Protein AF-A0A0V1AAC1-F1 (afdb_monomer_lite)

Sequence (1242 aa):
MSVSLSDFEAKVKNLFKEHAKSGNAHFFFRPYLITSSEECEKEIVISTANELMEIFTSLPQNLQESAFSIVISHRVLSNSANRIVDFFVRNVTQRQMLSIKCICEKLLTCAELNINSCGWNDTFAFFVENISLLDYKDLLNPQMRLLTHVFMHYTYRDAIAVLLGTAKPEKSRIPYFEEVITEIILELMFTAECDHSQLNPQAWRIISTQIIYLTLQQSICFTRLVKILHTKLTHYPYRYARNQLMWCLFNFLSGGMQKYSGKSAWPSPALVETYCRMLTYPDLEILGLKQFTSHIVLTAARHQCCEMMYICCEILNYRLFNIPSTYRVHAIVTLQQTLAFAKFQTNASLYWMYRYYYYYYYFAPFARLLNSFVAVAADGTKQSIAENEELMRIIILTLARSTVISSKVLGPRKVLVHLKSLADFLVYETNSADVNRCVDVLNRLIFKYAVVPLERFMLTMLLRDYEGNDAFYALLIVMLLVQRSEELRSAVADCVAMLPSDYWHCQDWNDKYQAYQIKHAERTWSQVYVELSRASLTPNDCPLPVYFGTRCLQMLPVVDLLLQKLVESPAACLKFLDSTLSILGPLYRFHPYPVSFLYSTFRFYEKRLVESPAIKQKLALAVHGACVPSRDDHWLLSAEFVGWVGQATDRGPWVPDLNYYGALVRRLIDTFSEPRQQWSRKTDLRFVEFNNFQTHALYSICIELMSLPVGVVDVGNALVTLVTHWHSLVDKNTVMYWVNAIGLIFSALPISYMEPFYQTILTTLCSDHMNSINTDVSNKLDFEKRSKLMEDCYPARILALCHAVWLHSASGYLQLLPQALRSTWIPHVRSEGQFLYVCHLVAPFLQRFYQERTKFTMDITTDLYQMLYNVDCEVGNWKYEDLICDFFYHVKYMYVGDSVRQDTDRIIPMLRPSLQQKLRYISFAQGEQSAGTPFSEMINPIKLLGIQMVVWLQRLPIFGETAQHFWLAVTKLGDPLCFHFLAPLRWIWILLDDRPYWWVHTAGVSGQLSHPLKQFQWTCETGPGSPSGHAMVSASVWFNLLYNLQSDLVLGDLCGICWLLYVVFLIAVSISRTYISAHFPDQVILGIVVGICMALVTRSLVGHRRRRWSNLIAFMIALLLIALSVHEAHRFFGVDTHRSIELAAKYCHRAEWIHQSTTPLASFFRDVGVLISVAILLANKSMFTNNNKIASKFFSTKFAQALLGVGLNQLVALIPIGRLPTALFYAVLLPVLFTNNSNKLQ

Structure (mmCIF, N/CA/C/O backbone):
data_AF-A0A0V1AAC1-F1
#
_entry.id   AF-A0A0V1AAC1-F1
#
loop_
_atom_site.group_PDB
_atom_site.id
_atom_site.type_symbol
_atom_site.label_atom_id
_atom_site.label_alt_id
_atom_site.label_comp_id
_atom_site.label_asym_id
_atom_site.label_entity_id
_atom_site.label_seq_id
_atom_site.pdbx_PDB_ins_code
_atom_site.Cartn_x
_atom_site.Cartn_y
_atom_site.Cartn_z
_atom_site.occupancy
_atom_site.B_iso_or_equiv
_atom_site.auth_seq_id
_atom_site.auth_comp_id
_atom_site.auth_asym_id
_atom_site.auth_atom_id
_atom_site.pdbx_PDB_model_num
ATOM 1 N N . MET A 1 1 ? -29.882 7.938 58.922 1.00 38.88 1 MET A N 1
ATOM 2 C CA . MET A 1 1 ? -28.525 8.256 59.414 1.00 38.88 1 MET A CA 1
ATOM 3 C C . MET A 1 1 ? -27.542 7.571 58.484 1.00 38.88 1 MET A C 1
ATOM 5 O O . MET A 1 1 ? -27.504 6.351 58.472 1.00 38.88 1 MET A O 1
ATOM 9 N N . SER A 1 2 ? -26.849 8.319 57.627 1.00 46.34 2 SER A N 1
ATOM 10 C CA . SER A 1 2 ? -25.803 7.768 56.761 1.00 46.34 2 SER A CA 1
ATOM 11 C C . SER A 1 2 ? -24.629 7.321 57.633 1.00 46.34 2 SER A C 1
ATOM 13 O O . SER A 1 2 ? -24.009 8.164 58.278 1.00 46.34 2 SER A O 1
ATOM 15 N N . VAL A 1 3 ? -24.365 6.015 57.692 1.00 58.16 3 VAL A N 1
ATOM 16 C CA . VAL A 1 3 ? -23.212 5.455 58.413 1.00 58.16 3 VAL A CA 1
ATOM 17 C C . VAL A 1 3 ? -21.942 6.014 57.770 1.00 58.16 3 VAL A C 1
ATOM 19 O O . VAL A 1 3 ? -21.734 5.845 56.569 1.00 58.16 3 VAL A O 1
ATOM 22 N N . SER A 1 4 ? -21.123 6.728 58.543 1.00 69.38 4 SER A N 1
ATOM 23 C CA . SER A 1 4 ? -19.845 7.246 58.054 1.00 69.38 4 SER A CA 1
ATOM 24 C C . SER A 1 4 ? -18.794 6.129 58.009 1.00 69.38 4 SER A C 1
ATOM 26 O O . SER A 1 4 ? -18.880 5.150 58.753 1.00 69.38 4 SER A O 1
ATOM 28 N N . LEU A 1 5 ? -17.774 6.264 57.153 1.00 75.31 5 LEU A N 1
ATOM 29 C CA . LEU A 1 5 ? -16.679 5.286 57.061 1.00 75.31 5 LEU A CA 1
ATOM 30 C C . LEU A 1 5 ? -15.946 5.115 58.410 1.00 75.31 5 LEU A C 1
ATOM 32 O O . LEU A 1 5 ? -15.531 4.011 58.749 1.00 75.31 5 LEU A O 1
ATOM 36 N N . SER A 1 6 ? -15.860 6.182 59.212 1.00 73.88 6 SER A N 1
ATOM 37 C CA . SER A 1 6 ? -15.310 6.149 60.573 1.00 73.88 6 SER A CA 1
ATOM 38 C C . SER A 1 6 ? -16.174 5.353 61.554 1.00 73.88 6 SER A C 1
ATOM 40 O O . SER A 1 6 ? -15.635 4.618 62.381 1.00 73.88 6 SER A O 1
ATOM 42 N N . ASP A 1 7 ? -17.505 5.441 61.446 1.00 77.06 7 ASP A N 1
ATOM 43 C CA . ASP A 1 7 ? -18.416 4.644 62.281 1.00 77.06 7 ASP A CA 1
ATOM 44 C C . ASP A 1 7 ? -18.334 3.159 61.919 1.00 77.06 7 ASP A C 1
ATOM 46 O O . ASP A 1 7 ? -18.399 2.292 62.793 1.00 77.06 7 ASP A O 1
ATOM 50 N N . PHE A 1 8 ? -18.164 2.862 60.628 1.00 82.56 8 PHE A N 1
ATOM 51 C CA . PHE A 1 8 ? -17.939 1.506 60.142 1.00 82.56 8 PHE A CA 1
ATOM 52 C C . PHE A 1 8 ? -16.629 0.925 60.686 1.00 82.56 8 PHE A C 1
ATOM 54 O O . PHE A 1 8 ? -16.633 -0.165 61.252 1.00 82.56 8 PHE A O 1
ATOM 61 N N . GLU A 1 9 ? -15.523 1.667 60.596 1.00 80.62 9 GLU A N 1
ATOM 62 C CA . GLU A 1 9 ? -14.223 1.230 61.114 1.00 80.62 9 GLU A CA 1
ATOM 63 C C . GLU A 1 9 ? -14.266 0.955 62.628 1.00 80.62 9 GLU A C 1
ATOM 65 O O . GLU A 1 9 ? -13.745 -0.061 63.094 1.00 80.62 9 GLU A O 1
ATOM 70 N N . ALA A 1 10 ? -14.933 1.819 63.401 1.00 79.88 10 ALA A N 1
ATOM 71 C CA . ALA A 1 10 ? -15.107 1.631 64.839 1.00 79.88 10 ALA A CA 1
ATOM 72 C C . ALA A 1 10 ? -15.934 0.374 65.168 1.00 79.88 10 ALA A C 1
ATOM 74 O O . ALA A 1 10 ? -15.577 -0.379 66.080 1.00 79.88 10 ALA A O 1
ATOM 75 N N . LYS A 1 11 ? -17.007 0.110 64.409 1.00 79.19 11 LYS A N 1
ATOM 76 C CA . LYS A 1 11 ? -17.832 -1.100 64.559 1.00 79.19 11 LYS A CA 1
ATOM 77 C C . LYS A 1 11 ? -17.060 -2.370 64.213 1.00 79.19 11 LYS A C 1
ATOM 79 O O . LYS A 1 11 ? -17.097 -3.314 64.995 1.00 79.19 11 LYS A O 1
ATOM 84 N N . VAL A 1 12 ? -16.311 -2.374 63.110 1.00 80.25 12 VAL A N 1
ATOM 85 C CA . VAL A 1 12 ? -15.473 -3.516 62.706 1.00 80.25 12 VAL A CA 1
ATOM 86 C C . VAL A 1 12 ? -14.409 -3.807 63.769 1.00 80.25 12 VAL A C 1
ATOM 88 O O . VAL A 1 12 ? -14.283 -4.948 64.213 1.00 80.25 12 VAL A O 1
ATOM 91 N N . LYS A 1 13 ? -13.705 -2.783 64.271 1.00 78.81 13 LYS A N 1
ATOM 92 C CA . LYS A 1 13 ? -12.718 -2.947 65.354 1.00 78.81 13 LYS A CA 1
ATOM 93 C C . LYS A 1 13 ? -13.332 -3.525 66.630 1.00 78.81 13 LYS A C 1
ATOM 95 O O . LYS A 1 13 ? -12.708 -4.368 67.273 1.00 78.81 13 LYS A O 1
ATOM 100 N N . ASN A 1 14 ? -14.539 -3.098 67.002 1.00 78.38 14 ASN A N 1
ATOM 101 C CA . ASN A 1 14 ? -15.241 -3.644 68.164 1.00 78.38 14 ASN A CA 1
ATOM 102 C C . ASN A 1 14 ? -15.665 -5.102 67.948 1.00 78.38 14 ASN A C 1
ATOM 104 O O . ASN A 1 14 ? -15.423 -5.916 68.834 1.00 78.38 14 ASN A O 1
ATOM 108 N N . LEU A 1 15 ? -16.185 -5.447 66.768 1.00 77.06 15 LEU A N 1
ATOM 109 C CA . LEU A 1 15 ? -16.611 -6.804 66.414 1.00 77.06 15 LEU A CA 1
ATOM 110 C C . LEU A 1 15 ? -15.449 -7.812 66.520 1.00 77.06 15 LEU A C 1
ATOM 112 O O . LEU A 1 15 ? -15.550 -8.836 67.197 1.00 77.06 15 LEU A O 1
ATOM 116 N N . PHE A 1 16 ? -14.287 -7.477 65.947 1.00 72.50 16 PHE A N 1
ATOM 117 C CA . PHE A 1 16 ? -13.085 -8.313 66.061 1.00 72.50 16 PHE A CA 1
ATOM 118 C C . PHE A 1 16 ? -12.518 -8.350 67.496 1.00 72.50 16 PHE A C 1
ATOM 120 O O . PHE A 1 16 ? -11.969 -9.371 67.919 1.00 72.50 16 PHE A O 1
ATOM 127 N N . LYS A 1 17 ? -12.677 -7.278 68.287 1.00 70.38 17 LYS A N 1
ATOM 128 C CA . LYS A 1 17 ? -12.241 -7.215 69.696 1.00 70.38 17 LYS A CA 1
ATOM 129 C C . LYS A 1 17 ? -13.138 -8.028 70.634 1.00 70.38 17 LYS A C 1
ATOM 131 O O . LYS A 1 17 ? -12.630 -8.633 71.579 1.00 70.38 17 LYS A O 1
ATOM 136 N N . GLU A 1 18 ? -14.445 -8.056 70.396 1.00 64.88 18 GLU A N 1
ATOM 137 C CA . GLU A 1 18 ? -15.391 -8.914 71.118 1.00 64.88 18 GLU A CA 1
ATOM 138 C C . GLU A 1 18 ? -15.144 -10.388 70.805 1.00 64.88 18 GLU A C 1
ATOM 140 O O . GLU A 1 18 ? -15.044 -11.201 71.728 1.00 64.88 18 GLU A O 1
ATOM 145 N N . HIS A 1 19 ? -14.886 -10.714 69.536 1.00 63.50 19 HIS A N 1
ATOM 146 C CA . HIS A 1 19 ? -14.485 -12.059 69.140 1.00 63.50 19 HIS A CA 1
ATOM 147 C C . HIS A 1 19 ? -13.171 -12.490 69.825 1.00 63.50 19 HIS A C 1
ATOM 149 O O . HIS A 1 19 ? -13.107 -13.571 70.410 1.00 63.50 19 HIS A O 1
ATOM 155 N N . ALA A 1 20 ? -12.152 -11.622 69.883 1.00 58.16 20 ALA A N 1
ATOM 156 C CA . ALA A 1 20 ? -10.896 -11.906 70.588 1.00 58.16 20 ALA A CA 1
ATOM 157 C C . ALA A 1 20 ? -11.074 -12.126 72.108 1.00 58.16 20 ALA A C 1
ATOM 159 O O . ALA A 1 20 ? -10.411 -12.981 72.700 1.00 58.16 20 ALA A O 1
ATOM 160 N N . LYS A 1 21 ? -11.994 -11.395 72.757 1.00 56.50 21 LYS A N 1
ATOM 161 C CA . LYS A 1 21 ? -12.342 -11.614 74.175 1.00 56.50 21 LYS A CA 1
ATOM 162 C C . LYS A 1 21 ? -13.062 -12.945 74.393 1.00 56.50 21 LYS A C 1
ATOM 164 O O . LYS A 1 21 ? -12.748 -13.640 75.359 1.00 56.50 21 LYS A O 1
ATOM 169 N N . SER A 1 22 ? -13.981 -13.306 73.495 1.00 54.22 22 SER A N 1
ATOM 170 C CA . SER A 1 22 ? -14.683 -14.594 73.540 1.00 54.22 22 SER A CA 1
ATOM 171 C C . SER A 1 22 ? -13.717 -15.773 73.354 1.00 54.22 22 SER A C 1
ATOM 173 O O . SER A 1 22 ? -13.782 -16.734 74.118 1.00 54.22 22 SER A O 1
ATOM 175 N N . GLY A 1 23 ? -12.736 -15.649 72.449 1.00 51.62 23 GLY A N 1
ATOM 176 C CA . GLY A 1 23 ? -11.699 -16.657 72.208 1.00 51.62 23 GLY A CA 1
ATOM 177 C C . GLY A 1 23 ? -10.748 -16.859 73.393 1.00 51.62 23 GLY A C 1
ATOM 178 O O . GLY A 1 23 ? -10.438 -17.997 73.739 1.00 51.62 23 GLY A O 1
ATOM 179 N N . ASN A 1 24 ? -10.346 -15.782 74.080 1.00 48.78 24 ASN A N 1
ATOM 180 C CA . ASN A 1 24 ? -9.531 -15.887 75.296 1.00 48.78 24 ASN A CA 1
ATOM 181 C C . ASN A 1 24 ? -10.292 -16.575 76.441 1.00 48.78 24 ASN A C 1
ATOM 183 O O . ASN A 1 24 ? -9.729 -17.439 77.109 1.00 48.78 24 ASN A O 1
ATOM 187 N N . ALA A 1 25 ? -11.573 -16.251 76.647 1.00 51.34 25 ALA A N 1
ATOM 188 C CA . ALA A 1 25 ? -12.404 -16.940 77.636 1.00 51.34 25 ALA A CA 1
ATOM 189 C C . ALA A 1 25 ? -12.547 -18.438 77.299 1.00 51.34 25 ALA A C 1
ATOM 191 O O . ALA A 1 25 ? -12.337 -19.293 78.159 1.00 51.34 25 ALA A O 1
ATOM 192 N N . HIS A 1 26 ? -12.800 -18.770 76.031 1.00 53.19 26 HIS A N 1
ATOM 193 C CA . HIS A 1 26 ? -12.925 -20.155 75.576 1.00 53.19 26 HIS A CA 1
ATOM 194 C C . HIS A 1 26 ? -11.620 -20.959 75.712 1.00 53.19 26 HIS A C 1
ATOM 196 O O . HIS A 1 26 ? -11.662 -22.155 75.999 1.00 53.19 26 HIS A O 1
ATOM 202 N N . PHE A 1 27 ? -10.461 -20.308 75.547 1.00 49.34 27 PHE A N 1
ATOM 203 C CA . PHE A 1 27 ? -9.139 -20.913 75.734 1.00 49.34 27 PHE A CA 1
ATOM 204 C C . PHE A 1 27 ? -8.858 -21.261 77.206 1.00 49.34 27 PHE A C 1
ATOM 206 O O . PHE A 1 27 ? -8.368 -22.354 77.486 1.00 49.34 27 PHE A O 1
ATOM 213 N N . PHE A 1 28 ? -9.221 -20.384 78.153 1.00 49.34 28 PHE A N 1
ATOM 214 C CA . PHE A 1 28 ? -9.048 -20.638 79.593 1.00 49.34 28 PHE A CA 1
ATOM 215 C C . PHE A 1 28 ? -10.020 -21.695 80.148 1.00 49.34 28 PHE A C 1
ATOM 217 O O . PHE A 1 28 ? -9.641 -22.460 81.034 1.00 49.34 28 PHE A O 1
ATOM 224 N N . PHE A 1 29 ? -11.243 -21.787 79.615 1.00 56.53 29 PHE A N 1
ATOM 225 C CA . PHE A 1 29 ? -12.259 -22.759 80.055 1.00 56.53 29 PHE A CA 1
ATOM 226 C C . PHE A 1 29 ? -12.336 -24.030 79.189 1.00 56.53 29 PHE A C 1
ATOM 228 O O . PHE A 1 29 ? -13.198 -24.881 79.412 1.00 56.53 29 PHE A O 1
ATOM 235 N N . ARG A 1 30 ? -11.405 -24.204 78.239 1.00 50.25 30 ARG A N 1
ATOM 236 C CA . ARG A 1 30 ? -11.344 -25.328 77.285 1.00 50.25 30 ARG A CA 1
ATOM 237 C C . ARG A 1 30 ? -11.465 -26.735 77.909 1.00 50.25 30 ARG A C 1
ATOM 239 O O . ARG A 1 30 ? -12.092 -27.574 77.271 1.00 50.25 30 ARG A O 1
ATOM 246 N N . PRO A 1 31 ? -10.942 -27.030 79.119 1.00 53.09 31 PRO A N 1
ATOM 247 C CA . PRO A 1 31 ? -11.103 -28.351 79.740 1.00 53.09 31 PRO A CA 1
ATOM 248 C C . PRO A 1 31 ? -12.523 -28.653 80.253 1.00 53.09 31 PRO A C 1
ATOM 250 O O . PRO A 1 31 ? -12.838 -29.814 80.491 1.00 53.09 31 PRO A O 1
ATOM 253 N N . TYR A 1 32 ? -13.369 -27.631 80.442 1.00 54.62 32 TYR A N 1
ATOM 254 C CA . TYR A 1 32 ? -14.701 -27.757 81.055 1.00 54.62 32 TYR A CA 1
ATOM 255 C C . TYR A 1 32 ? -15.850 -27.812 80.036 1.00 54.62 32 TYR A C 1
ATOM 257 O O . TYR A 1 32 ? -16.980 -28.120 80.403 1.00 54.62 32 TYR A O 1
ATOM 265 N N . LEU A 1 33 ? -15.572 -27.531 78.759 1.00 55.09 33 LEU A N 1
ATOM 266 C CA . LEU A 1 33 ? -16.543 -27.534 77.661 1.00 55.09 33 LEU A CA 1
ATOM 267 C C . LEU A 1 33 ? -16.285 -28.751 76.764 1.00 55.09 33 LEU A C 1
ATOM 269 O O . LEU A 1 33 ? -15.634 -28.654 75.725 1.00 55.09 33 LEU A O 1
ATOM 273 N N . ILE A 1 34 ? -16.751 -29.923 77.194 1.00 48.59 34 ILE A N 1
ATOM 274 C CA . ILE A 1 34 ? -16.679 -31.159 76.406 1.00 48.59 34 ILE A CA 1
ATOM 275 C C . ILE A 1 34 ? -18.001 -31.305 75.636 1.00 48.59 34 ILE A C 1
ATOM 277 O O . ILE A 1 34 ? -19.059 -31.206 76.242 1.00 48.59 34 ILE A O 1
ATOM 281 N N . THR A 1 35 ? -17.881 -31.557 74.322 1.00 46.38 35 THR A N 1
ATOM 282 C CA . THR A 1 35 ? -18.912 -31.819 73.283 1.00 46.38 35 THR A CA 1
ATOM 283 C C . THR A 1 35 ? -19.519 -30.625 72.520 1.00 46.38 35 THR A C 1
ATOM 285 O O . THR A 1 35 ? -20.723 -30.423 72.593 1.00 46.38 35 THR A O 1
ATOM 288 N N . SER A 1 36 ? -18.713 -29.878 71.744 1.00 47.09 36 SER A N 1
ATOM 289 C CA . SER A 1 36 ? -19.124 -29.198 70.475 1.00 47.09 36 SER A CA 1
ATOM 290 C C . SER A 1 36 ? -18.038 -28.276 69.871 1.00 47.09 36 SER A C 1
ATOM 292 O O . SER A 1 36 ? -18.353 -27.298 69.197 1.00 47.09 36 SER A O 1
ATOM 294 N N . SER A 1 37 ? -16.739 -28.511 70.109 1.00 56.09 37 SER A N 1
ATOM 295 C CA . SER A 1 37 ? -15.747 -27.432 69.933 1.00 56.09 37 SER A CA 1
ATOM 296 C C . SER A 1 37 ? -15.512 -26.960 68.491 1.00 56.09 37 SER A C 1
ATOM 298 O O . SER A 1 37 ? -15.184 -25.796 68.319 1.00 56.09 37 SER A O 1
ATOM 300 N N . GLU A 1 38 ? -15.672 -27.802 67.460 1.00 55.12 38 GLU A N 1
ATOM 301 C CA . GLU A 1 38 ? -15.471 -27.365 66.061 1.00 55.12 38 GLU A CA 1
ATOM 302 C C . GLU A 1 38 ? -16.744 -26.842 65.381 1.00 55.12 38 GLU A C 1
ATOM 304 O O . GLU A 1 38 ? -16.663 -25.923 64.568 1.00 55.12 38 GLU A O 1
ATOM 309 N N . GLU A 1 39 ? -17.917 -27.404 65.687 1.00 57.41 39 GLU A N 1
ATOM 310 C CA . GLU A 1 39 ? -19.193 -26.938 65.119 1.00 57.41 39 GLU A CA 1
ATOM 311 C C . GLU A 1 39 ? -19.614 -25.602 65.730 1.00 57.41 39 GLU A C 1
ATOM 313 O O . GLU A 1 39 ? -19.970 -24.689 64.992 1.00 57.41 39 GLU A O 1
ATOM 318 N N . CYS A 1 40 ? -19.452 -25.440 67.046 1.00 58.19 40 CYS A N 1
ATOM 319 C CA . CYS A 1 40 ? -19.729 -24.180 67.732 1.00 58.19 40 CYS A CA 1
ATOM 320 C C . CYS A 1 40 ? -18.786 -23.059 67.250 1.00 58.19 40 CYS A C 1
ATOM 322 O O . CYS A 1 40 ? -19.223 -21.944 66.981 1.00 58.19 40 CYS A O 1
ATOM 324 N N . GLU A 1 41 ? -17.495 -23.355 67.036 1.00 61.84 41 GLU A N 1
ATOM 325 C CA . GLU A 1 41 ? -16.542 -22.378 66.486 1.00 61.84 41 GLU A CA 1
ATOM 326 C C . GLU A 1 41 ? -16.892 -21.988 65.037 1.00 61.84 41 GLU A C 1
ATOM 328 O O . GLU A 1 41 ? -16.803 -20.814 64.675 1.00 61.84 41 GLU A O 1
ATOM 333 N N . LYS A 1 42 ? -17.357 -22.940 64.212 1.00 64.62 42 LYS A N 1
ATOM 334 C CA . LYS A 1 42 ? -17.852 -22.662 62.853 1.00 64.62 42 LYS A CA 1
ATOM 335 C C . LYS A 1 42 ? -19.127 -21.819 62.859 1.00 64.62 42 LYS A C 1
ATOM 337 O O . LYS A 1 42 ? -19.205 -20.869 62.083 1.00 64.62 42 LYS A O 1
ATOM 342 N N . GLU A 1 43 ? -20.098 -22.125 63.718 1.00 68.75 43 GLU A N 1
ATOM 343 C CA . GLU A 1 43 ? -21.335 -21.343 63.847 1.00 68.75 43 GLU A CA 1
ATOM 344 C C . GLU A 1 43 ? -21.051 -19.905 64.285 1.00 68.75 43 GLU A C 1
ATOM 346 O O . GLU A 1 43 ? -21.597 -18.969 63.699 1.00 68.75 43 GLU A O 1
ATOM 351 N N . ILE A 1 44 ? -20.134 -19.709 65.237 1.00 68.38 44 ILE A N 1
ATOM 352 C CA . ILE A 1 44 ? -19.713 -18.376 65.682 1.00 68.38 44 ILE A CA 1
ATOM 353 C C . ILE A 1 44 ? -19.040 -17.613 64.532 1.00 68.38 44 ILE A C 1
ATOM 355 O O . ILE A 1 44 ? -19.403 -16.470 64.270 1.00 68.38 44 ILE A O 1
ATOM 359 N N . VAL A 1 45 ? -18.111 -18.237 63.796 1.00 70.12 45 VAL A N 1
ATOM 360 C CA . VAL A 1 45 ? -17.440 -17.612 62.638 1.00 70.12 45 VAL A CA 1
ATOM 361 C C . VAL A 1 45 ? -18.443 -17.199 61.555 1.00 70.12 45 VAL A C 1
ATOM 363 O O . VAL A 1 45 ? -18.347 -16.092 61.024 1.00 70.12 45 VAL A O 1
ATOM 366 N N . ILE A 1 46 ? -19.420 -18.056 61.247 1.00 73.56 46 ILE A N 1
ATOM 367 C CA . ILE A 1 46 ? -20.459 -17.779 60.246 1.00 73.56 46 ILE A CA 1
ATOM 368 C C . ILE A 1 46 ? -21.398 -16.667 60.731 1.00 73.56 46 ILE A C 1
ATOM 370 O O . ILE A 1 46 ? -21.700 -15.750 59.969 1.00 73.56 46 ILE A O 1
ATOM 374 N N . SER A 1 47 ? -21.821 -16.705 61.997 1.00 76.19 47 SER A N 1
ATOM 375 C CA . SER A 1 47 ? -22.667 -15.669 62.599 1.00 76.19 47 SER A CA 1
ATOM 376 C C . SER A 1 47 ? -21.987 -14.300 62.557 1.00 76.19 47 SER A C 1
ATOM 378 O O . SER A 1 47 ? -22.588 -13.327 62.107 1.00 76.19 47 SER A O 1
ATOM 380 N N . THR A 1 48 ? -20.712 -14.225 62.950 1.00 74.19 48 THR A N 1
ATOM 381 C CA . THR A 1 48 ? -19.934 -12.978 62.931 1.00 74.19 48 THR A CA 1
ATOM 382 C C . THR A 1 48 ? -19.680 -12.479 61.503 1.00 74.19 48 THR A C 1
ATOM 384 O O . THR A 1 48 ? -19.742 -11.276 61.252 1.00 74.19 48 THR A O 1
ATOM 387 N N . ALA A 1 49 ? -19.443 -13.374 60.536 1.00 76.75 49 ALA A N 1
ATOM 388 C CA . ALA A 1 49 ? -19.301 -12.997 59.127 1.00 76.75 49 ALA A CA 1
ATOM 389 C C . ALA A 1 49 ? -20.616 -12.465 58.522 1.00 76.75 49 ALA A C 1
ATOM 391 O O . ALA A 1 49 ? -20.587 -11.536 57.713 1.00 76.75 49 ALA A O 1
ATOM 392 N N . ASN A 1 50 ? -21.764 -13.019 58.923 1.00 80.88 50 ASN A N 1
ATOM 393 C CA . ASN A 1 50 ? -23.083 -12.547 58.496 1.00 80.88 50 ASN A CA 1
ATOM 394 C C . ASN A 1 50 ? -23.419 -11.174 59.089 1.00 80.88 50 ASN A C 1
ATOM 396 O O . ASN A 1 50 ? -23.861 -10.297 58.353 1.00 80.88 50 ASN A O 1
ATOM 400 N N . GLU A 1 51 ? -23.133 -10.952 60.374 1.00 81.56 51 GLU A N 1
ATOM 401 C CA . GLU A 1 51 ? -23.295 -9.644 61.023 1.00 81.56 51 GLU A CA 1
ATOM 402 C C . GLU A 1 51 ? -22.408 -8.576 60.357 1.00 81.56 51 GLU A C 1
ATOM 404 O O . GLU A 1 51 ? -22.857 -7.472 60.042 1.00 81.56 51 GLU A O 1
ATOM 409 N N . LEU A 1 52 ? -21.160 -8.929 60.032 1.00 82.94 52 LEU A N 1
ATOM 410 C CA . LEU A 1 52 ? -20.255 -8.054 59.289 1.00 82.94 52 LEU A CA 1
ATOM 411 C C . LEU A 1 52 ? -20.777 -7.759 57.870 1.00 82.94 52 LEU A C 1
ATOM 413 O O . LEU A 1 52 ? -20.666 -6.625 57.397 1.00 82.94 52 LEU A O 1
ATOM 417 N N . MET A 1 53 ? -21.392 -8.742 57.207 1.00 82.06 53 MET A N 1
ATOM 418 C CA . MET A 1 53 ? -22.021 -8.563 55.897 1.00 82.06 53 MET A CA 1
ATOM 419 C C . MET A 1 53 ? -23.238 -7.630 55.962 1.00 82.06 53 MET A C 1
ATOM 421 O O . MET A 1 53 ? -23.387 -6.785 55.082 1.00 82.06 53 MET A O 1
ATOM 425 N N . GLU A 1 54 ? -24.084 -7.726 56.990 1.00 82.06 54 GLU A N 1
ATOM 426 C CA . GLU A 1 54 ? -25.224 -6.817 57.174 1.00 82.06 54 GLU A CA 1
ATOM 427 C C . GLU A 1 54 ? -24.759 -5.367 57.340 1.00 82.06 54 GLU A C 1
ATOM 429 O O . GLU A 1 54 ? -25.233 -4.468 56.634 1.00 82.06 54 GLU A O 1
ATOM 434 N N . ILE A 1 55 ? -23.751 -5.144 58.189 1.00 81.88 55 ILE A N 1
ATOM 435 C CA . ILE A 1 55 ? -23.145 -3.821 58.380 1.00 81.88 55 ILE A CA 1
ATOM 436 C C . ILE A 1 55 ? -22.544 -3.317 57.058 1.00 81.88 55 ILE A C 1
ATOM 438 O O . ILE A 1 55 ? -22.727 -2.149 56.709 1.00 81.88 55 ILE A O 1
ATOM 442 N N . PHE A 1 56 ? -21.886 -4.184 56.285 1.00 83.31 56 PHE A N 1
ATOM 443 C CA . PHE A 1 56 ? -21.309 -3.830 54.987 1.00 83.31 56 PHE A CA 1
ATOM 444 C C . PHE A 1 56 ? -22.371 -3.470 53.935 1.00 83.31 56 PHE A C 1
ATOM 446 O O . PHE A 1 56 ? -22.227 -2.468 53.238 1.00 83.31 56 PHE A O 1
ATOM 453 N N . THR A 1 57 ? -23.478 -4.217 53.855 1.00 81.44 57 THR A N 1
ATOM 454 C CA . THR A 1 57 ? -24.587 -3.919 52.926 1.00 81.44 57 THR A CA 1
ATOM 455 C C . THR A 1 57 ? -25.322 -2.618 53.249 1.00 81.44 57 THR A C 1
ATOM 457 O O . THR A 1 57 ? -25.940 -2.030 52.366 1.00 81.44 57 THR A O 1
ATOM 460 N N . SER A 1 58 ? -25.229 -2.136 54.493 1.00 80.19 58 SER A N 1
ATOM 461 C CA . SER A 1 58 ? -25.824 -0.861 54.910 1.00 80.19 58 SER A CA 1
ATOM 462 C C . SER A 1 58 ? -25.051 0.378 54.424 1.00 80.19 58 SER A C 1
ATOM 464 O O . SER A 1 58 ? -25.552 1.500 54.540 1.00 80.19 58 SER A O 1
ATOM 466 N N . LEU A 1 59 ? -23.844 0.198 53.869 1.00 80.94 59 LEU A N 1
ATOM 467 C CA . LEU A 1 59 ? -23.018 1.279 53.333 1.00 80.94 59 LEU A CA 1
ATOM 468 C C . LEU A 1 59 ? -23.374 1.609 51.875 1.00 80.94 59 LEU A C 1
ATOM 470 O O . LEU A 1 59 ? -23.613 0.702 51.074 1.00 80.94 59 LEU A O 1
ATOM 474 N N . PRO A 1 60 ? -23.323 2.895 51.484 1.00 76.69 60 PRO A N 1
ATOM 475 C CA . PRO A 1 60 ? -23.477 3.293 50.091 1.00 76.69 60 PRO A CA 1
ATOM 476 C C . PRO A 1 60 ? -22.303 2.797 49.228 1.00 76.69 60 PRO A C 1
ATOM 478 O O . PRO A 1 60 ? -21.163 2.705 49.686 1.00 76.69 60 PRO A O 1
ATOM 481 N N . GLN A 1 61 ? -22.590 2.490 47.958 1.00 75.06 61 GLN A N 1
ATOM 482 C CA . GLN A 1 61 ? -21.689 1.788 47.028 1.00 75.06 61 GLN A CA 1
ATOM 483 C C . GLN A 1 61 ? -20.325 2.479 46.835 1.00 75.06 61 GLN A C 1
ATOM 485 O O . GLN A 1 61 ? -19.304 1.821 46.675 1.00 75.06 61 GLN A O 1
ATOM 490 N N . ASN A 1 62 ? -20.284 3.809 46.944 1.00 74.88 62 ASN A N 1
ATOM 491 C CA . ASN A 1 62 ? -19.063 4.617 46.869 1.00 74.88 62 ASN A CA 1
ATOM 492 C C . ASN A 1 62 ? -18.093 4.426 48.054 1.00 74.88 62 ASN A C 1
ATOM 494 O O . ASN A 1 62 ? -16.922 4.777 47.939 1.00 74.88 62 ASN A O 1
ATOM 498 N N . LEU A 1 63 ? -18.558 3.898 49.192 1.00 79.12 63 LEU A N 1
ATOM 499 C CA . LEU A 1 63 ? -17.740 3.640 50.385 1.00 79.12 63 LEU A CA 1
ATOM 500 C C . LEU A 1 63 ? -17.397 2.155 50.569 1.00 79.12 63 LEU A C 1
ATOM 502 O O . LEU A 1 63 ? -16.535 1.832 51.387 1.00 79.12 63 LEU A O 1
ATOM 506 N N . GLN A 1 64 ? -18.034 1.260 49.808 1.00 82.31 64 GLN A N 1
ATOM 507 C CA . GLN A 1 64 ? -17.881 -0.191 49.944 1.00 82.31 64 GLN A CA 1
ATOM 508 C C . GLN A 1 64 ? -16.459 -0.673 49.618 1.00 82.31 64 GLN A C 1
ATOM 510 O O . GLN A 1 64 ? -15.954 -1.547 50.312 1.00 82.31 64 GLN A O 1
ATOM 515 N N . GLU A 1 65 ? -15.755 -0.073 48.653 1.00 81.88 65 GLU A N 1
ATOM 516 C CA . GLU A 1 65 ? -14.361 -0.450 48.340 1.00 81.88 65 GLU A CA 1
ATOM 517 C C . GLU A 1 65 ? -13.379 -0.120 49.478 1.00 81.88 65 GLU A C 1
ATOM 519 O O . GLU A 1 65 ? -12.493 -0.912 49.826 1.00 81.88 65 GLU A O 1
ATOM 524 N N . SER A 1 66 ? -13.543 1.057 50.084 1.00 82.00 66 SER A N 1
ATOM 525 C CA . SER A 1 66 ? -12.736 1.499 51.225 1.00 82.00 66 SER A CA 1
ATOM 526 C C . SER A 1 66 ? -13.066 0.679 52.471 1.00 82.00 66 SER A C 1
ATOM 528 O O . SER A 1 66 ? -12.162 0.211 53.159 1.00 82.00 66 SER A O 1
ATOM 530 N N . ALA A 1 67 ? -14.353 0.425 52.719 1.00 82.88 67 ALA A N 1
ATOM 531 C CA . ALA A 1 67 ? -14.822 -0.443 53.794 1.00 82.88 67 ALA A CA 1
ATOM 532 C C . ALA A 1 67 ? -14.310 -1.886 53.646 1.00 82.88 67 ALA A C 1
ATOM 534 O O . ALA A 1 67 ? -13.880 -2.495 54.622 1.00 82.88 67 ALA A O 1
ATOM 535 N N . PHE A 1 68 ? -14.268 -2.413 52.422 1.00 85.75 68 PHE A N 1
ATOM 536 C CA . PHE A 1 68 ? -13.739 -3.744 52.129 1.00 85.75 68 PHE A CA 1
ATOM 537 C C . PHE A 1 68 ? -12.240 -3.842 52.437 1.00 85.75 68 PHE A C 1
ATOM 539 O O . PHE A 1 68 ? -11.789 -4.813 53.041 1.00 85.75 68 PHE A O 1
ATOM 546 N N . SER A 1 69 ? -11.478 -2.789 52.121 1.00 82.88 69 SER A N 1
ATOM 547 C CA . SER A 1 69 ? -10.048 -2.700 52.453 1.00 82.88 69 SER A CA 1
ATOM 548 C C . SER A 1 69 ? -9.805 -2.726 53.973 1.00 82.88 69 SER A C 1
ATOM 550 O O . SER A 1 69 ? -8.873 -3.381 54.436 1.00 82.88 69 SER A O 1
ATOM 552 N N . ILE A 1 70 ? -10.674 -2.068 54.752 1.00 82.75 70 ILE A N 1
ATOM 553 C CA . ILE A 1 70 ? -10.624 -2.063 56.226 1.00 82.75 70 ILE A CA 1
ATOM 554 C C . ILE A 1 70 ? -10.892 -3.463 56.793 1.00 82.75 70 ILE A C 1
ATOM 556 O O . ILE A 1 70 ? -10.234 -3.882 57.739 1.00 82.75 70 ILE A O 1
ATOM 560 N N . VAL A 1 71 ? -11.839 -4.216 56.229 1.00 83.38 71 VAL A N 1
ATOM 561 C CA . VAL A 1 71 ? -12.126 -5.583 56.697 1.00 83.38 71 VAL A CA 1
ATOM 562 C C . VAL A 1 71 ? -10.962 -6.526 56.381 1.00 83.38 71 VAL A C 1
ATOM 564 O O . VAL A 1 71 ? -10.557 -7.306 57.243 1.00 83.38 71 VAL A O 1
ATOM 567 N N . ILE A 1 72 ? -10.370 -6.420 55.185 1.00 83.12 72 ILE A N 1
ATOM 568 C CA . ILE A 1 72 ? -9.221 -7.249 54.790 1.00 83.12 72 ILE A CA 1
ATOM 569 C C . ILE A 1 72 ? -8.007 -7.003 55.692 1.00 83.12 72 ILE A C 1
ATOM 571 O O . ILE A 1 72 ? -7.303 -7.957 56.019 1.00 83.12 72 ILE A O 1
ATOM 575 N N . SER A 1 73 ? -7.769 -5.772 56.156 1.00 78.50 73 SER A N 1
ATOM 576 C CA . SER A 1 73 ? -6.623 -5.493 57.033 1.00 78.50 73 SER A CA 1
ATOM 577 C C . SER A 1 73 ? -6.695 -6.230 58.376 1.00 78.50 73 SER A C 1
ATOM 579 O O . SER A 1 73 ? -5.682 -6.409 59.029 1.00 78.50 73 SER A O 1
ATOM 581 N N . HIS A 1 74 ? -7.870 -6.704 58.802 1.00 77.88 74 HIS A N 1
ATOM 582 C CA . HIS A 1 74 ? -8.028 -7.452 60.055 1.00 77.88 74 HIS A CA 1
ATOM 583 C C . HIS A 1 74 ? -7.756 -8.962 59.892 1.00 77.88 74 HIS A C 1
ATOM 585 O O . HIS A 1 74 ? -7.801 -9.713 60.868 1.00 77.88 74 HIS A O 1
ATOM 591 N N . ARG A 1 75 ? -7.422 -9.416 58.673 1.00 73.62 75 ARG A N 1
ATOM 592 C CA . ARG A 1 75 ? -7.163 -10.826 58.329 1.00 73.62 75 ARG A CA 1
ATOM 593 C C . ARG A 1 75 ? -5.981 -11.435 59.089 1.00 73.62 75 ARG A C 1
ATOM 595 O O . ARG A 1 75 ? -5.958 -12.643 59.296 1.00 73.62 75 ARG A O 1
ATOM 602 N N . VAL A 1 76 ? -5.013 -10.621 59.513 1.00 65.62 76 VAL A N 1
ATOM 603 C CA . VAL A 1 76 ? -3.736 -11.078 60.101 1.00 65.62 76 VAL A CA 1
ATOM 604 C C . VAL A 1 76 ? -3.785 -11.191 61.632 1.00 65.62 76 VAL A C 1
ATOM 606 O O . VAL A 1 76 ? -2.848 -11.688 62.251 1.00 65.62 76 VAL A O 1
ATOM 609 N N . LEU A 1 77 ? -4.904 -10.812 62.261 1.00 68.44 77 LEU A N 1
ATOM 610 C CA . LEU A 1 77 ? -5.053 -10.823 63.721 1.00 68.44 77 LEU A CA 1
ATOM 611 C C . LEU A 1 77 ? -5.067 -12.237 64.334 1.00 68.44 77 LEU A C 1
ATOM 613 O O . LEU A 1 77 ? -4.549 -12.428 65.433 1.00 68.44 77 LEU A O 1
ATOM 617 N N . SER A 1 78 ? -5.660 -13.229 63.657 1.00 70.00 78 SER A N 1
ATOM 618 C CA . SER A 1 78 ? -5.707 -14.634 64.099 1.00 70.00 78 SER A CA 1
ATOM 619 C C . SER A 1 78 ? -6.186 -15.572 62.978 1.00 70.00 78 SER A C 1
ATOM 621 O O . SER A 1 78 ? -6.796 -15.134 62.003 1.00 70.00 78 SER A O 1
ATOM 623 N N . ASN A 1 79 ? -6.000 -16.890 63.140 1.00 68.31 79 ASN A N 1
ATOM 624 C CA . ASN A 1 79 ? -6.567 -17.892 62.219 1.00 68.31 79 ASN A CA 1
ATOM 625 C C . ASN A 1 79 ? -8.107 -17.852 62.166 1.00 68.31 79 ASN A C 1
ATOM 627 O O . ASN A 1 79 ? -8.689 -18.101 61.112 1.00 68.31 79 ASN A O 1
ATOM 631 N N . SER A 1 80 ? -8.772 -17.533 63.281 1.00 69.12 80 SER A N 1
ATOM 632 C CA . SER A 1 80 ? -10.230 -17.378 63.316 1.00 69.12 80 SER A CA 1
ATOM 633 C C . SER A 1 80 ? -10.681 -16.113 62.577 1.00 69.12 80 SER A C 1
ATOM 635 O O . SER A 1 80 ? -11.620 -16.175 61.787 1.00 69.12 80 SER A O 1
ATOM 637 N N . ALA A 1 81 ? -9.958 -14.997 62.728 1.00 71.56 81 ALA A N 1
ATOM 638 C CA . ALA A 1 81 ? -10.205 -13.765 61.982 1.00 71.56 81 ALA A CA 1
ATOM 639 C C . ALA A 1 81 ? -10.020 -13.970 60.472 1.00 71.56 81 ALA A C 1
ATOM 641 O O . ALA A 1 81 ? -10.844 -13.513 59.683 1.00 71.56 81 ALA A O 1
ATOM 642 N N . ASN A 1 82 ? -8.998 -14.730 60.068 1.00 75.50 82 ASN A N 1
ATOM 643 C CA . ASN A 1 82 ? -8.782 -15.096 58.672 1.00 75.50 82 ASN A CA 1
ATOM 644 C C . ASN A 1 82 ? -9.970 -15.882 58.080 1.00 75.50 82 ASN A C 1
ATOM 646 O O . ASN A 1 82 ? -10.412 -15.574 56.975 1.00 75.50 82 ASN A O 1
ATOM 650 N N . ARG A 1 83 ? -10.550 -16.830 58.833 1.00 75.69 83 ARG A N 1
ATOM 651 C CA . ARG A 1 83 ? -11.750 -17.578 58.408 1.00 75.69 83 ARG A CA 1
ATOM 652 C C . ARG A 1 83 ? -12.998 -16.697 58.294 1.00 75.69 83 ARG A C 1
ATOM 654 O O . ARG A 1 83 ? -13.756 -16.869 57.345 1.00 75.69 83 ARG A O 1
ATOM 661 N N . ILE A 1 84 ? -13.196 -15.744 59.212 1.00 79.75 84 ILE A N 1
ATOM 662 C CA . ILE A 1 84 ? -14.300 -14.765 59.148 1.00 79.75 84 ILE A CA 1
ATOM 663 C C . ILE A 1 84 ? -14.172 -13.905 57.885 1.00 79.75 84 ILE A C 1
ATOM 665 O O . ILE A 1 84 ? -15.138 -13.743 57.139 1.00 79.75 84 ILE A O 1
ATOM 669 N N . VAL A 1 85 ? -12.968 -13.386 57.619 1.00 81.75 85 VAL A N 1
ATOM 670 C CA . VAL A 1 85 ? -12.691 -12.569 56.430 1.00 81.75 85 VAL A CA 1
ATOM 671 C C . VAL A 1 85 ? -12.845 -13.391 55.146 1.00 81.75 85 VAL A C 1
ATOM 673 O O . VAL A 1 85 ? -13.410 -12.881 54.186 1.00 81.75 85 VAL A O 1
ATOM 676 N N . ASP A 1 86 ? -12.427 -14.661 55.114 1.00 80.38 86 ASP A N 1
ATOM 677 C CA . ASP A 1 86 ? -12.602 -15.519 53.931 1.00 80.38 86 ASP A CA 1
ATOM 678 C C . ASP A 1 86 ? -14.084 -15.788 53.617 1.00 80.38 86 ASP A C 1
ATOM 680 O O . ASP A 1 86 ? -14.517 -15.652 52.471 1.00 80.38 86 ASP A O 1
ATOM 684 N N . PHE A 1 87 ? -14.896 -16.073 54.643 1.00 81.50 87 PHE A N 1
ATOM 685 C CA . PHE A 1 87 ? -16.347 -16.229 54.490 1.00 81.50 87 PHE A CA 1
ATOM 686 C C . PHE A 1 87 ? -17.012 -14.937 54.000 1.00 81.50 87 PHE A C 1
ATOM 688 O O . PHE A 1 87 ? -17.878 -14.967 53.124 1.00 81.50 87 PHE A O 1
ATOM 695 N N . PHE A 1 88 ? -16.569 -13.790 54.517 1.00 85.06 88 PHE A N 1
ATOM 696 C CA . PHE A 1 88 ? -17.018 -12.481 54.058 1.00 85.06 88 PHE A CA 1
ATOM 697 C C . PHE A 1 88 ? -16.643 -12.217 52.590 1.00 85.06 88 PHE A C 1
ATOM 699 O O . PHE A 1 88 ? -17.510 -11.841 51.805 1.00 85.06 88 PHE A O 1
ATOM 706 N N . VAL A 1 89 ? -15.396 -12.477 52.179 1.00 84.69 89 VAL A N 1
ATOM 707 C CA . VAL A 1 89 ? -14.937 -12.320 50.785 1.00 84.69 89 VAL A CA 1
ATOM 708 C C . VAL A 1 89 ? -15.750 -13.207 49.837 1.00 84.69 89 VAL A C 1
ATOM 710 O O . VAL A 1 89 ? -16.208 -12.732 48.794 1.00 84.69 89 VAL A O 1
ATOM 713 N N . ARG A 1 90 ? -16.007 -14.469 50.208 1.00 83.12 90 ARG A N 1
ATOM 714 C CA . ARG A 1 90 ? -16.864 -15.385 49.434 1.00 83.12 90 ARG A CA 1
ATOM 715 C C . ARG A 1 90 ? -18.295 -14.858 49.311 1.00 83.12 90 ARG A C 1
ATOM 717 O O . ARG A 1 90 ? -18.832 -14.845 48.206 1.00 83.12 90 ARG A O 1
ATOM 724 N N . ASN A 1 91 ? -18.886 -14.351 50.393 1.00 81.19 91 ASN A N 1
ATOM 725 C CA . ASN A 1 91 ? -20.234 -13.769 50.383 1.00 81.19 91 ASN A CA 1
ATOM 726 C C . ASN A 1 91 ? -20.326 -12.493 49.526 1.00 81.19 91 ASN A C 1
ATOM 728 O O . ASN A 1 91 ? -21.285 -12.327 48.771 1.00 81.19 91 ASN A O 1
ATOM 732 N N . VAL A 1 92 ? -19.326 -11.610 49.598 1.00 82.62 92 VAL A N 1
ATOM 733 C CA . VAL A 1 92 ? -19.227 -10.403 48.756 1.00 82.62 92 VAL A CA 1
ATOM 734 C C . VAL A 1 92 ? -19.112 -10.779 47.276 1.00 82.62 92 VAL A C 1
ATOM 736 O O . VAL A 1 92 ? -19.759 -10.152 46.435 1.00 82.62 92 VAL A O 1
ATOM 739 N N . THR A 1 93 ? -18.351 -11.835 46.972 1.00 81.31 93 THR A N 1
ATOM 740 C CA . THR A 1 93 ? -18.175 -12.367 45.611 1.00 81.31 93 THR A CA 1
ATOM 741 C C . THR A 1 93 ? -19.469 -12.998 45.083 1.00 81.31 93 THR A C 1
ATOM 743 O O . THR A 1 93 ? -19.913 -12.657 43.990 1.00 81.31 93 THR A O 1
ATOM 746 N N . GLN A 1 94 ? -20.129 -13.861 45.867 1.00 80.88 94 GLN A N 1
ATOM 747 C CA . GLN A 1 94 ? -21.389 -14.519 45.487 1.00 80.88 94 GLN A CA 1
ATOM 748 C C . GLN A 1 94 ? -22.534 -13.527 45.263 1.00 80.88 94 GLN A C 1
ATOM 750 O O . GLN A 1 94 ? -23.351 -13.717 44.367 1.00 80.88 94 GLN A O 1
ATOM 755 N N . ARG A 1 95 ? -22.590 -12.453 46.059 1.00 79.31 95 ARG A N 1
ATOM 756 C CA . ARG A 1 95 ? -23.604 -11.397 45.923 1.00 79.31 95 ARG A CA 1
ATOM 757 C C . ARG A 1 95 ? -23.237 -10.324 44.889 1.00 79.31 95 ARG A C 1
ATOM 759 O O . ARG A 1 95 ? -23.992 -9.367 44.753 1.00 79.31 95 ARG A O 1
ATOM 766 N N . GLN A 1 96 ? -22.098 -10.463 44.197 1.00 74.75 96 GLN A N 1
ATOM 767 C CA . GLN A 1 96 ? -21.575 -9.520 43.195 1.00 74.75 96 GLN A CA 1
ATOM 768 C C . GLN A 1 96 ? -21.538 -8.054 43.666 1.00 74.75 96 GLN A C 1
ATOM 770 O O . GLN A 1 96 ? -21.748 -7.127 42.888 1.00 74.75 96 GLN A O 1
ATOM 775 N N . MET A 1 97 ? -21.261 -7.832 44.953 1.00 75.31 97 MET A N 1
ATOM 776 C CA . MET A 1 97 ? -21.253 -6.484 45.544 1.00 75.31 97 MET A CA 1
ATOM 777 C C . MET A 1 97 ? -20.022 -5.676 45.105 1.00 75.31 97 MET A C 1
ATOM 779 O O . MET A 1 97 ? -20.088 -4.458 44.970 1.00 75.31 97 MET A O 1
ATOM 783 N N . LEU A 1 98 ? -18.905 -6.362 44.850 1.00 77.94 98 LEU A N 1
ATOM 784 C CA . LEU A 1 98 ? -17.681 -5.809 44.275 1.00 77.94 98 LEU A CA 1
ATOM 785 C C . LEU A 1 98 ? -17.258 -6.661 43.077 1.00 77.94 98 LEU A C 1
ATOM 787 O O . LEU A 1 98 ? -17.496 -7.869 43.048 1.00 77.94 98 LEU A O 1
ATOM 791 N N . SER A 1 99 ? -16.603 -6.043 42.091 1.00 77.12 99 SER A N 1
ATOM 792 C CA . SER A 1 99 ? -16.048 -6.795 40.962 1.00 77.12 99 SER A CA 1
ATOM 793 C C . SER A 1 99 ? -14.927 -7.727 41.433 1.00 77.12 99 SER A C 1
ATOM 795 O O . SER A 1 99 ? -14.138 -7.367 42.309 1.00 77.12 99 SER A O 1
ATOM 797 N N . ILE A 1 100 ? -14.807 -8.906 40.812 1.00 74.88 100 ILE A N 1
ATOM 798 C CA . ILE A 1 100 ? -13.735 -9.875 41.116 1.00 74.88 100 ILE A CA 1
ATOM 799 C C . ILE A 1 100 ? -12.362 -9.210 40.972 1.00 74.88 100 ILE A C 1
ATOM 801 O O . ILE A 1 100 ? -11.497 -9.396 41.820 1.00 74.88 100 ILE A O 1
ATOM 805 N N . LYS A 1 101 ? -12.190 -8.345 39.964 1.00 73.50 101 LYS A N 1
ATOM 806 C CA . LYS A 1 101 ? -10.982 -7.530 39.783 1.00 73.50 101 LYS A CA 1
ATOM 807 C C . LYS A 1 101 ? -10.687 -6.639 40.996 1.00 73.50 101 LYS A C 1
ATOM 809 O O . LYS A 1 101 ? -9.564 -6.670 41.487 1.00 73.50 101 LYS A O 1
ATOM 814 N N . CYS A 1 102 ? -11.673 -5.895 41.500 1.00 77.62 102 CYS A N 1
ATOM 815 C CA . CYS A 1 102 ? -11.504 -5.034 42.675 1.00 77.62 102 CYS A CA 1
ATOM 816 C C . CYS A 1 102 ? -11.160 -5.856 43.930 1.00 77.62 102 CYS A C 1
ATOM 818 O O . CYS A 1 102 ? -10.224 -5.519 44.652 1.00 77.62 102 CYS A O 1
ATOM 820 N N . ILE A 1 103 ? -11.836 -6.990 44.143 1.00 81.12 103 ILE A N 1
ATOM 821 C CA . ILE A 1 103 ? -11.550 -7.913 45.254 1.00 81.12 103 ILE A CA 1
ATOM 822 C C . ILE A 1 103 ? -10.104 -8.425 45.175 1.00 81.12 103 ILE A C 1
ATOM 824 O O . ILE A 1 103 ? -9.353 -8.335 46.146 1.00 81.12 103 ILE A O 1
ATOM 828 N N . CYS A 1 104 ? -9.695 -8.904 44.001 1.00 76.75 104 CYS A N 1
ATOM 829 C CA . CYS A 1 104 ? -8.347 -9.371 43.705 1.00 76.75 104 CYS A CA 1
ATOM 830 C C . CYS A 1 104 ? -7.279 -8.288 43.943 1.00 76.75 104 CYS A C 1
ATOM 832 O O . CYS A 1 104 ? -6.268 -8.539 44.598 1.00 76.75 104 CYS A O 1
ATOM 834 N N . GLU A 1 105 ? -7.502 -7.069 43.455 1.00 80.31 105 GLU A N 1
ATOM 835 C CA . GLU A 1 105 ? -6.584 -5.945 43.653 1.00 80.31 105 GLU A CA 1
ATOM 836 C C . GLU A 1 105 ? -6.453 -5.573 45.135 1.00 80.31 105 GLU A C 1
ATOM 838 O O . GLU A 1 105 ? -5.334 -5.409 45.622 1.00 80.31 105 GLU A O 1
ATOM 843 N N . LYS A 1 106 ? -7.560 -5.492 45.886 1.00 81.88 106 LYS A N 1
ATOM 844 C CA . LYS A 1 106 ? -7.537 -5.171 47.326 1.00 81.88 106 LYS A CA 1
ATOM 845 C C . LYS A 1 106 ? -6.898 -6.264 48.177 1.00 81.88 106 LYS A C 1
ATOM 847 O O . LYS A 1 106 ? -6.186 -5.946 49.125 1.00 81.88 106 LYS A O 1
ATOM 852 N N . LEU A 1 107 ? -7.090 -7.532 47.822 1.00 79.81 107 LEU A N 1
ATOM 853 C CA . LEU A 1 107 ? -6.422 -8.647 48.491 1.00 79.81 107 LEU A CA 1
ATOM 854 C C . LEU A 1 107 ? -4.901 -8.627 48.259 1.00 79.81 107 LEU A C 1
ATOM 856 O O . LEU A 1 107 ? -4.155 -8.815 49.215 1.00 79.81 107 LEU A O 1
ATOM 860 N N . LEU A 1 108 ? -4.432 -8.341 47.035 1.00 76.00 108 LEU A N 1
ATOM 861 C CA . LEU A 1 108 ? -2.992 -8.246 46.723 1.00 76.00 108 LEU A CA 1
ATOM 862 C C . LEU A 1 108 ? -2.324 -6.993 47.295 1.00 76.00 108 LEU A C 1
ATOM 864 O O . LEU A 1 108 ? -1.150 -7.033 47.651 1.00 76.00 108 LEU A O 1
ATOM 868 N N . THR A 1 109 ? -3.049 -5.875 47.353 1.00 79.06 109 THR A N 1
ATOM 869 C CA . THR A 1 109 ? -2.533 -4.588 47.854 1.00 79.06 109 THR A CA 1
ATOM 870 C C . THR A 1 109 ? -2.641 -4.440 49.371 1.00 79.06 109 THR A C 1
ATOM 872 O O . THR A 1 109 ? -2.215 -3.422 49.919 1.00 79.06 109 THR A O 1
ATOM 875 N N . CYS A 1 110 ? -3.168 -5.449 50.070 1.00 76.06 110 CYS A N 1
ATOM 876 C CA . CYS A 1 110 ? -3.190 -5.476 51.524 1.00 76.06 110 CYS A CA 1
ATOM 877 C C . CYS A 1 110 ? -1.757 -5.515 52.074 1.00 76.06 110 CYS A C 1
ATOM 879 O O . CYS A 1 110 ? -1.051 -6.512 51.931 1.00 76.06 110 CYS A O 1
ATOM 881 N N . ALA A 1 111 ? -1.348 -4.440 52.753 1.00 70.31 111 ALA A N 1
ATOM 882 C CA . ALA A 1 111 ? 0.003 -4.281 53.297 1.00 70.31 111 ALA A CA 1
ATOM 883 C C . ALA A 1 111 ? 0.409 -5.386 54.292 1.00 70.31 111 ALA A C 1
ATOM 885 O O . ALA A 1 111 ? 1.596 -5.624 54.495 1.00 70.31 111 ALA A O 1
ATOM 886 N N . GLU A 1 112 ? -0.564 -6.069 54.903 1.00 69.06 112 GLU A N 1
ATOM 887 C CA . GLU A 1 112 ? -0.320 -7.123 55.894 1.00 69.06 112 GLU A CA 1
ATOM 888 C C . GLU A 1 112 ? -0.212 -8.542 55.285 1.00 69.06 112 GLU A C 1
ATOM 890 O O . GLU A 1 112 ? 0.030 -9.517 56.000 1.00 69.06 112 GLU A O 1
ATOM 895 N N . LEU A 1 113 ? -0.356 -8.697 53.961 1.00 73.94 113 LEU A N 1
ATOM 896 C CA . LEU A 1 113 ? -0.212 -9.989 53.282 1.00 73.94 113 LEU A CA 1
ATOM 897 C C . LEU A 1 113 ? 1.279 -10.360 53.131 1.00 73.94 113 LEU A C 1
ATOM 899 O O . LEU A 1 113 ? 1.984 -9.825 52.280 1.00 73.94 113 LEU A O 1
ATOM 903 N N . ASN A 1 114 ? 1.765 -11.304 53.943 1.00 71.12 114 ASN A N 1
ATOM 904 C CA . ASN A 1 114 ? 3.142 -11.815 53.914 1.00 71.12 114 ASN A CA 1
ATOM 905 C C . ASN A 1 114 ? 3.128 -13.348 53.776 1.00 71.12 114 ASN A C 1
ATOM 907 O O . ASN A 1 114 ? 2.178 -13.989 54.203 1.00 71.12 114 ASN A O 1
ATOM 911 N N . ILE A 1 115 ? 4.194 -13.947 53.243 1.00 69.88 115 ILE A N 1
ATOM 912 C CA . ILE A 1 115 ? 4.355 -15.400 53.034 1.00 69.88 115 ILE A CA 1
ATOM 913 C C . ILE A 1 115 ? 4.140 -16.198 54.335 1.00 69.88 115 ILE A C 1
ATOM 915 O O . ILE A 1 115 ? 3.657 -17.326 54.302 1.00 69.88 115 ILE A O 1
ATOM 919 N N . ASN A 1 116 ? 4.454 -15.594 55.485 1.00 62.22 116 ASN A N 1
ATOM 920 C CA . ASN A 1 116 ? 4.289 -16.206 56.806 1.00 62.22 116 ASN A CA 1
ATOM 921 C C . ASN A 1 116 ? 2.926 -15.914 57.466 1.00 62.22 116 ASN A C 1
ATOM 923 O O . ASN A 1 116 ? 2.700 -16.356 58.593 1.00 62.22 116 ASN A O 1
ATOM 927 N N . SER A 1 117 ? 2.036 -15.138 56.834 1.00 66.56 117 SER A N 1
ATOM 928 C CA . SER A 1 117 ? 0.723 -14.830 57.404 1.00 66.56 117 SER A CA 1
ATOM 929 C C . SER A 1 117 ? -0.267 -15.964 57.138 1.00 66.56 117 SER A C 1
ATOM 931 O O . SER A 1 117 ? -0.254 -16.603 56.086 1.00 66.56 117 SER A O 1
ATOM 933 N N . CYS A 1 118 ? -1.163 -16.209 58.096 1.00 65.25 118 CYS A N 1
ATOM 934 C CA . CYS A 1 118 ? -2.205 -17.232 57.981 1.00 65.25 118 CYS A CA 1
ATOM 935 C C . CYS A 1 118 ? -3.104 -17.045 56.747 1.00 65.25 118 CYS A C 1
ATOM 937 O O . CYS A 1 118 ? -3.588 -18.025 56.193 1.00 65.25 118 CYS A O 1
ATOM 939 N N . GLY A 1 119 ? -3.267 -15.803 56.281 1.00 66.31 119 GLY A N 1
ATOM 940 C CA . GLY A 1 119 ? -4.060 -15.469 55.103 1.00 66.31 119 GLY A CA 1
ATOM 941 C C . GLY A 1 119 ? -3.385 -15.751 53.759 1.00 66.31 119 GLY A C 1
ATOM 942 O O . GLY A 1 119 ? -4.084 -15.700 52.753 1.00 66.31 119 GLY A O 1
ATOM 943 N N . TRP A 1 120 ? -2.078 -16.045 53.683 1.00 77.44 120 TRP A N 1
ATOM 944 C CA . TRP A 1 120 ? -1.381 -16.224 52.396 1.00 77.44 120 TRP A CA 1
ATOM 945 C C . TRP A 1 120 ? -1.986 -17.359 51.561 1.00 77.44 120 TRP A C 1
ATOM 947 O O . TRP A 1 120 ? -2.449 -17.128 50.444 1.00 77.44 120 TRP A O 1
ATOM 957 N N . ASN A 1 121 ? -2.059 -18.568 52.123 1.00 76.75 121 ASN A N 1
ATOM 958 C CA . ASN A 1 121 ? -2.553 -19.745 51.403 1.00 76.75 121 ASN A CA 1
ATOM 959 C C . ASN A 1 121 ? -4.024 -19.602 50.987 1.00 76.75 121 ASN A C 1
ATOM 961 O O . ASN A 1 121 ? -4.354 -19.911 49.846 1.00 76.75 121 ASN A O 1
ATOM 965 N N . ASP A 1 122 ? -4.883 -19.071 51.860 1.00 73.75 122 ASP A N 1
ATOM 966 C CA . ASP A 1 122 ? -6.312 -18.899 51.566 1.00 73.75 122 ASP A CA 1
ATOM 967 C C . ASP A 1 122 ? -6.555 -17.794 50.525 1.00 73.75 122 ASP A C 1
ATOM 969 O O . ASP A 1 122 ? -7.402 -17.935 49.643 1.00 73.75 122 ASP A O 1
ATOM 973 N N . THR A 1 123 ? -5.760 -16.715 50.555 1.00 77.12 123 THR A N 1
ATOM 974 C CA . THR A 1 123 ? -5.820 -15.662 49.528 1.00 77.12 123 THR A CA 1
ATOM 975 C C . THR A 1 123 ? -5.433 -16.221 48.156 1.00 77.12 123 THR A C 1
ATOM 977 O O . THR A 1 123 ? -6.126 -15.971 47.171 1.00 77.12 123 THR A O 1
ATOM 980 N N . PHE A 1 124 ? -4.350 -17.001 48.072 1.00 79.19 124 PHE A N 1
ATOM 981 C CA . PHE A 1 124 ? -3.919 -17.614 46.812 1.00 79.19 124 PHE A CA 1
ATOM 982 C C . PHE A 1 124 ? -4.836 -18.753 46.348 1.00 79.19 124 PHE A C 1
ATOM 984 O O . PHE A 1 124 ? -5.024 -18.900 45.142 1.00 79.19 124 PHE A O 1
ATOM 991 N N . ALA A 1 125 ? -5.473 -19.494 47.258 1.00 79.06 125 ALA A N 1
ATOM 992 C CA . ALA A 1 125 ? -6.523 -20.452 46.911 1.00 79.06 125 ALA A CA 1
ATOM 993 C C . ALA A 1 125 ? -7.726 -19.748 46.259 1.00 79.06 125 ALA A C 1
ATOM 995 O O . ALA A 1 125 ? -8.143 -20.137 45.169 1.00 79.06 125 ALA A O 1
ATOM 996 N N . PHE A 1 126 ? -8.196 -18.640 46.846 1.00 79.75 126 PHE A N 1
ATOM 997 C CA . PHE A 1 126 ? -9.244 -17.805 46.250 1.00 79.75 126 PHE A CA 1
ATOM 998 C C . PHE A 1 126 ? -8.841 -17.265 44.866 1.00 79.75 126 PHE A C 1
ATOM 1000 O O . PHE A 1 126 ? -9.662 -17.250 43.947 1.00 79.75 126 PHE A O 1
ATOM 1007 N N . PHE A 1 127 ? -7.575 -16.864 44.677 1.00 75.81 127 PHE A N 1
ATOM 1008 C CA . PHE A 1 127 ? -7.068 -16.472 43.358 1.00 75.81 127 PHE A CA 1
ATOM 1009 C C . PHE A 1 127 ? -7.142 -17.612 42.354 1.00 75.81 127 PHE A C 1
ATOM 1011 O O . PHE A 1 127 ? -7.674 -17.409 41.271 1.00 75.81 127 PHE A O 1
ATOM 1018 N N . VAL A 1 128 ? -6.632 -18.797 42.688 1.00 76.19 128 VAL A N 1
ATOM 1019 C CA . VAL A 1 128 ? -6.632 -19.951 41.775 1.00 76.19 128 VAL A CA 1
ATOM 1020 C C . VAL A 1 128 ? -8.057 -20.341 41.368 1.00 76.19 128 VAL A C 1
ATOM 1022 O O . VAL A 1 128 ? -8.282 -20.653 40.201 1.00 76.19 128 VAL A O 1
ATOM 1025 N N . GLU A 1 129 ? -9.022 -20.246 42.284 1.00 75.88 129 GLU A N 1
ATOM 1026 C CA . GLU A 1 129 ? -10.439 -20.519 42.009 1.00 75.88 129 GLU A CA 1
ATOM 1027 C C . GLU A 1 129 ? -11.093 -19.483 41.074 1.00 75.88 129 GLU A C 1
ATOM 1029 O O . GLU A 1 129 ? -11.969 -19.839 40.289 1.00 75.88 129 GLU A O 1
ATOM 1034 N N . ASN A 1 130 ? -10.662 -18.215 41.116 1.00 68.44 130 ASN A N 1
ATOM 1035 C CA . ASN A 1 130 ? -11.333 -17.104 40.425 1.00 68.44 130 ASN A CA 1
ATOM 1036 C C . ASN A 1 130 ? -10.499 -16.456 39.299 1.00 68.44 130 ASN A C 1
ATOM 1038 O O . ASN A 1 130 ? -10.967 -15.532 38.634 1.00 68.44 130 ASN A O 1
ATOM 1042 N N . ILE A 1 131 ? -9.272 -16.927 39.039 1.00 62.94 131 ILE A N 1
ATOM 1043 C CA . ILE A 1 131 ? -8.361 -16.334 38.041 1.00 62.94 131 ILE A CA 1
ATOM 1044 C C . ILE A 1 131 ? -8.864 -16.484 36.603 1.00 62.94 131 ILE A C 1
ATOM 1046 O O . ILE A 1 131 ? -8.529 -15.665 35.751 1.00 62.94 131 ILE A O 1
ATOM 1050 N N . SER A 1 132 ? -9.683 -17.503 36.336 1.00 56.44 132 SER A N 1
ATOM 1051 C CA . SER A 1 132 ? -10.339 -17.727 35.043 1.00 56.44 132 SER A CA 1
ATOM 1052 C C . SER A 1 132 ? -11.410 -16.678 34.722 1.00 56.44 132 SER A C 1
ATOM 1054 O O . SER A 1 132 ? -11.801 -16.558 33.567 1.00 56.44 132 SER A O 1
ATOM 1056 N N . LEU A 1 133 ? -11.856 -15.908 35.722 1.00 58.91 133 LEU A N 1
ATOM 1057 C CA . LEU A 1 133 ? -12.845 -14.833 35.596 1.00 58.91 133 LEU A CA 1
ATOM 1058 C C . LEU A 1 133 ? -12.189 -13.446 35.397 1.00 58.91 133 LEU A C 1
ATOM 1060 O O . LEU A 1 133 ? -12.888 -12.439 35.291 1.00 58.91 133 LEU A O 1
ATOM 1064 N N . LEU A 1 134 ? -10.850 -13.368 35.350 1.00 57.25 134 LEU A N 1
ATOM 1065 C CA . LEU A 1 134 ? -10.090 -12.143 35.067 1.00 57.25 134 LEU A CA 1
ATOM 1066 C C . LEU A 1 134 ? -9.792 -12.035 33.561 1.00 57.25 134 LEU A C 1
ATOM 1068 O O . LEU A 1 134 ? -8.785 -12.531 33.060 1.00 57.25 134 LEU A O 1
ATOM 1072 N N . ASP A 1 135 ? -10.673 -11.335 32.856 1.00 48.66 135 ASP A N 1
ATOM 1073 C CA . ASP A 1 135 ? -10.876 -11.401 31.400 1.00 48.66 135 ASP A CA 1
ATOM 1074 C C . ASP A 1 135 ? -9.846 -10.671 30.496 1.00 48.66 135 ASP A C 1
ATOM 1076 O O . ASP A 1 135 ? -10.180 -10.227 29.403 1.00 48.66 135 ASP A O 1
ATOM 1080 N N . TYR A 1 136 ? -8.586 -10.475 30.911 1.00 47.94 136 TYR A N 1
ATOM 1081 C CA . TYR A 1 136 ? -7.739 -9.438 30.271 1.00 47.94 136 TYR A CA 1
ATOM 1082 C C . TYR A 1 136 ? -6.344 -9.848 29.788 1.00 47.94 136 TYR A C 1
ATOM 1084 O O . TYR A 1 136 ? -5.544 -8.975 29.449 1.00 47.94 136 TYR A O 1
ATOM 1092 N N . LYS A 1 137 ? -5.997 -11.138 29.736 1.00 43.25 137 LYS A N 1
ATOM 1093 C CA . LYS A 1 137 ? -4.591 -11.511 29.491 1.00 43.25 137 LYS A CA 1
ATOM 1094 C C . LYS A 1 137 ? -4.164 -11.573 28.024 1.00 43.25 137 LYS A C 1
ATOM 1096 O O . LYS A 1 137 ? -3.024 -11.224 27.750 1.00 43.25 137 LYS A O 1
ATOM 1101 N N . ASP A 1 138 ? -5.023 -11.925 27.073 1.00 47.28 138 ASP A N 1
ATOM 1102 C CA . ASP A 1 138 ? -4.497 -12.328 25.757 1.00 47.28 138 ASP A CA 1
ATOM 1103 C C . ASP A 1 138 ? -4.231 -11.168 24.777 1.00 47.28 138 ASP A C 1
ATOM 1105 O O . ASP A 1 138 ? -3.244 -11.208 24.042 1.00 47.28 138 ASP A O 1
ATOM 1109 N N . LEU A 1 139 ? -5.026 -10.089 24.808 1.00 50.22 139 LEU A N 1
ATOM 1110 C CA . LEU A 1 139 ? -4.868 -8.932 23.902 1.00 50.22 139 LEU A CA 1
ATOM 1111 C C . LEU A 1 139 ? -3.809 -7.915 24.360 1.00 50.22 139 LEU A C 1
ATOM 1113 O O . LEU A 1 139 ? -3.222 -7.226 23.528 1.00 50.22 139 LEU A O 1
ATOM 1117 N N . LEU A 1 140 ? -3.554 -7.819 25.669 1.00 53.19 140 LEU A N 1
ATOM 1118 C CA . LEU A 1 140 ? -2.545 -6.916 26.244 1.00 53.19 140 LEU A CA 1
ATOM 1119 C C . LEU A 1 140 ? -1.133 -7.522 26.242 1.00 53.19 140 LEU A C 1
ATOM 1121 O O . LEU A 1 140 ? -0.163 -6.821 26.538 1.00 53.19 140 LEU A O 1
ATOM 1125 N N . ASN A 1 141 ? -1.002 -8.809 25.902 1.00 60.34 141 ASN A N 1
ATOM 1126 C CA . ASN A 1 141 ? 0.296 -9.455 25.775 1.00 60.34 141 ASN A CA 1
ATOM 1127 C C . ASN A 1 141 ? 1.086 -8.872 24.590 1.00 60.34 141 ASN A C 1
ATOM 1129 O O . ASN A 1 141 ? 0.525 -8.643 23.510 1.00 60.34 141 ASN A O 1
ATOM 1133 N N . PRO A 1 142 ? 2.408 -8.669 24.746 1.00 61.66 142 PRO A N 1
ATOM 1134 C CA . PRO A 1 142 ? 3.246 -8.204 23.653 1.00 61.66 142 PRO A CA 1
ATOM 1135 C C . PRO A 1 142 ? 3.224 -9.228 22.513 1.00 61.66 142 PRO A C 1
ATOM 1137 O O . PRO A 1 142 ? 3.457 -10.421 22.717 1.00 61.66 142 PRO A O 1
ATOM 1140 N N . GLN A 1 143 ? 2.975 -8.755 21.291 1.00 69.62 143 GLN A N 1
ATOM 1141 C CA . GLN A 1 143 ? 2.844 -9.587 20.088 1.00 69.62 143 GLN A CA 1
ATOM 1142 C C . GLN A 1 143 ? 4.217 -10.039 19.552 1.00 69.62 143 GLN A C 1
ATOM 1144 O O . GLN A 1 143 ? 4.613 -9.745 18.422 1.00 69.62 143 GLN A O 1
ATOM 1149 N N . MET A 1 144 ? 4.963 -10.772 20.381 1.00 68.88 144 MET A N 1
ATOM 1150 C CA . MET A 1 144 ? 6.347 -11.189 20.118 1.00 68.88 144 MET A CA 1
ATOM 1151 C C . MET A 1 144 ? 6.455 -12.133 18.919 1.00 68.88 144 MET A C 1
ATOM 1153 O O . MET A 1 144 ? 7.413 -12.043 18.152 1.00 68.88 144 MET A O 1
ATOM 1157 N N . ARG A 1 145 ? 5.456 -13.002 18.709 1.00 70.44 145 ARG A N 1
ATOM 1158 C CA . ARG A 1 145 ? 5.405 -13.915 17.553 1.00 70.44 145 ARG A CA 1
ATOM 1159 C C . ARG A 1 145 ? 5.253 -13.161 16.234 1.00 70.44 145 ARG A C 1
ATOM 1161 O O . ARG A 1 145 ? 5.944 -13.485 15.273 1.00 70.44 145 ARG A O 1
ATOM 1168 N N . LEU A 1 146 ? 4.404 -12.132 16.202 1.00 74.62 146 LEU A N 1
ATOM 1169 C CA . LEU A 1 146 ? 4.235 -11.278 15.026 1.00 74.62 146 LEU A CA 1
ATOM 1170 C C . LEU A 1 146 ? 5.534 -10.528 14.713 1.00 74.62 146 LEU A C 1
ATOM 1172 O O . LEU A 1 146 ? 5.999 -10.554 13.577 1.00 74.62 146 LEU A O 1
ATOM 1176 N N . LEU A 1 147 ? 6.147 -9.911 15.727 1.00 73.25 147 LEU A N 1
ATOM 1177 C CA . LEU A 1 147 ? 7.394 -9.167 15.553 1.00 73.25 147 LEU A CA 1
ATOM 1178 C C . LEU A 1 147 ? 8.544 -10.074 15.098 1.00 73.25 147 LEU A C 1
ATOM 1180 O O . LEU A 1 147 ? 9.285 -9.704 14.193 1.00 73.25 147 LEU A O 1
ATOM 1184 N N . THR A 1 148 ? 8.648 -11.272 15.675 1.00 71.81 148 THR A N 1
ATOM 1185 C CA . THR A 1 148 ? 9.624 -12.297 15.275 1.00 71.81 148 THR A CA 1
ATOM 1186 C C . THR A 1 148 ? 9.420 -12.711 13.826 1.00 71.81 148 THR A C 1
ATOM 1188 O O . THR A 1 148 ? 10.369 -12.704 13.043 1.00 71.81 148 THR A O 1
ATOM 1191 N N . HIS A 1 149 ? 8.174 -13.002 13.442 1.00 72.19 149 HIS A N 1
ATOM 1192 C CA . HIS A 1 149 ? 7.856 -13.366 12.071 1.00 72.19 149 HIS A CA 1
ATOM 1193 C C . HIS A 1 149 ? 8.257 -12.251 11.102 1.00 72.19 149 HIS A C 1
ATOM 1195 O O . HIS A 1 149 ? 8.949 -12.538 10.135 1.00 72.19 149 HIS A O 1
ATOM 1201 N N . VAL A 1 150 ? 7.903 -10.990 11.390 1.00 74.00 150 VAL A N 1
ATOM 1202 C CA . VAL A 1 150 ? 8.241 -9.820 10.556 1.00 74.00 150 VAL A CA 1
ATOM 1203 C C . VAL A 1 150 ? 9.753 -9.585 10.483 1.00 74.00 150 VAL A C 1
ATOM 1205 O O . VAL A 1 150 ? 10.264 -9.317 9.398 1.00 74.00 150 VAL A O 1
ATOM 1208 N N . PHE A 1 151 ? 10.476 -9.711 11.600 1.00 73.56 151 PHE A N 1
ATOM 1209 C CA . PHE A 1 151 ? 11.923 -9.476 11.674 1.00 73.56 151 PHE A CA 1
ATOM 1210 C C . PHE A 1 151 ? 12.732 -10.422 10.782 1.00 73.56 151 PHE A C 1
ATOM 1212 O O . PHE A 1 151 ? 13.754 -10.030 10.222 1.00 73.56 151 PHE A O 1
ATOM 1219 N N . MET A 1 152 ? 12.252 -11.652 10.613 1.00 69.81 152 MET A N 1
ATOM 1220 C CA . MET A 1 152 ? 12.906 -12.661 9.782 1.00 69.81 152 MET A CA 1
ATOM 1221 C C . MET A 1 152 ? 12.717 -12.440 8.270 1.00 69.81 152 MET A C 1
ATOM 1223 O O . MET A 1 152 ? 13.294 -13.181 7.475 1.00 69.81 152 MET A O 1
ATOM 1227 N N . HIS A 1 153 ? 11.958 -11.421 7.841 1.00 68.56 153 HIS A N 1
ATOM 1228 C CA . HIS A 1 153 ? 11.837 -11.056 6.422 1.00 68.56 153 HIS A CA 1
ATOM 1229 C C . HIS A 1 153 ? 12.987 -10.157 5.952 1.00 68.56 153 HIS A C 1
ATOM 1231 O O . HIS A 1 153 ? 13.432 -9.251 6.654 1.00 68.56 153 HIS A O 1
ATOM 1237 N N . TYR A 1 154 ? 13.396 -10.306 4.688 1.00 60.34 154 TYR A N 1
ATOM 1238 C CA . TYR A 1 154 ? 14.412 -9.443 4.066 1.00 60.34 154 TYR A CA 1
ATOM 1239 C C . TYR A 1 154 ? 14.004 -7.956 4.007 1.00 60.34 154 TYR A C 1
ATOM 1241 O O . TYR A 1 154 ? 14.865 -7.082 4.044 1.00 60.34 154 TYR A O 1
ATOM 1249 N N . THR A 1 155 ? 12.701 -7.648 3.959 1.00 60.59 155 THR A N 1
ATOM 1250 C CA . THR A 1 155 ? 12.148 -6.275 3.926 1.00 60.59 155 THR A CA 1
ATOM 1251 C C . THR A 1 155 ? 11.525 -5.832 5.250 1.00 60.59 155 THR A C 1
ATOM 1253 O O . THR A 1 155 ? 10.661 -4.955 5.261 1.00 60.59 155 THR A O 1
ATOM 1256 N N . TYR A 1 156 ? 11.933 -6.430 6.373 1.00 68.06 156 TYR A N 1
ATOM 1257 C CA . TYR A 1 156 ? 11.388 -6.130 7.701 1.00 68.06 156 TYR A CA 1
ATOM 1258 C C . TYR A 1 156 ? 11.408 -4.633 8.064 1.00 68.06 156 TYR A C 1
ATOM 1260 O O . TYR A 1 156 ? 10.537 -4.183 8.797 1.00 68.06 156 TYR A O 1
ATOM 1268 N N . ARG A 1 157 ? 12.355 -3.844 7.536 1.00 63.75 157 ARG A N 1
ATOM 1269 C CA . ARG A 1 157 ? 12.577 -2.440 7.913 1.00 63.75 157 ARG A CA 1
ATOM 1270 C C . ARG A 1 157 ? 11.330 -1.574 7.784 1.00 63.75 157 ARG A C 1
ATOM 1272 O O . ARG A 1 157 ? 10.936 -0.935 8.754 1.00 63.75 157 ARG A O 1
ATOM 1279 N N . ASP A 1 158 ? 10.737 -1.534 6.595 1.00 64.50 158 ASP A N 1
ATOM 1280 C CA . ASP A 1 158 ? 9.611 -0.637 6.322 1.00 64.50 158 ASP A CA 1
ATOM 1281 C C . ASP A 1 158 ? 8.377 -1.094 7.118 1.00 64.50 158 ASP A C 1
ATOM 1283 O O . ASP A 1 158 ? 7.646 -0.273 7.666 1.00 64.50 158 ASP A O 1
ATOM 1287 N N . ALA A 1 159 ? 8.200 -2.412 7.271 1.00 67.38 159 ALA A N 1
ATOM 1288 C CA . ALA A 1 159 ? 7.131 -2.994 8.075 1.00 67.38 159 ALA A CA 1
ATOM 1289 C C . ALA A 1 159 ? 7.300 -2.703 9.576 1.00 67.38 159 ALA A C 1
ATOM 1291 O O . ALA A 1 159 ? 6.346 -2.288 10.223 1.00 67.38 159 ALA A O 1
ATOM 1292 N N . ILE A 1 160 ? 8.503 -2.859 10.137 1.00 70.12 160 ILE A N 1
ATOM 1293 C CA . ILE A 1 160 ? 8.790 -2.573 11.550 1.00 70.12 160 ILE A CA 1
ATOM 1294 C C . ILE A 1 160 ? 8.699 -1.076 11.843 1.00 70.12 160 ILE A C 1
ATOM 1296 O O . ILE A 1 160 ? 8.160 -0.703 12.882 1.00 70.12 160 ILE A O 1
ATOM 1300 N N . ALA A 1 161 ? 9.169 -0.215 10.937 1.00 64.44 161 ALA A N 1
ATOM 1301 C CA . ALA A 1 161 ? 9.028 1.231 11.086 1.00 64.44 161 ALA A CA 1
ATOM 1302 C C . ALA A 1 161 ? 7.550 1.648 11.169 1.00 64.44 161 ALA A C 1
ATOM 1304 O O . ALA A 1 161 ? 7.190 2.486 11.994 1.00 64.44 161 ALA A O 1
ATOM 1305 N N . VAL A 1 162 ? 6.683 1.020 10.365 1.00 65.94 162 VAL A N 1
ATOM 1306 C CA . VAL A 1 162 ? 5.228 1.222 10.428 1.00 65.94 162 VAL A CA 1
ATOM 1307 C C . VAL A 1 162 ? 4.637 0.638 11.714 1.00 65.94 162 VAL A C 1
ATOM 1309 O O . VAL A 1 162 ? 3.911 1.342 12.409 1.00 65.94 162 VAL A O 1
ATOM 1312 N N . LEU A 1 163 ? 4.974 -0.608 12.069 1.00 70.38 163 LEU A N 1
ATOM 1313 C CA . LEU A 1 163 ? 4.450 -1.287 13.264 1.00 70.38 163 LEU A CA 1
ATOM 1314 C C . LEU A 1 163 ? 4.810 -0.562 14.567 1.00 70.38 163 LEU A C 1
ATOM 1316 O O . LEU A 1 163 ? 4.011 -0.538 15.496 1.00 70.38 163 LEU A O 1
ATOM 1320 N N . LEU A 1 164 ? 6.001 0.033 14.635 1.00 69.44 164 LEU A N 1
ATOM 1321 C CA . LEU A 1 164 ? 6.481 0.769 15.806 1.00 69.44 164 LEU A CA 1
ATOM 1322 C C . LEU A 1 164 ? 6.205 2.280 15.726 1.00 69.44 164 LEU A C 1
ATOM 1324 O O . LEU A 1 164 ? 6.570 3.009 16.646 1.00 69.44 164 LEU A O 1
ATOM 1328 N N . GLY A 1 165 ? 5.606 2.769 14.634 1.00 60.38 165 GLY A N 1
ATOM 1329 C CA . GLY A 1 165 ? 5.328 4.195 14.421 1.00 60.38 165 GLY A CA 1
ATOM 1330 C C . GLY A 1 165 ? 6.579 5.079 14.304 1.00 60.38 165 GLY A C 1
ATOM 1331 O O . GLY A 1 165 ? 6.500 6.298 14.464 1.00 60.38 165 GLY A O 1
ATOM 1332 N N . THR A 1 166 ? 7.752 4.501 14.034 1.00 56.78 166 THR A N 1
ATOM 1333 C CA . THR A 1 166 ? 9.033 5.215 13.963 1.00 56.78 166 THR A CA 1
ATOM 1334 C C . THR A 1 166 ? 9.295 5.706 12.539 1.00 56.78 166 THR A C 1
ATOM 1336 O O . THR A 1 166 ? 10.107 5.164 11.796 1.00 56.78 166 THR A O 1
ATOM 1339 N N . ALA A 1 167 ? 8.633 6.798 12.145 1.00 45.69 167 ALA A N 1
ATOM 1340 C CA . ALA A 1 167 ? 8.796 7.389 10.809 1.00 45.69 167 ALA A CA 1
ATOM 1341 C C . ALA A 1 167 ? 10.246 7.836 10.481 1.00 45.69 167 ALA A C 1
ATOM 1343 O O . ALA A 1 167 ? 10.565 8.066 9.315 1.00 45.69 167 ALA A O 1
ATOM 1344 N N . LYS A 1 168 ? 11.138 7.946 11.482 1.00 49.03 168 LYS A N 1
ATOM 1345 C CA . LYS A 1 168 ? 12.595 8.119 11.319 1.00 49.03 168 LYS A CA 1
ATOM 1346 C C . LYS A 1 168 ? 13.348 7.363 12.430 1.00 49.03 168 LYS A C 1
ATOM 1348 O O . LYS A 1 168 ? 13.371 7.852 13.558 1.00 49.03 168 LYS A O 1
ATOM 1353 N N . PRO A 1 169 ? 14.011 6.224 12.154 1.00 47.44 169 PRO A N 1
ATOM 1354 C CA . PRO A 1 169 ? 14.742 5.451 13.165 1.00 47.44 169 PRO A CA 1
ATOM 1355 C C . PRO A 1 169 ? 16.107 6.060 13.528 1.00 47.44 169 PRO A C 1
ATOM 1357 O O . PRO A 1 169 ? 16.949 5.385 14.107 1.00 47.44 169 PRO A O 1
ATOM 1360 N N . GLU A 1 170 ? 16.379 7.320 13.178 1.00 45.47 170 GLU A N 1
ATOM 1361 C CA . GLU A 1 170 ? 17.752 7.830 13.213 1.00 45.47 170 GLU A CA 1
ATOM 1362 C C . GLU A 1 170 ? 18.289 8.115 14.626 1.00 45.47 170 GLU A C 1
ATOM 1364 O O . GLU A 1 170 ? 19.495 8.316 14.740 1.00 45.47 170 GLU A O 1
ATOM 1369 N N . LYS A 1 171 ? 17.470 8.139 15.700 1.00 44.00 171 LYS A N 1
ATOM 1370 C CA . LYS A 1 171 ? 17.973 8.464 17.063 1.00 44.00 171 LYS A CA 1
ATOM 1371 C C . LYS A 1 171 ? 17.280 7.822 18.279 1.00 44.00 171 LYS A C 1
ATOM 1373 O O . LYS A 1 171 ? 17.737 8.056 19.396 1.00 44.00 171 LYS A O 1
ATOM 1378 N N . SER A 1 172 ? 16.209 7.040 18.136 1.00 51.09 172 SER A N 1
ATOM 1379 C CA . SER A 1 172 ? 15.506 6.452 19.293 1.00 51.09 172 SER A CA 1
ATOM 1380 C C . SER A 1 172 ? 15.856 4.974 19.477 1.00 51.09 172 SER A C 1
ATOM 1382 O O . SER A 1 172 ? 15.547 4.159 18.608 1.00 51.09 172 SER A O 1
ATOM 1384 N N . ARG A 1 173 ? 16.448 4.607 20.622 1.00 59.09 173 ARG A N 1
ATOM 1385 C CA . ARG A 1 173 ? 16.563 3.196 21.029 1.00 59.09 173 ARG A CA 1
ATOM 1386 C C . ARG A 1 173 ? 15.161 2.628 21.220 1.00 59.09 173 ARG A C 1
ATOM 1388 O O . ARG A 1 173 ? 14.375 3.209 21.964 1.00 59.09 173 ARG A O 1
ATOM 1395 N N . ILE A 1 174 ? 14.865 1.500 20.584 1.00 61.09 174 ILE A N 1
ATOM 1396 C CA . ILE A 1 174 ? 13.596 0.797 20.785 1.00 61.09 174 ILE A CA 1
ATOM 1397 C C . ILE A 1 174 ? 13.779 -0.119 22.006 1.00 61.09 174 ILE A C 1
ATOM 1399 O O . ILE A 1 174 ? 14.588 -1.050 21.939 1.00 61.09 174 ILE A O 1
ATOM 1403 N N . PRO A 1 175 ? 13.100 0.132 23.142 1.00 57.84 175 PRO A N 1
ATOM 1404 C CA . PRO A 1 175 ? 13.172 -0.769 24.289 1.00 57.84 175 PRO A CA 1
ATOM 1405 C C . PRO A 1 175 ? 12.653 -2.167 23.893 1.00 57.84 175 PRO A C 1
ATOM 1407 O O . PRO A 1 175 ? 11.767 -2.279 23.053 1.00 57.84 175 PRO A O 1
ATOM 1410 N N . TYR A 1 176 ? 13.227 -3.228 24.473 1.00 67.19 176 TYR A N 1
ATOM 1411 C CA . TYR A 1 176 ? 12.899 -4.653 24.240 1.00 67.19 176 TYR A CA 1
ATOM 1412 C C . TYR A 1 176 ? 13.341 -5.280 22.908 1.00 67.19 176 TYR A C 1
ATOM 1414 O O . TYR A 1 176 ? 13.335 -6.503 22.782 1.00 67.19 176 TYR A O 1
ATOM 1422 N N . PHE A 1 177 ? 13.818 -4.507 21.931 1.00 73.31 177 PHE A N 1
ATOM 1423 C CA . PHE A 1 177 ? 14.221 -5.075 20.637 1.00 73.31 177 PHE A CA 1
ATOM 1424 C C . PHE A 1 177 ? 15.461 -5.992 20.732 1.00 73.31 177 PHE A C 1
ATOM 1426 O O . PHE A 1 177 ? 15.556 -6.999 20.037 1.00 73.31 177 PHE A O 1
ATOM 1433 N N . GLU A 1 178 ? 16.372 -5.704 21.668 1.00 76.94 178 GLU A N 1
ATOM 1434 C CA . GLU A 1 178 ? 17.514 -6.565 22.027 1.00 76.94 178 GLU A CA 1
ATOM 1435 C C . GLU A 1 178 ? 17.078 -7.928 22.591 1.00 76.94 178 GLU A C 1
ATOM 1437 O O . GLU A 1 178 ? 17.717 -8.946 22.327 1.00 76.94 178 GLU A O 1
ATOM 1442 N N . GLU A 1 179 ? 15.978 -7.963 23.346 1.00 77.81 179 GLU A N 1
ATOM 1443 C CA . GLU A 1 179 ? 15.415 -9.195 23.906 1.00 77.81 179 GLU A CA 1
ATOM 1444 C C . GLU A 1 179 ? 14.735 -10.035 22.826 1.00 77.81 179 GLU A C 1
ATOM 1446 O O . GLU A 1 179 ? 14.941 -11.244 22.798 1.00 77.81 179 GLU A O 1
ATOM 1451 N N . VAL A 1 180 ? 14.021 -9.401 21.888 1.00 75.12 180 VAL A N 1
ATOM 1452 C CA . VAL A 1 180 ? 13.426 -10.074 20.719 1.00 75.12 180 VAL A CA 1
ATOM 1453 C C . VAL A 1 180 ? 14.510 -10.761 19.888 1.00 75.12 180 VAL A C 1
ATOM 1455 O O . VAL A 1 180 ? 14.399 -11.946 19.601 1.00 75.12 180 VAL A O 1
ATOM 1458 N N . ILE A 1 181 ? 15.597 -10.057 19.550 1.00 80.81 181 ILE A N 1
ATOM 1459 C CA . ILE A 1 181 ? 16.704 -10.650 18.777 1.00 80.81 181 ILE A CA 1
ATOM 1460 C C . ILE A 1 181 ? 17.348 -11.809 19.540 1.00 80.81 181 ILE A C 1
ATOM 1462 O O . ILE A 1 181 ? 17.701 -12.824 18.941 1.00 80.81 181 ILE A O 1
ATOM 1466 N N . THR A 1 182 ? 17.479 -11.676 20.861 1.00 82.94 182 THR A N 1
ATOM 1467 C CA . THR A 1 182 ? 18.014 -12.742 21.712 1.00 82.94 182 THR A CA 1
ATOM 1468 C C . THR A 1 182 ? 17.122 -13.984 21.656 1.00 82.94 182 THR A C 1
ATOM 1470 O O . THR A 1 182 ? 17.643 -15.077 21.462 1.00 82.94 182 THR A O 1
ATOM 1473 N N . GLU A 1 183 ? 15.800 -13.833 21.778 1.00 80.44 183 GLU A N 1
ATOM 1474 C CA . GLU A 1 183 ? 14.842 -14.947 21.668 1.00 80.44 183 GLU A CA 1
ATOM 1475 C C . GLU A 1 183 ? 14.919 -15.639 20.305 1.00 80.44 183 GLU A C 1
ATOM 1477 O O . GLU A 1 183 ? 14.981 -16.862 20.245 1.00 80.44 183 GLU A O 1
ATOM 1482 N N . ILE A 1 184 ? 15.025 -14.872 19.215 1.00 79.25 184 ILE A N 1
ATOM 1483 C CA . ILE A 1 184 ? 15.170 -15.426 17.860 1.00 79.25 184 ILE A CA 1
ATOM 1484 C C . ILE A 1 184 ? 16.457 -16.252 17.736 1.00 79.25 184 ILE A C 1
ATOM 1486 O O . ILE A 1 184 ? 16.440 -17.363 17.204 1.00 79.25 184 ILE A O 1
ATOM 1490 N N . ILE A 1 185 ? 17.585 -15.729 18.230 1.00 84.00 185 ILE A N 1
ATOM 1491 C CA . ILE A 1 185 ? 18.863 -16.452 18.217 1.00 84.00 185 ILE A CA 1
ATOM 1492 C C . ILE A 1 185 ? 18.751 -17.736 19.044 1.00 84.00 185 ILE A C 1
ATOM 1494 O O . ILE A 1 185 ? 19.215 -18.783 18.599 1.00 84.00 185 ILE A O 1
ATOM 1498 N N . LEU A 1 186 ? 18.120 -17.681 20.219 1.00 82.81 186 LEU A N 1
ATOM 1499 C CA . LEU A 1 186 ? 17.920 -18.853 21.070 1.00 82.81 186 LEU A CA 1
ATOM 1500 C C . LEU A 1 186 ? 17.014 -19.896 20.413 1.00 82.81 186 LEU A C 1
ATOM 1502 O O . LEU A 1 186 ? 17.328 -21.078 20.498 1.00 82.81 186 LEU A O 1
ATOM 1506 N N . GLU A 1 187 ? 15.951 -19.489 19.719 1.00 79.44 187 GLU A N 1
ATOM 1507 C CA . GLU A 1 187 ? 15.077 -20.399 18.971 1.00 79.44 187 GLU A CA 1
ATOM 1508 C C . GLU A 1 187 ? 15.834 -21.087 17.821 1.00 79.44 187 GLU A C 1
ATOM 1510 O O . GLU A 1 187 ? 15.719 -22.300 17.631 1.00 79.44 187 GLU A O 1
ATOM 1515 N N . LEU A 1 188 ? 16.679 -20.354 17.088 1.00 77.25 188 LEU A N 1
ATOM 1516 C CA . LEU A 1 188 ? 17.532 -20.937 16.044 1.00 77.25 188 LEU A CA 1
ATOM 1517 C C . LEU A 1 188 ? 18.604 -21.878 16.600 1.00 77.25 188 LEU A C 1
ATOM 1519 O O . LEU A 1 188 ? 18.933 -22.886 15.976 1.00 77.25 188 LEU A O 1
ATOM 1523 N N . MET A 1 189 ? 19.163 -21.562 17.767 1.00 80.75 189 MET A N 1
ATOM 1524 C CA . MET A 1 189 ? 20.112 -22.448 18.437 1.00 80.75 189 MET A CA 1
ATOM 1525 C C . MET A 1 189 ? 19.421 -23.704 18.968 1.00 80.75 189 MET A C 1
ATOM 1527 O O . MET A 1 189 ? 19.942 -24.794 18.768 1.00 80.75 189 MET A O 1
ATOM 1531 N N . PHE A 1 190 ? 18.241 -23.563 19.575 1.00 82.12 190 PHE A N 1
ATOM 1532 C CA . PHE A 1 190 ? 17.423 -24.674 20.057 1.00 82.12 190 PHE A CA 1
ATOM 1533 C C . PHE A 1 190 ? 17.023 -25.615 18.918 1.00 82.12 190 PHE A C 1
ATOM 1535 O O . PHE A 1 190 ? 17.226 -26.819 19.016 1.00 82.12 190 PHE A O 1
ATOM 1542 N N . THR A 1 191 ? 16.515 -25.075 17.807 1.00 73.38 191 THR A N 1
ATOM 1543 C CA . THR A 1 191 ? 16.119 -25.879 16.637 1.00 73.38 191 THR A CA 1
ATOM 1544 C C . THR A 1 191 ? 17.290 -26.658 16.044 1.00 73.38 191 THR A C 1
ATOM 1546 O O . THR A 1 191 ? 17.146 -27.847 15.772 1.00 73.38 191 THR A O 1
ATOM 1549 N N . ALA A 1 192 ? 18.463 -26.033 15.918 1.00 75.94 192 ALA A N 1
ATOM 1550 C CA . ALA A 1 192 ? 19.674 -26.709 15.453 1.00 75.94 192 ALA A CA 1
ATOM 1551 C C . ALA A 1 192 ? 20.191 -27.783 16.434 1.00 75.94 192 ALA A C 1
ATOM 1553 O O . ALA A 1 192 ? 20.869 -28.726 16.019 1.00 75.94 192 ALA A O 1
ATOM 1554 N N . GLU A 1 193 ? 19.895 -27.636 17.727 1.00 80.69 193 GLU A N 1
ATOM 1555 C CA . GLU A 1 193 ? 20.214 -28.625 18.760 1.00 80.69 193 GLU A CA 1
ATOM 1556 C C . GLU A 1 193 ? 19.230 -29.810 18.729 1.00 80.69 193 GLU A C 1
ATOM 1558 O O . GLU A 1 193 ? 19.646 -30.948 18.925 1.00 80.69 193 GLU A O 1
ATOM 1563 N N . CYS A 1 194 ? 17.943 -29.564 18.445 1.00 77.38 194 CYS A N 1
ATOM 1564 C CA . CYS A 1 194 ? 16.918 -30.606 18.319 1.00 77.38 194 CYS A CA 1
ATOM 1565 C C . CYS A 1 194 ? 17.061 -31.449 17.045 1.00 77.38 194 CYS A C 1
ATOM 1567 O O . CYS A 1 194 ? 16.843 -32.657 17.094 1.00 77.38 194 CYS A O 1
ATOM 1569 N N . ASP A 1 195 ? 17.401 -30.827 15.913 1.00 71.44 195 ASP A N 1
ATOM 1570 C CA . ASP A 1 195 ? 17.625 -31.510 14.638 1.00 71.44 195 ASP A CA 1
ATOM 1571 C C . ASP A 1 195 ? 18.789 -30.860 13.878 1.00 71.44 195 ASP A C 1
ATOM 1573 O O . ASP A 1 195 ? 18.679 -29.781 13.290 1.00 71.44 195 ASP A O 1
ATOM 1577 N N . HIS A 1 196 ? 19.926 -31.553 13.861 1.00 72.12 196 HIS A N 1
ATOM 1578 C CA . HIS A 1 196 ? 21.151 -31.090 13.212 1.00 72.12 196 HIS A CA 1
ATOM 1579 C C . HIS A 1 196 ? 21.004 -30.883 11.696 1.00 72.12 196 HIS A C 1
ATOM 1581 O O . HIS A 1 196 ? 21.734 -30.076 11.116 1.00 72.12 196 HIS A O 1
ATOM 1587 N N . SER A 1 197 ? 20.056 -31.570 11.048 1.00 60.03 197 SER A N 1
ATOM 1588 C CA . SER A 1 197 ? 19.782 -31.406 9.615 1.00 60.03 197 SER A CA 1
ATOM 1589 C C . SER A 1 197 ? 19.055 -30.092 9.288 1.00 60.03 197 SER A C 1
ATOM 1591 O O . SER A 1 197 ? 19.103 -29.629 8.149 1.00 60.03 197 SER A O 1
ATOM 1593 N N . GLN A 1 198 ? 18.456 -29.444 10.295 1.00 60.88 198 GLN A N 1
ATOM 1594 C CA . GLN A 1 198 ? 17.714 -28.183 10.175 1.00 60.88 198 GLN A CA 1
ATOM 1595 C C . GLN A 1 198 ? 18.582 -26.937 10.399 1.00 60.88 198 GLN A C 1
ATOM 1597 O O . GLN A 1 198 ? 18.061 -25.825 10.527 1.00 60.88 198 GLN A O 1
ATOM 1602 N N . LEU A 1 199 ? 19.914 -27.077 10.427 1.00 62.69 199 LEU A N 1
ATOM 1603 C CA . LEU A 1 199 ? 20.808 -25.928 10.495 1.00 62.69 199 LEU A CA 1
ATOM 1604 C C . LEU A 1 199 ? 20.647 -25.062 9.238 1.00 62.69 199 LEU A C 1
ATOM 1606 O O . LEU A 1 199 ? 21.168 -25.385 8.176 1.00 62.69 199 LEU A O 1
ATOM 1610 N N . ASN A 1 200 ? 19.951 -23.934 9.380 1.00 65.31 200 ASN A N 1
ATOM 1611 C CA . ASN A 1 200 ? 19.599 -23.055 8.272 1.00 65.31 200 ASN A CA 1
ATOM 1612 C C . ASN A 1 200 ? 20.595 -21.888 8.104 1.00 65.31 200 ASN A C 1
ATOM 1614 O O . ASN A 1 200 ? 20.501 -20.891 8.828 1.00 65.31 200 ASN A O 1
ATOM 1618 N N . PRO A 1 201 ? 21.502 -21.916 7.109 1.00 68.19 201 PRO A N 1
ATOM 1619 C CA . PRO A 1 201 ? 22.495 -20.861 6.928 1.00 68.19 201 PRO A CA 1
ATOM 1620 C C . PRO A 1 201 ? 21.882 -19.523 6.490 1.00 68.19 201 PRO A C 1
ATOM 1622 O O . PRO A 1 201 ? 22.487 -18.476 6.714 1.00 68.19 201 PRO A O 1
ATOM 1625 N N . GLN A 1 202 ? 20.701 -19.529 5.859 1.00 66.19 202 GLN A N 1
ATOM 1626 C CA . GLN A 1 202 ? 20.041 -18.311 5.382 1.00 66.19 202 GLN A CA 1
ATOM 1627 C C . GLN A 1 202 ? 19.477 -17.485 6.542 1.00 66.19 202 GLN A C 1
ATOM 1629 O O . GLN A 1 202 ? 19.695 -16.276 6.573 1.00 66.19 202 GLN A O 1
ATOM 1634 N N . ALA A 1 203 ? 18.837 -18.120 7.531 1.00 70.00 203 ALA A N 1
ATOM 1635 C CA . ALA A 1 203 ? 18.339 -17.431 8.727 1.00 70.00 203 ALA A CA 1
ATOM 1636 C C . ALA A 1 203 ? 19.473 -16.736 9.502 1.00 70.00 203 ALA A C 1
ATOM 1638 O O . ALA A 1 203 ? 19.352 -15.565 9.862 1.00 70.00 203 ALA A O 1
ATOM 1639 N N . TRP A 1 204 ? 20.613 -17.416 9.674 1.00 74.38 204 TRP A N 1
ATOM 1640 C CA . TRP A 1 204 ? 21.804 -16.834 10.305 1.00 74.38 204 TRP A CA 1
ATOM 1641 C C . TRP A 1 204 ? 22.393 -15.667 9.500 1.00 74.38 204 TRP A C 1
ATOM 1643 O O . TRP A 1 204 ? 22.818 -14.671 10.084 1.00 74.38 204 TRP A O 1
ATOM 1653 N N . ARG A 1 205 ? 22.367 -15.736 8.160 1.00 71.62 205 ARG A N 1
ATOM 1654 C CA . ARG A 1 205 ? 22.752 -14.606 7.295 1.00 71.62 205 ARG A CA 1
ATOM 1655 C C . ARG A 1 205 ? 21.822 -13.409 7.479 1.00 71.62 205 ARG A C 1
ATOM 1657 O O . ARG A 1 205 ? 22.326 -12.320 7.715 1.00 71.62 205 ARG A O 1
ATOM 1664 N N . ILE A 1 206 ? 20.501 -13.614 7.433 1.00 71.44 206 ILE A N 1
ATOM 1665 C CA . ILE A 1 206 ? 19.502 -12.547 7.622 1.00 71.44 206 ILE A CA 1
ATOM 1666 C C . ILE A 1 206 ? 19.715 -11.857 8.971 1.00 71.44 206 ILE A C 1
ATOM 1668 O O . ILE A 1 206 ? 19.808 -10.637 9.025 1.00 71.44 206 ILE A O 1
ATOM 1672 N N . ILE A 1 207 ? 19.860 -12.621 10.055 1.00 75.81 207 ILE A N 1
ATOM 1673 C CA . ILE A 1 207 ? 20.053 -12.053 11.395 1.00 75.81 207 ILE A CA 1
ATOM 1674 C C . ILE A 1 207 ? 21.377 -11.296 11.501 1.00 75.81 207 ILE A C 1
ATOM 1676 O O . ILE A 1 207 ? 21.392 -10.193 12.045 1.00 75.81 207 ILE A O 1
ATOM 1680 N N . SER A 1 208 ? 22.474 -11.839 10.960 1.00 74.81 208 SER A N 1
ATOM 1681 C CA . SER A 1 208 ? 23.765 -11.139 10.928 1.00 74.81 208 SER A CA 1
ATOM 1682 C C . SER A 1 208 ? 23.643 -9.783 10.234 1.00 74.81 208 SER A C 1
ATOM 1684 O O . SER A 1 208 ? 24.104 -8.779 10.772 1.00 74.81 208 SER A O 1
ATOM 1686 N N . THR A 1 209 ? 23.002 -9.764 9.066 1.00 69.81 209 THR A N 1
ATOM 1687 C CA . THR A 1 209 ? 22.695 -8.573 8.268 1.00 69.81 209 THR A CA 1
ATOM 1688 C C . THR A 1 209 ? 21.899 -7.549 9.094 1.00 69.81 209 THR A C 1
ATOM 1690 O O . THR A 1 209 ? 22.355 -6.427 9.340 1.00 69.81 209 THR A O 1
ATOM 1693 N N . GLN A 1 210 ? 20.762 -7.966 9.667 1.00 73.62 210 GLN A N 1
ATOM 1694 C CA . GLN A 1 210 ? 19.909 -7.057 10.441 1.00 73.62 210 GLN A CA 1
ATOM 1695 C C . GLN A 1 210 ? 20.604 -6.493 11.688 1.00 73.62 210 GLN A C 1
ATOM 1697 O O . GLN A 1 210 ? 20.446 -5.309 11.990 1.00 73.62 210 GLN A O 1
ATOM 1702 N N . ILE A 1 211 ? 21.395 -7.295 12.412 1.00 73.25 211 ILE A N 1
ATOM 1703 C CA . ILE A 1 211 ? 22.123 -6.837 13.609 1.00 73.25 211 ILE A CA 1
ATOM 1704 C C . ILE A 1 211 ? 23.160 -5.768 13.250 1.00 73.25 211 ILE A C 1
ATOM 1706 O O . ILE A 1 211 ? 23.254 -4.754 13.951 1.00 73.25 211 ILE A O 1
ATOM 1710 N N . ILE A 1 212 ? 23.922 -5.970 12.168 1.00 69.75 212 ILE A N 1
ATOM 1711 C CA . ILE A 1 212 ? 24.931 -5.007 11.703 1.00 69.75 212 ILE A CA 1
ATOM 1712 C C . ILE A 1 212 ? 24.255 -3.673 11.402 1.00 69.75 212 ILE A C 1
ATOM 1714 O O . ILE A 1 212 ? 24.659 -2.637 11.933 1.00 69.75 212 ILE A O 1
ATOM 1718 N N . TYR A 1 213 ? 23.182 -3.705 10.616 1.00 65.50 213 TYR A N 1
ATOM 1719 C CA . TYR A 1 213 ? 22.436 -2.513 10.245 1.00 65.50 213 TYR A CA 1
ATOM 1720 C C . TYR A 1 213 ? 21.850 -1.776 11.461 1.00 65.50 213 TYR A C 1
ATOM 1722 O O . TYR A 1 213 ? 22.088 -0.580 11.634 1.00 65.50 213 TYR A O 1
ATOM 1730 N N . LEU A 1 214 ? 21.139 -2.474 12.351 1.00 70.19 214 LEU A N 1
ATOM 1731 C CA . LEU A 1 214 ? 20.497 -1.869 13.529 1.00 70.19 214 LEU A CA 1
ATOM 1732 C C . LEU A 1 214 ? 21.501 -1.267 14.514 1.00 70.19 214 LEU A C 1
ATOM 1734 O O . LEU A 1 214 ? 21.203 -0.280 15.192 1.00 70.19 214 LEU A O 1
ATOM 1738 N N . THR A 1 215 ? 22.704 -1.836 14.573 1.00 66.88 215 THR A N 1
ATOM 1739 C CA . THR A 1 215 ? 23.795 -1.285 15.375 1.00 66.88 215 THR A CA 1
ATOM 1740 C C . THR A 1 215 ? 24.412 -0.055 14.703 1.00 66.88 215 THR A C 1
ATOM 1742 O O . THR A 1 215 ? 24.644 0.946 15.380 1.00 66.88 215 THR A O 1
ATOM 1745 N N . LEU A 1 216 ? 24.610 -0.069 13.375 1.00 64.25 216 LEU A N 1
ATOM 1746 C CA . LEU A 1 216 ? 25.059 1.106 12.608 1.00 64.25 216 LEU A CA 1
ATOM 1747 C C . LEU A 1 216 ? 24.084 2.289 12.736 1.00 64.25 216 LEU A C 1
ATOM 1749 O O . LEU A 1 216 ? 24.517 3.438 12.789 1.00 64.25 216 LEU A O 1
ATOM 1753 N N . GLN A 1 217 ? 22.780 2.015 12.836 1.00 64.50 217 GLN A N 1
ATOM 1754 C CA . GLN A 1 217 ? 21.740 3.024 13.068 1.00 64.50 217 GLN A CA 1
ATOM 1755 C C . GLN A 1 217 ? 21.603 3.475 14.530 1.00 64.50 217 GLN A C 1
ATOM 1757 O O . GLN A 1 217 ? 20.772 4.328 14.825 1.00 64.50 217 GLN A O 1
ATOM 1762 N N . GLN A 1 218 ? 22.399 2.923 15.453 1.00 64.81 218 GLN A N 1
ATOM 1763 C CA . GLN A 1 218 ? 22.301 3.167 16.900 1.00 64.81 218 GLN A CA 1
ATOM 1764 C C . GLN A 1 218 ? 20.937 2.795 17.520 1.00 64.81 218 GLN A C 1
ATOM 1766 O O . GLN A 1 218 ? 20.619 3.227 18.631 1.00 64.81 218 GLN A O 1
ATOM 1771 N N . SER A 1 219 ? 20.135 1.969 16.840 1.00 64.56 219 SER A N 1
ATOM 1772 C CA . SER A 1 219 ? 18.840 1.490 17.339 1.00 64.56 219 SER A CA 1
ATOM 1773 C C . SER A 1 219 ? 19.001 0.416 18.422 1.00 64.56 219 SER A C 1
ATOM 1775 O O . SER A 1 219 ? 18.129 0.277 19.280 1.00 64.56 219 SER A O 1
ATOM 1777 N N . ILE A 1 220 ? 20.125 -0.313 18.395 1.00 70.19 220 ILE A N 1
ATOM 1778 C CA . ILE A 1 220 ? 20.496 -1.392 19.323 1.00 70.19 220 ILE A CA 1
ATOM 1779 C C . ILE A 1 220 ? 21.914 -1.176 19.857 1.00 70.19 220 ILE A C 1
ATOM 1781 O O . ILE A 1 220 ? 22.792 -0.692 19.1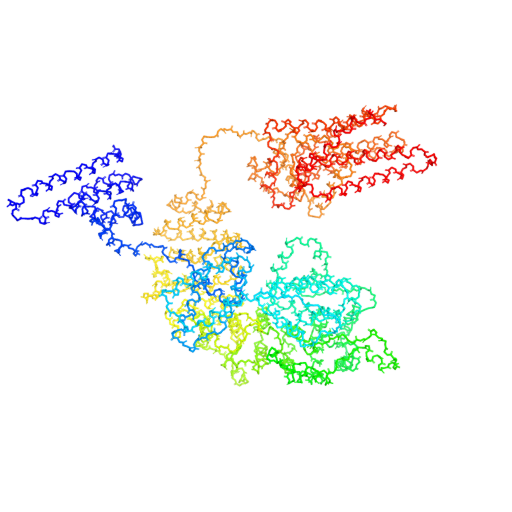43 1.00 70.19 220 ILE A O 1
ATOM 1785 N N . CYS A 1 221 ? 22.163 -1.582 21.105 1.00 74.12 221 CYS A N 1
ATOM 1786 C CA . CYS A 1 221 ? 23.499 -1.630 21.681 1.00 74.12 221 CYS A CA 1
ATOM 1787 C C . CYS A 1 221 ? 24.079 -3.053 21.625 1.00 74.12 221 CYS A C 1
ATOM 1789 O O . CYS A 1 221 ? 23.681 -3.934 22.390 1.00 74.12 221 CYS A O 1
ATOM 1791 N N . PHE A 1 222 ? 25.086 -3.267 20.772 1.00 73.69 222 PHE A N 1
ATOM 1792 C CA . PHE A 1 222 ? 25.741 -4.572 20.617 1.00 73.69 222 PHE A CA 1
ATOM 1793 C C . PHE A 1 222 ? 26.283 -5.139 21.939 1.00 73.69 222 PHE A C 1
ATOM 1795 O O . PHE A 1 222 ? 26.116 -6.320 22.232 1.00 73.69 222 PHE A O 1
ATOM 1802 N N . THR A 1 223 ? 26.866 -4.298 22.801 1.00 75.56 223 THR A N 1
ATOM 1803 C CA . THR A 1 223 ? 27.401 -4.756 24.096 1.00 75.56 223 THR A CA 1
ATOM 1804 C C . THR A 1 223 ? 26.306 -5.213 25.058 1.00 75.56 223 THR A C 1
ATOM 1806 O O . THR A 1 223 ? 26.539 -6.114 25.862 1.00 75.56 223 THR A O 1
ATOM 1809 N N . ARG A 1 224 ? 25.102 -4.631 24.980 1.00 78.19 224 ARG A N 1
ATOM 1810 C CA . ARG A 1 224 ? 23.945 -5.062 25.774 1.00 78.19 224 ARG A CA 1
ATOM 1811 C C . ARG A 1 224 ? 23.348 -6.352 25.221 1.00 78.19 224 ARG A C 1
ATOM 1813 O O . ARG A 1 224 ? 23.092 -7.257 26.007 1.00 78.19 224 ARG A O 1
ATOM 1820 N N . LEU A 1 225 ? 23.217 -6.462 23.898 1.00 81.56 225 LEU A N 1
ATOM 1821 C CA . LEU A 1 225 ? 22.771 -7.683 23.221 1.00 81.56 225 LEU A CA 1
ATOM 1822 C C . LEU A 1 225 ? 23.634 -8.892 23.618 1.00 81.56 225 LEU A C 1
ATOM 1824 O O . LEU A 1 225 ? 23.107 -9.913 24.050 1.00 81.56 225 LEU A O 1
ATOM 1828 N N . VAL A 1 226 ? 24.964 -8.751 23.563 1.00 82.25 226 VAL A N 1
ATOM 1829 C CA . VAL A 1 226 ? 25.902 -9.822 23.948 1.00 82.25 226 VAL A CA 1
ATOM 1830 C C . VAL A 1 226 ? 25.778 -10.185 25.431 1.00 82.25 226 VAL A C 1
ATOM 1832 O O . VAL A 1 226 ? 25.824 -11.365 25.771 1.00 82.25 226 VAL A O 1
ATOM 1835 N N . LYS A 1 227 ? 25.572 -9.205 26.323 1.00 82.62 227 LYS A N 1
ATOM 1836 C CA . LYS A 1 227 ? 25.345 -9.472 27.755 1.00 82.62 227 LYS A CA 1
ATOM 1837 C C . LYS A 1 227 ? 24.062 -10.271 27.995 1.00 82.62 227 LYS A C 1
ATOM 1839 O O . LYS A 1 227 ? 24.101 -11.237 28.748 1.00 82.62 227 LYS A O 1
ATOM 1844 N N . ILE A 1 228 ? 22.957 -9.904 27.341 1.00 82.81 228 ILE A N 1
ATOM 1845 C CA . ILE A 1 228 ? 21.670 -10.609 27.467 1.00 82.81 228 ILE A CA 1
ATOM 1846 C C . ILE A 1 228 ? 21.790 -12.041 26.921 1.00 82.81 228 ILE A C 1
ATOM 1848 O O . ILE A 1 228 ? 21.373 -12.988 27.590 1.00 82.81 228 ILE A O 1
ATOM 1852 N N . LEU A 1 229 ? 22.419 -12.211 25.752 1.00 84.00 229 LEU A N 1
ATOM 1853 C CA . LEU A 1 229 ? 22.709 -13.524 25.168 1.00 84.00 229 LEU A CA 1
ATOM 1854 C C . LEU A 1 229 ? 23.552 -14.389 26.104 1.00 84.00 229 LEU A C 1
ATOM 1856 O O . LEU A 1 229 ? 23.213 -15.547 26.321 1.00 84.00 229 LEU A O 1
ATOM 1860 N N . HIS A 1 230 ? 24.613 -13.829 26.691 1.00 84.69 230 HIS A N 1
ATOM 1861 C CA . HIS A 1 230 ? 25.454 -14.544 27.646 1.00 84.69 230 HIS A CA 1
ATOM 1862 C C . HIS A 1 230 ? 24.637 -15.030 28.848 1.00 84.69 230 HIS A C 1
ATOM 1864 O O . HIS A 1 230 ? 24.675 -16.214 29.161 1.00 84.69 230 HIS A O 1
ATOM 1870 N N . THR A 1 231 ? 23.844 -14.156 29.480 1.00 85.69 231 THR A N 1
ATOM 1871 C CA . THR A 1 231 ? 22.994 -14.534 30.621 1.00 85.69 231 THR A CA 1
ATOM 1872 C C . THR A 1 231 ? 21.984 -15.628 30.262 1.00 85.69 231 THR A C 1
ATOM 1874 O O . THR A 1 231 ? 21.780 -16.554 31.045 1.00 85.69 231 THR A O 1
ATOM 1877 N N . LYS A 1 232 ? 21.360 -15.587 29.077 1.00 84.56 232 LYS A N 1
ATOM 1878 C CA . LYS A 1 232 ? 20.414 -16.644 28.678 1.00 84.56 232 LYS A CA 1
ATOM 1879 C C . LYS A 1 232 ? 21.109 -17.952 28.298 1.00 84.56 232 LYS A C 1
ATOM 1881 O O . LYS A 1 232 ? 20.644 -19.009 28.711 1.00 84.56 232 LYS A O 1
ATOM 1886 N N . LEU A 1 233 ? 22.242 -17.907 27.599 1.00 83.94 233 LEU A N 1
ATOM 1887 C CA . LEU A 1 233 ? 23.014 -19.103 27.235 1.00 83.94 233 LEU A CA 1
ATOM 1888 C C . LEU A 1 233 ? 23.709 -19.762 28.435 1.00 83.94 233 LEU A C 1
ATOM 1890 O O . LEU A 1 233 ? 23.994 -20.956 28.392 1.00 83.94 233 LEU A O 1
ATOM 1894 N N . THR A 1 234 ? 23.944 -19.033 29.532 1.00 83.19 234 THR A N 1
ATOM 1895 C CA . THR A 1 234 ? 24.360 -19.669 30.792 1.00 83.19 234 THR A CA 1
ATOM 1896 C C . THR A 1 234 ? 23.258 -20.531 31.410 1.00 83.19 234 THR A C 1
ATOM 1898 O O . THR A 1 234 ? 23.576 -21.502 32.089 1.00 83.19 234 THR A O 1
ATOM 1901 N N . HIS A 1 235 ? 21.981 -20.217 31.156 1.00 81.06 235 HIS A N 1
ATOM 1902 C CA . HIS A 1 235 ? 20.839 -21.018 31.610 1.00 81.06 235 HIS A CA 1
ATOM 1903 C C . HIS A 1 235 ? 20.423 -22.102 30.598 1.00 81.06 235 HIS A C 1
ATOM 1905 O O . HIS A 1 235 ? 20.007 -23.180 31.014 1.00 81.06 235 HIS A O 1
ATOM 1911 N N . TYR A 1 236 ? 20.573 -21.849 29.291 1.00 78.69 236 TYR A N 1
ATOM 1912 C CA . TYR A 1 236 ? 20.244 -22.783 28.206 1.00 78.69 236 TYR A CA 1
ATOM 1913 C C . TYR A 1 236 ? 21.508 -23.187 27.419 1.00 78.69 236 TYR A C 1
ATOM 1915 O O . TYR A 1 236 ? 21.993 -22.398 26.604 1.00 78.69 236 TYR A O 1
ATOM 1923 N N . PRO A 1 237 ? 22.066 -24.398 27.619 1.00 74.62 237 PRO A N 1
ATOM 1924 C CA . PRO A 1 237 ? 23.394 -24.766 27.123 1.00 74.62 237 PRO A CA 1
ATOM 1925 C C . PRO A 1 237 ? 23.403 -25.229 25.651 1.00 74.62 237 PRO A C 1
ATOM 1927 O O . PRO A 1 237 ? 23.979 -26.269 25.338 1.00 74.62 237 PRO A O 1
ATOM 1930 N N . TYR A 1 238 ? 22.805 -24.468 24.730 1.00 82.00 238 TYR A N 1
ATOM 1931 C CA . TYR A 1 238 ? 22.852 -24.767 23.290 1.00 82.00 238 TYR A CA 1
ATOM 1932 C C . TYR A 1 238 ? 24.267 -24.535 22.735 1.00 82.00 238 TYR A C 1
ATOM 1934 O O . TYR A 1 238 ? 24.842 -23.458 22.922 1.00 82.00 238 TYR A O 1
ATOM 1942 N N . ARG A 1 239 ? 24.862 -25.528 22.062 1.00 77.69 239 ARG A N 1
ATOM 1943 C CA . ARG A 1 239 ? 26.279 -25.483 21.636 1.00 77.69 239 ARG A CA 1
ATOM 1944 C C . ARG A 1 239 ? 26.499 -25.802 20.164 1.00 77.69 239 ARG A C 1
ATOM 1946 O O . ARG A 1 239 ? 27.550 -25.426 19.638 1.00 77.69 239 ARG A O 1
ATOM 1953 N N . TYR A 1 240 ? 25.544 -26.438 19.492 1.00 79.62 240 TYR A N 1
ATOM 1954 C CA . TYR A 1 240 ? 25.714 -26.908 18.120 1.00 79.62 240 TYR A CA 1
ATOM 1955 C C . TYR A 1 240 ? 25.920 -25.753 17.122 1.00 79.62 240 TYR A C 1
ATOM 1957 O O . TYR A 1 240 ? 26.899 -25.733 16.377 1.00 79.62 240 TYR A O 1
ATOM 1965 N N . ALA A 1 241 ? 25.081 -24.713 17.180 1.00 80.88 241 ALA A N 1
ATOM 1966 C CA . ALA A 1 241 ? 25.147 -23.556 16.275 1.00 80.88 241 ALA A CA 1
ATOM 1967 C C . ALA A 1 241 ? 26.138 -22.443 16.710 1.00 80.88 241 ALA A C 1
ATOM 1969 O O . ALA A 1 241 ? 26.026 -21.286 16.291 1.00 80.88 241 ALA A O 1
ATOM 1970 N N . ARG A 1 242 ? 27.130 -22.757 17.562 1.00 84.12 242 ARG A N 1
ATOM 1971 C CA . ARG A 1 242 ? 28.075 -21.761 18.113 1.00 84.12 242 ARG A CA 1
ATOM 1972 C C . ARG A 1 242 ? 28.914 -21.054 17.044 1.00 84.12 242 ARG A C 1
ATOM 1974 O O . ARG A 1 242 ? 29.244 -19.882 17.197 1.00 84.12 242 ARG A O 1
ATOM 1981 N N . ASN A 1 243 ? 29.272 -21.762 15.971 1.00 83.38 243 ASN A N 1
ATOM 1982 C CA . ASN A 1 243 ? 30.127 -21.225 14.911 1.00 83.38 243 ASN A CA 1
ATOM 1983 C C . ASN A 1 243 ? 29.367 -20.167 14.097 1.00 83.38 243 ASN A C 1
ATOM 1985 O O . ASN A 1 243 ? 29.931 -19.141 13.734 1.00 83.38 243 ASN A O 1
ATOM 1989 N N . GLN A 1 244 ? 28.076 -20.400 13.859 1.00 82.56 244 GLN A N 1
ATOM 1990 C CA . GLN A 1 244 ? 27.162 -19.506 13.156 1.00 82.56 244 GLN A CA 1
ATOM 1991 C C . GLN A 1 244 ? 26.872 -18.260 13.998 1.00 82.56 244 GLN A C 1
ATOM 1993 O O . GLN A 1 244 ? 26.934 -17.147 13.476 1.00 82.56 244 GLN A O 1
ATOM 1998 N N . LEU A 1 245 ? 26.661 -18.429 15.309 1.00 83.75 245 LEU A N 1
ATOM 1999 C CA . LEU A 1 245 ? 26.562 -17.311 16.248 1.00 83.75 245 LEU A CA 1
ATOM 2000 C C . LEU A 1 245 ? 27.844 -16.466 16.244 1.00 83.75 245 LEU A C 1
ATOM 2002 O O . LEU A 1 245 ? 27.779 -15.247 16.104 1.00 83.75 245 LEU A O 1
ATOM 2006 N N . MET A 1 246 ? 29.016 -17.103 16.339 1.00 83.00 246 MET A N 1
ATOM 2007 C CA . MET A 1 246 ? 30.297 -16.393 16.333 1.00 83.00 246 MET A CA 1
ATOM 2008 C C . MET A 1 246 ? 30.561 -15.685 15.000 1.00 83.00 246 MET A C 1
ATOM 2010 O O . MET A 1 246 ? 31.066 -14.568 14.996 1.00 83.00 246 MET A O 1
ATOM 2014 N N . TRP A 1 247 ? 30.164 -16.281 13.873 1.00 82.19 247 TRP A N 1
ATOM 2015 C CA . TRP A 1 247 ? 30.226 -15.648 12.554 1.00 82.19 247 TRP A CA 1
ATOM 2016 C C . TRP A 1 247 ? 29.366 -14.375 12.484 1.00 82.19 247 TRP A C 1
ATOM 2018 O O . TRP A 1 247 ? 29.846 -13.344 12.010 1.00 82.19 247 TRP A O 1
ATOM 2028 N N . CYS A 1 248 ? 28.146 -14.400 13.037 1.00 77.75 248 CYS A N 1
ATOM 2029 C CA . CYS A 1 248 ? 27.289 -13.210 13.126 1.00 77.75 248 CYS A CA 1
ATOM 2030 C C . CYS A 1 248 ? 27.947 -12.090 13.948 1.00 77.75 248 CYS A C 1
ATOM 2032 O O . CYS A 1 248 ? 27.935 -10.928 13.543 1.00 77.75 248 CYS A O 1
ATOM 2034 N N . LEU A 1 249 ? 28.557 -12.439 15.087 1.00 77.00 249 LEU A N 1
ATOM 2035 C CA . LEU A 1 249 ? 29.269 -11.484 15.943 1.00 77.00 249 LEU A CA 1
ATOM 2036 C C . LEU A 1 249 ? 30.558 -10.958 15.280 1.00 77.00 249 LEU A C 1
ATOM 2038 O O . LEU A 1 249 ? 30.898 -9.787 15.440 1.00 77.00 249 LEU A O 1
ATOM 2042 N N . PHE A 1 250 ? 31.262 -11.794 14.510 1.00 75.56 250 PHE A N 1
ATOM 2043 C CA . PHE A 1 250 ? 32.508 -11.442 13.824 1.00 75.56 250 PHE A CA 1
ATOM 2044 C C . PHE A 1 250 ? 32.296 -10.459 12.666 1.00 75.56 250 PHE A C 1
ATOM 2046 O O . PHE A 1 250 ? 33.067 -9.508 12.527 1.00 75.56 250 PHE A O 1
ATOM 2053 N N . ASN A 1 251 ? 31.233 -10.626 11.871 1.00 65.25 251 ASN A N 1
ATOM 2054 C CA . ASN A 1 251 ? 30.920 -9.709 10.767 1.00 65.25 251 ASN A CA 1
ATOM 2055 C C . ASN A 1 251 ? 30.735 -8.255 11.241 1.00 65.25 251 ASN A C 1
ATOM 2057 O O . ASN A 1 251 ? 31.085 -7.325 10.519 1.00 65.25 251 ASN A O 1
ATOM 2061 N N . PHE A 1 252 ? 30.244 -8.051 12.469 1.00 62.62 252 PHE A N 1
ATOM 2062 C CA . PHE A 1 252 ? 30.152 -6.725 13.084 1.00 62.62 252 PHE A CA 1
ATOM 2063 C C . PHE A 1 252 ? 31.532 -6.126 13.413 1.00 62.62 252 PHE A C 1
ATOM 2065 O O . PHE A 1 252 ? 31.768 -4.943 13.177 1.00 62.62 252 PHE A O 1
ATOM 2072 N N . LEU A 1 253 ? 32.467 -6.939 13.915 1.00 57.94 253 LEU A N 1
ATOM 2073 C CA . LEU A 1 253 ? 33.820 -6.503 14.289 1.00 57.94 253 LEU A CA 1
ATOM 2074 C C . LEU A 1 253 ? 34.715 -6.203 13.071 1.00 57.94 253 LEU A C 1
ATOM 2076 O O . LEU A 1 253 ? 35.628 -5.388 13.163 1.00 57.94 253 LEU A O 1
ATOM 2080 N N . SER A 1 254 ? 34.441 -6.838 11.929 1.00 58.94 254 SER A N 1
ATOM 2081 C CA . SER A 1 254 ? 35.217 -6.734 10.682 1.00 58.94 254 SER A CA 1
ATOM 2082 C C . SER A 1 254 ? 34.912 -5.480 9.834 1.00 58.94 254 SER A C 1
ATOM 2084 O O . SER A 1 254 ? 35.543 -5.274 8.793 1.00 58.94 254 SER A O 1
ATOM 2086 N N . GLY A 1 255 ? 33.933 -4.655 10.218 1.00 50.59 255 GLY A N 1
ATOM 2087 C CA . GLY A 1 255 ? 33.408 -3.550 9.409 1.00 50.59 255 GLY A CA 1
ATOM 2088 C C . GLY A 1 255 ? 34.294 -2.299 9.352 1.00 50.59 255 GLY A C 1
ATOM 2089 O O . GLY A 1 255 ? 33.925 -1.260 9.892 1.00 50.59 255 GLY A O 1
ATOM 2090 N N . GLY A 1 256 ? 35.430 -2.361 8.653 1.00 41.91 256 GLY A N 1
ATOM 2091 C CA . GLY A 1 256 ? 36.237 -1.186 8.312 1.00 41.91 256 GLY A CA 1
ATOM 2092 C C . GLY A 1 256 ? 37.158 -1.445 7.122 1.00 41.91 256 GLY A C 1
ATOM 2093 O O . GLY A 1 256 ? 38.192 -2.082 7.282 1.00 41.91 256 GLY A O 1
ATOM 2094 N N . MET A 1 257 ? 36.819 -0.937 5.930 1.00 32.31 257 MET A N 1
ATOM 2095 C CA . MET A 1 257 ? 37.716 -0.996 4.766 1.00 32.31 257 MET A CA 1
ATOM 2096 C C . MET A 1 257 ? 37.904 0.363 4.082 1.00 32.31 257 MET A C 1
ATOM 2098 O O . MET A 1 257 ? 36.968 1.145 3.909 1.00 32.31 257 MET A O 1
ATOM 2102 N N . GLN A 1 258 ? 39.165 0.618 3.725 1.00 36.16 258 GLN A N 1
ATOM 2103 C CA . GLN A 1 258 ? 39.729 1.847 3.165 1.00 36.16 258 GLN A CA 1
ATOM 2104 C C . GLN A 1 258 ? 39.418 2.041 1.671 1.00 36.16 258 GLN A C 1
ATOM 2106 O O . GLN A 1 258 ? 39.184 1.093 0.925 1.00 36.16 258 GLN A O 1
ATOM 2111 N N . LYS A 1 259 ? 39.465 3.306 1.230 1.00 31.73 259 LYS A N 1
ATOM 2112 C CA . LYS A 1 259 ? 39.287 3.728 -0.167 1.00 31.73 259 LYS A CA 1
ATOM 2113 C C . LYS A 1 259 ? 40.511 3.380 -1.016 1.00 31.73 259 LYS A C 1
ATOM 2115 O O . LYS A 1 259 ? 41.626 3.748 -0.659 1.00 31.73 259 LYS A O 1
ATOM 2120 N N . TYR A 1 260 ? 40.277 2.794 -2.187 1.00 31.38 260 TYR A N 1
ATOM 2121 C CA . TYR A 1 260 ? 41.273 2.643 -3.248 1.00 31.38 260 TYR A CA 1
ATOM 2122 C C . TYR A 1 260 ? 41.011 3.667 -4.359 1.00 31.38 260 TYR A C 1
ATOM 2124 O O . TYR A 1 260 ? 39.859 3.893 -4.733 1.00 31.38 260 TYR A O 1
ATOM 2132 N N . SER A 1 261 ? 42.066 4.280 -4.900 1.00 29.83 261 SER A N 1
ATOM 2133 C CA . SER A 1 261 ? 41.986 5.154 -6.077 1.00 29.83 261 SER A CA 1
ATOM 2134 C C . SER A 1 261 ? 42.908 4.618 -7.170 1.00 29.83 261 SER A C 1
ATOM 2136 O O . SER A 1 261 ? 44.123 4.587 -6.985 1.00 29.83 261 SER A O 1
ATOM 2138 N N . GLY A 1 262 ? 42.341 4.211 -8.303 1.00 30.58 262 GLY A N 1
ATOM 2139 C CA . GLY A 1 262 ? 43.080 3.837 -9.510 1.00 30.58 262 GLY A CA 1
ATOM 2140 C C . GLY A 1 262 ? 42.570 4.640 -10.705 1.00 30.58 262 GLY A C 1
ATOM 2141 O O . GLY A 1 262 ? 41.376 4.925 -10.792 1.00 30.58 262 GLY A O 1
ATOM 2142 N N . LYS A 1 263 ? 43.474 5.046 -11.602 1.00 35.28 263 LYS A N 1
ATOM 2143 C CA . LYS A 1 263 ? 43.164 5.826 -12.809 1.00 35.28 263 LYS A CA 1
ATOM 2144 C C . LYS A 1 263 ? 42.931 4.928 -14.031 1.00 35.28 263 LYS A C 1
ATOM 2146 O O . LYS A 1 263 ? 43.716 4.026 -14.292 1.00 35.28 263 LYS A O 1
ATOM 2151 N N . SER A 1 264 ? 41.884 5.289 -14.778 1.00 42.44 264 SER A N 1
ATOM 2152 C CA . SER A 1 264 ? 41.696 5.181 -16.237 1.00 42.44 264 SER A CA 1
ATOM 2153 C C . SER A 1 264 ? 42.036 3.855 -16.937 1.00 42.44 264 SER A C 1
ATOM 2155 O O . SER A 1 264 ? 43.059 3.736 -17.604 1.00 42.44 264 SER A O 1
ATOM 2157 N N . ALA A 1 265 ? 41.073 2.937 -16.898 1.00 54.03 265 ALA A N 1
ATOM 2158 C CA . ALA A 1 265 ? 40.636 2.091 -18.013 1.00 54.03 265 ALA A CA 1
ATOM 2159 C C . ALA A 1 265 ? 39.125 1.846 -17.822 1.00 54.03 265 ALA A C 1
ATOM 2161 O O . ALA A 1 265 ? 38.617 2.077 -16.718 1.00 54.03 265 ALA A O 1
ATOM 2162 N N . TRP A 1 266 ? 38.384 1.438 -18.860 1.00 59.28 266 TRP A N 1
ATOM 2163 C CA . TRP A 1 266 ? 36.986 1.028 -18.671 1.00 59.28 266 TRP A CA 1
ATOM 2164 C C . TRP A 1 266 ? 36.914 -0.035 -17.562 1.00 59.28 266 TRP A C 1
ATOM 2166 O O . TRP A 1 266 ? 37.815 -0.876 -17.482 1.00 59.28 266 TRP A O 1
ATOM 2176 N N . PRO A 1 267 ? 35.901 0.006 -16.680 1.00 65.12 267 PRO A N 1
ATOM 2177 C CA . PRO A 1 267 ? 35.787 -1.002 -15.638 1.00 65.12 267 PRO A CA 1
ATOM 2178 C C . PRO A 1 267 ? 35.654 -2.375 -16.302 1.00 65.12 267 PRO A C 1
ATOM 2180 O O . PRO A 1 267 ? 34.848 -2.545 -17.211 1.00 65.12 267 PRO A O 1
ATOM 2183 N N . SER A 1 268 ? 36.461 -3.352 -15.884 1.00 69.69 268 SER A N 1
ATOM 2184 C CA . SER A 1 268 ? 36.366 -4.692 -16.469 1.00 69.69 268 SER A CA 1
ATOM 2185 C C . SER A 1 268 ? 34.950 -5.258 -16.264 1.00 69.69 268 SER A C 1
ATOM 2187 O O . SER A 1 268 ? 34.329 -4.965 -15.235 1.00 69.69 268 SER A O 1
ATOM 2189 N N . PRO A 1 269 ? 34.425 -6.094 -17.182 1.00 71.38 269 PRO A N 1
ATOM 2190 C CA . PRO A 1 269 ? 33.108 -6.715 -17.012 1.00 71.38 269 PRO A CA 1
ATOM 2191 C C . PRO A 1 269 ? 32.954 -7.414 -15.653 1.00 71.38 269 PRO A C 1
ATOM 2193 O O . PRO A 1 269 ? 31.921 -7.296 -14.997 1.00 71.38 269 PRO A O 1
ATOM 2196 N N . ALA A 1 270 ? 34.026 -8.058 -15.177 1.00 68.38 270 ALA A N 1
ATOM 2197 C CA . ALA A 1 270 ? 34.077 -8.691 -13.863 1.00 68.38 270 ALA A CA 1
ATOM 2198 C C . ALA A 1 270 ? 33.935 -7.689 -12.702 1.00 68.38 270 ALA A C 1
ATOM 2200 O O . ALA A 1 270 ? 33.257 -7.991 -11.721 1.00 68.38 270 ALA A O 1
ATOM 2201 N N . LEU A 1 271 ? 34.529 -6.491 -12.802 1.00 74.88 271 LEU A N 1
ATOM 2202 C CA . LEU A 1 271 ? 34.378 -5.434 -11.797 1.00 74.88 271 LEU A CA 1
ATOM 2203 C C . LEU A 1 271 ? 32.924 -4.948 -11.730 1.00 74.88 271 LEU A C 1
ATOM 2205 O O . LEU A 1 271 ? 32.368 -4.836 -10.639 1.00 74.88 271 LEU A O 1
ATOM 2209 N N . VAL A 1 272 ? 32.308 -4.685 -12.889 1.00 74.62 272 VAL A N 1
ATOM 2210 C CA . VAL A 1 272 ? 30.917 -4.210 -12.979 1.00 74.62 272 VAL A CA 1
ATOM 2211 C C . VAL A 1 272 ? 29.955 -5.259 -12.419 1.00 74.62 272 VAL A C 1
ATOM 2213 O O . VAL A 1 272 ? 29.120 -4.936 -11.578 1.00 74.62 272 VAL A O 1
ATOM 2216 N N . GLU A 1 273 ? 30.108 -6.522 -12.816 1.00 76.31 273 GLU A N 1
ATOM 2217 C CA . GLU A 1 273 ? 29.290 -7.642 -12.340 1.00 76.31 273 GLU A CA 1
ATOM 2218 C C . GLU A 1 273 ? 29.459 -7.872 -10.826 1.00 76.31 273 GLU A C 1
ATOM 2220 O O . GLU A 1 273 ? 28.474 -8.018 -10.099 1.00 76.31 273 GLU A O 1
ATOM 2225 N N . THR A 1 274 ? 30.694 -7.815 -10.314 1.00 77.56 274 THR A N 1
ATOM 2226 C CA . THR A 1 274 ? 30.969 -7.928 -8.870 1.00 77.56 274 THR A CA 1
ATOM 2227 C C . THR A 1 274 ? 30.318 -6.786 -8.095 1.00 77.56 274 THR A C 1
ATOM 2229 O O . THR A 1 274 ? 29.670 -7.019 -7.074 1.00 77.56 274 THR A O 1
ATOM 2232 N N . TYR A 1 275 ? 30.421 -5.555 -8.602 1.00 78.75 275 TYR A N 1
ATOM 2233 C CA . TYR A 1 275 ? 29.792 -4.389 -7.990 1.00 78.75 275 TYR A CA 1
ATOM 2234 C C . TYR A 1 275 ? 28.260 -4.502 -7.979 1.00 78.75 275 TYR A C 1
ATOM 2236 O O . TYR A 1 275 ? 27.638 -4.236 -6.952 1.00 78.75 275 TYR A O 1
ATOM 2244 N N . CYS A 1 276 ? 27.647 -4.986 -9.065 1.00 77.56 276 CYS A N 1
ATOM 2245 C CA . CYS A 1 276 ? 26.208 -5.257 -9.119 1.00 77.56 276 CYS A CA 1
ATOM 2246 C C . CYS A 1 276 ? 25.775 -6.248 -8.038 1.00 77.56 276 CYS A C 1
ATOM 2248 O O . CYS A 1 276 ? 24.821 -5.987 -7.309 1.00 77.56 276 CYS A O 1
ATOM 2250 N N . ARG A 1 277 ? 26.506 -7.359 -7.886 1.00 78.06 277 ARG A N 1
ATOM 2251 C CA . ARG A 1 277 ? 26.231 -8.352 -6.839 1.00 78.06 277 ARG A CA 1
ATOM 2252 C C . ARG A 1 277 ? 26.362 -7.736 -5.448 1.00 78.06 277 ARG A C 1
ATOM 2254 O O . ARG A 1 277 ? 25.509 -7.992 -4.608 1.00 78.06 277 ARG A O 1
ATOM 2261 N N . MET A 1 278 ? 27.354 -6.876 -5.208 1.00 75.75 278 MET A N 1
ATOM 2262 C CA . MET A 1 278 ? 27.494 -6.156 -3.934 1.00 75.75 278 MET A CA 1
ATOM 2263 C C . MET A 1 278 ? 26.321 -5.206 -3.650 1.00 75.75 278 MET A C 1
ATOM 2265 O O . MET A 1 278 ? 25.872 -5.123 -2.510 1.00 75.75 278 MET A O 1
ATOM 2269 N N . LEU A 1 279 ? 25.787 -4.530 -4.671 1.00 74.38 279 LEU A N 1
ATOM 2270 C CA . LEU A 1 279 ? 24.636 -3.632 -4.527 1.00 74.38 279 LEU A CA 1
ATOM 2271 C C . LEU A 1 279 ? 23.329 -4.354 -4.154 1.00 74.38 279 LEU A C 1
ATOM 2273 O O . LEU A 1 279 ? 22.421 -3.708 -3.637 1.00 74.38 279 LEU A O 1
ATOM 2277 N N . THR A 1 280 ? 23.230 -5.669 -4.383 1.00 72.06 280 THR A N 1
ATOM 2278 C CA . THR A 1 280 ? 22.055 -6.468 -3.980 1.00 72.06 280 THR A CA 1
ATOM 2279 C C . THR A 1 280 ? 22.009 -6.796 -2.487 1.00 72.06 280 THR A C 1
ATOM 2281 O O . THR A 1 280 ? 20.978 -7.253 -1.995 1.00 72.06 280 THR A O 1
ATOM 2284 N N . TYR A 1 281 ? 23.097 -6.567 -1.742 1.00 71.25 281 TYR A N 1
ATOM 2285 C CA . TYR A 1 281 ? 23.117 -6.822 -0.304 1.00 71.25 281 TYR A CA 1
ATOM 2286 C C . TYR A 1 281 ? 22.419 -5.681 0.452 1.00 71.25 281 TYR A C 1
ATOM 2288 O O . TYR A 1 281 ? 22.902 -4.546 0.397 1.00 71.25 281 TYR A O 1
ATOM 2296 N N . PRO A 1 282 ? 21.342 -5.960 1.211 1.00 63.31 282 PRO A N 1
ATOM 2297 C CA . PRO A 1 282 ? 20.634 -4.929 1.972 1.00 63.31 282 PRO A CA 1
ATOM 2298 C C . PRO A 1 282 ? 21.519 -4.265 3.044 1.00 63.31 282 PRO A C 1
ATOM 2300 O O . PRO A 1 282 ? 21.365 -3.078 3.314 1.00 63.31 282 PRO A O 1
ATOM 2303 N N . ASP A 1 283 ? 22.529 -4.966 3.572 1.00 59.47 283 ASP A N 1
ATOM 2304 C CA . ASP A 1 283 ? 23.533 -4.402 4.498 1.00 59.47 283 ASP A CA 1
ATOM 2305 C C . ASP A 1 283 ? 24.304 -3.217 3.926 1.00 59.47 283 ASP A C 1
ATOM 2307 O O . ASP A 1 283 ? 24.687 -2.280 4.629 1.00 59.47 283 ASP A O 1
ATOM 2311 N N . LEU A 1 284 ? 24.540 -3.269 2.619 1.00 62.56 284 LEU A N 1
ATOM 2312 C CA . LEU A 1 284 ? 25.249 -2.248 1.876 1.00 62.56 284 LEU A CA 1
ATOM 2313 C C . LEU A 1 284 ? 24.265 -1.263 1.245 1.00 62.56 284 LEU A C 1
ATOM 2315 O O . LEU A 1 284 ? 24.644 -0.533 0.342 1.00 62.56 284 LEU A O 1
ATOM 2319 N N . GLU A 1 285 ? 23.012 -1.166 1.692 1.00 66.44 285 GLU A N 1
ATOM 2320 C CA . GLU A 1 285 ? 22.066 -0.208 1.111 1.00 66.44 285 GLU A CA 1
ATOM 2321 C C . GLU A 1 285 ? 22.549 1.243 1.299 1.00 66.44 285 GLU A C 1
ATOM 2323 O O . GLU A 1 285 ? 22.516 2.038 0.359 1.00 66.44 285 GLU A O 1
ATOM 2328 N N . ILE A 1 286 ? 23.080 1.587 2.480 1.00 62.91 286 ILE A N 1
ATOM 2329 C CA . ILE A 1 286 ? 23.581 2.942 2.777 1.00 62.91 286 ILE A CA 1
ATOM 2330 C C . ILE A 1 286 ? 24.920 3.218 2.076 1.00 62.91 286 ILE A C 1
ATOM 2332 O O . ILE A 1 286 ? 25.126 4.312 1.550 1.00 62.91 286 ILE A O 1
ATOM 2336 N N . LEU A 1 287 ? 25.841 2.249 2.076 1.00 63.75 287 LEU A N 1
ATOM 2337 C CA . LEU A 1 287 ? 27.189 2.403 1.506 1.00 63.75 287 LEU A CA 1
ATOM 2338 C C . LEU A 1 287 ? 27.249 2.102 -0.000 1.00 63.75 287 LEU A C 1
ATOM 2340 O O . LEU A 1 287 ? 28.142 2.577 -0.687 1.00 63.75 287 LEU A O 1
ATOM 2344 N N . GLY A 1 288 ? 26.298 1.334 -0.511 1.00 72.38 288 GLY A N 1
ATOM 2345 C CA . GLY A 1 288 ? 26.192 0.862 -1.885 1.00 72.38 288 GLY A CA 1
ATOM 2346 C C . GLY A 1 288 ? 25.090 1.598 -2.632 1.00 72.38 288 GLY A C 1
ATOM 2347 O O . GLY A 1 288 ? 25.386 2.528 -3.371 1.00 72.38 288 GLY A O 1
ATOM 2348 N N . LEU A 1 289 ? 23.822 1.221 -2.444 1.00 72.38 289 LEU A N 1
ATOM 2349 C CA . LEU A 1 289 ? 22.702 1.703 -3.271 1.00 72.38 289 LEU A CA 1
ATOM 2350 C C . LEU A 1 289 ? 22.444 3.215 -3.139 1.00 72.38 289 LEU A C 1
ATOM 2352 O O . LEU A 1 289 ? 22.254 3.915 -4.141 1.00 72.38 289 LEU A O 1
ATOM 2356 N N . LYS A 1 290 ? 22.488 3.745 -1.911 1.00 73.25 290 LYS A N 1
ATOM 2357 C CA . LYS A 1 290 ? 22.369 5.185 -1.651 1.00 73.25 290 LYS A CA 1
ATOM 2358 C C . LYS A 1 290 ? 23.540 5.943 -2.267 1.00 73.25 290 LYS A C 1
ATOM 2360 O O . LYS A 1 290 ? 23.306 6.888 -3.005 1.00 73.25 290 LYS A O 1
ATOM 2365 N N . GLN A 1 291 ? 24.785 5.508 -2.049 1.00 74.00 291 GLN A N 1
ATOM 2366 C CA . GLN A 1 291 ? 25.953 6.154 -2.668 1.00 74.00 291 GLN A CA 1
ATOM 2367 C C . GLN A 1 291 ? 25.955 6.033 -4.197 1.00 74.00 291 GLN A C 1
ATOM 2369 O O . GLN A 1 291 ? 26.334 6.975 -4.890 1.00 74.00 291 GLN A O 1
ATOM 2374 N N . PHE A 1 292 ? 25.498 4.910 -4.744 1.00 78.81 292 PHE A N 1
ATOM 2375 C CA . PHE A 1 292 ? 25.377 4.707 -6.181 1.00 78.81 292 PHE A CA 1
ATOM 2376 C C . PHE A 1 292 ? 24.420 5.735 -6.795 1.00 78.81 292 PHE A C 1
ATOM 2378 O O . PHE A 1 292 ? 24.818 6.502 -7.674 1.00 78.81 292 PHE A O 1
ATOM 2385 N N . THR A 1 293 ? 23.197 5.820 -6.265 1.00 72.12 293 THR A N 1
ATOM 2386 C CA . THR A 1 293 ? 22.162 6.736 -6.768 1.00 72.12 293 THR A CA 1
ATOM 2387 C C . THR A 1 293 ? 22.473 8.207 -6.478 1.00 72.12 293 THR A C 1
ATOM 2389 O O . THR A 1 293 ? 22.352 9.038 -7.375 1.00 72.12 293 THR A O 1
ATOM 2392 N N . SER A 1 294 ? 22.930 8.548 -5.268 1.00 69.38 294 SER A N 1
ATOM 2393 C CA . SER A 1 294 ? 23.114 9.944 -4.850 1.00 69.38 294 SER A CA 1
ATOM 2394 C C . SER A 1 294 ? 24.485 10.532 -5.196 1.00 69.38 294 SER A C 1
ATOM 2396 O O . SER A 1 294 ? 24.619 11.751 -5.297 1.00 69.38 294 SER A O 1
ATOM 2398 N N . HIS A 1 295 ? 25.525 9.701 -5.330 1.00 72.44 295 HIS A N 1
ATOM 2399 C CA . HIS A 1 295 ? 26.906 10.156 -5.507 1.00 72.44 295 HIS A CA 1
ATOM 2400 C C . HIS A 1 295 ? 27.504 9.711 -6.843 1.00 72.44 295 HIS A C 1
ATOM 2402 O O . HIS A 1 295 ? 27.993 10.566 -7.575 1.00 72.44 295 HIS A O 1
ATOM 2408 N N . ILE A 1 296 ? 27.466 8.425 -7.205 1.00 76.94 296 ILE A N 1
ATOM 2409 C CA . ILE A 1 296 ? 28.119 7.931 -8.436 1.00 76.94 296 ILE A CA 1
ATOM 2410 C C . ILE A 1 296 ? 27.404 8.448 -9.687 1.00 76.94 296 ILE A C 1
ATOM 2412 O O . ILE A 1 296 ? 28.051 9.070 -10.532 1.00 76.94 296 ILE A O 1
ATOM 2416 N N . VAL A 1 297 ? 26.079 8.280 -9.772 1.00 76.12 297 VAL A N 1
ATOM 2417 C CA . VAL A 1 297 ? 25.272 8.779 -10.904 1.00 76.12 297 VAL A CA 1
ATOM 2418 C C . VAL A 1 297 ? 25.410 10.299 -11.038 1.00 76.12 297 VAL A C 1
ATOM 2420 O O . VAL A 1 297 ? 25.669 10.819 -12.124 1.00 76.12 297 VAL A O 1
ATOM 2423 N N . LEU A 1 298 ? 25.323 11.025 -9.919 1.00 74.12 298 LEU A N 1
ATOM 2424 C CA . LEU A 1 298 ? 25.432 12.483 -9.911 1.00 74.12 298 LEU A CA 1
ATOM 2425 C C . LEU A 1 298 ? 26.839 12.967 -10.305 1.00 74.12 298 LEU A C 1
ATOM 2427 O O . LEU A 1 298 ? 26.982 13.961 -11.014 1.00 74.12 298 LEU A O 1
ATOM 2431 N N . THR A 1 299 ? 27.886 12.265 -9.870 1.00 74.25 299 THR A N 1
ATOM 2432 C CA . THR A 1 299 ? 29.281 12.586 -10.208 1.00 74.25 299 THR A CA 1
ATOM 2433 C C . THR A 1 299 ? 29.551 12.330 -11.688 1.00 74.25 299 THR A C 1
ATOM 2435 O O . THR A 1 299 ? 30.093 13.203 -12.366 1.00 74.25 299 THR A O 1
ATOM 2438 N N . ALA A 1 300 ? 29.093 11.196 -12.229 1.00 73.94 300 ALA A N 1
ATOM 2439 C CA . ALA A 1 300 ? 29.176 10.900 -13.660 1.00 73.94 300 ALA A CA 1
ATOM 2440 C C . ALA A 1 300 ? 28.465 11.970 -14.509 1.00 73.94 300 ALA A C 1
ATOM 2442 O O . ALA A 1 300 ? 28.995 12.404 -15.535 1.00 73.94 300 ALA A O 1
ATOM 2443 N N . ALA A 1 301 ? 27.312 12.457 -14.039 1.00 72.06 301 ALA A N 1
ATOM 2444 C CA . ALA A 1 301 ? 26.585 13.546 -14.681 1.00 72.06 301 ALA A CA 1
ATOM 2445 C C . ALA A 1 301 ? 27.329 14.885 -14.627 1.00 72.06 301 ALA A C 1
ATOM 2447 O O . ALA A 1 301 ? 27.454 15.554 -15.652 1.00 72.06 301 ALA A O 1
ATOM 2448 N N . ARG A 1 302 ? 27.860 15.265 -13.455 1.00 72.88 302 ARG A N 1
ATOM 2449 C CA . ARG A 1 302 ? 28.641 16.502 -13.273 1.00 72.88 302 ARG A CA 1
ATOM 2450 C C . ARG A 1 302 ? 29.875 16.535 -14.170 1.00 72.88 302 ARG A C 1
ATOM 2452 O O . ARG A 1 302 ? 30.182 17.577 -14.736 1.00 72.88 302 ARG A O 1
ATOM 2459 N N . HIS A 1 303 ? 30.548 15.397 -14.332 1.00 74.19 303 HIS A N 1
ATOM 2460 C CA . HIS A 1 303 ? 31.700 15.261 -15.226 1.00 74.19 303 HIS A CA 1
ATOM 2461 C C . HIS A 1 303 ? 31.320 15.009 -16.696 1.00 74.19 303 HIS A C 1
ATOM 2463 O O . HIS A 1 303 ? 32.208 14.901 -17.538 1.00 74.19 303 HIS A O 1
ATOM 2469 N N . GLN A 1 304 ? 30.024 14.928 -17.025 1.00 70.94 304 GLN A N 1
ATOM 2470 C CA . GLN A 1 304 ? 29.502 14.697 -18.377 1.00 70.94 304 GLN A CA 1
ATOM 2471 C C . GLN A 1 304 ? 30.119 13.475 -19.094 1.00 70.94 304 GLN A C 1
ATOM 2473 O O . GLN A 1 304 ? 30.350 13.499 -20.311 1.00 70.94 304 GLN A O 1
ATOM 2478 N N . CYS A 1 305 ? 30.407 12.411 -18.336 1.00 74.19 305 CYS A N 1
ATOM 2479 C CA . CYS A 1 305 ? 30.973 11.165 -18.855 1.00 74.19 305 CYS A CA 1
ATOM 2480 C C . CYS A 1 305 ? 29.845 10.268 -19.378 1.00 74.19 305 CYS A C 1
ATOM 2482 O O . CYS A 1 305 ? 29.053 9.729 -18.604 1.00 74.19 305 CYS A O 1
ATOM 2484 N N . CYS A 1 306 ? 29.751 10.142 -20.705 1.00 71.31 306 CYS A N 1
ATOM 2485 C CA . CYS A 1 306 ? 28.687 9.378 -21.358 1.00 71.31 306 CYS A CA 1
ATOM 2486 C C . CYS A 1 306 ? 28.857 7.872 -21.134 1.00 71.31 306 CYS A C 1
ATOM 2488 O O . CYS A 1 306 ? 27.858 7.180 -20.957 1.00 71.31 306 CYS A O 1
ATOM 2490 N N . GLU A 1 307 ? 30.099 7.374 -21.090 1.00 72.94 307 GLU A N 1
ATOM 2491 C CA . GLU A 1 307 ? 30.380 5.949 -20.902 1.00 72.94 307 GLU A CA 1
ATOM 2492 C C . GLU A 1 307 ? 29.958 5.481 -19.508 1.00 72.94 307 GLU A C 1
ATOM 2494 O O . GLU A 1 307 ? 29.184 4.538 -19.379 1.00 72.94 307 GLU A O 1
ATOM 2499 N N . MET A 1 308 ? 30.390 6.183 -18.453 1.00 74.69 308 MET A N 1
ATOM 2500 C CA . MET A 1 308 ? 30.028 5.828 -17.076 1.00 74.69 308 MET A CA 1
ATOM 2501 C C . MET A 1 308 ? 28.519 5.930 -16.840 1.00 74.69 308 MET A C 1
ATOM 2503 O O . MET A 1 308 ? 27.940 5.112 -16.127 1.00 74.69 308 MET A O 1
ATOM 2507 N N . MET A 1 309 ? 27.865 6.915 -17.458 1.00 76.00 309 MET A N 1
ATOM 2508 C CA . MET A 1 309 ? 26.417 7.063 -17.366 1.00 76.00 309 MET A CA 1
ATOM 2509 C C . MET A 1 309 ? 25.672 5.906 -18.044 1.00 76.00 309 MET A C 1
ATOM 2511 O O . MET A 1 309 ? 24.695 5.401 -17.492 1.00 76.00 309 MET A O 1
ATOM 2515 N N . TYR A 1 310 ? 26.156 5.448 -19.202 1.00 76.81 310 TYR A N 1
ATOM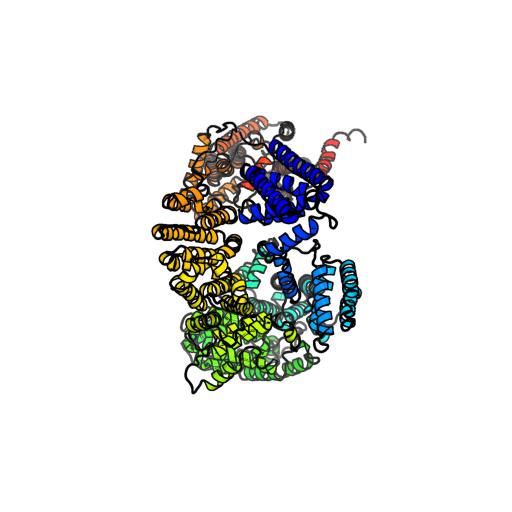 2516 C CA . TYR A 1 310 ? 25.599 4.287 -19.896 1.00 76.81 310 TYR A CA 1
ATOM 2517 C C . TYR A 1 310 ? 25.715 3.016 -19.044 1.00 76.81 310 TYR A C 1
ATOM 2519 O O . TYR A 1 310 ? 24.723 2.314 -18.857 1.00 76.81 310 TYR A O 1
ATOM 2527 N N . ILE A 1 311 ? 26.879 2.795 -18.422 1.00 78.62 311 ILE A N 1
ATOM 2528 C CA . ILE A 1 311 ? 27.114 1.679 -17.491 1.00 78.62 311 ILE A CA 1
ATOM 2529 C C . ILE A 1 311 ? 26.156 1.749 -16.301 1.00 78.62 311 ILE A C 1
ATOM 2531 O O . ILE A 1 311 ? 25.527 0.753 -15.954 1.00 78.62 311 ILE A O 1
ATOM 2535 N N . CYS A 1 312 ? 25.986 2.926 -15.691 1.00 79.81 312 CYS A N 1
ATOM 2536 C CA . CYS A 1 312 ? 25.041 3.095 -14.584 1.00 79.81 312 CYS A CA 1
ATOM 2537 C C . CYS A 1 312 ? 23.606 2.729 -14.996 1.00 79.81 312 CYS A C 1
ATOM 2539 O O . CYS A 1 312 ? 22.890 2.095 -14.222 1.00 79.81 312 CYS A O 1
ATOM 2541 N N . CYS A 1 313 ? 23.194 3.087 -16.217 1.00 77.06 313 CYS A N 1
ATOM 2542 C CA . CYS A 1 313 ? 21.880 2.732 -16.748 1.00 77.06 313 CYS A CA 1
ATOM 2543 C C . CYS A 1 313 ? 21.754 1.229 -17.049 1.00 77.06 313 CYS A C 1
ATOM 2545 O O . CYS A 1 313 ? 20.689 0.658 -16.829 1.00 77.06 313 CYS A O 1
ATOM 2547 N N . GLU A 1 314 ? 22.806 0.563 -17.531 1.00 80.06 314 GLU A N 1
ATOM 2548 C CA . GLU A 1 314 ? 22.811 -0.896 -17.717 1.00 80.06 314 GLU A CA 1
ATOM 2549 C C . GLU A 1 314 ? 22.684 -1.651 -16.390 1.00 80.06 314 GLU A C 1
ATOM 2551 O O . GLU A 1 314 ? 21.872 -2.573 -16.288 1.00 80.06 314 GLU A O 1
ATOM 2556 N N . ILE A 1 315 ? 23.427 -1.227 -15.362 1.00 81.56 315 ILE A N 1
ATOM 2557 C CA . ILE A 1 315 ? 23.358 -1.798 -14.008 1.00 81.56 315 ILE A CA 1
ATOM 2558 C C . ILE A 1 315 ? 21.927 -1.701 -13.462 1.00 81.56 315 ILE A C 1
ATOM 2560 O O . ILE A 1 315 ? 21.363 -2.689 -12.987 1.00 81.56 315 ILE A O 1
ATOM 2564 N N . LEU A 1 316 ? 21.329 -0.511 -13.566 1.00 76.69 316 LEU A N 1
ATOM 2565 C CA . LEU A 1 316 ? 19.965 -0.237 -13.120 1.00 76.69 316 LEU A CA 1
ATOM 2566 C C . LEU A 1 316 ? 18.906 -1.076 -13.851 1.00 76.69 316 LEU A C 1
ATOM 2568 O O . LEU A 1 316 ? 17.940 -1.486 -13.222 1.00 76.69 316 LEU A O 1
ATOM 2572 N N . ASN A 1 317 ? 19.074 -1.338 -15.150 1.00 75.44 317 ASN A N 1
ATOM 2573 C CA . ASN A 1 317 ? 18.074 -2.050 -15.951 1.00 75.44 317 ASN A CA 1
ATOM 2574 C C . ASN A 1 317 ? 18.167 -3.580 -15.851 1.00 75.44 317 ASN A C 1
ATOM 2576 O O . ASN A 1 317 ? 17.139 -4.247 -15.776 1.00 75.44 317 ASN A O 1
ATOM 2580 N N . TYR A 1 318 ? 19.379 -4.145 -15.871 1.00 77.69 318 TYR A N 1
ATOM 2581 C CA . TYR A 1 318 ? 19.569 -5.588 -16.084 1.00 77.69 318 TYR A CA 1
ATOM 2582 C C . TYR A 1 318 ? 20.109 -6.358 -14.874 1.00 77.69 318 TYR A C 1
ATOM 2584 O O . TYR A 1 318 ? 20.182 -7.588 -14.927 1.00 77.69 318 TYR A O 1
ATOM 2592 N N . ARG A 1 319 ? 20.567 -5.673 -13.817 1.00 78.69 319 ARG A N 1
ATOM 2593 C CA . ARG A 1 319 ? 21.285 -6.321 -12.702 1.00 78.69 319 ARG A CA 1
ATOM 2594 C C . ARG A 1 319 ? 20.781 -5.972 -11.311 1.00 78.69 319 ARG A C 1
ATOM 2596 O O . ARG A 1 319 ? 21.029 -6.738 -10.383 1.00 78.69 319 ARG A O 1
ATOM 2603 N N . LEU A 1 320 ? 20.095 -4.845 -11.143 1.00 73.44 320 LEU A N 1
ATOM 2604 C CA . LEU A 1 320 ? 19.549 -4.459 -9.847 1.00 73.44 320 LEU A CA 1
ATOM 2605 C C . LEU A 1 320 ? 18.100 -4.924 -9.686 1.00 73.44 320 LEU A C 1
ATOM 2607 O O . LEU A 1 320 ? 17.166 -4.348 -10.241 1.00 73.44 320 LEU A O 1
ATOM 2611 N N . PHE A 1 321 ? 17.925 -5.939 -8.843 1.00 65.12 321 PHE A N 1
ATOM 2612 C CA . PHE A 1 321 ? 16.630 -6.461 -8.417 1.00 65.12 321 PHE A CA 1
ATOM 2613 C C . PHE A 1 321 ? 16.266 -5.884 -7.039 1.00 65.12 321 PHE A C 1
ATOM 2615 O O . PHE A 1 321 ? 17.133 -5.521 -6.250 1.00 65.12 321 PHE A O 1
ATOM 2622 N N . ASN A 1 322 ? 14.970 -5.733 -6.759 1.00 65.62 322 ASN A N 1
ATOM 2623 C CA . ASN A 1 322 ? 14.440 -5.355 -5.438 1.00 65.62 322 ASN A CA 1
ATOM 2624 C C . ASN A 1 322 ? 14.961 -4.047 -4.805 1.00 65.62 322 ASN A C 1
ATOM 2626 O O . ASN A 1 322 ? 14.928 -3.888 -3.589 1.00 65.62 322 ASN A O 1
ATOM 2630 N N . ILE A 1 323 ? 15.316 -3.049 -5.624 1.00 70.69 323 ILE A N 1
ATOM 2631 C CA . ILE A 1 323 ? 15.568 -1.668 -5.165 1.00 70.69 323 ILE A CA 1
ATOM 2632 C C . ILE A 1 323 ? 14.320 -1.149 -4.408 1.00 70.69 323 ILE A C 1
ATOM 2634 O O . ILE A 1 323 ? 13.217 -1.289 -4.948 1.00 70.69 323 ILE A O 1
ATOM 2638 N N . PRO A 1 324 ? 14.428 -0.524 -3.221 1.00 70.31 324 PRO A N 1
ATOM 2639 C CA . PRO A 1 324 ? 13.283 0.109 -2.562 1.00 70.31 324 PRO A CA 1
ATOM 2640 C C . PRO A 1 324 ? 12.671 1.224 -3.425 1.00 70.31 324 PRO A C 1
ATOM 2642 O O . PRO A 1 324 ? 13.380 1.915 -4.163 1.00 70.31 324 PRO A O 1
ATOM 2645 N N . SER A 1 325 ? 11.352 1.425 -3.345 1.00 65.81 325 SER A N 1
ATOM 2646 C CA . SER A 1 325 ? 10.630 2.368 -4.220 1.00 65.81 325 SER A CA 1
ATOM 2647 C C . SER A 1 325 ? 11.144 3.806 -4.109 1.00 65.81 325 SER A C 1
ATOM 2649 O O . SER A 1 325 ? 11.205 4.511 -5.112 1.00 65.81 325 SER A O 1
ATOM 2651 N N . THR A 1 326 ? 11.597 4.222 -2.927 1.00 68.19 326 THR A N 1
ATOM 2652 C CA . THR A 1 326 ? 12.194 5.542 -2.676 1.00 68.19 326 THR A CA 1
ATOM 2653 C C . THR A 1 326 ? 13.465 5.775 -3.496 1.00 68.19 326 THR A C 1
ATOM 2655 O O . THR A 1 326 ? 13.576 6.795 -4.175 1.00 68.19 326 THR A O 1
ATOM 2658 N N . TYR A 1 327 ? 14.395 4.816 -3.510 1.00 72.19 327 TYR A N 1
ATOM 2659 C CA . TYR A 1 327 ? 15.623 4.906 -4.307 1.00 72.19 327 TYR A CA 1
ATOM 2660 C C . TYR A 1 327 ? 15.354 4.773 -5.804 1.00 72.19 327 TYR A C 1
ATOM 2662 O O . TYR A 1 327 ? 16.032 5.432 -6.590 1.00 72.19 327 TYR A O 1
ATOM 2670 N N . ARG A 1 328 ? 14.339 3.996 -6.212 1.00 71.25 328 ARG A N 1
ATOM 2671 C CA . ARG A 1 328 ? 13.896 3.955 -7.619 1.00 71.25 328 ARG A CA 1
ATOM 2672 C C . ARG A 1 328 ? 13.424 5.328 -8.081 1.00 71.25 328 ARG A C 1
ATOM 2674 O O . ARG A 1 328 ? 13.909 5.822 -9.095 1.00 71.25 328 ARG A O 1
ATOM 2681 N N . VAL A 1 329 ? 12.526 5.964 -7.321 1.00 68.69 329 VAL A N 1
ATOM 2682 C CA . VAL A 1 329 ? 12.035 7.318 -7.627 1.00 68.69 329 VAL A CA 1
ATOM 2683 C C . VAL A 1 329 ? 13.187 8.318 -7.611 1.00 68.69 329 VAL A C 1
ATOM 2685 O O . VAL A 1 329 ? 13.306 9.124 -8.530 1.00 68.69 329 VAL A O 1
ATOM 2688 N N . HIS A 1 330 ? 14.090 8.231 -6.633 1.00 71.44 330 HIS A N 1
ATOM 2689 C CA . HIS A 1 330 ? 15.263 9.099 -6.579 1.00 71.44 330 HIS A CA 1
ATOM 2690 C C . HIS A 1 330 ? 16.167 8.934 -7.812 1.00 71.44 330 HIS A C 1
ATOM 2692 O O . HIS A 1 330 ? 16.575 9.934 -8.405 1.00 71.44 330 HIS A O 1
ATOM 2698 N N . ALA A 1 331 ? 16.430 7.699 -8.251 1.00 70.31 331 ALA A N 1
ATOM 2699 C CA . ALA A 1 331 ? 17.198 7.417 -9.460 1.00 70.31 331 ALA A CA 1
ATOM 2700 C C . ALA A 1 331 ? 16.494 7.956 -10.717 1.00 70.31 331 ALA A C 1
ATOM 2702 O O . ALA A 1 331 ? 17.133 8.628 -11.517 1.00 70.31 331 ALA A O 1
ATOM 2703 N N . ILE A 1 332 ? 15.179 7.748 -10.860 1.00 69.88 332 ILE A N 1
ATOM 2704 C CA . ILE A 1 332 ? 14.351 8.282 -11.961 1.00 69.88 332 ILE A CA 1
ATOM 2705 C C . ILE A 1 332 ? 14.457 9.811 -12.038 1.00 69.88 332 ILE A C 1
ATOM 2707 O O . ILE A 1 332 ? 14.730 10.361 -13.108 1.00 69.88 332 ILE A O 1
ATOM 2711 N N . VAL A 1 333 ? 14.273 10.497 -10.905 1.00 68.12 333 VAL A N 1
ATOM 2712 C CA . VAL A 1 333 ? 14.344 11.964 -10.818 1.00 68.12 333 VAL A CA 1
ATOM 2713 C C . VAL A 1 333 ? 15.755 12.457 -11.127 1.00 68.12 333 VAL A C 1
ATOM 2715 O O . VAL A 1 333 ? 15.921 13.397 -11.902 1.00 68.12 333 VAL A O 1
ATOM 2718 N N . THR A 1 334 ? 16.776 11.798 -10.579 1.00 70.62 334 THR A N 1
ATOM 2719 C CA . THR A 1 334 ? 18.179 12.155 -10.821 1.00 70.62 334 THR A CA 1
ATOM 2720 C C . THR A 1 334 ? 18.522 11.995 -12.298 1.00 70.62 334 THR A C 1
ATOM 2722 O O . THR A 1 334 ? 18.993 12.941 -12.918 1.00 70.62 334 THR A O 1
ATOM 2725 N N . LEU A 1 335 ? 18.203 10.849 -12.905 1.00 69.56 335 LEU A N 1
ATOM 2726 C CA . LEU A 1 335 ? 18.421 10.602 -14.331 1.00 69.56 335 LEU A CA 1
ATOM 2727 C C . LEU A 1 335 ? 17.682 11.637 -15.203 1.00 69.56 335 LEU A C 1
ATOM 2729 O O . LEU A 1 335 ? 18.268 12.148 -16.159 1.00 69.56 335 LEU A O 1
ATOM 2733 N N . GLN A 1 336 ? 16.465 12.051 -14.826 1.00 67.94 336 GLN A N 1
ATOM 2734 C CA . GLN A 1 336 ? 15.717 13.088 -15.552 1.00 67.94 336 GLN A CA 1
ATOM 2735 C C . GLN A 1 336 ? 16.412 14.449 -15.486 1.00 67.94 336 GLN A C 1
ATOM 2737 O O . GLN A 1 336 ? 16.531 15.138 -16.498 1.00 67.94 336 GLN A O 1
ATOM 2742 N N . GLN A 1 337 ? 16.923 14.834 -14.316 1.00 66.94 337 GLN A N 1
ATOM 2743 C CA . GLN A 1 337 ? 17.694 16.070 -14.170 1.00 66.94 337 GLN A CA 1
ATOM 2744 C C . GLN A 1 337 ? 18.966 16.037 -15.030 1.00 66.94 337 GLN A C 1
ATOM 2746 O O . GLN A 1 337 ? 19.340 17.048 -15.622 1.00 66.94 337 GLN A O 1
ATOM 2751 N N . THR A 1 338 ? 19.605 14.870 -15.172 1.00 67.12 338 THR A N 1
ATOM 2752 C CA . THR A 1 338 ? 20.793 14.727 -16.031 1.00 67.12 338 THR A CA 1
ATOM 2753 C C . THR A 1 338 ? 20.476 14.831 -17.523 1.00 67.12 338 THR A C 1
ATOM 2755 O O . THR A 1 338 ? 21.295 15.338 -18.285 1.00 67.12 338 THR A O 1
ATOM 2758 N N . LEU A 1 339 ? 19.266 14.470 -17.959 1.00 63.25 339 LEU A N 1
ATOM 2759 C CA . LEU A 1 339 ? 18.843 14.633 -19.354 1.00 63.25 339 LEU A CA 1
ATOM 2760 C C . LEU A 1 339 ? 18.764 16.099 -19.806 1.00 63.25 339 LEU A C 1
ATOM 2762 O O . LEU A 1 339 ? 18.666 16.338 -21.009 1.00 63.25 339 LEU A O 1
ATOM 2766 N N . ALA A 1 340 ? 18.840 17.080 -18.900 1.00 63.03 340 ALA A N 1
ATOM 2767 C CA . ALA A 1 340 ? 18.946 18.497 -19.253 1.00 63.03 340 ALA A CA 1
ATOM 2768 C C . ALA A 1 340 ? 20.279 18.848 -19.950 1.00 63.03 340 ALA A C 1
ATOM 2770 O O . ALA A 1 340 ? 20.339 19.818 -20.705 1.00 63.03 340 ALA A O 1
ATOM 2771 N N . PHE A 1 341 ? 21.343 18.058 -19.756 1.00 67.31 341 PHE A N 1
ATOM 2772 C CA . PHE A 1 341 ? 22.639 18.321 -20.385 1.00 67.31 341 PHE A CA 1
ATOM 2773 C C . PHE A 1 341 ? 22.623 17.973 -21.882 1.00 67.31 341 PHE A C 1
ATOM 2775 O O . PHE A 1 341 ? 22.405 16.825 -22.272 1.00 67.31 341 PHE A O 1
ATOM 2782 N N . ALA A 1 342 ? 22.941 18.953 -22.735 1.00 59.69 342 ALA A N 1
ATOM 2783 C CA . ALA A 1 342 ? 22.921 18.809 -24.196 1.00 59.69 342 ALA A CA 1
ATOM 2784 C C . ALA A 1 342 ? 23.778 17.634 -24.715 1.00 59.69 342 ALA A C 1
ATOM 2786 O O . ALA A 1 342 ? 23.363 16.935 -25.636 1.00 59.69 342 ALA A O 1
ATOM 2787 N N . LYS A 1 343 ? 24.929 17.358 -24.080 1.00 66.88 343 LYS A N 1
ATOM 2788 C CA . LYS A 1 343 ? 25.855 16.272 -24.459 1.00 66.88 343 LYS A CA 1
ATOM 2789 C C . LYS A 1 343 ? 25.246 14.868 -24.321 1.00 66.88 343 LYS A C 1
ATOM 2791 O O . LYS A 1 343 ? 25.591 13.972 -25.083 1.00 66.88 343 LYS A O 1
ATOM 2796 N N . PHE A 1 344 ? 24.315 14.676 -23.386 1.00 66.69 344 PHE A N 1
ATOM 2797 C CA . PHE A 1 344 ? 23.599 13.406 -23.228 1.00 66.69 344 PHE A CA 1
ATOM 2798 C C . PHE A 1 344 ? 22.399 13.284 -24.174 1.00 66.69 344 PHE A C 1
ATOM 2800 O O . PHE A 1 344 ? 21.991 12.176 -24.508 1.00 66.69 344 PHE A O 1
ATOM 2807 N N . GLN A 1 345 ? 21.850 14.407 -24.647 1.00 60.12 345 GLN A N 1
ATOM 2808 C CA . GLN A 1 345 ? 20.748 14.418 -25.613 1.00 60.12 345 GLN A CA 1
ATOM 2809 C C . GLN A 1 345 ? 21.209 14.148 -27.050 1.00 60.12 345 GLN A C 1
ATOM 2811 O O . GLN A 1 345 ? 20.419 13.668 -27.863 1.00 60.12 345 GLN A O 1
ATOM 2816 N N . THR A 1 346 ? 22.457 14.481 -27.383 1.00 60.56 346 THR A N 1
ATOM 2817 C CA . THR A 1 346 ? 23.028 14.253 -28.716 1.00 60.56 346 THR A CA 1
ATOM 2818 C C . THR A 1 346 ? 23.476 12.808 -28.917 1.00 60.56 346 THR A C 1
ATOM 2820 O O . THR A 1 346 ? 23.388 12.302 -30.034 1.00 60.56 346 THR A O 1
ATOM 2823 N N . ASN A 1 347 ? 23.894 12.117 -27.851 1.00 65.19 347 ASN A N 1
ATOM 2824 C CA . ASN A 1 347 ? 24.281 10.713 -27.920 1.00 65.19 347 ASN A CA 1
ATOM 2825 C C . ASN A 1 347 ? 23.039 9.803 -27.980 1.00 65.19 347 ASN A C 1
ATOM 2827 O O . ASN A 1 347 ? 22.302 9.660 -27.002 1.00 65.19 347 ASN A O 1
ATOM 2831 N N . ALA A 1 348 ? 22.803 9.189 -29.143 1.00 61.12 348 ALA A N 1
ATOM 2832 C CA . ALA A 1 348 ? 21.618 8.378 -29.393 1.00 61.12 348 ALA A CA 1
ATOM 2833 C C . ALA A 1 348 ? 21.506 7.186 -28.432 1.00 61.12 348 ALA A C 1
ATOM 2835 O O . ALA A 1 348 ? 20.469 7.032 -27.793 1.00 61.12 348 ALA A O 1
ATOM 2836 N N . SER A 1 349 ? 22.544 6.360 -28.292 1.00 64.31 349 SER A N 1
ATOM 2837 C CA . SER A 1 349 ? 22.497 5.139 -27.469 1.00 64.31 349 SER A CA 1
ATOM 2838 C C . SER A 1 349 ? 22.188 5.441 -26.003 1.00 64.31 349 SER A C 1
ATOM 2840 O O . SER A 1 349 ? 21.348 4.772 -25.405 1.00 64.31 349 SER A O 1
ATOM 2842 N N . LEU A 1 350 ? 22.779 6.502 -25.453 1.00 64.69 350 LEU A N 1
ATOM 2843 C CA . LEU A 1 350 ? 22.503 6.941 -24.090 1.00 64.69 350 LEU A CA 1
ATOM 2844 C C . LEU A 1 350 ? 21.068 7.476 -23.940 1.00 64.69 350 LEU A C 1
ATOM 2846 O O . LEU A 1 350 ? 20.346 7.050 -23.041 1.00 64.69 350 LEU A O 1
ATOM 2850 N N . TYR A 1 351 ? 20.622 8.355 -24.844 1.00 64.50 351 TYR A N 1
ATOM 2851 C CA . TYR A 1 351 ? 19.262 8.905 -24.828 1.00 64.50 351 TYR A CA 1
ATOM 2852 C C . TYR A 1 351 ? 18.179 7.813 -24.859 1.00 64.50 351 TYR A C 1
ATOM 2854 O O . TYR A 1 351 ? 17.180 7.891 -24.140 1.00 64.50 351 TYR A O 1
ATOM 2862 N N . TRP A 1 352 ? 18.380 6.781 -25.680 1.00 62.91 352 TRP A N 1
ATOM 2863 C CA . TRP A 1 352 ? 17.450 5.659 -25.780 1.00 62.91 352 TRP A CA 1
ATOM 2864 C C . TRP A 1 352 ? 17.472 4.768 -24.538 1.00 62.91 352 TRP A C 1
ATOM 2866 O O . TRP A 1 352 ? 16.408 4.347 -24.091 1.00 62.91 352 TRP A O 1
ATOM 2876 N N . MET A 1 353 ? 18.640 4.558 -23.930 1.00 63.66 353 MET A N 1
ATOM 2877 C CA . MET A 1 353 ? 18.777 3.796 -22.687 1.00 63.66 353 MET A CA 1
ATOM 2878 C C . MET A 1 353 ? 18.061 4.465 -21.504 1.00 63.66 353 MET A C 1
ATOM 2880 O O . MET A 1 353 ? 17.386 3.795 -20.722 1.00 63.66 353 MET A O 1
ATOM 2884 N N . TYR A 1 354 ? 18.132 5.797 -21.409 1.00 64.88 354 TYR A N 1
ATOM 2885 C CA . TYR A 1 354 ? 17.346 6.562 -20.438 1.00 64.88 354 TYR A CA 1
ATOM 2886 C C . TYR A 1 354 ? 15.841 6.344 -20.624 1.00 64.88 354 TYR A C 1
ATOM 2888 O O . TYR A 1 354 ? 15.126 6.093 -19.657 1.00 64.88 354 TYR A O 1
ATOM 2896 N N . ARG A 1 355 ? 15.348 6.413 -21.870 1.00 60.84 355 ARG A N 1
ATOM 2897 C CA . ARG A 1 355 ? 13.932 6.152 -22.169 1.00 60.84 355 ARG A CA 1
ATOM 2898 C C . ARG A 1 355 ? 13.523 4.724 -21.827 1.00 60.84 355 ARG A C 1
ATOM 2900 O O . ARG A 1 355 ? 12.468 4.544 -21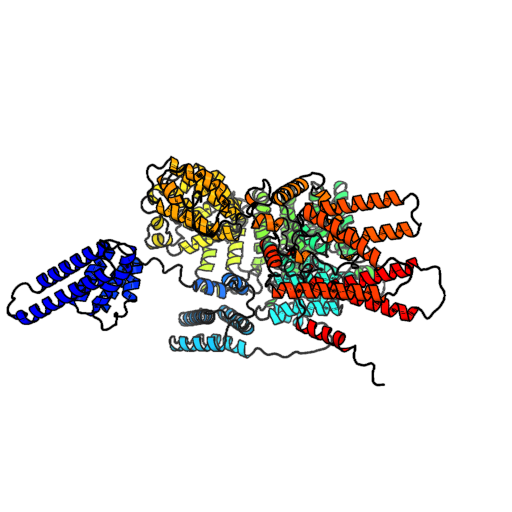.231 1.00 60.84 355 ARG A O 1
ATOM 2907 N N . TYR A 1 356 ? 14.360 3.743 -22.152 1.00 59.25 356 TYR A N 1
ATOM 2908 C CA . TYR A 1 356 ? 14.140 2.342 -21.804 1.00 59.25 356 TYR A CA 1
ATOM 2909 C C . TYR A 1 356 ? 13.983 2.137 -20.288 1.00 59.25 356 TYR A C 1
ATOM 2911 O O . TYR A 1 356 ? 13.017 1.508 -19.860 1.00 59.25 356 TYR A O 1
ATOM 2919 N N . TYR A 1 357 ? 14.853 2.764 -19.485 1.00 60.00 357 TYR A N 1
ATOM 2920 C CA . TYR A 1 357 ? 14.770 2.731 -18.019 1.00 60.00 357 TYR A CA 1
ATOM 2921 C C . TYR A 1 357 ? 13.438 3.268 -17.484 1.00 60.00 357 TYR A C 1
ATOM 2923 O O . TYR A 1 357 ? 12.852 2.669 -16.582 1.00 60.00 357 TYR A O 1
ATOM 2931 N N . TYR A 1 358 ? 12.917 4.359 -18.059 1.00 59.53 358 TYR A N 1
ATOM 2932 C CA . TYR A 1 358 ? 11.588 4.846 -17.692 1.00 59.53 358 TYR A CA 1
ATOM 2933 C C . TYR A 1 358 ? 10.525 3.780 -17.973 1.00 59.53 358 TYR A C 1
ATOM 2935 O O . TYR A 1 358 ? 9.800 3.400 -17.058 1.00 59.53 358 TYR A O 1
ATOM 2943 N N . TYR A 1 359 ? 10.453 3.247 -19.195 1.00 56.25 359 TYR A N 1
ATOM 2944 C CA . TYR A 1 359 ? 9.423 2.265 -19.549 1.00 56.25 359 TYR A CA 1
ATOM 2945 C C . TYR A 1 359 ? 9.475 1.019 -18.651 1.00 56.25 359 TYR A C 1
ATOM 2947 O O . TYR A 1 359 ? 8.463 0.670 -18.053 1.00 56.25 359 TYR A O 1
ATOM 2955 N N . TYR A 1 360 ? 10.648 0.418 -18.458 1.00 53.66 360 TYR A N 1
ATOM 2956 C CA . TYR A 1 360 ? 10.828 -0.784 -17.633 1.00 53.66 360 TYR A CA 1
ATOM 2957 C C . TYR A 1 360 ? 10.310 -0.626 -16.188 1.00 53.66 360 TYR A C 1
ATOM 2959 O O . TYR A 1 360 ? 9.698 -1.538 -15.636 1.00 53.66 360 TYR A O 1
ATOM 2967 N N . TYR A 1 361 ? 10.502 0.548 -15.574 1.00 53.44 361 TYR A N 1
ATOM 2968 C CA . TYR A 1 361 ? 10.088 0.802 -14.189 1.00 53.44 361 TYR A CA 1
ATOM 2969 C C . TYR A 1 361 ? 8.671 1.368 -14.037 1.00 53.44 361 TYR A C 1
ATOM 2971 O O . TYR A 1 361 ? 8.063 1.157 -12.986 1.00 53.44 361 TYR A O 1
ATOM 2979 N N . TYR A 1 362 ? 8.123 2.047 -15.050 1.00 50.78 362 TYR A N 1
ATOM 2980 C CA . TYR A 1 362 ? 6.733 2.525 -15.027 1.00 50.78 362 TYR A CA 1
ATOM 2981 C C . TYR A 1 362 ? 5.708 1.380 -15.142 1.00 50.78 362 TYR A C 1
ATOM 2983 O O . TYR A 1 362 ? 4.595 1.533 -14.644 1.00 50.78 362 TYR A O 1
ATOM 2991 N N . PHE A 1 363 ? 6.080 0.230 -15.727 1.00 48.91 363 PHE A N 1
ATOM 2992 C CA . PHE A 1 363 ? 5.230 -0.972 -15.811 1.00 48.91 363 PHE A CA 1
ATOM 2993 C C . PHE A 1 363 ? 5.285 -1.885 -14.564 1.00 48.91 363 PHE A C 1
ATOM 2995 O O . PHE A 1 363 ? 4.470 -2.799 -14.438 1.00 48.91 363 PHE A O 1
ATOM 3002 N N . ALA A 1 364 ? 6.188 -1.632 -13.607 1.00 43.91 364 ALA A N 1
ATOM 3003 C CA . ALA A 1 364 ? 6.219 -2.324 -12.311 1.00 43.91 364 ALA A CA 1
ATOM 3004 C C . ALA A 1 364 ? 5.030 -1.893 -11.410 1.00 43.91 364 ALA A C 1
ATOM 3006 O O . ALA A 1 364 ? 4.410 -0.869 -11.695 1.00 43.91 364 ALA A O 1
ATOM 3007 N N . PRO A 1 365 ? 4.691 -2.605 -10.306 1.00 49.28 365 PRO A N 1
ATOM 3008 C CA . PRO A 1 365 ? 3.459 -2.372 -9.537 1.00 49.28 365 PRO A CA 1
ATOM 3009 C C . PRO A 1 365 ? 3.286 -0.912 -9.068 1.00 49.28 365 PRO A C 1
ATOM 3011 O O . PRO A 1 365 ? 3.803 -0.491 -8.027 1.00 49.28 365 PRO A O 1
ATOM 3014 N N . PHE A 1 366 ? 2.517 -0.144 -9.845 1.00 43.84 366 PHE A N 1
ATOM 3015 C CA . PHE A 1 366 ? 2.361 1.313 -9.761 1.00 43.84 366 PHE A CA 1
ATOM 3016 C C . PHE A 1 366 ? 1.884 1.803 -8.382 1.00 43.84 366 PHE A C 1
ATOM 3018 O O . PHE A 1 366 ? 2.271 2.880 -7.926 1.00 43.84 366 PHE A O 1
ATOM 3025 N N . ALA A 1 367 ? 1.124 0.975 -7.657 1.00 42.56 367 ALA A N 1
ATOM 3026 C CA . ALA A 1 367 ? 0.595 1.298 -6.331 1.00 42.56 367 ALA A CA 1
ATOM 3027 C C . ALA A 1 367 ? 1.686 1.629 -5.289 1.00 42.56 367 ALA A C 1
ATOM 3029 O O . ALA A 1 367 ? 1.476 2.497 -4.444 1.00 42.56 367 ALA A O 1
ATOM 3030 N N . ARG A 1 368 ? 2.868 0.991 -5.351 1.00 49.66 368 ARG A N 1
ATOM 3031 C CA . ARG A 1 368 ? 3.977 1.283 -4.415 1.00 49.66 368 ARG A CA 1
ATOM 3032 C C . ARG A 1 368 ? 4.753 2.543 -4.801 1.00 49.66 368 ARG A C 1
ATOM 3034 O O . ARG A 1 368 ? 5.264 3.247 -3.934 1.00 49.66 368 ARG A O 1
ATOM 3041 N N . LEU A 1 369 ? 4.831 2.828 -6.100 1.00 53.38 369 LEU A N 1
ATOM 3042 C CA . LEU A 1 369 ? 5.521 3.999 -6.636 1.00 53.38 369 LEU A CA 1
ATOM 3043 C C . LEU A 1 369 ? 4.752 5.285 -6.319 1.00 53.38 369 LEU A C 1
ATOM 3045 O O . LEU A 1 369 ? 5.380 6.262 -5.922 1.00 53.38 369 LEU A O 1
ATOM 3049 N N . LEU A 1 370 ? 3.416 5.273 -6.408 1.00 53.62 370 LEU A N 1
ATOM 3050 C CA . LEU A 1 370 ? 2.573 6.451 -6.164 1.00 53.62 370 LEU A CA 1
ATOM 3051 C C . LEU A 1 370 ? 2.802 7.063 -4.774 1.00 53.62 370 LEU A C 1
ATOM 3053 O O . LEU A 1 370 ? 3.051 8.260 -4.669 1.00 53.62 370 LEU A O 1
ATOM 3057 N N . ASN A 1 371 ? 2.810 6.244 -3.718 1.00 53.34 371 ASN A N 1
ATOM 3058 C CA . ASN A 1 371 ? 3.054 6.723 -2.352 1.00 53.34 371 ASN A CA 1
ATOM 3059 C C . ASN A 1 371 ? 4.455 7.336 -2.195 1.00 53.34 371 ASN A C 1
ATOM 3061 O O . ASN A 1 371 ? 4.616 8.348 -1.519 1.00 53.34 371 ASN A O 1
ATOM 3065 N N . SER A 1 372 ? 5.470 6.761 -2.849 1.00 55.03 372 SER A N 1
ATOM 3066 C CA . SER A 1 372 ? 6.830 7.315 -2.846 1.00 55.03 372 SER A CA 1
ATOM 3067 C C . SER A 1 372 ? 6.941 8.600 -3.674 1.00 55.03 372 SER A C 1
ATOM 3069 O O . SER A 1 372 ? 7.635 9.519 -3.255 1.00 55.03 372 SER A O 1
ATOM 3071 N N . PHE A 1 373 ? 6.234 8.714 -4.802 1.00 57.81 373 PHE A N 1
ATOM 3072 C CA . PHE A 1 373 ? 6.148 9.957 -5.575 1.00 57.81 373 PHE A CA 1
ATOM 3073 C C . PHE A 1 373 ? 5.469 11.074 -4.774 1.00 57.81 373 PHE A C 1
ATOM 3075 O O . PHE A 1 373 ? 5.971 12.194 -4.760 1.00 57.81 373 PHE A O 1
ATOM 3082 N N . VAL A 1 374 ? 4.379 10.765 -4.063 1.00 54.53 374 VAL A N 1
ATOM 3083 C CA . VAL A 1 374 ? 3.682 11.714 -3.179 1.00 54.53 374 VAL A CA 1
ATOM 3084 C C . VAL A 1 374 ? 4.574 12.135 -2.010 1.00 54.53 374 VAL A C 1
ATOM 3086 O O . VAL A 1 374 ? 4.655 13.322 -1.711 1.00 54.53 374 VAL A O 1
ATOM 3089 N N . ALA A 1 375 ? 5.300 11.199 -1.390 1.00 54.03 375 ALA A N 1
ATOM 3090 C CA . ALA A 1 375 ? 6.244 11.511 -0.316 1.00 54.03 375 ALA A CA 1
ATOM 3091 C C . ALA A 1 375 ? 7.398 12.408 -0.800 1.00 54.03 375 ALA A C 1
ATOM 3093 O O . ALA A 1 375 ? 7.704 13.412 -0.163 1.00 54.03 375 ALA A O 1
ATOM 3094 N N . VAL A 1 376 ? 7.988 12.108 -1.963 1.00 52.94 376 VAL A N 1
ATOM 3095 C CA . VAL A 1 376 ? 9.037 12.939 -2.582 1.00 52.94 376 VAL A CA 1
ATOM 3096 C C . VAL A 1 376 ? 8.498 14.320 -2.985 1.00 52.94 376 VAL A C 1
ATOM 3098 O O . VAL A 1 376 ? 9.219 15.312 -2.874 1.00 52.94 376 VAL A O 1
ATOM 3101 N N . ALA A 1 377 ? 7.231 14.409 -3.404 1.00 48.81 377 ALA A N 1
ATOM 3102 C CA . ALA A 1 377 ? 6.560 15.679 -3.680 1.00 48.81 377 ALA A CA 1
ATOM 3103 C C . ALA A 1 377 ? 6.289 16.497 -2.401 1.00 48.81 377 ALA A C 1
ATOM 3105 O O . ALA A 1 377 ? 6.395 17.724 -2.429 1.00 48.81 377 ALA A O 1
ATOM 3106 N N . ALA A 1 378 ? 5.983 15.835 -1.280 1.00 46.56 378 ALA A N 1
ATOM 3107 C CA . ALA A 1 378 ? 5.730 16.464 0.017 1.00 46.56 378 ALA A CA 1
ATOM 3108 C C . ALA A 1 378 ? 7.013 16.959 0.718 1.00 46.56 378 ALA A C 1
ATOM 3110 O O . ALA A 1 378 ? 6.978 17.989 1.389 1.00 46.56 378 ALA A O 1
ATOM 3111 N N . ASP A 1 379 ? 8.157 16.290 0.517 1.00 42.56 379 ASP A N 1
ATOM 3112 C CA . ASP A 1 379 ? 9.437 16.581 1.197 1.00 42.56 379 ASP A CA 1
ATOM 3113 C C . ASP A 1 379 ? 10.143 17.876 0.738 1.00 42.56 379 ASP A C 1
ATOM 3115 O O . ASP A 1 379 ? 11.259 18.190 1.154 1.00 42.56 379 ASP A O 1
ATOM 3119 N N . GLY A 1 380 ? 9.502 18.694 -0.100 1.00 41.50 380 GLY A N 1
ATOM 3120 C CA . GLY A 1 380 ? 9.945 20.069 -0.304 1.00 41.50 380 GLY A CA 1
ATOM 3121 C C . GLY A 1 380 ? 11.281 20.221 -1.040 1.00 41.50 380 GLY A C 1
ATOM 3122 O O . GLY A 1 380 ? 11.923 21.265 -0.897 1.00 41.50 380 GLY A O 1
ATOM 3123 N N . THR A 1 381 ? 11.659 19.274 -1.913 1.00 43.53 381 THR A N 1
ATOM 3124 C CA . THR A 1 381 ? 12.575 19.560 -3.041 1.00 43.53 381 THR A CA 1
ATOM 3125 C C . THR A 1 381 ? 11.847 20.440 -4.072 1.00 43.53 381 THR A C 1
ATOM 3127 O O . THR A 1 381 ? 11.555 20.075 -5.210 1.00 43.53 381 THR A O 1
ATOM 3130 N N . LYS A 1 382 ? 11.481 21.631 -3.593 1.00 42.19 382 LYS A N 1
ATOM 3131 C CA . LYS A 1 382 ? 10.735 22.699 -4.246 1.00 42.19 382 LYS A CA 1
ATOM 3132 C C . LYS A 1 382 ? 11.516 23.164 -5.470 1.00 42.19 382 LYS A C 1
ATOM 3134 O O . LYS A 1 382 ? 12.526 23.830 -5.303 1.00 42.19 382 LYS A O 1
ATOM 3139 N N . GLN A 1 383 ? 11.053 22.759 -6.655 1.00 39.38 383 GLN A N 1
ATOM 3140 C CA . GLN A 1 383 ? 11.128 23.429 -7.972 1.00 39.38 383 GLN A CA 1
ATOM 3141 C C . GLN A 1 383 ? 11.253 22.412 -9.118 1.00 39.38 383 GLN A C 1
ATOM 3143 O O . GLN A 1 383 ? 10.532 22.525 -10.096 1.00 39.38 383 GLN A O 1
ATOM 3148 N N . SER A 1 384 ? 12.031 21.330 -8.989 1.00 44.41 384 SER A N 1
ATOM 3149 C CA . SER A 1 384 ? 12.356 20.504 -10.175 1.00 44.41 384 SER A CA 1
ATOM 3150 C C . SER A 1 384 ? 11.278 19.514 -10.659 1.00 44.41 384 SER A C 1
ATOM 3152 O O . SER A 1 384 ? 11.299 19.139 -11.831 1.00 44.41 384 SER A O 1
ATOM 3154 N N . ILE A 1 385 ? 10.353 19.071 -9.793 1.00 41.06 385 ILE A N 1
ATOM 3155 C CA . ILE A 1 385 ? 9.308 18.082 -10.150 1.00 41.06 385 ILE A CA 1
ATOM 3156 C C . ILE A 1 385 ? 8.058 18.773 -10.710 1.00 41.06 385 ILE A C 1
ATOM 3158 O O . ILE A 1 385 ? 7.498 18.307 -11.697 1.00 41.06 385 ILE A O 1
ATOM 3162 N N . ALA A 1 386 ? 7.651 19.901 -10.118 1.00 37.09 386 ALA A N 1
ATOM 3163 C CA . ALA A 1 386 ? 6.491 20.677 -10.563 1.00 37.09 386 ALA A CA 1
ATOM 3164 C C . ALA A 1 386 ? 6.773 21.515 -11.827 1.00 37.09 386 ALA A C 1
ATOM 3166 O O . ALA A 1 386 ? 5.851 21.770 -12.593 1.00 37.09 386 ALA A O 1
ATOM 3167 N N . GLU A 1 387 ? 8.030 21.910 -12.072 1.00 36.34 387 GLU A N 1
ATOM 3168 C CA . GLU A 1 387 ? 8.434 22.616 -13.302 1.00 36.34 387 GLU A CA 1
ATOM 3169 C C . GLU A 1 387 ? 8.735 21.660 -14.472 1.00 36.34 387 GLU A C 1
ATOM 3171 O O . GLU A 1 387 ? 8.710 22.075 -15.629 1.00 36.34 387 GLU A O 1
ATOM 3176 N N . ASN A 1 388 ? 8.976 20.366 -14.209 1.00 42.66 388 ASN A N 1
ATOM 3177 C CA . ASN A 1 388 ? 9.110 19.356 -15.262 1.00 42.66 388 ASN A CA 1
ATOM 3178 C C . ASN A 1 388 ? 7.728 18.900 -15.737 1.00 42.66 388 ASN A C 1
ATOM 3180 O O . ASN A 1 388 ? 7.242 17.820 -15.391 1.00 42.66 388 ASN A O 1
ATOM 3184 N N . GLU A 1 389 ? 7.122 19.720 -16.591 1.00 38.50 389 GLU A N 1
ATOM 3185 C CA . GLU A 1 389 ? 5.875 19.409 -17.289 1.00 38.50 389 GLU A CA 1
ATOM 3186 C C . GLU A 1 389 ? 5.942 18.039 -17.997 1.00 38.50 389 GLU A C 1
ATOM 3188 O O . GLU A 1 389 ? 4.942 17.335 -18.056 1.00 38.50 389 GLU A O 1
ATOM 3193 N N . GLU A 1 390 ? 7.125 17.595 -18.450 1.00 39.62 390 GLU A N 1
ATOM 3194 C CA . GLU A 1 390 ? 7.320 16.259 -19.034 1.00 39.62 390 GLU A CA 1
ATOM 3195 C C . GLU A 1 390 ? 7.182 15.112 -18.021 1.00 39.62 390 GLU A C 1
ATOM 3197 O O . GLU A 1 390 ? 6.623 14.078 -18.367 1.00 39.62 390 GLU A O 1
ATOM 3202 N N . LEU A 1 391 ? 7.655 15.267 -16.778 1.00 45.25 391 LEU A N 1
ATOM 3203 C CA . LEU A 1 391 ? 7.548 14.227 -15.747 1.00 45.25 391 LEU A CA 1
ATOM 3204 C C . LEU A 1 391 ? 6.107 14.133 -15.235 1.00 45.25 391 LEU A C 1
ATOM 3206 O O . LEU A 1 391 ? 5.583 13.031 -15.096 1.00 45.25 391 LEU A O 1
ATOM 3210 N N . MET A 1 392 ? 5.445 15.278 -15.027 1.00 45.09 392 MET A N 1
ATOM 3211 C CA . MET A 1 392 ? 4.016 15.322 -14.705 1.00 45.09 392 MET A CA 1
ATOM 3212 C C . MET A 1 392 ? 3.171 14.794 -15.857 1.00 45.09 392 MET A C 1
ATOM 3214 O O . MET A 1 392 ? 2.273 14.004 -15.602 1.00 45.09 392 MET A O 1
ATOM 3218 N N . ARG A 1 393 ? 3.488 15.125 -17.117 1.00 43.91 393 ARG A N 1
ATOM 3219 C CA . ARG A 1 393 ? 2.845 14.499 -18.277 1.00 43.91 393 ARG A CA 1
ATOM 3220 C C . ARG A 1 393 ? 3.109 13.006 -18.292 1.00 43.91 393 ARG A C 1
ATOM 3222 O O . ARG A 1 393 ? 2.147 12.292 -18.394 1.00 43.91 393 ARG A O 1
ATOM 3229 N N . ILE A 1 394 ? 4.320 12.486 -18.097 1.00 44.50 394 ILE A N 1
ATOM 3230 C CA . ILE A 1 394 ? 4.563 11.028 -18.069 1.00 44.50 394 ILE A CA 1
ATOM 3231 C C . ILE A 1 394 ? 3.800 10.341 -16.921 1.00 44.50 394 ILE A C 1
ATOM 3233 O O . ILE A 1 394 ? 3.215 9.285 -17.137 1.00 44.50 394 ILE A O 1
ATOM 3237 N N . ILE A 1 395 ? 3.730 10.945 -15.730 1.00 49.75 395 ILE A N 1
ATOM 3238 C CA . ILE A 1 395 ? 2.938 10.440 -14.593 1.00 49.75 395 ILE A CA 1
ATOM 3239 C C . ILE A 1 395 ? 1.433 10.482 -14.913 1.00 49.75 395 ILE A C 1
ATOM 3241 O O . ILE A 1 395 ? 0.742 9.489 -14.700 1.00 49.75 395 ILE A O 1
ATOM 3245 N N . ILE A 1 396 ? 0.933 11.581 -15.487 1.00 48.84 396 ILE A N 1
ATOM 3246 C CA . ILE A 1 396 ? -0.456 11.749 -15.948 1.00 48.84 396 ILE A CA 1
ATOM 3247 C C . ILE A 1 396 ? -0.765 10.804 -17.113 1.00 48.84 396 ILE A C 1
ATOM 3249 O O . ILE A 1 396 ? -1.839 10.237 -17.139 1.00 48.84 396 ILE A O 1
ATOM 3253 N N . LEU A 1 397 ? 0.180 10.563 -18.017 1.00 42.31 397 LEU A N 1
ATOM 3254 C CA . LEU A 1 397 ? 0.107 9.663 -19.170 1.00 42.31 397 LEU A CA 1
ATOM 3255 C C . LEU A 1 397 ? 0.225 8.189 -18.765 1.00 42.31 397 LEU A C 1
ATOM 3257 O O . LEU A 1 397 ? -0.048 7.300 -19.562 1.00 42.31 397 LEU A O 1
ATOM 3261 N N . THR A 1 398 ? 0.671 7.923 -17.537 1.00 40.75 398 THR A N 1
ATOM 3262 C CA . THR A 1 398 ? 0.640 6.596 -16.908 1.00 40.75 398 THR A CA 1
ATOM 3263 C C . THR A 1 398 ? -0.665 6.417 -16.123 1.00 40.75 398 THR A C 1
ATOM 3265 O O . THR A 1 398 ? -1.226 5.325 -16.117 1.00 40.75 398 THR A O 1
ATOM 3268 N N . LEU A 1 399 ? -1.192 7.495 -15.521 1.00 40.16 399 LEU A N 1
ATOM 3269 C CA . LEU A 1 399 ? -2.535 7.556 -14.919 1.00 40.16 399 LEU A CA 1
ATOM 3270 C C . LEU A 1 399 ? -3.660 7.540 -15.974 1.00 40.16 399 LEU A C 1
ATOM 3272 O O . LEU A 1 399 ? -4.746 7.036 -15.711 1.00 40.16 399 LEU A O 1
ATOM 3276 N N . ALA A 1 400 ? -3.381 8.052 -17.168 1.00 34.78 400 ALA A N 1
ATOM 3277 C CA . ALA A 1 400 ? -4.226 8.109 -18.349 1.00 34.78 400 ALA A CA 1
ATOM 3278 C C . ALA A 1 400 ? -3.348 7.702 -19.538 1.00 34.78 400 ALA A C 1
ATOM 3280 O O . ALA A 1 400 ? -2.693 8.539 -20.148 1.00 34.78 400 ALA A O 1
ATOM 3281 N N . ARG A 1 401 ? -3.239 6.394 -19.794 1.00 41.56 401 ARG A N 1
ATOM 3282 C CA . ARG A 1 401 ? -2.446 5.826 -20.898 1.00 41.56 401 ARG A CA 1
ATOM 3283 C C . ARG A 1 401 ? -2.647 6.623 -22.197 1.00 41.56 401 ARG A C 1
ATOM 3285 O O . ARG A 1 401 ? -3.743 6.513 -22.723 1.00 41.56 401 ARG A O 1
ATOM 3292 N N . SER A 1 402 ? -1.559 7.268 -22.672 1.00 38.31 402 SER A N 1
ATOM 3293 C CA . SER A 1 402 ? -1.250 7.794 -24.034 1.00 38.31 402 SER A CA 1
ATOM 3294 C C . SER A 1 402 ? -1.164 9.327 -24.249 1.00 38.31 402 SER A C 1
ATOM 3296 O O . SER A 1 402 ? -1.983 10.096 -23.761 1.00 38.31 402 SER A O 1
ATOM 3298 N N . THR A 1 403 ? -0.131 9.744 -25.023 1.00 28.94 403 THR A N 1
ATOM 3299 C CA . THR A 1 403 ? 0.099 11.026 -25.768 1.00 28.94 403 THR A CA 1
ATOM 3300 C C . THR A 1 403 ? 1.327 11.947 -25.501 1.00 28.94 403 THR A C 1
ATOM 3302 O O . THR A 1 403 ? 1.487 12.619 -24.495 1.00 28.94 403 THR A O 1
ATOM 3305 N N . VAL A 1 404 ? 2.158 12.035 -26.562 1.00 32.91 404 VAL A N 1
ATOM 3306 C CA . VAL A 1 404 ? 2.805 13.217 -27.206 1.00 32.91 404 VAL A CA 1
ATOM 3307 C C . VAL A 1 404 ? 3.707 14.190 -26.421 1.00 32.91 404 VAL A C 1
ATOM 3309 O O . VAL A 1 404 ? 3.210 14.997 -25.653 1.00 32.91 404 VAL A O 1
ATOM 3312 N N . ILE A 1 405 ? 4.990 14.303 -26.845 1.00 30.61 405 ILE A N 1
ATOM 3313 C CA . ILE A 1 405 ? 5.766 15.575 -26.921 1.00 30.61 405 ILE A CA 1
ATOM 3314 C C . ILE A 1 405 ? 6.729 15.552 -28.144 1.00 30.61 405 ILE A C 1
ATOM 3316 O O . ILE A 1 405 ? 7.264 14.491 -28.485 1.00 30.61 405 ILE A O 1
ATOM 3320 N N . SER A 1 406 ? 6.903 16.693 -28.840 1.00 26.80 406 SER A N 1
ATOM 3321 C CA . SER A 1 406 ? 7.717 16.901 -30.064 1.00 26.80 406 SER A CA 1
ATOM 3322 C C . SER A 1 406 ? 8.315 18.329 -30.173 1.00 26.80 406 SER A C 1
ATOM 3324 O O . SER A 1 406 ? 7.705 19.290 -29.714 1.00 26.80 406 SER A O 1
ATOM 3326 N N . SER A 1 407 ? 9.440 18.431 -30.916 1.00 24.16 407 SER A N 1
ATOM 3327 C CA . SER A 1 407 ? 10.171 19.605 -31.481 1.00 24.16 407 SER A CA 1
ATOM 3328 C C . SER A 1 407 ? 11.376 20.144 -30.668 1.00 24.16 407 SER A C 1
ATOM 3330 O O . SER A 1 407 ? 11.354 20.082 -29.449 1.00 24.16 407 SER A O 1
ATOM 3332 N N . LYS A 1 408 ? 12.498 20.667 -31.217 1.00 24.14 408 LYS A N 1
ATOM 3333 C CA . LYS A 1 408 ? 13.080 20.828 -32.579 1.00 24.14 408 LYS A CA 1
ATOM 3334 C C . LYS A 1 408 ? 14.612 21.101 -32.419 1.00 24.14 408 LYS A C 1
ATOM 3336 O O . LYS A 1 408 ? 14.964 22.007 -31.689 1.00 24.14 408 LYS A O 1
ATOM 3341 N N . VAL A 1 409 ? 15.506 20.316 -33.041 1.00 29.94 409 VAL A N 1
ATOM 3342 C CA . VAL A 1 409 ? 16.711 20.559 -33.918 1.00 29.94 409 VAL A CA 1
ATOM 3343 C C . VAL A 1 409 ? 17.399 19.166 -34.074 1.00 29.94 409 VAL A C 1
ATOM 3345 O O . VAL A 1 409 ? 17.193 18.327 -33.205 1.00 29.94 409 VAL A O 1
ATOM 3348 N N . LEU A 1 410 ? 17.954 18.785 -35.243 1.00 44.62 410 LEU A N 1
ATOM 3349 C CA . LEU A 1 410 ? 18.149 17.359 -35.621 1.00 44.62 410 LEU A CA 1
ATOM 3350 C C . LEU A 1 410 ? 19.086 16.598 -34.656 1.00 44.62 410 LEU A C 1
ATOM 3352 O O . LEU A 1 410 ? 20.279 16.857 -34.597 1.00 44.62 410 LEU A O 1
ATOM 3356 N N . GLY A 1 411 ? 18.499 15.651 -33.925 1.00 42.31 411 GLY A N 1
ATOM 3357 C CA . GLY A 1 411 ? 19.113 14.739 -32.959 1.00 42.31 411 GLY A CA 1
ATOM 3358 C C . GLY A 1 411 ? 18.152 13.563 -32.704 1.00 42.31 411 GLY A C 1
ATOM 3359 O O . GLY A 1 411 ? 17.037 13.583 -33.241 1.00 42.31 411 GLY A O 1
ATOM 3360 N N . PRO A 1 412 ? 18.510 12.550 -31.890 1.00 48.75 412 PRO A N 1
ATOM 3361 C CA . PRO A 1 412 ? 17.709 11.330 -31.671 1.00 48.75 412 PRO A CA 1
ATOM 3362 C C . PRO A 1 412 ? 16.246 11.601 -31.259 1.00 48.75 412 PRO A C 1
ATOM 3364 O O . PRO A 1 412 ? 15.349 10.830 -31.593 1.00 48.75 412 PRO A O 1
ATOM 3367 N N . ARG A 1 413 ? 15.965 12.762 -30.649 1.00 54.06 413 ARG A N 1
ATOM 3368 C CA . ARG A 1 413 ? 14.609 13.263 -30.352 1.00 54.06 413 ARG A CA 1
ATOM 3369 C C . ARG A 1 413 ? 13.718 13.478 -31.584 1.00 54.06 413 ARG A C 1
ATOM 3371 O O . ARG A 1 413 ? 12.516 13.245 -31.506 1.00 54.06 413 ARG A O 1
ATOM 3378 N N . LYS A 1 414 ? 14.269 13.916 -32.722 1.00 57.34 414 LYS A N 1
ATOM 3379 C CA . LYS A 1 414 ? 13.495 14.121 -33.962 1.00 57.34 414 LYS A CA 1
ATOM 3380 C C . LYS A 1 414 ? 13.166 12.821 -34.679 1.00 57.34 414 LYS A C 1
ATOM 3382 O O . LYS A 1 414 ? 12.112 12.744 -35.302 1.00 57.34 414 LYS A O 1
ATOM 3387 N N . VAL A 1 415 ? 14.027 11.808 -34.563 1.00 61.25 415 VAL A N 1
ATOM 3388 C CA . VAL A 1 415 ? 13.779 10.481 -35.148 1.00 61.25 415 VAL A CA 1
ATOM 3389 C C . VAL A 1 415 ? 12.441 9.937 -34.651 1.00 61.25 415 VAL A C 1
ATOM 3391 O O . VAL A 1 415 ? 11.653 9.457 -35.452 1.00 61.25 415 VAL A O 1
ATOM 3394 N N . LEU A 1 416 ? 12.103 10.142 -33.374 1.00 63.16 416 LEU A N 1
ATOM 3395 C CA . LEU A 1 416 ? 10.811 9.735 -32.815 1.00 63.16 416 LEU A CA 1
ATOM 3396 C C . LEU A 1 416 ? 9.598 10.388 -33.507 1.00 63.16 416 LEU A C 1
ATOM 3398 O O . LEU A 1 416 ? 8.558 9.757 -33.644 1.00 63.16 416 LEU A O 1
ATOM 3402 N N . VAL A 1 417 ? 9.708 11.643 -33.951 1.00 66.50 417 VAL A N 1
ATOM 3403 C CA . VAL A 1 417 ? 8.626 12.344 -34.670 1.00 66.50 417 VAL A CA 1
ATOM 3404 C C . VAL A 1 417 ? 8.425 11.740 -36.059 1.00 66.50 417 VAL A C 1
ATOM 3406 O O . VAL A 1 417 ? 7.291 11.537 -36.494 1.00 66.50 417 VAL A O 1
ATOM 3409 N N . HIS A 1 418 ? 9.525 11.396 -36.728 1.00 71.44 418 HIS A N 1
ATOM 3410 C CA . HIS A 1 418 ? 9.479 10.692 -38.004 1.00 71.44 418 HIS A CA 1
ATOM 3411 C C . HIS A 1 418 ? 8.943 9.266 -37.844 1.00 71.44 418 HIS A C 1
ATOM 3413 O O . HIS A 1 418 ? 8.124 8.856 -38.653 1.00 71.44 418 HIS A O 1
ATOM 3419 N N . LEU A 1 419 ? 9.305 8.554 -36.771 1.00 71.62 419 LEU A N 1
ATOM 3420 C CA . LEU A 1 419 ? 8.738 7.239 -36.447 1.00 71.62 419 LEU A CA 1
ATOM 3421 C C . LEU A 1 419 ? 7.233 7.296 -36.216 1.00 71.62 419 LEU A C 1
ATOM 3423 O O . LEU A 1 419 ? 6.508 6.440 -36.702 1.00 71.62 419 LEU A O 1
ATOM 3427 N N . LYS A 1 420 ? 6.758 8.323 -35.510 1.00 75.50 420 LYS A N 1
ATOM 3428 C CA . LYS A 1 420 ? 5.326 8.558 -35.303 1.00 75.50 420 LYS A CA 1
ATOM 3429 C C . LYS A 1 420 ? 4.592 8.807 -36.617 1.00 75.50 420 LYS A C 1
ATOM 3431 O O . LYS A 1 420 ? 3.546 8.216 -36.841 1.00 75.50 420 LYS A O 1
ATOM 3436 N N . SER A 1 421 ? 5.159 9.647 -37.479 1.00 81.06 421 SER A N 1
ATOM 3437 C CA . SER A 1 421 ? 4.567 9.950 -38.789 1.00 81.06 421 SER A CA 1
ATOM 3438 C C . SER A 1 421 ? 4.580 8.720 -39.705 1.00 81.06 421 SER A C 1
ATOM 3440 O O . SER A 1 421 ? 3.618 8.476 -40.421 1.00 81.06 421 SER A O 1
ATOM 3442 N N . LEU A 1 422 ? 5.649 7.918 -39.645 1.00 82.19 422 LEU A N 1
ATOM 3443 C CA . LEU A 1 422 ? 5.757 6.643 -40.353 1.00 82.19 422 LEU A CA 1
ATOM 3444 C C . LEU A 1 422 ? 4.722 5.630 -39.851 1.00 82.19 422 LEU A C 1
ATOM 3446 O O . LEU A 1 422 ? 4.125 4.934 -40.660 1.00 82.19 422 LEU A O 1
ATOM 3450 N N . ALA A 1 423 ? 4.503 5.554 -38.537 1.00 83.00 423 ALA A N 1
ATOM 3451 C CA . ALA A 1 423 ? 3.482 4.704 -37.935 1.00 83.00 423 ALA A CA 1
ATOM 3452 C C . ALA A 1 423 ? 2.075 5.065 -38.443 1.00 83.00 423 ALA A C 1
ATOM 3454 O O . ALA A 1 423 ? 1.374 4.181 -38.926 1.00 83.00 423 ALA A O 1
ATOM 3455 N N . ASP A 1 424 ? 1.710 6.354 -38.424 1.00 84.88 424 ASP A N 1
ATOM 3456 C CA . ASP A 1 424 ? 0.411 6.823 -38.940 1.00 84.88 424 ASP A CA 1
ATOM 3457 C C . ASP A 1 424 ? 0.255 6.516 -40.432 1.00 84.88 424 ASP A C 1
ATOM 3459 O O . ASP A 1 424 ? -0.783 6.029 -40.871 1.00 84.88 424 ASP A O 1
ATOM 3463 N N . PHE A 1 425 ? 1.310 6.768 -41.210 1.00 85.38 425 PHE A N 1
ATOM 3464 C CA . PHE A 1 425 ? 1.326 6.484 -42.640 1.00 85.38 425 PHE A CA 1
ATOM 3465 C C . PHE A 1 425 ? 1.126 4.994 -42.929 1.00 85.38 425 PHE A C 1
ATOM 3467 O O . PHE A 1 425 ? 0.348 4.641 -43.806 1.00 85.38 425 PHE A O 1
ATOM 3474 N N . LEU A 1 426 ? 1.787 4.109 -42.177 1.00 84.31 426 LEU A N 1
ATOM 3475 C CA . LEU A 1 426 ? 1.651 2.667 -42.368 1.00 84.31 426 LEU A CA 1
ATOM 3476 C C . LEU A 1 426 ? 0.240 2.171 -42.054 1.00 84.31 426 LEU A C 1
ATOM 3478 O O . LEU A 1 426 ? -0.260 1.341 -42.801 1.00 84.31 426 LEU A O 1
ATOM 3482 N N . VAL A 1 427 ? -0.401 2.678 -40.996 1.00 85.88 427 VAL A N 1
ATOM 3483 C CA . VAL A 1 427 ? -1.793 2.321 -40.662 1.00 85.88 427 VAL A CA 1
ATOM 3484 C C . VAL A 1 427 ? -2.769 2.835 -41.725 1.00 85.88 427 VAL A C 1
ATOM 3486 O O . VAL A 1 427 ? -3.706 2.133 -42.093 1.00 85.88 427 VAL A O 1
ATOM 3489 N N . TYR A 1 428 ? -2.525 4.029 -42.267 1.00 85.06 428 TYR A N 1
ATOM 3490 C CA . TYR A 1 428 ? -3.322 4.577 -43.362 1.00 85.06 428 TYR A CA 1
ATOM 3491 C C . TYR A 1 428 ? -3.172 3.762 -44.661 1.00 85.06 428 TYR A C 1
ATOM 3493 O O . TYR A 1 428 ? -4.163 3.398 -45.292 1.00 85.06 428 TYR A O 1
ATOM 3501 N N . GLU A 1 429 ? -1.940 3.420 -45.049 1.00 83.00 429 GLU A N 1
ATOM 3502 C CA . GLU A 1 429 ? -1.658 2.647 -46.265 1.00 83.00 429 GLU A CA 1
ATOM 3503 C C . GLU A 1 429 ? -2.214 1.223 -46.193 1.00 83.00 429 GLU A C 1
ATOM 3505 O O . GLU A 1 429 ? -2.763 0.736 -47.178 1.00 83.00 429 GLU A O 1
ATOM 3510 N N . THR A 1 430 ? -2.149 0.548 -45.040 1.00 76.56 430 THR A N 1
ATOM 3511 C CA . THR A 1 430 ? -2.694 -0.815 -44.894 1.00 76.56 430 THR A CA 1
ATOM 3512 C C . THR A 1 430 ? -4.213 -0.888 -44.993 1.00 76.56 430 THR A C 1
ATOM 3514 O O . THR A 1 430 ? -4.743 -1.964 -45.255 1.00 76.56 430 THR A O 1
ATOM 3517 N N . ASN A 1 431 ? -4.912 0.239 -44.852 1.00 70.19 431 ASN A N 1
ATOM 3518 C CA . ASN A 1 431 ? -6.341 0.325 -45.138 1.00 70.19 431 ASN A CA 1
ATOM 3519 C C . ASN A 1 431 ? -6.638 0.306 -46.657 1.00 70.19 431 ASN A C 1
ATOM 3521 O O . ASN A 1 431 ? -7.759 0.024 -47.068 1.00 70.19 431 ASN A O 1
ATOM 3525 N N . SER A 1 432 ? -5.639 0.589 -47.506 1.00 62.72 432 SER A N 1
ATOM 3526 C CA . SER A 1 432 ? -5.791 0.721 -48.967 1.00 62.72 432 SER A CA 1
ATOM 3527 C C . SER A 1 432 ? -4.926 -0.234 -49.809 1.00 62.72 432 SER A C 1
ATOM 3529 O O . SER A 1 432 ? -5.234 -0.455 -50.980 1.00 62.72 432 SER A O 1
ATOM 3531 N N . ALA A 1 433 ? -3.878 -0.836 -49.235 1.00 65.75 433 ALA A N 1
ATOM 3532 C CA . ALA A 1 433 ? -2.883 -1.665 -49.921 1.00 65.75 433 ALA A CA 1
ATOM 3533 C C . ALA A 1 433 ? -2.612 -3.012 -49.211 1.00 65.75 433 ALA A C 1
ATOM 3535 O O . ALA A 1 433 ? -3.036 -3.246 -48.081 1.00 65.75 433 ALA A O 1
ATOM 3536 N N . ASP A 1 434 ? -1.872 -3.917 -49.872 1.00 76.25 434 ASP A N 1
ATOM 3537 C CA . ASP A 1 434 ? -1.513 -5.235 -49.320 1.00 76.25 434 ASP A CA 1
ATOM 3538 C C . ASP A 1 434 ? -0.545 -5.118 -48.126 1.00 76.25 434 ASP A C 1
ATOM 3540 O O . ASP A 1 434 ? 0.642 -4.797 -48.274 1.00 76.25 434 ASP A O 1
ATOM 3544 N N . VAL A 1 435 ? -1.058 -5.446 -46.935 1.00 77.81 435 VAL A N 1
ATOM 3545 C CA . VAL A 1 435 ? -0.345 -5.445 -45.647 1.00 77.81 435 VAL A CA 1
ATOM 3546 C C . VAL A 1 435 ? 0.966 -6.231 -45.714 1.00 77.81 435 VAL A C 1
ATOM 3548 O O . VAL A 1 435 ? 1.965 -5.833 -45.109 1.00 77.81 435 VAL A O 1
ATOM 3551 N N . ASN A 1 436 ? 1.008 -7.321 -46.485 1.00 79.75 436 ASN A N 1
ATOM 3552 C CA . ASN A 1 436 ? 2.183 -8.185 -46.565 1.00 79.75 436 ASN A CA 1
ATOM 3553 C C . ASN A 1 436 ? 3.389 -7.480 -47.181 1.00 79.75 436 ASN A C 1
ATOM 3555 O O . ASN A 1 436 ? 4.509 -7.642 -46.692 1.00 79.75 436 ASN A O 1
ATOM 3559 N N . ARG A 1 437 ? 3.163 -6.665 -48.215 1.00 81.75 437 ARG A N 1
ATOM 3560 C CA . ARG A 1 437 ? 4.221 -5.907 -48.886 1.00 81.75 437 ARG A CA 1
ATOM 3561 C C . ARG A 1 437 ? 4.780 -4.811 -47.981 1.00 81.75 437 ARG A C 1
ATOM 3563 O O . ARG A 1 437 ? 5.993 -4.598 -47.961 1.00 81.75 437 ARG A O 1
ATOM 3570 N N . CYS A 1 438 ? 3.918 -4.154 -47.204 1.00 81.12 438 CYS A N 1
ATOM 3571 C CA . CYS A 1 438 ? 4.325 -3.146 -46.223 1.00 81.12 438 CYS A CA 1
ATOM 3572 C C . CYS A 1 438 ? 5.226 -3.751 -45.136 1.00 81.12 438 CYS A C 1
ATOM 3574 O O . CYS A 1 438 ? 6.282 -3.192 -44.830 1.00 81.12 438 CYS A O 1
ATOM 3576 N N . VAL A 1 439 ? 4.865 -4.928 -44.611 1.00 83.69 439 VAL A N 1
ATOM 3577 C CA . VAL A 1 439 ? 5.664 -5.645 -43.602 1.00 83.69 439 VAL A CA 1
ATOM 3578 C C . VAL A 1 439 ? 7.024 -6.082 -44.162 1.00 83.69 439 VAL A C 1
ATOM 3580 O O . VAL A 1 439 ? 8.032 -5.968 -43.467 1.00 83.69 439 VAL A O 1
ATOM 3583 N N . ASP A 1 440 ? 7.101 -6.507 -45.426 1.00 83.62 440 ASP A N 1
ATOM 3584 C CA . ASP A 1 440 ? 8.371 -6.907 -46.052 1.00 83.62 440 ASP A CA 1
ATOM 3585 C C . ASP A 1 440 ? 9.345 -5.737 -46.242 1.00 83.62 440 ASP A C 1
ATOM 3587 O O . ASP A 1 440 ? 10.552 -5.870 -46.012 1.00 83.62 440 ASP A O 1
ATOM 3591 N N . VAL A 1 441 ? 8.834 -4.565 -46.628 1.00 83.19 441 VAL A N 1
ATOM 3592 C CA . VAL A 1 441 ? 9.640 -3.338 -46.710 1.00 83.19 441 VAL A CA 1
ATOM 3593 C C . VAL A 1 441 ? 10.099 -2.907 -45.317 1.00 83.19 441 VAL A C 1
ATOM 3595 O O . VAL A 1 441 ? 11.271 -2.570 -45.134 1.00 83.19 441 VAL A O 1
ATOM 3598 N N . LEU A 1 442 ? 9.211 -2.975 -44.324 1.00 84.56 442 LEU A N 1
ATOM 3599 C CA . LEU A 1 442 ? 9.519 -2.632 -42.939 1.00 84.56 442 LEU A CA 1
ATOM 3600 C C . LEU A 1 442 ? 10.591 -3.556 -42.338 1.00 84.56 442 LEU A C 1
ATOM 3602 O O . LEU A 1 442 ? 11.540 -3.066 -41.726 1.00 84.56 442 LEU A O 1
ATOM 3606 N N . ASN A 1 443 ? 10.513 -4.867 -42.589 1.00 85.88 443 ASN A N 1
ATOM 3607 C CA . ASN A 1 443 ? 11.544 -5.828 -42.192 1.00 85.88 443 ASN A CA 1
ATOM 3608 C C . ASN A 1 443 ? 12.920 -5.440 -42.751 1.00 85.88 443 ASN A C 1
ATOM 3610 O O . ASN A 1 443 ? 13.906 -5.419 -42.017 1.00 85.88 443 ASN A O 1
ATOM 3614 N N . ARG A 1 444 ? 13.005 -5.037 -44.027 1.00 83.94 444 ARG A N 1
ATOM 3615 C CA . ARG A 1 444 ? 14.274 -4.570 -44.615 1.00 83.94 444 ARG A CA 1
ATOM 3616 C C . ARG A 1 444 ? 14.770 -3.275 -43.966 1.00 83.94 444 ARG A C 1
ATOM 3618 O O . ARG A 1 444 ? 15.965 -3.145 -43.724 1.00 83.94 444 ARG A O 1
ATOM 3625 N N . LEU A 1 445 ? 13.888 -2.321 -43.668 1.00 81.56 445 LEU A N 1
ATOM 3626 C CA . LEU A 1 445 ? 14.272 -1.064 -43.008 1.00 81.56 445 LEU A CA 1
ATOM 3627 C C . LEU A 1 445 ? 14.860 -1.282 -41.607 1.00 81.56 445 LEU A C 1
ATOM 3629 O O . LEU A 1 445 ? 15.812 -0.594 -41.233 1.00 81.56 445 LEU A O 1
ATOM 3633 N N . ILE A 1 446 ? 14.308 -2.240 -40.861 1.00 80.56 446 ILE A N 1
ATOM 3634 C CA . ILE A 1 446 ? 14.716 -2.552 -39.487 1.00 80.56 446 ILE A CA 1
ATOM 3635 C C . ILE A 1 446 ? 16.003 -3.375 -39.468 1.00 80.56 446 ILE A C 1
ATOM 3637 O O . ILE A 1 446 ? 16.968 -3.003 -38.805 1.00 80.56 446 ILE A O 1
ATOM 3641 N N . PHE A 1 447 ? 16.031 -4.478 -40.210 1.00 82.25 447 PHE A N 1
ATOM 3642 C CA . PHE A 1 447 ? 17.083 -5.484 -40.091 1.00 82.25 447 PHE A CA 1
ATOM 3643 C C . PHE A 1 447 ? 18.236 -5.275 -41.079 1.00 82.25 447 PHE A C 1
ATOM 3645 O O . PHE A 1 447 ? 19.401 -5.291 -40.689 1.00 82.25 447 PHE A O 1
ATOM 3652 N N . LYS A 1 448 ? 17.923 -4.985 -42.349 1.00 80.62 448 LYS A N 1
ATOM 3653 C CA . LYS A 1 448 ? 18.938 -4.804 -43.401 1.00 80.62 448 LYS A CA 1
ATOM 3654 C C . LYS A 1 448 ? 19.583 -3.421 -43.362 1.00 80.62 448 LYS A C 1
ATOM 3656 O O . LYS A 1 448 ? 20.791 -3.305 -43.540 1.00 80.62 448 LYS A O 1
ATOM 3661 N N . TYR A 1 449 ? 18.780 -2.374 -43.180 1.00 74.81 449 TYR A N 1
ATOM 3662 C CA . TYR A 1 449 ? 19.260 -0.990 -43.229 1.00 74.81 449 TYR A CA 1
ATOM 3663 C C . TYR A 1 449 ? 19.480 -0.362 -41.847 1.00 74.81 449 TYR A C 1
ATOM 3665 O O . TYR A 1 449 ? 20.063 0.714 -41.784 1.00 74.81 449 TYR A O 1
ATOM 3673 N N . ALA A 1 450 ? 19.034 -1.000 -40.755 1.00 70.44 450 ALA A N 1
ATOM 3674 C CA . ALA A 1 450 ? 19.167 -0.506 -39.377 1.00 70.44 450 ALA A CA 1
ATOM 3675 C C . ALA A 1 450 ? 18.730 0.964 -39.182 1.00 70.44 450 ALA A C 1
ATOM 3677 O O . ALA A 1 450 ? 19.265 1.681 -38.334 1.00 70.44 450 ALA A O 1
ATOM 3678 N N . VAL A 1 451 ? 17.749 1.425 -39.972 1.00 71.31 451 VAL A N 1
ATOM 3679 C CA . VAL A 1 451 ? 17.233 2.807 -39.914 1.00 71.31 451 VAL A CA 1
ATOM 3680 C C . VAL A 1 451 ? 16.462 3.018 -38.614 1.00 71.31 451 VAL A C 1
ATOM 3682 O O . VAL A 1 451 ? 16.529 4.082 -37.995 1.00 71.31 451 VAL A O 1
ATOM 3685 N N . VAL A 1 452 ? 15.724 1.986 -38.198 1.00 70.38 452 VAL A N 1
ATOM 3686 C CA . VAL A 1 452 ? 14.852 1.998 -37.027 1.00 70.38 452 VAL A CA 1
ATOM 3687 C C . VAL A 1 452 ? 15.009 0.689 -36.257 1.00 70.38 452 VAL A C 1
ATOM 3689 O O . VAL A 1 452 ? 14.785 -0.371 -36.831 1.00 70.38 452 VAL A O 1
ATOM 3692 N N . PRO A 1 453 ? 15.328 0.737 -34.957 1.00 73.50 453 PRO A N 1
ATOM 3693 C CA . PRO A 1 453 ? 15.305 -0.452 -34.109 1.00 73.50 453 PRO A CA 1
ATOM 3694 C C . PRO A 1 453 ? 13.886 -0.992 -33.897 1.00 73.50 453 PRO A C 1
ATOM 3696 O O . PRO A 1 453 ? 12.940 -0.219 -33.700 1.00 73.50 453 PRO A O 1
ATOM 3699 N N . LEU A 1 454 ? 13.751 -2.319 -33.927 1.00 81.50 454 LEU A N 1
ATOM 3700 C CA . LEU A 1 454 ? 12.475 -3.035 -33.873 1.00 81.50 454 LEU A CA 1
ATOM 3701 C C . LEU A 1 454 ? 11.638 -2.643 -32.651 1.00 81.50 454 LEU A C 1
ATOM 3703 O O . LEU A 1 454 ? 10.469 -2.278 -32.782 1.00 81.50 454 LEU A O 1
ATOM 3707 N N . GLU A 1 455 ? 12.251 -2.683 -31.470 1.00 76.38 455 GLU A N 1
ATOM 3708 C CA . GLU A 1 455 ? 11.599 -2.435 -30.188 1.00 76.38 455 GLU A CA 1
ATOM 3709 C C . GLU A 1 455 ? 10.995 -1.026 -30.132 1.00 76.38 455 GLU A C 1
ATOM 3711 O O . GLU A 1 455 ? 9.904 -0.820 -29.602 1.00 76.38 455 GLU A O 1
ATOM 3716 N N . ARG A 1 456 ? 11.652 -0.052 -30.772 1.00 74.00 456 ARG A N 1
ATOM 3717 C CA . ARG A 1 456 ? 11.206 1.349 -30.814 1.00 74.00 456 ARG A CA 1
ATOM 3718 C C . ARG A 1 456 ? 10.051 1.549 -31.773 1.00 74.00 456 ARG A C 1
ATOM 3720 O O . ARG A 1 456 ? 9.147 2.329 -31.473 1.00 74.00 456 ARG A O 1
ATOM 3727 N N . PHE A 1 457 ? 10.083 0.875 -32.920 1.00 79.31 457 PHE A N 1
ATOM 3728 C CA . PHE A 1 457 ? 8.976 0.915 -33.867 1.00 79.31 457 PHE A CA 1
ATOM 3729 C C . PHE A 1 457 ? 7.720 0.290 -33.253 1.00 79.31 457 PHE A C 1
ATOM 3731 O O . PHE A 1 457 ? 6.673 0.934 -33.221 1.00 79.31 457 PHE A O 1
ATOM 3738 N N . MET A 1 458 ? 7.850 -0.909 -32.675 1.00 79.31 458 MET A N 1
ATOM 3739 C CA . MET A 1 458 ? 6.756 -1.599 -31.986 1.00 79.31 458 MET A CA 1
ATOM 3740 C C . MET A 1 458 ? 6.183 -0.752 -30.848 1.00 79.31 458 MET A C 1
ATOM 3742 O O . MET A 1 458 ? 4.976 -0.531 -30.793 1.00 79.31 458 MET A O 1
ATOM 3746 N N . LEU A 1 459 ? 7.041 -0.202 -29.985 1.00 72.69 459 LEU A N 1
ATOM 3747 C CA . LEU A 1 459 ? 6.610 0.675 -28.897 1.00 72.69 459 LEU A CA 1
ATOM 3748 C C . LEU A 1 459 ? 5.873 1.916 -29.416 1.00 72.69 459 LEU A C 1
ATOM 3750 O O . LEU A 1 459 ? 4.868 2.324 -28.839 1.00 72.69 459 LEU A O 1
ATOM 3754 N N . THR A 1 460 ? 6.355 2.510 -30.511 1.00 74.50 460 THR A N 1
ATOM 3755 C CA . THR A 1 460 ? 5.703 3.675 -31.121 1.00 74.50 460 THR A CA 1
ATOM 3756 C C . THR A 1 460 ? 4.311 3.313 -31.620 1.00 74.50 460 THR A C 1
ATOM 3758 O O . THR A 1 460 ? 3.381 4.048 -31.317 1.00 74.50 460 THR A O 1
ATOM 3761 N N . MET A 1 461 ? 4.156 2.182 -32.314 1.00 78.06 461 MET A N 1
ATOM 3762 C CA . MET A 1 461 ? 2.864 1.692 -32.809 1.00 78.06 461 MET A CA 1
ATOM 3763 C C . MET A 1 461 ? 1.872 1.401 -31.674 1.00 78.06 461 MET A C 1
ATOM 3765 O O . MET A 1 461 ? 0.710 1.778 -31.774 1.00 78.06 461 MET A O 1
ATOM 3769 N N . LEU A 1 462 ? 2.326 0.775 -30.584 1.00 74.44 462 LEU A N 1
ATOM 3770 C CA . LEU A 1 462 ? 1.468 0.349 -29.468 1.00 74.44 462 LEU A CA 1
ATOM 3771 C C . LEU A 1 462 ? 1.016 1.493 -28.548 1.00 74.44 462 LEU A C 1
ATOM 3773 O O . LEU A 1 462 ? -0.004 1.368 -27.872 1.00 74.44 462 LEU A O 1
ATOM 3777 N N . LEU A 1 463 ? 1.783 2.585 -28.487 1.00 71.00 463 LEU A N 1
ATOM 3778 C CA . LEU A 1 463 ? 1.485 3.749 -27.643 1.00 71.00 463 LEU A CA 1
ATOM 3779 C C . LEU A 1 463 ? 0.654 4.833 -28.345 1.00 71.00 463 LEU A C 1
ATOM 3781 O O . LEU A 1 463 ? 0.362 5.854 -27.719 1.00 71.00 463 LEU A O 1
ATOM 3785 N N . ARG A 1 464 ? 0.327 4.669 -29.631 1.00 71.31 464 ARG A N 1
ATOM 3786 C CA . ARG A 1 464 ? -0.535 5.612 -30.353 1.00 71.31 464 ARG A CA 1
ATOM 3787 C C . ARG A 1 464 ? -2.008 5.317 -30.089 1.00 71.31 464 ARG A C 1
ATOM 3789 O O . ARG A 1 464 ? -2.402 4.161 -29.956 1.00 71.31 464 ARG A O 1
ATOM 3796 N N . ASP A 1 465 ? -2.804 6.377 -30.085 1.00 72.00 465 ASP A N 1
ATOM 3797 C CA . ASP A 1 465 ? -4.260 6.305 -29.968 1.00 72.00 465 ASP A CA 1
ATOM 3798 C C . ASP A 1 465 ? -4.875 6.060 -31.329 1.00 72.00 465 ASP A C 1
ATOM 3800 O O . ASP A 1 465 ? -5.180 6.988 -32.075 1.00 72.00 465 ASP A O 1
ATOM 3804 N N . TYR A 1 466 ? -4.999 4.786 -31.663 1.00 79.56 466 TYR A N 1
ATOM 3805 C CA . TYR A 1 466 ? -5.802 4.361 -32.792 1.00 79.56 466 TYR A CA 1
ATOM 3806 C C . TYR A 1 466 ? -7.167 3.901 -32.280 1.00 79.56 466 TYR A C 1
ATOM 3808 O O . TYR A 1 466 ? -7.257 3.269 -31.224 1.00 79.56 466 TYR A O 1
ATOM 3816 N N . GLU A 1 467 ? -8.223 4.184 -33.037 1.00 79.19 467 GLU A N 1
ATOM 3817 C CA . GLU A 1 467 ? -9.593 3.789 -32.705 1.00 79.19 467 GLU A CA 1
ATOM 3818 C C . GLU A 1 467 ? -10.152 2.827 -33.764 1.00 79.19 467 GLU A C 1
ATOM 3820 O O . GLU A 1 467 ? -9.821 2.909 -34.947 1.00 79.19 467 GLU A O 1
ATOM 3825 N N . GLY A 1 468 ? -10.997 1.881 -33.343 1.00 80.44 468 GLY A N 1
ATOM 3826 C CA . GLY A 1 468 ? -11.678 0.953 -34.253 1.00 80.44 468 GLY A CA 1
ATOM 3827 C C . GLY A 1 468 ? -10.727 0.108 -35.115 1.00 80.44 468 GLY A C 1
ATOM 3828 O O . GLY A 1 468 ? -9.846 -0.583 -34.599 1.00 80.44 468 GLY A O 1
ATOM 3829 N N . ASN A 1 469 ? -10.928 0.142 -36.436 1.00 80.38 469 ASN A N 1
ATOM 3830 C CA . ASN A 1 469 ? -10.166 -0.662 -37.400 1.00 80.38 469 ASN A CA 1
ATOM 3831 C C . ASN A 1 469 ? -8.684 -0.268 -37.467 1.00 80.38 469 ASN A C 1
ATOM 3833 O O . ASN A 1 469 ? -7.834 -1.135 -37.659 1.00 80.38 469 ASN A O 1
ATOM 3837 N N . ASP A 1 470 ? -8.353 1.003 -37.243 1.00 83.25 470 ASP A N 1
ATOM 3838 C CA . ASP A 1 470 ? -6.968 1.485 -37.278 1.00 83.25 470 ASP A CA 1
ATOM 3839 C C . ASP A 1 470 ? -6.137 0.846 -36.156 1.00 83.25 470 ASP A C 1
ATOM 3841 O O . ASP A 1 470 ? -4.984 0.462 -36.358 1.00 83.25 470 ASP A O 1
ATOM 3845 N N . ALA A 1 471 ? -6.751 0.632 -34.985 1.00 81.12 471 ALA A N 1
ATOM 3846 C CA . ALA A 1 471 ? -6.123 -0.073 -33.869 1.00 81.12 471 ALA A CA 1
ATOM 3847 C C . ALA A 1 471 ? -5.884 -1.551 -34.193 1.00 81.12 471 ALA A C 1
ATOM 3849 O O . ALA A 1 471 ? -4.838 -2.107 -33.845 1.00 81.12 471 ALA A O 1
ATOM 3850 N N . PHE A 1 472 ? -6.832 -2.179 -34.892 1.00 83.19 472 PHE A N 1
ATOM 3851 C CA . PHE A 1 472 ? -6.673 -3.545 -35.374 1.00 83.19 472 PHE A CA 1
ATOM 3852 C C . PHE A 1 472 ? -5.518 -3.654 -36.375 1.00 83.19 472 PHE A C 1
ATOM 3854 O O . PHE A 1 472 ? -4.646 -4.504 -36.196 1.00 83.19 472 PHE A O 1
ATOM 3861 N N . TYR A 1 473 ? -5.452 -2.775 -37.379 1.00 84.44 473 TYR A N 1
ATOM 3862 C CA . TYR A 1 473 ? -4.366 -2.786 -38.360 1.00 84.44 473 TYR A CA 1
ATOM 3863 C C . TYR A 1 473 ? -3.007 -2.481 -37.728 1.00 84.44 473 TYR A C 1
ATOM 3865 O O . TYR A 1 473 ? -2.021 -3.136 -38.068 1.00 84.44 473 TYR A O 1
ATOM 3873 N N . ALA A 1 474 ? -2.939 -1.559 -36.765 1.00 85.38 474 ALA A N 1
ATOM 3874 C CA . ALA A 1 474 ? -1.713 -1.286 -36.024 1.00 85.38 474 ALA A CA 1
ATOM 3875 C C . ALA A 1 474 ? -1.194 -2.532 -35.283 1.00 85.38 474 ALA A C 1
ATOM 3877 O O . ALA A 1 474 ? -0.007 -2.857 -35.376 1.00 85.38 474 ALA A O 1
ATOM 3878 N N . LEU A 1 475 ? -2.082 -3.262 -34.596 1.00 84.62 475 LEU A N 1
ATOM 3879 C CA . LEU A 1 475 ? -1.741 -4.518 -33.924 1.00 84.62 475 LEU A CA 1
ATOM 3880 C C . LEU A 1 475 ? -1.361 -5.614 -34.922 1.00 84.62 475 LEU A C 1
ATOM 3882 O O . LEU A 1 475 ? -0.363 -6.302 -34.715 1.00 84.62 475 LEU A O 1
ATOM 3886 N N . LEU A 1 476 ? -2.094 -5.738 -36.029 1.00 85.50 476 LEU A N 1
ATOM 3887 C CA . LEU A 1 476 ? -1.819 -6.714 -37.079 1.00 85.50 476 LEU A CA 1
ATOM 3888 C C . LEU A 1 476 ? -0.433 -6.503 -37.703 1.00 85.50 476 LEU A C 1
ATOM 3890 O O . LEU A 1 476 ? 0.316 -7.467 -37.845 1.00 85.50 476 LEU A O 1
ATOM 3894 N N . ILE A 1 477 ? -0.056 -5.258 -38.018 1.00 86.94 477 ILE A N 1
ATOM 3895 C CA . ILE A 1 477 ? 1.281 -4.919 -38.536 1.00 86.94 477 ILE A CA 1
ATOM 3896 C C . ILE A 1 477 ? 2.361 -5.373 -37.551 1.00 86.94 477 ILE A C 1
ATOM 3898 O O . ILE A 1 477 ? 3.336 -6.002 -37.959 1.00 86.94 477 ILE A O 1
ATOM 3902 N N . VAL A 1 478 ? 2.190 -5.087 -36.255 1.00 87.75 478 VAL A N 1
ATOM 3903 C CA . VAL A 1 478 ? 3.155 -5.479 -35.217 1.00 87.75 478 VAL A CA 1
ATOM 3904 C C . VAL A 1 478 ? 3.251 -7.003 -35.093 1.00 87.75 478 VAL A C 1
ATOM 3906 O O . VAL A 1 478 ? 4.356 -7.542 -35.044 1.00 87.75 478 VAL A O 1
ATOM 3909 N N . MET A 1 479 ? 2.122 -7.715 -35.091 1.00 86.19 479 MET A N 1
ATOM 3910 C CA . MET A 1 479 ? 2.106 -9.178 -35.009 1.00 86.19 479 MET A CA 1
ATOM 3911 C C . MET A 1 479 ? 2.756 -9.827 -36.235 1.00 86.19 479 MET A C 1
ATOM 3913 O O . MET A 1 479 ? 3.595 -10.713 -36.081 1.00 86.19 479 MET A O 1
ATOM 3917 N N . LEU A 1 480 ? 2.432 -9.363 -37.444 1.00 86.19 480 LEU A N 1
ATOM 3918 C CA . LEU A 1 480 ? 3.033 -9.869 -38.680 1.00 86.19 480 LEU A CA 1
ATOM 3919 C C . LEU A 1 480 ? 4.530 -9.562 -38.755 1.00 86.19 480 LEU A C 1
ATOM 3921 O O . LEU A 1 480 ? 5.296 -10.398 -39.228 1.00 86.19 480 LEU A O 1
ATOM 3925 N N . LEU A 1 481 ? 4.967 -8.404 -38.256 1.00 87.62 481 LEU A N 1
ATOM 3926 C CA . LEU A 1 481 ? 6.384 -8.051 -38.183 1.00 87.62 481 LEU A CA 1
ATOM 3927 C C . LEU A 1 481 ? 7.165 -9.033 -37.297 1.00 87.62 481 LEU A C 1
ATOM 3929 O O . LEU A 1 481 ? 8.218 -9.523 -37.701 1.00 87.62 481 LEU A O 1
ATOM 3933 N N . VAL A 1 482 ? 6.620 -9.370 -36.124 1.00 87.19 482 VAL A N 1
ATOM 3934 C CA . VAL A 1 482 ? 7.207 -10.369 -35.216 1.00 87.19 482 VAL A CA 1
ATOM 3935 C C . VAL A 1 482 ? 7.205 -11.758 -35.856 1.00 87.19 482 VAL A C 1
ATOM 3937 O O . VAL A 1 482 ? 8.215 -12.456 -35.830 1.00 87.19 482 VAL A O 1
ATOM 3940 N N . GLN A 1 483 ? 6.082 -12.164 -36.449 1.00 86.00 483 GLN A N 1
ATOM 3941 C CA . GLN A 1 483 ? 5.912 -13.512 -36.988 1.00 86.00 483 GLN A CA 1
ATOM 3942 C C . GLN A 1 483 ? 6.719 -13.768 -38.258 1.00 86.00 483 GLN A C 1
ATOM 3944 O O . GLN A 1 483 ? 7.140 -14.901 -38.472 1.00 86.00 483 GLN A O 1
ATOM 3949 N N . ARG A 1 484 ? 6.941 -12.754 -39.101 1.00 84.06 484 ARG A N 1
ATOM 3950 C CA . ARG A 1 484 ? 7.649 -12.902 -40.384 1.00 84.06 484 ARG A CA 1
ATOM 3951 C C . ARG A 1 484 ? 9.155 -12.655 -40.290 1.00 84.06 484 ARG A C 1
ATOM 3953 O O . ARG A 1 484 ? 9.865 -12.978 -41.237 1.00 84.06 484 ARG A O 1
ATOM 3960 N N . SER A 1 485 ? 9.661 -12.119 -39.180 1.00 84.62 485 SER A N 1
ATOM 3961 C CA . SER A 1 485 ? 11.099 -11.888 -39.006 1.00 84.62 485 SER A CA 1
ATOM 3962 C C . SER A 1 485 ? 11.840 -13.173 -38.609 1.00 84.62 485 SER A C 1
ATOM 3964 O O . SER A 1 485 ? 11.799 -13.615 -37.459 1.00 84.62 485 SER A O 1
ATOM 3966 N N . GLU A 1 486 ? 12.550 -13.777 -39.566 1.00 84.31 486 GLU A N 1
ATOM 3967 C CA . GLU A 1 486 ? 13.429 -14.929 -39.308 1.00 84.31 486 GLU A CA 1
ATOM 3968 C C . GLU A 1 486 ? 14.628 -14.556 -38.433 1.00 84.31 486 GLU A C 1
ATOM 3970 O O . GLU A 1 486 ? 15.004 -15.319 -37.543 1.00 84.31 486 GLU A O 1
ATOM 3975 N N . GLU A 1 487 ? 15.176 -13.356 -38.632 1.00 83.88 487 GLU A N 1
ATOM 3976 C CA . GLU A 1 487 ? 16.286 -12.830 -37.835 1.00 83.88 487 GLU A CA 1
ATOM 3977 C C . GLU A 1 487 ? 15.901 -12.695 -36.361 1.00 83.88 487 GLU A C 1
ATOM 3979 O O . GLU A 1 487 ? 16.658 -13.109 -35.484 1.00 83.88 487 GLU A O 1
ATOM 3984 N N . LEU A 1 488 ? 14.696 -12.185 -36.074 1.00 85.62 488 LEU A N 1
ATOM 3985 C CA . LEU A 1 488 ? 14.188 -12.106 -34.708 1.00 85.62 488 LEU A CA 1
ATOM 3986 C C . LEU A 1 488 ? 13.997 -13.495 -34.102 1.00 85.62 488 LEU A C 1
ATOM 3988 O O . LEU A 1 488 ? 14.414 -13.732 -32.972 1.00 85.62 488 LEU A O 1
ATOM 3992 N N . ARG A 1 489 ? 13.392 -14.424 -34.851 1.00 87.88 489 ARG A N 1
ATOM 3993 C CA . ARG A 1 489 ? 13.153 -15.791 -34.374 1.00 87.88 489 ARG A CA 1
ATOM 3994 C C . ARG A 1 489 ? 14.462 -16.505 -34.032 1.00 87.88 489 ARG A C 1
ATOM 3996 O O . ARG A 1 489 ? 14.552 -17.119 -32.971 1.00 87.88 489 ARG A O 1
ATOM 4003 N N . SER A 1 490 ? 15.478 -16.387 -34.889 1.00 89.00 490 SER A N 1
ATOM 4004 C CA . SER A 1 490 ? 16.811 -16.945 -34.631 1.00 89.00 490 SER A CA 1
ATOM 4005 C C . SER A 1 490 ? 17.480 -16.275 -33.432 1.00 89.00 490 SER A C 1
ATOM 4007 O O . SER A 1 490 ? 18.047 -16.976 -32.598 1.00 89.00 490 SER A O 1
ATOM 4009 N N . ALA A 1 491 ? 17.390 -14.946 -33.311 1.00 86.75 491 ALA A N 1
ATOM 4010 C CA . ALA A 1 491 ? 17.968 -14.209 -32.190 1.00 86.75 491 ALA A CA 1
ATOM 4011 C C . ALA A 1 491 ? 17.343 -14.619 -30.850 1.00 86.75 491 ALA A C 1
ATOM 4013 O O . ALA A 1 491 ? 18.063 -14.828 -29.879 1.00 86.75 491 ALA A O 1
ATOM 4014 N N . VAL A 1 492 ? 16.019 -14.800 -30.789 1.00 87.88 492 VAL A N 1
ATOM 4015 C CA . VAL A 1 492 ? 15.336 -15.260 -29.570 1.00 87.88 492 VAL A CA 1
ATOM 4016 C C . VAL A 1 492 ? 15.722 -16.699 -29.222 1.00 87.88 492 VAL A C 1
ATOM 4018 O O . VAL A 1 492 ? 16.067 -16.968 -28.071 1.00 87.88 492 VAL A O 1
ATOM 4021 N N . ALA A 1 493 ? 15.715 -17.611 -30.200 1.00 87.62 493 ALA A N 1
ATOM 4022 C CA . ALA A 1 493 ? 16.081 -19.010 -29.978 1.00 87.62 493 ALA A CA 1
ATOM 4023 C C . ALA A 1 493 ? 17.527 -19.150 -29.467 1.00 87.62 493 ALA A C 1
ATOM 4025 O O . ALA A 1 493 ? 17.775 -19.832 -28.472 1.00 87.62 493 ALA A O 1
ATOM 4026 N N . ASP A 1 494 ? 18.469 -18.439 -30.092 1.00 88.12 494 ASP A N 1
ATOM 4027 C CA . ASP A 1 494 ? 19.870 -18.421 -29.671 1.00 88.12 494 ASP A CA 1
ATOM 4028 C C . ASP A 1 494 ? 20.067 -17.708 -28.329 1.00 88.12 494 ASP A C 1
ATOM 4030 O O . ASP A 1 494 ? 20.892 -18.136 -27.528 1.00 88.12 494 ASP A O 1
ATOM 4034 N N . CYS A 1 495 ? 19.300 -16.652 -28.041 1.00 86.44 495 CYS A N 1
ATOM 4035 C CA . CYS A 1 495 ? 19.354 -15.944 -26.762 1.00 86.44 495 CYS A CA 1
ATOM 4036 C C . CYS A 1 495 ? 18.995 -16.884 -25.604 1.00 86.44 495 CYS A C 1
ATOM 4038 O O . CYS A 1 495 ? 19.746 -16.981 -24.637 1.00 86.44 495 CYS A O 1
ATOM 4040 N N . VAL A 1 496 ? 17.899 -17.638 -25.733 1.00 85.50 496 VAL A N 1
ATOM 4041 C CA . VAL A 1 496 ? 17.448 -18.603 -24.715 1.00 85.50 496 VAL A CA 1
ATOM 4042 C C . VAL A 1 496 ? 18.403 -19.796 -24.585 1.00 85.50 496 VAL A C 1
ATOM 4044 O O . VAL A 1 496 ? 18.555 -20.332 -23.485 1.00 85.50 496 VAL A O 1
ATOM 4047 N N . ALA A 1 497 ? 19.049 -20.210 -25.680 1.00 85.44 497 ALA A N 1
ATOM 4048 C CA . ALA A 1 497 ? 19.988 -21.330 -25.686 1.00 85.44 497 ALA A CA 1
ATOM 4049 C C . ALA A 1 497 ? 21.382 -20.964 -25.141 1.00 85.44 497 ALA A C 1
ATOM 4051 O O . ALA A 1 497 ? 21.998 -21.771 -24.448 1.00 85.44 497 ALA A O 1
ATOM 4052 N N . MET A 1 498 ? 21.890 -19.766 -25.451 1.00 84.00 498 MET A N 1
ATOM 4053 C CA . MET A 1 498 ? 23.268 -19.357 -25.145 1.00 84.00 498 MET A CA 1
ATOM 4054 C C . MET A 1 498 ? 23.401 -18.587 -23.826 1.00 84.00 498 MET A C 1
ATOM 4056 O O . MET A 1 498 ? 24.428 -18.711 -23.156 1.00 84.00 498 MET A O 1
ATOM 4060 N N . LEU A 1 499 ? 22.398 -17.786 -23.442 1.00 83.69 499 LEU A N 1
ATOM 4061 C CA . LEU A 1 499 ? 22.464 -16.936 -22.251 1.00 83.69 499 LEU A CA 1
ATOM 4062 C C . LEU A 1 499 ? 21.748 -17.585 -21.051 1.00 83.69 499 LEU A C 1
ATOM 4064 O O . LEU A 1 499 ? 20.559 -17.895 -21.139 1.00 83.69 499 LEU A O 1
ATOM 4068 N N . PRO A 1 500 ? 22.420 -17.771 -19.898 1.00 79.62 500 PRO A N 1
ATOM 4069 C CA . PRO A 1 500 ? 21.767 -18.277 -18.691 1.00 79.62 500 PRO A CA 1
ATOM 4070 C C . PRO A 1 500 ? 20.892 -17.215 -18.002 1.00 79.62 500 PRO A C 1
ATOM 4072 O O . PRO A 1 500 ? 21.281 -16.058 -17.877 1.00 79.62 500 PRO A O 1
ATOM 4075 N N . SER A 1 501 ? 19.726 -17.608 -17.484 1.00 74.62 501 SER A N 1
ATOM 4076 C CA . SER A 1 501 ? 18.873 -16.715 -16.679 1.00 74.62 501 SER A CA 1
ATOM 4077 C C . SER A 1 501 ? 19.495 -16.364 -15.323 1.00 74.62 501 SER A C 1
ATOM 4079 O O . SER A 1 501 ? 19.386 -15.229 -14.862 1.00 74.62 501 SER A O 1
ATOM 4081 N N . ASP A 1 502 ? 20.197 -17.319 -14.709 1.00 74.25 502 ASP A N 1
ATOM 4082 C CA . ASP A 1 502 ? 20.695 -17.219 -13.332 1.00 74.25 502 ASP A CA 1
ATOM 4083 C C . ASP A 1 502 ? 22.132 -16.695 -13.321 1.00 74.25 502 ASP A C 1
ATOM 4085 O O . ASP A 1 502 ? 23.095 -17.373 -12.946 1.00 74.25 502 ASP A O 1
ATOM 4089 N N . TYR A 1 503 ? 22.293 -15.462 -13.793 1.00 74.06 503 TYR A N 1
ATOM 4090 C CA . TYR A 1 503 ? 23.604 -14.861 -14.036 1.00 74.06 503 TYR A CA 1
ATOM 4091 C C . TYR A 1 503 ? 24.503 -14.817 -12.783 1.00 74.06 503 TYR A C 1
ATOM 4093 O O . TYR A 1 503 ? 25.727 -14.831 -12.910 1.00 74.06 503 TYR A O 1
ATOM 4101 N N . TRP A 1 504 ? 23.936 -14.813 -11.570 1.00 75.06 504 TRP A N 1
ATOM 4102 C CA . TRP A 1 504 ? 24.691 -14.798 -10.308 1.00 75.06 504 TRP A CA 1
ATOM 4103 C C . TRP A 1 504 ? 25.428 -16.115 -10.011 1.00 75.06 504 TRP A C 1
ATOM 4105 O O . TRP A 1 504 ? 26.405 -16.100 -9.260 1.00 75.06 504 TRP A O 1
ATOM 4115 N N . HIS A 1 505 ? 25.022 -17.230 -10.628 1.00 76.44 505 HIS A N 1
ATOM 4116 C CA . HIS A 1 505 ? 25.747 -18.507 -10.581 1.00 76.44 505 HIS A CA 1
ATOM 4117 C C . HIS A 1 505 ? 26.751 -18.671 -11.733 1.00 76.44 505 HIS A C 1
ATOM 4119 O O . HIS A 1 505 ? 27.608 -19.552 -11.689 1.00 76.44 505 HIS A O 1
ATOM 4125 N N . CYS A 1 506 ? 26.682 -17.807 -12.748 1.00 74.62 506 CYS A N 1
ATOM 4126 C CA . CYS A 1 506 ? 27.531 -17.859 -13.931 1.00 74.62 506 CYS A CA 1
ATOM 4127 C C . CYS A 1 506 ? 28.865 -17.134 -13.678 1.00 74.62 506 CYS A C 1
ATOM 4129 O O . CYS A 1 506 ? 28.887 -15.992 -13.204 1.00 74.62 506 CYS A O 1
ATOM 4131 N N . GLN A 1 507 ? 29.980 -17.795 -14.006 1.00 73.62 507 GLN A N 1
ATOM 4132 C CA . GLN A 1 507 ? 31.326 -17.198 -13.981 1.00 73.62 507 GLN A CA 1
ATOM 4133 C C . GLN A 1 507 ? 31.761 -16.695 -15.370 1.00 73.62 507 GLN A C 1
ATOM 4135 O O . GLN A 1 507 ? 32.515 -15.734 -15.465 1.00 73.62 507 GLN A O 1
ATOM 4140 N N . ASP A 1 508 ? 31.222 -17.292 -16.434 1.00 78.31 508 ASP A N 1
ATOM 4141 C CA . ASP A 1 508 ? 31.573 -17.104 -17.849 1.00 78.31 508 ASP A CA 1
ATOM 4142 C C . ASP A 1 508 ? 30.517 -16.303 -18.646 1.00 78.31 508 ASP A C 1
ATOM 4144 O O . ASP A 1 508 ? 30.385 -16.444 -19.862 1.00 78.31 508 ASP A O 1
ATOM 4148 N N . TRP A 1 509 ? 29.730 -15.453 -17.971 1.00 81.31 509 TRP A N 1
ATOM 4149 C CA . TRP A 1 509 ? 28.639 -14.693 -18.606 1.00 81.31 509 TRP A CA 1
ATOM 4150 C C . TRP A 1 509 ? 29.120 -13.838 -19.784 1.00 81.31 509 TRP A C 1
ATOM 4152 O O . TRP A 1 509 ? 28.490 -13.823 -20.839 1.00 81.31 509 TRP A O 1
ATOM 4162 N N . ASN A 1 510 ? 30.236 -13.126 -19.605 1.00 79.94 510 ASN A N 1
ATOM 4163 C CA . ASN A 1 510 ? 30.769 -12.220 -20.618 1.00 79.94 510 ASN A CA 1
ATOM 4164 C C . ASN A 1 510 ? 31.175 -12.965 -21.900 1.00 79.94 510 ASN A C 1
ATOM 4166 O O . ASN A 1 510 ? 30.931 -12.459 -22.990 1.00 79.94 510 ASN A O 1
ATOM 4170 N N . ASP A 1 511 ? 31.721 -14.175 -21.784 1.00 81.50 511 ASP A N 1
ATOM 4171 C CA . ASP A 1 511 ? 32.168 -14.962 -22.938 1.00 81.50 511 ASP A CA 1
ATOM 4172 C C . ASP A 1 511 ? 30.966 -15.467 -23.749 1.00 81.50 511 ASP A C 1
ATOM 4174 O O . ASP A 1 511 ? 30.933 -15.344 -24.975 1.00 81.50 511 ASP A O 1
ATOM 4178 N N . LYS A 1 512 ? 29.915 -15.937 -23.061 1.00 83.19 512 LYS A N 1
ATOM 4179 C CA . LYS A 1 512 ? 28.629 -16.312 -23.680 1.00 83.19 512 LYS A CA 1
ATOM 4180 C C . LYS A 1 512 ? 27.937 -15.118 -24.335 1.00 83.19 512 LYS A C 1
ATOM 4182 O O . LYS A 1 512 ? 27.415 -15.232 -25.443 1.00 83.19 512 LYS A O 1
ATOM 4187 N N . TYR A 1 513 ? 27.960 -13.964 -23.674 1.00 83.81 513 TYR A N 1
ATOM 4188 C CA . TYR A 1 513 ? 27.420 -12.719 -24.210 1.00 83.81 513 TYR A CA 1
ATOM 4189 C C . TYR A 1 513 ? 28.170 -12.258 -25.465 1.00 83.81 513 TYR A C 1
ATOM 4191 O O . TYR A 1 513 ? 27.539 -11.917 -26.463 1.00 83.81 513 TYR A O 1
ATOM 4199 N N . GLN A 1 514 ? 29.503 -12.308 -25.462 1.00 81.62 514 GLN A N 1
ATOM 4200 C CA . GLN A 1 514 ? 30.310 -11.972 -26.635 1.00 81.62 514 GLN A CA 1
ATOM 4201 C C . GLN A 1 514 ? 30.055 -12.940 -27.795 1.00 81.62 514 GLN A C 1
ATOM 4203 O O . GLN A 1 514 ? 29.876 -12.491 -28.924 1.00 81.62 514 GLN A O 1
ATOM 4208 N N . ALA A 1 515 ? 29.951 -14.245 -27.529 1.00 83.81 515 ALA A N 1
ATOM 4209 C CA . ALA A 1 515 ? 29.591 -15.234 -28.545 1.00 83.81 515 ALA A CA 1
ATOM 4210 C C . ALA A 1 515 ? 28.212 -14.949 -29.173 1.00 83.81 515 ALA A C 1
ATOM 4212 O O . ALA A 1 515 ? 28.064 -15.009 -30.396 1.00 83.81 515 ALA A O 1
ATOM 4213 N N . TYR A 1 516 ? 27.224 -14.568 -28.356 1.00 85.88 516 TYR A N 1
ATOM 4214 C CA . TYR A 1 516 ? 25.907 -14.151 -28.838 1.00 85.88 516 TYR A CA 1
ATOM 4215 C C . TYR A 1 516 ? 25.984 -12.878 -29.697 1.00 85.88 516 TYR A C 1
ATOM 4217 O O . TYR A 1 516 ? 25.429 -12.848 -30.794 1.00 85.88 516 TYR A O 1
ATOM 4225 N N . GLN A 1 517 ? 26.709 -11.849 -29.246 1.00 80.75 517 GLN A N 1
ATOM 4226 C CA . GLN A 1 517 ? 26.868 -10.585 -29.978 1.00 80.75 517 GLN A CA 1
ATOM 4227 C C . GLN A 1 517 ? 27.604 -10.758 -31.313 1.00 80.75 517 GLN A C 1
ATOM 4229 O O . GLN A 1 517 ? 27.283 -10.076 -32.282 1.00 80.75 517 GLN A O 1
ATOM 4234 N N . ILE A 1 518 ? 28.556 -11.690 -31.406 1.00 83.25 518 ILE A N 1
ATOM 4235 C CA . ILE A 1 518 ? 29.228 -12.017 -32.673 1.00 83.25 518 ILE A CA 1
ATOM 4236 C C . ILE A 1 518 ? 28.236 -12.640 -33.666 1.00 83.25 518 ILE A C 1
ATOM 4238 O O . ILE A 1 518 ? 28.274 -12.321 -34.854 1.00 83.25 518 ILE A O 1
ATOM 4242 N N . LYS A 1 519 ? 27.331 -13.505 -33.187 1.00 84.50 519 LYS A N 1
ATOM 4243 C CA . LYS A 1 519 ? 26.313 -14.160 -34.022 1.00 84.50 519 LYS A CA 1
ATOM 4244 C C . LYS A 1 519 ? 25.192 -13.200 -34.442 1.00 84.50 519 LYS A C 1
ATOM 4246 O O . LYS A 1 519 ? 24.745 -13.255 -35.583 1.00 84.50 519 LYS A O 1
ATOM 4251 N N . HIS A 1 520 ? 24.770 -12.314 -33.539 1.00 82.00 520 HIS A N 1
ATOM 4252 C CA . HIS A 1 520 ? 23.638 -11.394 -33.707 1.00 82.00 520 HIS A CA 1
ATOM 4253 C C . HIS A 1 520 ? 24.053 -9.933 -33.488 1.00 82.00 520 HIS A C 1
ATOM 4255 O O . HIS A 1 520 ? 23.514 -9.245 -32.623 1.00 82.00 520 HIS A O 1
ATOM 4261 N N . ALA A 1 521 ? 25.022 -9.455 -34.272 1.00 73.56 521 ALA A N 1
ATOM 4262 C CA . ALA A 1 521 ? 25.603 -8.126 -34.090 1.00 73.56 521 ALA A CA 1
ATOM 4263 C C . ALA A 1 521 ? 24.590 -6.988 -34.315 1.00 73.56 521 ALA A C 1
ATOM 4265 O O . ALA A 1 521 ? 23.984 -6.851 -35.385 1.00 73.56 521 ALA A O 1
ATOM 4266 N N . GLU A 1 522 ? 24.452 -6.113 -33.319 1.00 71.19 522 GLU A N 1
ATOM 4267 C CA . GLU A 1 522 ? 23.612 -4.920 -33.404 1.00 71.19 522 GLU A CA 1
ATOM 4268 C C . GLU A 1 522 ? 24.327 -3.791 -34.151 1.00 71.19 522 GLU A C 1
ATOM 4270 O O . GLU A 1 522 ? 25.189 -3.100 -33.609 1.00 71.19 522 GLU A O 1
ATOM 4275 N N . ARG A 1 523 ? 23.945 -3.584 -35.415 1.00 69.06 523 ARG A N 1
ATOM 4276 C CA . ARG A 1 523 ? 24.490 -2.499 -36.236 1.00 69.06 523 ARG A CA 1
ATOM 4277 C C . ARG A 1 523 ? 23.787 -1.182 -35.941 1.00 69.06 523 ARG A C 1
ATOM 4279 O O . ARG A 1 523 ? 22.557 -1.116 -35.920 1.00 69.06 523 ARG A O 1
ATOM 4286 N N . THR A 1 524 ? 24.553 -0.111 -35.775 1.00 64.25 524 THR A N 1
ATOM 4287 C CA . THR A 1 524 ? 23.998 1.246 -35.754 1.00 64.25 524 THR A CA 1
ATOM 4288 C C . THR A 1 524 ? 23.854 1.787 -37.176 1.00 64.25 524 THR A C 1
ATOM 4290 O O . THR A 1 524 ? 24.625 1.442 -38.071 1.00 64.25 524 THR A O 1
ATOM 4293 N N . TRP A 1 525 ? 22.903 2.704 -37.392 1.00 60.34 525 TRP A N 1
ATOM 4294 C CA . TRP A 1 525 ? 22.765 3.398 -38.680 1.00 60.34 525 TRP A CA 1
ATOM 4295 C C . TRP A 1 525 ? 24.078 4.043 -39.144 1.00 60.34 525 TRP A C 1
ATOM 4297 O O . TRP A 1 525 ? 24.367 4.021 -40.330 1.00 60.34 525 TRP A O 1
ATOM 4307 N N . SER A 1 526 ? 24.899 4.583 -38.234 1.00 60.62 526 SER A N 1
ATOM 4308 C CA . SER A 1 526 ? 26.195 5.171 -38.593 1.00 60.62 526 SER A CA 1
ATOM 4309 C C . SER A 1 526 ? 27.154 4.146 -39.199 1.00 60.62 526 SER A C 1
ATOM 4311 O O . SER A 1 526 ? 27.802 4.450 -40.193 1.00 60.62 526 SER A O 1
ATOM 4313 N N . GLN A 1 527 ? 27.193 2.920 -38.671 1.00 64.75 527 GLN A N 1
ATOM 4314 C CA . GLN A 1 527 ? 28.010 1.834 -39.220 1.00 64.75 527 GLN A CA 1
ATOM 4315 C C . GLN A 1 527 ? 27.516 1.414 -40.610 1.00 64.75 527 GLN A C 1
ATOM 4317 O O . GLN A 1 527 ? 28.305 1.341 -41.547 1.00 64.75 527 GLN A O 1
ATOM 4322 N N . VAL A 1 528 ? 26.201 1.232 -40.772 1.00 63.22 528 VAL A N 1
ATOM 4323 C CA . VAL A 1 528 ? 25.592 0.856 -42.062 1.00 63.22 528 VAL A CA 1
ATOM 4324 C C . VAL A 1 528 ? 25.740 1.975 -43.097 1.00 63.22 528 VAL A C 1
ATOM 4326 O O . VAL A 1 528 ? 26.051 1.721 -44.257 1.00 63.22 528 VAL A O 1
ATOM 4329 N N . TYR A 1 529 ? 25.566 3.230 -42.688 1.00 63.28 529 TYR A N 1
ATOM 4330 C CA . TYR A 1 529 ? 25.764 4.393 -43.544 1.00 63.28 529 TYR A CA 1
ATOM 4331 C C . TYR A 1 529 ? 27.216 4.494 -44.004 1.00 63.28 529 TYR A C 1
ATOM 4333 O O . TYR A 1 529 ? 27.452 4.731 -45.181 1.00 63.28 529 TYR A O 1
ATOM 4341 N N . VAL A 1 530 ? 28.190 4.277 -43.119 1.00 64.69 530 VAL A N 1
ATOM 4342 C CA . VAL A 1 530 ? 29.618 4.279 -43.465 1.00 64.69 530 VAL A CA 1
ATOM 4343 C C . VAL A 1 530 ? 29.955 3.161 -44.461 1.00 64.69 530 VAL A C 1
ATOM 4345 O O . VAL A 1 530 ? 30.626 3.433 -45.458 1.00 64.69 530 VAL A O 1
ATOM 4348 N N . GLU A 1 531 ? 29.421 1.950 -44.265 1.00 63.97 531 GLU A N 1
ATOM 4349 C CA . GLU A 1 531 ? 29.546 0.831 -45.216 1.00 63.97 531 GLU A CA 1
ATOM 4350 C C . GLU A 1 531 ? 28.943 1.166 -46.592 1.00 63.97 531 GLU A C 1
ATOM 4352 O O . GLU A 1 531 ? 29.554 0.897 -47.628 1.00 63.97 531 GLU A O 1
ATOM 4357 N N . LEU A 1 532 ? 27.768 1.803 -46.616 1.00 62.69 532 LEU A N 1
ATOM 4358 C CA . LEU A 1 532 ? 27.088 2.223 -47.846 1.00 62.69 532 LEU A CA 1
ATOM 4359 C C . LEU A 1 532 ? 27.772 3.422 -48.529 1.00 62.69 532 LEU A C 1
ATOM 4361 O O . LEU A 1 532 ? 27.739 3.526 -49.755 1.00 62.69 532 LEU A O 1
ATOM 4365 N N . SER A 1 533 ? 28.400 4.312 -47.754 1.00 59.53 533 SER A N 1
ATOM 4366 C CA . SER A 1 533 ? 29.001 5.574 -48.220 1.00 59.53 533 SER A CA 1
ATOM 4367 C C . SER A 1 533 ? 30.492 5.468 -48.558 1.00 59.53 533 SER A C 1
ATOM 4369 O O . SER A 1 533 ? 31.048 6.418 -49.103 1.00 59.53 533 SER A O 1
ATOM 4371 N N . ARG A 1 534 ? 31.155 4.346 -48.227 1.00 57.72 534 ARG A N 1
ATOM 4372 C CA . ARG A 1 534 ? 32.610 4.121 -48.395 1.00 57.72 534 ARG A CA 1
ATOM 4373 C C . ARG A 1 534 ? 33.501 5.214 -47.764 1.00 57.72 534 ARG A C 1
ATOM 4375 O O . ARG A 1 534 ? 34.577 5.504 -48.283 1.00 57.72 534 ARG A O 1
ATOM 4382 N N . ALA A 1 535 ? 33.066 5.833 -46.665 1.00 55.78 535 ALA A N 1
ATOM 4383 C CA . ALA A 1 535 ? 33.811 6.885 -45.958 1.00 55.78 535 ALA A CA 1
ATOM 4384 C C . ALA A 1 535 ? 34.643 6.316 -44.785 1.00 55.78 535 ALA A C 1
ATOM 4386 O O . ALA A 1 535 ? 34.327 5.249 -44.268 1.00 55.78 535 ALA A O 1
ATOM 4387 N N . SER A 1 536 ? 35.704 7.003 -44.344 1.00 49.56 536 SER A N 1
ATOM 4388 C CA . SER A 1 536 ? 36.504 6.602 -43.172 1.00 49.56 536 SER A CA 1
ATOM 4389 C C . SER A 1 536 ? 35.876 7.070 -41.848 1.00 49.56 536 SER A C 1
ATOM 4391 O O . SER A 1 536 ? 35.319 8.164 -41.763 1.00 49.56 536 SER A O 1
ATOM 4393 N N . LEU A 1 537 ? 35.968 6.233 -40.805 1.00 46.69 537 LEU A N 1
ATOM 4394 C CA . LEU A 1 537 ? 35.433 6.497 -39.459 1.00 46.69 537 LEU A CA 1
ATOM 4395 C C . LEU A 1 537 ? 36.127 7.693 -38.786 1.00 46.69 537 LEU A C 1
ATOM 4397 O O . LEU A 1 537 ? 37.355 7.793 -38.807 1.00 46.69 537 LEU A O 1
ATOM 4401 N N . THR A 1 538 ? 35.354 8.559 -38.120 1.00 45.56 538 THR A N 1
ATOM 4402 C CA . THR A 1 538 ? 35.903 9.576 -37.208 1.00 45.56 538 THR A CA 1
ATOM 4403 C C . THR A 1 538 ? 36.001 9.025 -35.772 1.00 45.56 538 THR A C 1
ATOM 4405 O O . THR A 1 538 ? 35.170 8.207 -35.382 1.00 45.56 538 THR A O 1
ATOM 4408 N N . PRO A 1 539 ? 36.963 9.466 -34.931 1.00 40.53 539 PRO A N 1
ATOM 4409 C CA . PRO A 1 539 ? 37.153 8.935 -33.569 1.00 40.53 539 PRO A CA 1
ATOM 4410 C C . PRO A 1 539 ? 35.976 9.158 -32.595 1.00 40.53 539 PRO A C 1
ATOM 4412 O O . PRO A 1 539 ? 35.962 8.580 -31.513 1.00 40.53 539 PRO A O 1
ATOM 4415 N N . ASN A 1 540 ? 34.995 9.996 -32.953 1.00 43.00 540 ASN A N 1
ATOM 4416 C CA . ASN A 1 540 ? 33.802 10.268 -32.140 1.00 43.00 540 ASN A CA 1
ATOM 4417 C C . ASN A 1 540 ? 32.706 9.190 -32.267 1.00 43.00 540 ASN A C 1
ATOM 4419 O O . ASN A 1 540 ? 31.709 9.270 -31.552 1.00 43.00 540 ASN A O 1
ATOM 4423 N N . ASP A 1 541 ? 32.889 8.190 -33.136 1.00 46.75 541 ASP A N 1
ATOM 4424 C CA . ASP A 1 541 ? 31.925 7.109 -33.390 1.00 46.75 541 ASP A CA 1
ATOM 4425 C C . ASP A 1 541 ? 32.233 5.809 -32.616 1.00 46.75 541 ASP A C 1
ATOM 4427 O O . ASP A 1 541 ? 31.637 4.765 -32.896 1.00 46.75 541 ASP A O 1
ATOM 4431 N N . CYS A 1 542 ? 33.156 5.837 -31.643 1.00 48.31 542 CYS A N 1
ATOM 4432 C CA . CYS A 1 542 ? 33.459 4.662 -30.821 1.00 48.31 542 CYS A CA 1
ATOM 4433 C C . CYS A 1 542 ? 32.198 4.170 -30.076 1.00 48.31 542 CYS A C 1
ATOM 4435 O O . CYS A 1 542 ? 31.573 4.954 -29.352 1.00 48.31 542 CYS A O 1
ATOM 4437 N N . PRO A 1 543 ? 31.810 2.887 -30.226 1.00 58.34 543 PRO A N 1
ATOM 4438 C CA . PRO A 1 543 ? 30.630 2.344 -29.569 1.00 58.34 543 PRO A CA 1
ATOM 4439 C C . PRO A 1 543 ? 30.794 2.399 -28.047 1.00 58.34 543 PRO A C 1
ATOM 4441 O O . PRO A 1 543 ? 31.861 2.099 -27.508 1.00 58.34 543 PRO A O 1
ATOM 4444 N N . LEU A 1 544 ? 29.725 2.802 -27.353 1.00 65.75 544 LEU A N 1
ATOM 4445 C CA . LEU A 1 544 ? 29.679 2.757 -25.891 1.00 65.75 544 LEU A CA 1
ATOM 4446 C C . LEU A 1 544 ? 29.854 1.305 -25.414 1.00 65.75 544 LEU A C 1
ATOM 4448 O O . LEU A 1 544 ? 29.394 0.388 -26.097 1.00 65.75 544 LEU A O 1
ATOM 4452 N N . PRO A 1 545 ? 30.479 1.080 -24.247 1.00 65.56 545 PRO A N 1
ATOM 4453 C CA . PRO A 1 545 ? 30.634 -0.265 -23.714 1.00 65.56 545 PRO A CA 1
ATOM 4454 C C . PRO A 1 545 ? 29.271 -0.832 -23.299 1.00 65.56 545 PRO A C 1
ATOM 4456 O O . PRO A 1 545 ? 28.631 -0.296 -22.396 1.00 65.56 545 PRO A O 1
ATOM 4459 N N . VAL A 1 546 ? 28.843 -1.909 -23.963 1.00 73.25 546 VAL A N 1
ATOM 4460 C CA . VAL A 1 546 ? 27.616 -2.660 -23.652 1.00 73.25 546 VAL A CA 1
ATOM 4461 C C . VAL A 1 546 ? 28.009 -3.967 -22.969 1.00 73.25 546 VAL A C 1
ATOM 4463 O O . VAL A 1 546 ? 28.635 -4.822 -23.598 1.00 73.25 546 VAL A O 1
ATOM 4466 N N . TYR A 1 547 ? 27.662 -4.118 -21.692 1.00 73.88 547 TYR A N 1
ATOM 4467 C CA . TYR A 1 547 ? 28.010 -5.288 -20.878 1.00 73.88 547 TYR A CA 1
ATOM 4468 C C . TYR A 1 547 ? 26.884 -6.322 -20.814 1.00 73.88 547 TYR A C 1
ATOM 4470 O O . TYR A 1 547 ? 27.158 -7.515 -20.664 1.00 73.88 547 TYR A O 1
ATOM 4478 N N . PHE A 1 548 ? 25.622 -5.883 -20.882 1.00 80.81 548 PHE A N 1
ATOM 4479 C CA . PHE A 1 548 ? 24.473 -6.756 -20.611 1.00 80.81 548 PHE A CA 1
ATOM 4480 C C . PHE A 1 548 ? 23.361 -6.654 -21.655 1.00 80.81 548 PHE A C 1
ATOM 4482 O O . PHE A 1 548 ? 22.674 -7.645 -21.901 1.00 80.81 548 PHE A O 1
ATOM 4489 N N . GLY A 1 549 ? 23.144 -5.472 -22.238 1.00 75.44 549 GLY A N 1
ATOM 4490 C CA . GLY A 1 549 ? 22.008 -5.225 -23.119 1.00 75.44 549 GLY A CA 1
ATOM 4491 C C . GLY A 1 549 ? 22.035 -6.061 -24.399 1.00 75.44 549 GLY A C 1
ATOM 4492 O O . GLY A 1 549 ? 23.022 -6.076 -25.125 1.00 75.44 549 GLY A O 1
ATOM 4493 N N . THR A 1 550 ? 20.912 -6.706 -24.709 1.00 80.94 550 THR A N 1
ATOM 4494 C CA . THR A 1 550 ? 20.651 -7.319 -26.020 1.00 80.94 550 THR A CA 1
ATOM 4495 C C . THR A 1 550 ? 19.299 -6.849 -26.543 1.00 80.94 550 THR A C 1
ATOM 4497 O O . THR A 1 550 ? 18.406 -6.526 -25.755 1.00 80.94 550 THR A O 1
ATOM 4500 N N . ARG A 1 551 ? 19.104 -6.873 -27.862 1.00 77.25 551 ARG A N 1
ATOM 4501 C CA . ARG A 1 551 ? 17.824 -6.583 -28.526 1.00 77.25 551 ARG A CA 1
ATOM 4502 C C . ARG A 1 551 ? 16.665 -7.382 -27.929 1.00 77.25 551 ARG A C 1
ATOM 4504 O O . ARG A 1 551 ? 15.583 -6.841 -27.735 1.00 77.25 551 ARG A O 1
ATOM 4511 N N . CYS A 1 552 ? 16.902 -8.651 -27.597 1.00 83.00 552 CYS A N 1
ATOM 4512 C CA . CYS A 1 552 ? 15.916 -9.535 -26.977 1.00 83.00 552 CYS A CA 1
ATOM 4513 C C . CYS A 1 552 ? 15.487 -9.033 -25.590 1.00 83.00 552 CYS A C 1
ATOM 4515 O O . CYS A 1 552 ? 14.291 -8.937 -25.318 1.00 83.00 552 CYS A O 1
ATOM 4517 N N . LEU A 1 553 ? 16.445 -8.643 -24.742 1.00 81.19 553 LEU A N 1
ATOM 4518 C CA . LEU A 1 553 ? 16.154 -8.101 -23.412 1.00 81.19 553 LEU A CA 1
ATOM 4519 C C . LEU A 1 553 ? 15.491 -6.720 -23.490 1.00 81.19 553 LEU A C 1
ATOM 4521 O O . LEU A 1 553 ? 14.560 -6.456 -22.738 1.00 81.19 553 LEU A O 1
ATOM 4525 N N . GLN A 1 554 ? 15.912 -5.871 -24.434 1.00 79.00 554 GLN A N 1
ATOM 4526 C CA . GLN A 1 554 ? 15.307 -4.555 -24.679 1.00 79.00 554 GLN A CA 1
ATOM 4527 C C . GLN A 1 554 ? 13.857 -4.643 -25.180 1.00 79.00 554 GLN A C 1
ATOM 4529 O O . GLN A 1 554 ? 13.094 -3.686 -25.060 1.00 79.00 554 GLN A O 1
ATOM 4534 N N . MET A 1 555 ? 13.454 -5.778 -25.750 1.00 80.25 555 MET A N 1
ATOM 4535 C CA . MET A 1 555 ? 12.100 -5.958 -26.262 1.00 80.25 555 MET A CA 1
ATOM 4536 C C . MET A 1 555 ? 11.103 -6.364 -25.169 1.00 80.25 555 MET A C 1
ATOM 4538 O O . MET A 1 555 ? 9.914 -6.122 -25.344 1.00 80.25 555 MET A O 1
ATOM 4542 N N . LEU A 1 556 ? 11.553 -6.907 -24.029 1.00 81.69 556 LEU A N 1
ATOM 4543 C CA . LEU A 1 556 ? 10.688 -7.438 -22.962 1.00 81.69 556 LEU A CA 1
ATOM 4544 C C . LEU A 1 556 ? 9.565 -6.479 -22.510 1.00 81.69 556 LEU A C 1
ATOM 4546 O O . LEU A 1 556 ? 8.407 -6.887 -22.552 1.00 81.69 556 LEU A O 1
ATOM 4550 N N . PRO A 1 557 ? 9.824 -5.194 -22.188 1.00 74.88 557 PRO A N 1
ATOM 4551 C CA . PRO A 1 557 ? 8.751 -4.269 -21.793 1.00 74.88 557 PRO A CA 1
ATOM 4552 C C . PRO A 1 557 ? 7.772 -3.958 -22.927 1.00 74.88 557 PRO A C 1
ATOM 4554 O O . PRO A 1 557 ? 6.612 -3.621 -22.700 1.00 74.88 557 PRO A O 1
ATOM 4557 N N . VAL A 1 558 ? 8.247 -4.037 -24.172 1.00 78.31 558 VAL A N 1
ATOM 4558 C CA . VAL A 1 558 ? 7.416 -3.837 -25.361 1.00 78.31 558 VAL A CA 1
ATOM 4559 C C . VAL A 1 558 ? 6.527 -5.059 -25.588 1.00 78.31 558 VAL A C 1
ATOM 4561 O O . VAL A 1 558 ? 5.383 -4.899 -26.006 1.00 78.31 558 VAL A O 1
ATOM 4564 N N . VAL A 1 559 ? 7.019 -6.262 -25.269 1.00 83.81 559 VAL A N 1
ATOM 4565 C CA . VAL A 1 559 ? 6.225 -7.497 -25.273 1.00 83.81 559 VAL A CA 1
ATOM 4566 C C . VAL A 1 559 ? 5.124 -7.434 -24.213 1.00 83.81 559 VAL A C 1
ATOM 4568 O O . VAL A 1 559 ? 3.978 -7.718 -24.545 1.00 83.81 559 VAL A O 1
ATOM 4571 N N . ASP A 1 560 ? 5.416 -6.975 -22.994 1.00 81.50 560 ASP A N 1
ATOM 4572 C CA . ASP A 1 560 ? 4.398 -6.772 -21.951 1.00 81.50 560 ASP A CA 1
ATOM 4573 C C . ASP A 1 560 ? 3.261 -5.858 -22.430 1.00 81.50 560 ASP A C 1
ATOM 4575 O O . ASP A 1 560 ? 2.079 -6.196 -22.314 1.00 81.50 560 ASP A O 1
ATOM 4579 N N . LEU A 1 561 ? 3.615 -4.715 -23.027 1.00 77.19 561 LEU A N 1
ATOM 4580 C CA . LEU A 1 561 ? 2.643 -3.779 -23.590 1.00 77.19 561 LEU A CA 1
ATOM 4581 C C . LEU A 1 561 ? 1.867 -4.394 -24.763 1.00 77.19 561 LEU A C 1
ATOM 4583 O O . LEU A 1 561 ? 0.657 -4.191 -24.862 1.00 77.19 561 LEU A O 1
ATOM 4587 N N . LEU A 1 562 ? 2.539 -5.145 -25.640 1.00 82.56 562 LEU A N 1
ATOM 4588 C CA . LEU A 1 562 ? 1.897 -5.855 -26.744 1.00 82.56 562 LEU A CA 1
ATOM 4589 C C . LEU A 1 562 ? 0.847 -6.831 -26.206 1.00 82.56 562 LEU A C 1
ATOM 4591 O O . LEU A 1 562 ? -0.293 -6.792 -26.655 1.00 82.56 562 LEU A O 1
ATOM 4595 N N . LEU A 1 563 ? 1.192 -7.660 -25.219 1.00 81.81 563 LEU A N 1
ATOM 4596 C CA . LEU A 1 563 ? 0.265 -8.625 -24.625 1.00 81.81 563 LEU A CA 1
ATOM 4597 C C . LEU A 1 563 ? -0.918 -7.929 -23.939 1.00 81.81 563 LEU A C 1
ATOM 4599 O O . LEU A 1 563 ? -2.055 -8.353 -24.128 1.00 81.81 563 LEU A O 1
ATOM 4603 N N . GLN A 1 564 ? -0.694 -6.818 -23.232 1.00 79.19 564 GLN A N 1
ATOM 4604 C CA . GLN A 1 564 ? -1.784 -6.012 -22.664 1.00 79.19 564 GLN A CA 1
ATOM 4605 C C . GLN A 1 564 ? -2.707 -5.435 -23.747 1.00 79.19 564 GLN A C 1
ATOM 4607 O O . GLN A 1 564 ? -3.929 -5.500 -23.618 1.00 79.19 564 GLN A O 1
ATOM 4612 N N . LYS A 1 565 ? -2.147 -4.920 -24.848 1.00 78.12 565 LYS A N 1
ATOM 4613 C CA . LYS A 1 565 ? -2.928 -4.408 -25.984 1.00 78.12 565 LYS A CA 1
ATOM 4614 C C . LYS A 1 565 ? -3.694 -5.507 -26.725 1.00 78.12 565 LYS A C 1
ATOM 4616 O O . LYS A 1 565 ? -4.799 -5.263 -27.201 1.00 78.12 565 LYS A O 1
ATOM 4621 N N . LEU A 1 566 ? -3.159 -6.726 -26.773 1.00 78.12 566 LEU A N 1
ATOM 4622 C CA . LEU A 1 566 ? -3.869 -7.889 -27.310 1.00 78.12 566 LEU A CA 1
ATOM 4623 C C . LEU A 1 566 ? -5.057 -8.289 -26.425 1.00 78.12 566 LEU A C 1
ATOM 4625 O O . LEU A 1 566 ? -6.110 -8.640 -26.950 1.00 78.12 566 LEU A O 1
ATOM 4629 N N . VAL A 1 567 ? -4.925 -8.172 -25.099 1.00 77.44 567 VAL A N 1
ATOM 4630 C CA . VAL A 1 567 ? -6.040 -8.368 -24.155 1.00 77.44 567 VAL A CA 1
ATOM 4631 C C . VAL A 1 567 ? -7.108 -7.274 -24.299 1.00 77.44 567 VAL A C 1
ATOM 4633 O O . VAL A 1 567 ? -8.291 -7.540 -24.098 1.00 77.44 567 VAL A O 1
ATOM 4636 N N . GLU A 1 568 ? -6.731 -6.052 -24.688 1.00 78.94 568 GLU A N 1
ATOM 4637 C CA . GLU A 1 568 ? -7.698 -4.981 -24.965 1.00 78.94 568 GLU A CA 1
ATOM 4638 C C . GLU A 1 568 ? -8.575 -5.271 -26.198 1.00 78.94 568 GLU A C 1
ATOM 4640 O O . GLU A 1 568 ? -9.726 -4.832 -26.207 1.00 78.94 568 GLU A O 1
ATOM 4645 N N . SER A 1 569 ? -8.084 -6.022 -27.192 1.00 75.62 569 SER A N 1
ATOM 4646 C CA . SER A 1 569 ? -8.807 -6.341 -28.438 1.00 75.62 569 SER A CA 1
ATOM 4647 C C . SER A 1 569 ? -8.820 -7.856 -28.748 1.00 75.62 569 SER A C 1
ATOM 4649 O O . SER A 1 569 ? -8.140 -8.323 -29.669 1.00 75.62 569 SER A O 1
ATOM 4651 N N . PRO A 1 570 ? -9.589 -8.665 -27.990 1.00 63.75 570 PRO A N 1
ATOM 4652 C CA . PRO A 1 570 ? -9.507 -10.129 -28.041 1.00 63.75 570 PRO A CA 1
ATOM 4653 C C . PRO A 1 570 ? -10.119 -10.755 -29.307 1.00 63.75 570 PRO A C 1
ATOM 4655 O O . PRO A 1 570 ? -9.607 -11.762 -29.803 1.00 63.75 570 PRO A O 1
ATOM 4658 N N . ALA A 1 571 ? -11.175 -10.155 -29.872 1.00 62.84 571 ALA A N 1
ATOM 4659 C CA . ALA A 1 571 ? -11.942 -10.720 -30.991 1.00 62.84 571 ALA A CA 1
ATOM 4660 C C . ALA A 1 571 ? -11.131 -10.889 -32.291 1.00 62.84 571 ALA A C 1
ATOM 4662 O O . ALA A 1 571 ? -11.458 -11.732 -33.124 1.00 62.84 571 ALA A O 1
ATOM 4663 N N . ALA A 1 572 ? -10.062 -10.110 -32.465 1.00 58.28 572 ALA A N 1
ATOM 4664 C CA . ALA A 1 572 ? -9.344 -10.020 -33.731 1.00 58.28 572 ALA A CA 1
ATOM 4665 C C . ALA A 1 572 ? -7.987 -10.759 -33.736 1.00 58.28 572 ALA A C 1
ATOM 4667 O O . ALA A 1 572 ? -7.461 -11.092 -34.799 1.00 58.28 572 ALA A O 1
ATOM 4668 N N . CYS A 1 573 ? -7.435 -11.074 -32.557 1.00 61.22 573 CYS A N 1
ATOM 4669 C CA . CYS A 1 573 ? -6.031 -11.481 -32.410 1.00 61.22 573 CYS A CA 1
ATOM 4670 C C . CYS A 1 573 ? -5.807 -12.920 -31.913 1.00 61.22 573 CYS A C 1
ATOM 4672 O O . CYS A 1 573 ? -4.670 -13.394 -31.930 1.00 61.22 573 CYS A O 1
ATOM 4674 N N . LEU A 1 574 ? -6.861 -13.652 -31.527 1.00 67.75 574 LEU A N 1
ATOM 4675 C CA . LEU A 1 574 ? -6.763 -15.048 -31.063 1.00 67.75 574 LEU A CA 1
ATOM 4676 C C . LEU A 1 574 ? -6.061 -15.977 -32.070 1.00 67.75 574 LEU A C 1
ATOM 4678 O O . LEU A 1 574 ? -5.297 -16.846 -31.660 1.00 67.75 574 LEU A O 1
ATOM 4682 N N . LYS A 1 575 ? -6.266 -15.759 -33.378 1.00 70.00 575 LYS A N 1
ATOM 4683 C CA . LYS A 1 575 ? -5.652 -16.562 -34.454 1.00 70.00 575 LYS A CA 1
ATOM 4684 C C . LYS A 1 575 ? -4.129 -16.431 -34.522 1.00 70.00 575 LYS A C 1
ATOM 4686 O O . LYS A 1 575 ? -3.454 -17.367 -34.926 1.00 70.00 575 LYS A O 1
ATOM 4691 N N . PHE A 1 576 ? -3.599 -15.271 -34.148 1.00 72.06 576 PHE A N 1
ATOM 4692 C CA . PHE A 1 576 ? -2.178 -14.949 -34.271 1.00 72.06 576 PHE A CA 1
ATOM 4693 C C . PHE A 1 576 ? -1.447 -15.017 -32.923 1.00 72.06 576 PHE A C 1
ATOM 4695 O O . PHE A 1 576 ? -0.218 -15.012 -32.889 1.00 72.06 576 PHE A O 1
ATOM 4702 N N . LEU A 1 577 ? -2.185 -15.089 -31.811 1.00 79.62 577 LEU A N 1
ATOM 4703 C CA . LEU A 1 577 ? -1.626 -15.119 -30.463 1.00 79.62 577 LEU A CA 1
ATOM 4704 C C . LEU A 1 577 ? -0.698 -16.323 -30.253 1.00 79.62 577 LEU A C 1
ATOM 4706 O O . LEU A 1 577 ? 0.391 -16.138 -29.721 1.00 79.62 577 LEU A O 1
ATOM 4710 N N . ASP A 1 578 ? -1.078 -17.515 -30.720 1.00 80.88 578 ASP A N 1
ATOM 4711 C CA . ASP A 1 578 ? -0.275 -18.737 -30.548 1.00 80.88 578 ASP A CA 1
ATOM 4712 C C . ASP A 1 578 ? 1.084 -18.625 -31.243 1.00 80.88 578 ASP A C 1
ATOM 4714 O O . ASP A 1 578 ? 2.127 -18.878 -30.640 1.00 80.88 578 ASP A O 1
ATOM 4718 N N . SER A 1 579 ? 1.092 -18.160 -32.494 1.00 83.56 579 SER A N 1
ATOM 4719 C CA . SER A 1 579 ? 2.327 -17.942 -33.247 1.00 83.56 579 SER A CA 1
ATOM 4720 C C . SER A 1 579 ? 3.200 -16.868 -32.593 1.00 83.56 579 SER A C 1
ATOM 4722 O O . SER A 1 579 ? 4.409 -17.052 -32.471 1.00 83.56 579 SER A O 1
ATOM 4724 N N . THR A 1 580 ? 2.610 -15.776 -32.101 1.00 84.75 580 THR A N 1
ATOM 4725 C CA . THR A 1 580 ? 3.357 -14.715 -31.407 1.00 84.75 580 THR A CA 1
ATOM 4726 C C . THR A 1 580 ? 3.931 -15.193 -30.069 1.00 84.75 580 THR A C 1
ATOM 4728 O O . THR A 1 580 ? 5.099 -14.930 -29.787 1.00 84.75 580 THR A O 1
ATOM 4731 N N . LEU A 1 581 ? 3.160 -15.935 -29.264 1.00 85.44 581 LEU A N 1
ATOM 4732 C CA . LEU A 1 581 ? 3.615 -16.509 -27.992 1.00 85.44 581 LEU A CA 1
ATOM 4733 C C . LEU A 1 581 ? 4.672 -17.599 -28.197 1.00 85.44 581 LEU A C 1
ATOM 4735 O O . LEU A 1 581 ? 5.591 -17.691 -27.393 1.00 85.44 581 LEU A O 1
ATOM 4739 N N . SER A 1 582 ? 4.610 -18.374 -29.282 1.00 85.88 582 SER A N 1
ATOM 4740 C CA . SER A 1 582 ? 5.653 -19.364 -29.590 1.00 85.88 582 SER A CA 1
ATOM 4741 C C . SER A 1 582 ? 7.023 -18.723 -29.852 1.00 85.88 582 SER A C 1
ATOM 4743 O O . SER A 1 582 ? 8.051 -19.310 -29.524 1.00 85.88 582 SER A O 1
ATOM 4745 N N . ILE A 1 583 ? 7.041 -17.501 -30.400 1.00 86.50 583 ILE A N 1
ATOM 4746 C CA . ILE A 1 583 ? 8.271 -16.761 -30.712 1.00 86.50 583 ILE A CA 1
ATOM 4747 C C . ILE A 1 583 ? 8.729 -15.936 -29.507 1.00 86.50 583 ILE A C 1
ATOM 4749 O O . ILE A 1 583 ? 9.893 -16.000 -29.135 1.00 86.50 583 ILE A O 1
ATOM 4753 N N . LEU A 1 584 ? 7.836 -15.145 -28.901 1.00 87.06 584 LEU A N 1
ATOM 4754 C CA . LEU A 1 584 ? 8.190 -14.187 -27.846 1.00 87.06 584 LEU A CA 1
ATOM 4755 C C . LEU A 1 584 ? 8.065 -14.755 -26.428 1.00 87.06 584 LEU A C 1
ATOM 4757 O O . LEU A 1 584 ? 8.731 -14.265 -25.522 1.00 87.06 584 LEU A O 1
ATOM 4761 N N . GLY A 1 585 ? 7.243 -15.784 -26.219 1.00 85.81 585 GLY A N 1
ATOM 4762 C CA . GLY A 1 585 ? 7.025 -16.421 -24.917 1.00 85.81 585 GLY A CA 1
ATOM 4763 C C . GLY A 1 585 ? 8.316 -16.877 -24.227 1.00 85.81 585 GLY A C 1
ATOM 4764 O O . GLY A 1 585 ? 8.499 -16.536 -23.060 1.00 85.81 585 GLY A O 1
ATOM 4765 N N . PRO A 1 586 ? 9.265 -17.538 -24.924 1.00 89.38 586 PRO A N 1
ATOM 4766 C CA . PRO A 1 586 ? 10.541 -17.943 -24.330 1.00 89.38 586 PRO A CA 1
ATOM 4767 C C . PRO A 1 586 ? 11.375 -16.792 -23.740 1.00 89.38 586 PRO A C 1
ATOM 4769 O O . PRO A 1 586 ? 12.175 -17.026 -22.836 1.00 89.38 586 PRO A O 1
ATOM 4772 N N . LEU A 1 587 ? 11.177 -15.542 -24.190 1.00 87.88 587 LEU A N 1
ATOM 4773 C CA . LEU A 1 587 ? 11.879 -14.380 -23.629 1.00 87.88 587 LEU A CA 1
ATOM 4774 C C . LEU A 1 587 ? 11.509 -14.120 -22.166 1.00 87.88 587 LEU A C 1
ATOM 4776 O O . LEU A 1 587 ? 12.347 -13.606 -21.424 1.00 87.88 587 LEU A O 1
ATOM 4780 N N . TYR A 1 588 ? 10.311 -14.523 -21.721 1.00 87.75 588 TYR A N 1
ATOM 4781 C CA . TYR A 1 588 ? 9.877 -14.346 -20.330 1.00 87.75 588 TYR A CA 1
ATOM 4782 C C . TYR A 1 588 ? 10.786 -15.044 -19.313 1.00 87.75 588 TYR A C 1
ATOM 4784 O O . TYR A 1 588 ? 10.789 -14.654 -18.147 1.00 87.75 588 TYR A O 1
ATOM 4792 N N . ARG A 1 589 ? 11.636 -15.980 -19.758 1.00 86.06 589 ARG A N 1
ATOM 4793 C CA . ARG A 1 589 ? 12.720 -16.557 -18.954 1.00 86.06 589 ARG A CA 1
ATOM 4794 C C . ARG A 1 589 ? 13.655 -15.500 -18.349 1.00 86.06 589 ARG A C 1
ATOM 4796 O O . ARG A 1 589 ? 14.176 -15.701 -17.256 1.00 86.06 589 ARG A O 1
ATOM 4803 N N . PHE A 1 590 ? 13.878 -14.392 -19.054 1.00 85.44 590 PHE A N 1
ATOM 4804 C CA . PHE A 1 590 ? 14.750 -13.293 -18.625 1.00 85.44 590 PHE A CA 1
ATOM 4805 C C . PHE A 1 590 ? 13.981 -12.113 -18.018 1.00 85.44 590 PHE A C 1
ATOM 4807 O O . PHE A 1 590 ? 14.583 -11.098 -17.665 1.00 85.44 590 PHE A O 1
ATOM 4814 N N . HIS A 1 591 ? 12.655 -12.216 -17.917 1.00 83.62 591 HIS A N 1
ATOM 4815 C CA . HIS A 1 591 ? 11.830 -11.148 -17.378 1.00 83.62 591 HIS A CA 1
ATOM 4816 C C . HIS A 1 591 ? 12.056 -11.011 -15.858 1.00 83.62 591 HIS A C 1
ATOM 4818 O O . HIS A 1 591 ? 12.033 -12.017 -15.146 1.00 83.62 591 HIS A O 1
ATOM 4824 N N . PRO A 1 592 ? 12.243 -9.791 -15.320 1.00 75.94 592 PRO A N 1
ATOM 4825 C CA . PRO A 1 592 ? 12.515 -9.580 -13.891 1.00 75.94 592 PRO A CA 1
ATOM 4826 C C . PRO A 1 592 ? 11.302 -9.838 -12.986 1.00 75.94 592 PRO A C 1
ATOM 4828 O O . PRO A 1 592 ? 11.469 -10.224 -11.832 1.00 75.94 592 PRO A O 1
ATOM 4831 N N . TYR A 1 593 ? 10.093 -9.573 -13.499 1.00 80.88 593 TYR A N 1
ATOM 4832 C CA . TYR A 1 593 ? 8.840 -9.485 -12.740 1.00 80.88 593 TYR A CA 1
ATOM 4833 C C . TYR A 1 593 ? 7.667 -10.233 -13.412 1.00 80.88 593 TYR A C 1
ATOM 4835 O O . TYR A 1 593 ? 6.607 -9.643 -13.642 1.00 80.88 593 TYR A O 1
ATOM 4843 N N . PRO A 1 594 ? 7.851 -11.494 -13.858 1.00 85.62 594 PRO A N 1
ATOM 4844 C CA . PRO A 1 594 ? 6.851 -12.193 -14.667 1.00 85.62 594 PRO A CA 1
ATOM 4845 C C . PRO A 1 594 ? 5.552 -12.460 -13.892 1.00 85.62 594 PRO A C 1
ATOM 4847 O O . PRO A 1 594 ? 4.472 -12.445 -14.481 1.00 85.62 594 PRO A O 1
ATOM 4850 N N . VAL A 1 595 ? 5.630 -12.661 -12.572 1.00 86.12 595 VAL A N 1
ATOM 4851 C CA . VAL A 1 595 ? 4.458 -12.962 -11.740 1.00 86.12 595 VAL A CA 1
ATOM 4852 C C . VAL A 1 595 ? 3.643 -11.696 -11.500 1.00 86.12 595 VAL A C 1
ATOM 4854 O O . VAL A 1 595 ? 2.429 -11.712 -11.694 1.00 86.12 595 VAL A O 1
ATOM 4857 N N . SER A 1 596 ? 4.274 -10.569 -11.146 1.00 82.94 596 SER A N 1
ATOM 4858 C CA . SER A 1 596 ? 3.547 -9.300 -10.987 1.00 82.94 596 SER A CA 1
ATOM 4859 C C . SER A 1 596 ? 2.950 -8.822 -12.304 1.00 82.94 596 SER A C 1
ATOM 4861 O O . SER A 1 596 ? 1.858 -8.249 -12.288 1.00 82.94 596 SER A O 1
ATOM 4863 N N . PHE A 1 597 ? 3.619 -9.056 -13.438 1.00 83.75 597 PHE A N 1
ATOM 4864 C CA . PHE A 1 597 ? 3.065 -8.737 -14.755 1.00 83.75 597 PHE A CA 1
ATOM 4865 C C . PHE A 1 597 ? 1.756 -9.499 -15.013 1.00 83.75 597 PHE A C 1
ATOM 4867 O O . PHE A 1 597 ? 0.729 -8.874 -15.295 1.00 83.75 597 PHE A O 1
ATOM 4874 N N . LEU A 1 598 ? 1.758 -10.826 -14.847 1.00 86.62 598 LEU A N 1
ATOM 4875 C CA . LEU A 1 598 ? 0.553 -11.645 -15.015 1.00 86.62 598 LEU A CA 1
ATOM 4876 C C . LEU A 1 598 ? -0.550 -11.249 -14.033 1.00 86.62 598 LEU A C 1
ATOM 4878 O O . LEU A 1 598 ? -1.685 -11.010 -14.440 1.00 86.62 598 LEU A O 1
ATOM 4882 N N . TYR A 1 599 ? -0.210 -11.136 -12.748 1.00 86.75 599 TYR A N 1
ATOM 4883 C CA . TYR A 1 599 ? -1.159 -10.787 -11.698 1.00 86.75 599 TYR A CA 1
ATOM 4884 C C . TYR A 1 599 ? -1.822 -9.427 -11.954 1.00 86.75 599 TYR A C 1
ATOM 4886 O O . TYR A 1 599 ? -3.046 -9.313 -11.888 1.00 86.75 599 TYR A O 1
ATOM 4894 N N . SER A 1 600 ? -1.037 -8.397 -12.288 1.00 82.00 600 SER A N 1
ATOM 4895 C CA . SER A 1 600 ? -1.567 -7.059 -12.578 1.00 82.00 600 SER A CA 1
ATOM 4896 C C . SER A 1 600 ? -2.422 -7.033 -13.845 1.00 82.00 600 SER A C 1
ATOM 4898 O O . SER A 1 600 ? -3.492 -6.426 -13.838 1.00 82.00 600 SER A O 1
ATOM 4900 N N . THR A 1 601 ? -2.001 -7.737 -14.898 1.00 82.19 601 THR A N 1
ATOM 4901 C CA . THR A 1 601 ? -2.739 -7.827 -16.163 1.00 82.19 601 THR A CA 1
ATOM 4902 C C . THR A 1 601 ? -4.080 -8.537 -15.967 1.00 82.19 601 THR A C 1
ATOM 4904 O O . THR A 1 601 ? -5.115 -8.002 -16.361 1.00 82.19 601 THR A O 1
ATOM 4907 N N . PHE A 1 602 ? -4.098 -9.692 -15.297 1.00 86.06 602 PHE A N 1
ATOM 4908 C CA . PHE A 1 602 ? -5.334 -10.439 -15.035 1.00 86.06 602 PHE A CA 1
ATOM 4909 C C . PHE A 1 602 ? -6.277 -9.690 -14.100 1.00 86.06 602 PHE A C 1
ATOM 4911 O O . PHE A 1 602 ? -7.475 -9.627 -14.366 1.00 86.06 602 PHE A O 1
ATOM 4918 N N . ARG A 1 603 ? -5.743 -9.060 -13.047 1.00 84.06 603 ARG A N 1
ATOM 4919 C CA . ARG A 1 603 ? -6.556 -8.292 -12.101 1.00 84.06 603 ARG A CA 1
ATOM 4920 C C . ARG A 1 603 ? -7.176 -7.049 -12.740 1.00 84.06 603 ARG A C 1
ATOM 4922 O O . ARG A 1 603 ? -8.313 -6.717 -12.423 1.00 84.06 603 ARG A O 1
ATOM 4929 N N . PHE A 1 604 ? -6.442 -6.353 -13.610 1.00 82.25 604 PHE A N 1
ATOM 4930 C CA . PHE A 1 604 ? -6.907 -5.118 -14.248 1.00 82.25 604 PHE A CA 1
ATOM 4931 C C . PHE A 1 604 ? -7.912 -5.376 -15.379 1.00 82.25 604 PHE A C 1
ATOM 4933 O O . PHE A 1 604 ? -8.927 -4.689 -15.465 1.00 82.25 604 PHE A O 1
ATOM 4940 N N . TYR A 1 605 ? -7.656 -6.374 -16.230 1.00 80.62 605 TYR A N 1
ATOM 4941 C CA . TYR A 1 605 ? -8.506 -6.694 -17.384 1.00 80.62 605 TYR A CA 1
ATOM 4942 C C . TYR A 1 605 ? -9.537 -7.795 -17.109 1.00 80.62 605 TYR A C 1
ATOM 4944 O O . TYR A 1 605 ? -10.072 -8.368 -18.057 1.00 80.62 605 TYR A O 1
ATOM 4952 N N . GLU A 1 606 ? -9.841 -8.083 -15.840 1.00 84.19 606 GLU A N 1
ATOM 4953 C CA . GLU A 1 606 ? -10.729 -9.177 -15.427 1.00 84.19 606 GLU A CA 1
ATOM 4954 C C . GLU A 1 606 ? -12.036 -9.206 -16.235 1.00 84.19 606 GLU A C 1
ATOM 4956 O O . GLU A 1 606 ? -12.295 -10.196 -16.915 1.00 84.19 606 GLU A O 1
ATOM 4961 N N . LYS A 1 607 ? -12.776 -8.091 -16.291 1.00 81.94 607 LYS A N 1
ATOM 4962 C CA . LYS A 1 607 ? -14.039 -7.993 -17.044 1.00 81.94 607 LYS A CA 1
ATOM 4963 C C . LYS A 1 607 ? -13.934 -8.415 -18.514 1.00 81.94 607 LYS A C 1
ATOM 4965 O O . LYS A 1 607 ? -14.860 -9.027 -19.024 1.00 81.94 607 LYS A O 1
ATOM 4970 N N . ARG A 1 608 ? -12.822 -8.102 -19.193 1.00 78.38 608 ARG A N 1
ATOM 4971 C CA . ARG A 1 608 ? -12.604 -8.472 -20.608 1.00 78.38 608 ARG A CA 1
ATOM 4972 C C . ARG A 1 608 ? -12.101 -9.907 -20.760 1.00 78.38 608 ARG A C 1
ATOM 4974 O O . ARG A 1 608 ? -12.449 -10.587 -21.713 1.00 78.38 608 ARG A O 1
ATOM 4981 N N . LEU A 1 609 ? -11.284 -10.380 -19.821 1.00 78.75 609 LEU A N 1
ATOM 4982 C CA . LEU A 1 609 ? -10.713 -11.730 -19.852 1.00 78.75 609 LEU A CA 1
ATOM 4983 C C . LEU A 1 609 ? -11.726 -12.822 -19.489 1.00 78.75 609 LEU A C 1
ATOM 4985 O O . LEU A 1 609 ? -11.540 -13.968 -19.901 1.00 78.75 609 LEU A O 1
ATOM 4989 N N . VAL A 1 610 ? -12.789 -12.482 -18.753 1.00 76.00 610 VAL A N 1
ATOM 4990 C CA . VAL A 1 610 ? -13.921 -13.386 -18.488 1.00 76.00 610 VAL A CA 1
ATOM 4991 C C . VAL A 1 610 ? -14.607 -13.808 -19.794 1.00 76.00 610 VAL A C 1
ATOM 4993 O O . VAL A 1 610 ? -14.967 -14.973 -19.933 1.00 76.00 610 VAL A O 1
ATOM 4996 N N . GLU A 1 611 ? -14.700 -12.915 -20.784 1.00 72.38 611 GLU A N 1
ATOM 4997 C CA . GLU A 1 611 ? -15.304 -13.205 -22.095 1.00 72.38 611 GLU A CA 1
ATOM 4998 C C . GLU A 1 611 ? -14.436 -14.134 -22.968 1.00 72.38 611 GLU A C 1
ATOM 5000 O O . GLU A 1 611 ? -14.940 -14.786 -23.882 1.00 72.38 611 GLU A O 1
ATOM 5005 N N . SER A 1 612 ? -13.129 -14.234 -22.692 1.00 73.88 612 SER A N 1
ATOM 5006 C CA . SER A 1 612 ? -12.173 -15.004 -23.501 1.00 73.88 612 SER A CA 1
ATOM 5007 C C . SER A 1 612 ? -11.212 -15.851 -22.640 1.00 73.88 612 SER A C 1
ATOM 5009 O O . SER A 1 612 ? -10.017 -15.535 -22.544 1.00 73.88 612 SER A O 1
ATOM 5011 N N . PRO A 1 613 ? -11.677 -16.967 -22.039 1.00 77.38 613 PRO A N 1
ATOM 5012 C CA . PRO A 1 613 ? -10.883 -17.769 -21.102 1.00 77.38 613 PRO A CA 1
ATOM 5013 C C . PRO A 1 613 ? -9.654 -18.448 -21.735 1.00 77.38 613 PRO A C 1
ATOM 5015 O O . PRO A 1 613 ? -8.677 -18.733 -21.046 1.00 77.38 613 PRO A O 1
ATOM 5018 N N . ALA A 1 614 ? -9.646 -18.650 -23.054 1.00 79.56 614 ALA A N 1
ATOM 5019 C CA . ALA A 1 614 ? -8.497 -19.223 -23.754 1.00 79.56 614 ALA A CA 1
ATOM 5020 C C . ALA A 1 614 ? -7.249 -18.318 -23.697 1.00 79.56 614 ALA A C 1
ATOM 5022 O O . ALA A 1 614 ? -6.129 -18.817 -23.618 1.00 79.56 614 ALA A O 1
ATOM 5023 N N . ILE A 1 615 ? -7.419 -16.987 -23.705 1.00 81.75 615 ILE A N 1
ATOM 5024 C CA . ILE A 1 615 ? -6.294 -16.035 -23.707 1.00 81.75 615 ILE A CA 1
ATOM 5025 C C . ILE A 1 615 ? -5.546 -16.085 -22.371 1.00 81.75 615 ILE A C 1
ATOM 5027 O O . ILE A 1 615 ? -4.319 -16.169 -22.357 1.00 81.75 615 ILE A O 1
ATOM 5031 N N . LYS A 1 616 ? -6.276 -16.087 -21.247 1.00 84.38 616 LYS A N 1
ATOM 5032 C CA . LYS A 1 616 ? -5.680 -16.146 -19.902 1.00 84.38 616 LYS A CA 1
ATOM 5033 C C . LYS A 1 616 ? -4.917 -17.452 -19.667 1.00 84.38 616 LYS A C 1
ATOM 5035 O O . LYS A 1 616 ? -3.806 -17.415 -19.148 1.00 84.38 616 LYS A O 1
ATOM 5040 N N . GLN A 1 617 ? -5.458 -18.586 -20.113 1.00 86.25 617 GLN A N 1
ATOM 5041 C CA . GLN A 1 617 ? -4.804 -19.891 -19.974 1.00 86.25 617 GLN A CA 1
ATOM 5042 C C . GLN A 1 617 ? -3.522 -19.968 -20.803 1.00 86.25 617 GLN A C 1
ATOM 5044 O O . GLN A 1 617 ? -2.467 -20.317 -20.277 1.00 86.25 617 GLN A O 1
ATOM 5049 N N . LYS A 1 618 ? -3.587 -19.565 -22.078 1.00 85.62 618 LYS A N 1
ATOM 5050 C CA . LYS A 1 618 ? -2.426 -19.552 -22.977 1.00 85.62 618 LYS A CA 1
ATOM 5051 C C . LYS A 1 618 ? -1.318 -18.622 -22.483 1.00 85.62 618 LYS A C 1
ATOM 5053 O O . LYS A 1 618 ? -0.151 -18.999 -22.522 1.00 85.62 618 LYS A O 1
ATOM 5058 N N . LEU A 1 619 ? -1.670 -17.439 -21.975 1.00 86.88 619 LEU A N 1
ATOM 5059 C CA . LEU A 1 619 ? -0.697 -16.497 -21.419 1.00 86.88 619 LEU A CA 1
ATOM 5060 C C . LEU A 1 619 ? -0.032 -17.047 -20.147 1.00 86.88 619 LEU A C 1
ATOM 5062 O O . LEU A 1 619 ? 1.192 -17.000 -20.029 1.00 86.88 619 LEU A O 1
ATOM 5066 N N . ALA A 1 620 ? -0.825 -17.596 -19.218 1.00 88.06 620 ALA A N 1
ATOM 5067 C CA . ALA A 1 620 ? -0.311 -18.183 -17.983 1.00 88.06 620 ALA A CA 1
ATOM 5068 C C . ALA A 1 620 ? 0.636 -19.361 -18.270 1.00 88.06 620 ALA A C 1
ATOM 5070 O O . ALA A 1 620 ? 1.718 -19.432 -17.688 1.00 88.06 620 ALA A O 1
ATOM 5071 N N . LEU A 1 621 ? 0.275 -20.234 -19.218 1.00 87.88 621 LEU A N 1
ATOM 5072 C CA . LEU A 1 621 ? 1.120 -21.349 -19.646 1.00 87.88 621 LEU A CA 1
ATOM 5073 C C . LEU A 1 621 ? 2.403 -20.898 -20.345 1.00 87.88 621 LEU A C 1
ATOM 5075 O O . LEU A 1 621 ? 3.460 -21.455 -20.063 1.00 87.88 621 LEU A O 1
ATOM 5079 N N . ALA A 1 622 ? 2.335 -19.899 -21.229 1.00 87.19 622 ALA A N 1
ATOM 5080 C CA . ALA A 1 622 ? 3.511 -19.405 -21.943 1.00 87.19 622 ALA A CA 1
ATOM 5081 C C . ALA A 1 622 ? 4.576 -18.872 -20.970 1.00 87.19 622 ALA A C 1
ATOM 5083 O O . ALA A 1 622 ? 5.752 -19.212 -21.089 1.00 87.19 622 ALA A O 1
ATOM 5084 N N . VAL A 1 623 ? 4.160 -18.092 -19.968 1.00 87.44 623 VAL A N 1
ATOM 5085 C CA . VAL A 1 623 ? 5.065 -17.563 -18.935 1.00 87.44 623 VAL A CA 1
ATOM 5086 C C . VAL A 1 623 ? 5.530 -18.662 -17.975 1.00 87.44 623 VAL A C 1
ATOM 5088 O O . VAL A 1 623 ? 6.705 -18.686 -17.608 1.00 87.44 623 VAL A O 1
ATOM 5091 N N . HIS A 1 624 ? 4.644 -19.584 -17.577 1.00 87.00 624 HIS A N 1
ATOM 5092 C CA . HIS A 1 624 ? 5.016 -20.723 -16.735 1.00 87.00 624 HIS A CA 1
ATOM 5093 C C . HIS A 1 624 ? 6.101 -21.567 -17.413 1.00 87.00 624 HIS A C 1
ATOM 5095 O O . HIS A 1 624 ? 7.186 -21.719 -16.849 1.00 87.00 624 HIS A O 1
ATOM 5101 N N . GLY A 1 625 ? 5.841 -22.032 -18.639 1.00 84.56 625 GLY A N 1
ATOM 5102 C CA . GLY A 1 625 ? 6.728 -22.908 -19.403 1.00 84.56 625 GLY A CA 1
ATOM 5103 C C . GLY A 1 625 ? 8.065 -22.268 -19.777 1.00 84.56 625 GLY A C 1
ATOM 5104 O O . GLY A 1 625 ? 9.082 -22.954 -19.763 1.00 84.56 625 GLY A O 1
ATOM 5105 N N . ALA A 1 626 ? 8.110 -20.955 -20.029 1.00 83.56 626 ALA A N 1
ATOM 5106 C CA . ALA A 1 626 ? 9.367 -20.253 -20.309 1.00 83.56 626 ALA A CA 1
ATOM 5107 C C . ALA A 1 626 ? 10.360 -20.296 -19.130 1.00 83.56 626 ALA A C 1
ATOM 5109 O O . ALA A 1 626 ? 11.574 -20.292 -19.338 1.00 83.56 626 ALA A O 1
ATOM 5110 N N . CYS A 1 627 ? 9.850 -20.352 -17.897 1.00 81.56 627 CYS A N 1
ATOM 5111 C CA . CYS A 1 627 ? 10.650 -20.313 -16.672 1.00 81.56 627 CYS A CA 1
ATOM 5112 C C . CYS A 1 627 ? 10.875 -21.689 -16.027 1.00 81.56 627 CYS A C 1
ATOM 5114 O O . CYS A 1 627 ? 11.703 -21.780 -15.126 1.00 81.56 627 CYS A O 1
ATOM 5116 N N . VAL A 1 628 ? 10.178 -22.747 -16.461 1.00 80.81 628 VAL A N 1
ATOM 5117 C CA . VAL A 1 628 ? 10.380 -24.119 -15.950 1.00 80.81 628 VAL A CA 1
ATOM 5118 C C . VAL A 1 628 ? 11.840 -24.585 -16.087 1.00 80.81 628 VAL A C 1
ATOM 5120 O O . VAL A 1 628 ? 12.376 -25.077 -15.107 1.00 80.81 628 VAL A O 1
ATOM 5123 N N . PRO A 1 629 ? 12.567 -24.363 -17.203 1.00 72.88 629 PRO A N 1
ATOM 5124 C CA . PRO A 1 629 ? 13.958 -24.821 -17.316 1.00 72.88 629 PRO A CA 1
ATOM 5125 C C . PRO A 1 629 ? 14.939 -24.203 -16.305 1.00 72.88 629 PRO A C 1
ATOM 5127 O O . PRO A 1 629 ? 16.040 -24.719 -16.131 1.00 72.88 629 PRO A O 1
ATOM 5130 N N . SER A 1 630 ? 14.591 -23.066 -15.695 1.00 65.62 630 SER A N 1
ATOM 5131 C CA . SER A 1 630 ? 15.406 -22.374 -14.688 1.00 65.62 630 SER A CA 1
ATOM 5132 C C . SER A 1 630 ? 14.824 -22.439 -13.273 1.00 65.62 630 SER A C 1
ATOM 5134 O O . SER A 1 630 ? 15.452 -21.954 -12.336 1.00 65.62 630 SER A O 1
ATOM 5136 N N . ARG A 1 631 ? 13.625 -23.000 -13.094 1.00 73.38 631 ARG A N 1
ATOM 5137 C CA . ARG A 1 631 ? 12.904 -23.052 -11.813 1.00 73.38 631 ARG A CA 1
ATOM 5138 C C . ARG A 1 631 ? 12.339 -24.454 -11.579 1.00 73.38 631 ARG A C 1
ATOM 5140 O O . ARG A 1 631 ? 12.583 -25.368 -12.350 1.00 73.38 631 ARG A O 1
ATOM 5147 N N . ASP A 1 632 ? 11.593 -24.626 -10.495 1.00 71.38 632 ASP A N 1
ATOM 5148 C CA . ASP A 1 632 ? 10.917 -25.891 -10.201 1.00 71.38 632 ASP A CA 1
ATOM 5149 C C . ASP A 1 632 ? 9.624 -26.041 -11.029 1.00 71.38 632 ASP A C 1
ATOM 5151 O O . ASP A 1 632 ? 8.939 -25.051 -11.297 1.00 71.38 632 ASP A O 1
ATOM 5155 N N . ASP A 1 633 ? 9.214 -27.274 -11.343 1.00 67.50 633 ASP A N 1
ATOM 5156 C CA . ASP A 1 633 ? 7.996 -27.577 -12.125 1.00 67.50 633 ASP A CA 1
ATOM 5157 C C . ASP A 1 633 ? 6.699 -27.017 -11.504 1.00 67.50 633 ASP A C 1
ATOM 5159 O O . ASP A 1 633 ? 5.698 -26.818 -12.188 1.00 67.50 633 ASP A O 1
ATOM 5163 N N . HIS A 1 634 ? 6.700 -26.719 -10.202 1.00 71.69 634 HIS A N 1
ATOM 5164 C CA . HIS A 1 634 ? 5.540 -26.202 -9.460 1.00 71.69 634 HIS A CA 1
ATOM 5165 C C . HIS A 1 634 ? 5.736 -24.763 -8.973 1.00 71.69 634 HIS A C 1
ATOM 5167 O O . HIS A 1 634 ? 5.150 -24.346 -7.972 1.00 71.69 634 HIS A O 1
ATOM 5173 N N . TRP A 1 635 ? 6.587 -23.989 -9.656 1.00 80.19 635 TRP A N 1
ATOM 5174 C CA . TRP A 1 635 ? 6.930 -22.640 -9.212 1.00 80.19 635 TRP A CA 1
ATOM 5175 C C . TRP A 1 635 ? 5.778 -21.628 -9.345 1.00 80.19 635 TRP A C 1
ATOM 5177 O O . TRP A 1 635 ? 5.732 -20.695 -8.548 1.00 80.19 635 TRP A O 1
ATOM 5187 N N . LEU A 1 636 ? 4.875 -21.781 -10.326 1.00 84.38 636 LEU A N 1
ATOM 5188 C CA . LEU A 1 636 ? 3.775 -20.835 -10.604 1.00 84.38 636 LEU A CA 1
ATOM 5189 C C . LEU A 1 636 ? 2.397 -21.512 -10.646 1.00 84.38 636 LEU A C 1
ATOM 5191 O O . LEU A 1 636 ? 1.497 -21.071 -9.942 1.00 84.38 636 LEU A O 1
ATOM 5195 N N . LEU A 1 637 ? 2.236 -22.560 -11.461 1.00 87.88 637 LEU A N 1
ATOM 5196 C CA . LEU A 1 637 ? 0.966 -23.268 -11.670 1.00 87.88 637 LEU A CA 1
ATOM 5197 C C . LEU A 1 637 ? 1.021 -24.676 -11.060 1.00 87.88 637 LEU A C 1
ATOM 5199 O O . LEU A 1 637 ? 2.096 -25.275 -10.974 1.00 87.88 637 LEU A O 1
ATOM 5203 N N . SER A 1 638 ? -0.126 -25.212 -10.639 1.00 87.12 638 SER A N 1
ATOM 5204 C CA . SER A 1 638 ? -0.233 -26.604 -10.188 1.00 87.12 638 SER A CA 1
ATOM 5205 C C . SER A 1 638 ? -0.088 -27.618 -11.331 1.00 87.12 638 SER A C 1
ATOM 5207 O O . SER A 1 638 ? -0.453 -27.353 -12.477 1.00 87.12 638 SER A O 1
ATOM 5209 N N . ALA A 1 639 ? 0.399 -28.818 -10.998 1.00 83.38 639 ALA A N 1
ATOM 5210 C CA . ALA A 1 639 ? 0.513 -29.929 -11.945 1.00 83.38 639 ALA A CA 1
ATOM 5211 C C . ALA A 1 639 ? -0.842 -30.323 -12.558 1.00 83.38 639 ALA A C 1
ATOM 5213 O O . ALA A 1 639 ? -0.916 -30.610 -13.751 1.00 83.38 639 ALA A O 1
ATOM 5214 N N . GLU A 1 640 ? -1.909 -30.299 -11.753 1.00 84.38 640 GLU A N 1
ATOM 5215 C CA . GLU A 1 640 ? -3.271 -30.630 -12.187 1.00 84.38 640 GLU A CA 1
ATOM 5216 C C . GLU A 1 640 ? -3.791 -29.629 -13.226 1.00 84.38 640 GLU A C 1
ATOM 5218 O O . GLU A 1 640 ? -4.307 -30.035 -14.268 1.00 84.38 640 GLU A O 1
ATOM 5223 N N . PHE A 1 641 ? -3.569 -28.327 -13.003 1.00 86.19 641 PHE A N 1
ATOM 5224 C CA . PHE A 1 641 ? -3.943 -27.283 -13.958 1.00 86.19 641 PHE A CA 1
ATOM 5225 C C . PHE A 1 641 ? -3.167 -27.414 -15.277 1.00 86.19 641 PHE A C 1
ATOM 5227 O O . PHE A 1 641 ? -3.763 -27.395 -16.354 1.00 86.19 641 PHE A O 1
ATOM 5234 N N . VAL A 1 642 ? -1.841 -27.585 -15.210 1.00 84.94 642 VAL A N 1
ATOM 5235 C CA . VAL A 1 642 ? -0.988 -27.721 -16.406 1.00 84.94 642 VAL A CA 1
ATOM 5236 C C . VAL A 1 642 ? -1.357 -28.974 -17.207 1.00 84.94 642 VAL A C 1
ATOM 5238 O O . VAL A 1 642 ? -1.486 -28.904 -18.431 1.00 84.94 642 VAL A O 1
ATOM 5241 N N . GLY A 1 643 ? -1.583 -30.099 -16.522 1.00 81.12 643 GLY A N 1
ATOM 5242 C CA . GLY A 1 643 ? -2.001 -31.356 -17.139 1.00 81.12 643 GLY A CA 1
ATOM 5243 C C . GLY A 1 643 ? -3.354 -31.252 -17.842 1.00 81.12 643 GLY A C 1
ATOM 5244 O O . GLY A 1 643 ? -3.505 -31.777 -18.945 1.00 81.12 643 GLY A O 1
ATOM 5245 N N . TRP A 1 644 ? -4.315 -30.528 -17.257 1.00 81.81 644 TRP A N 1
ATOM 5246 C CA . TRP A 1 644 ? -5.622 -30.331 -17.880 1.00 81.81 644 TRP A CA 1
ATOM 5247 C C . TRP A 1 644 ? -5.557 -29.440 -19.124 1.00 81.81 644 TRP A C 1
ATOM 5249 O O . TRP A 1 644 ? -6.058 -29.834 -20.178 1.00 81.81 644 TRP A O 1
ATOM 5259 N N . VAL A 1 645 ? -4.923 -28.262 -19.043 1.00 75.81 645 VAL A N 1
ATOM 5260 C CA . VAL A 1 645 ? -4.876 -27.342 -20.196 1.00 75.81 645 VAL A CA 1
ATOM 5261 C C . VAL A 1 645 ? -4.127 -27.981 -21.375 1.00 75.81 645 VAL A C 1
ATOM 5263 O O . VAL A 1 645 ? -4.502 -27.772 -22.527 1.00 75.81 645 VAL A O 1
ATOM 5266 N N . GLY A 1 646 ? -3.126 -28.827 -21.103 1.00 68.88 646 GLY A N 1
ATOM 5267 C CA . GLY A 1 646 ? -2.433 -29.616 -22.127 1.00 68.88 646 GLY A CA 1
ATOM 5268 C C . GLY A 1 646 ? -3.305 -30.663 -22.842 1.00 68.88 646 GLY A C 1
ATOM 5269 O O . GLY A 1 646 ? -2.958 -31.076 -23.943 1.00 68.88 646 GLY A O 1
ATOM 5270 N N . GLN A 1 647 ? -4.437 -31.069 -22.253 1.00 66.44 647 GLN A N 1
ATOM 5271 C CA . GLN A 1 647 ? -5.392 -32.056 -22.791 1.00 66.44 647 GLN A CA 1
ATOM 5272 C C . GLN A 1 647 ? -6.713 -31.424 -23.282 1.00 66.44 647 GLN A C 1
ATOM 5274 O O . GLN A 1 647 ? -7.621 -32.133 -23.720 1.00 66.44 647 GLN A O 1
ATOM 5279 N N . ALA A 1 648 ? -6.847 -30.096 -23.197 1.00 56.50 648 ALA A N 1
ATOM 5280 C CA . ALA A 1 648 ? -8.116 -29.371 -23.316 1.00 56.50 648 ALA A CA 1
ATOM 5281 C C . ALA A 1 648 ? -8.761 -29.371 -24.719 1.00 56.50 648 ALA A C 1
ATOM 5283 O O . ALA A 1 648 ? -9.843 -28.814 -24.886 1.00 56.50 648 ALA A O 1
ATOM 5284 N N . THR A 1 649 ? -8.142 -29.983 -25.733 1.00 55.50 649 THR A N 1
ATOM 5285 C CA . THR A 1 649 ? -8.732 -30.090 -27.078 1.00 55.50 649 THR A CA 1
ATOM 5286 C C . THR A 1 649 ? -9.893 -31.088 -27.163 1.00 55.50 649 THR A C 1
ATOM 5288 O O . THR A 1 649 ? -10.737 -30.915 -28.037 1.00 55.50 649 THR A O 1
ATOM 5291 N N . ASP A 1 650 ? -9.996 -32.058 -26.240 1.00 52.66 650 ASP A N 1
ATOM 5292 C CA . ASP A 1 650 ? -10.958 -33.176 -26.354 1.00 52.66 650 ASP A CA 1
ATOM 5293 C C . ASP A 1 650 ? -12.011 -33.263 -25.231 1.00 52.66 650 ASP A C 1
ATOM 5295 O O . ASP A 1 650 ? -12.973 -34.026 -25.339 1.00 52.66 650 ASP A O 1
ATOM 5299 N N . ARG A 1 651 ? -11.871 -32.505 -24.135 1.00 54.81 651 ARG A N 1
ATOM 5300 C CA . ARG A 1 651 ? -12.802 -32.531 -22.990 1.00 54.81 651 ARG A CA 1
ATOM 5301 C C . ARG A 1 651 ? -13.299 -31.118 -22.702 1.00 54.81 651 ARG A C 1
ATOM 5303 O O . ARG A 1 651 ? -12.515 -30.180 -22.757 1.00 54.81 651 ARG A O 1
ATOM 5310 N N . GLY A 1 652 ? -14.597 -30.973 -22.422 1.00 64.75 652 GLY A N 1
ATOM 5311 C CA . GLY A 1 652 ? -15.249 -29.690 -22.125 1.00 64.75 652 GLY A CA 1
ATOM 5312 C C . GLY A 1 652 ? -14.617 -28.895 -20.962 1.00 64.75 652 GLY A C 1
ATOM 5313 O O . GLY A 1 652 ? -13.598 -29.303 -20.401 1.00 64.75 652 GLY A O 1
ATOM 5314 N N . PRO A 1 653 ? -15.205 -27.748 -20.573 1.00 70.62 653 PRO A N 1
ATOM 5315 C CA . PRO A 1 653 ? -14.616 -26.863 -19.568 1.00 70.62 653 PRO A CA 1
ATOM 5316 C C . PRO A 1 653 ? -14.425 -27.594 -18.233 1.00 70.62 653 PRO A C 1
ATOM 5318 O O . PRO A 1 653 ? -15.362 -28.192 -17.705 1.00 70.62 653 PRO A O 1
ATOM 5321 N N . TRP A 1 654 ? -13.206 -27.562 -17.691 1.00 81.44 654 TRP A N 1
ATOM 5322 C CA . TRP A 1 654 ? -12.908 -28.200 -16.411 1.00 81.44 654 TRP A CA 1
ATOM 5323 C C . TRP A 1 654 ? -13.486 -27.422 -15.245 1.00 81.44 654 TRP A C 1
ATOM 5325 O O . TRP A 1 654 ? -13.237 -26.229 -15.090 1.00 81.44 654 TRP A O 1
ATOM 5335 N N . VAL A 1 655 ? -14.229 -28.132 -14.406 1.00 82.50 655 VAL A N 1
ATOM 5336 C CA . VAL A 1 655 ? -14.720 -27.630 -13.128 1.00 82.50 655 VAL A CA 1
ATOM 5337 C C . VAL A 1 655 ? -13.885 -28.309 -12.042 1.00 82.50 655 VAL A C 1
ATOM 5339 O O . VAL A 1 655 ? -14.022 -29.523 -11.865 1.00 82.50 655 VAL A O 1
ATOM 5342 N N . PRO A 1 656 ? -12.985 -27.579 -11.361 1.00 85.88 656 PRO A N 1
ATOM 5343 C CA . PRO A 1 656 ? -12.185 -28.140 -10.283 1.00 85.88 656 PRO A CA 1
ATOM 5344 C C . PRO A 1 656 ? -13.055 -28.551 -9.094 1.00 85.88 656 PRO A C 1
ATOM 5346 O O . PRO A 1 656 ? -14.081 -27.927 -8.814 1.00 85.88 656 PRO A O 1
ATOM 5349 N N . ASP A 1 657 ? -12.634 -29.589 -8.376 1.00 87.81 657 ASP A N 1
ATOM 5350 C CA . ASP A 1 657 ? -13.302 -30.041 -7.161 1.00 87.81 657 ASP A CA 1
ATOM 5351 C C . ASP A 1 657 ? -12.854 -29.235 -5.928 1.00 87.81 657 ASP A C 1
ATOM 5353 O O . ASP A 1 657 ? -11.910 -28.442 -5.963 1.00 87.81 657 ASP A O 1
ATOM 5357 N N . LEU A 1 658 ? -13.537 -29.430 -4.796 1.00 86.44 658 LEU A N 1
ATOM 5358 C CA . LEU A 1 658 ? -13.209 -28.715 -3.559 1.00 86.44 658 LEU A CA 1
ATOM 5359 C C . LEU A 1 658 ? -11.814 -29.095 -3.017 1.00 86.44 658 LEU A C 1
ATOM 5361 O O . LEU A 1 658 ? -11.158 -28.258 -2.393 1.00 86.44 658 LEU A O 1
ATOM 5365 N N . ASN A 1 659 ? -11.322 -30.307 -3.316 1.00 88.38 659 ASN A N 1
ATOM 5366 C CA . ASN A 1 659 ? -9.972 -30.738 -2.945 1.00 88.38 659 ASN A CA 1
ATOM 5367 C C . ASN A 1 659 ? -8.898 -29.910 -3.651 1.00 88.38 659 ASN A C 1
ATOM 5369 O O . ASN A 1 659 ? -7.925 -29.526 -3.002 1.00 88.38 659 ASN A O 1
ATOM 5373 N N . TYR A 1 660 ? -9.086 -29.583 -4.933 1.00 90.06 660 TYR A N 1
ATOM 5374 C CA . TYR A 1 660 ? -8.180 -28.714 -5.678 1.00 90.06 660 TYR A CA 1
ATOM 5375 C C . TYR A 1 660 ? -8.049 -27.331 -5.023 1.00 90.06 660 TYR A C 1
ATOM 5377 O O . TYR A 1 660 ? -6.938 -26.878 -4.728 1.00 90.06 660 TYR A O 1
ATOM 5385 N N . TYR A 1 661 ? -9.174 -26.678 -4.700 1.00 89.75 661 TYR A N 1
ATOM 5386 C CA . TYR A 1 661 ? -9.148 -25.392 -3.989 1.00 89.75 661 TYR A CA 1
ATOM 5387 C C . TYR A 1 661 ? -8.506 -25.529 -2.600 1.00 89.75 661 TYR A C 1
ATOM 5389 O O . TYR A 1 661 ? -7.704 -24.682 -2.200 1.00 89.75 661 TYR A O 1
ATOM 5397 N N . GLY A 1 662 ? -8.797 -26.621 -1.885 1.00 87.00 662 GLY A N 1
ATOM 5398 C CA . GLY A 1 662 ? -8.170 -26.946 -0.606 1.00 87.00 662 GLY A CA 1
ATOM 5399 C C . GLY A 1 662 ? -6.648 -27.085 -0.711 1.00 87.00 662 GLY A C 1
ATOM 5400 O O . GLY A 1 662 ? -5.927 -26.513 0.104 1.00 87.00 662 GLY A O 1
ATOM 5401 N N . ALA A 1 663 ? -6.140 -27.772 -1.736 1.00 87.50 663 ALA A N 1
ATOM 5402 C CA . ALA A 1 663 ? -4.709 -27.949 -1.982 1.00 87.50 663 ALA A CA 1
ATOM 5403 C C . ALA A 1 663 ? -4.004 -26.627 -2.335 1.00 87.50 663 ALA A C 1
ATOM 5405 O O . ALA A 1 663 ? -2.880 -26.384 -1.885 1.00 87.50 663 ALA A O 1
ATOM 5406 N N . LEU A 1 664 ? -4.663 -25.738 -3.088 1.00 88.69 664 LEU A N 1
ATOM 5407 C CA . LEU A 1 664 ? -4.143 -24.396 -3.370 1.00 88.69 664 LEU A CA 1
ATOM 5408 C C . LEU A 1 664 ? -4.015 -23.553 -2.098 1.00 88.69 664 LEU A C 1
ATOM 5410 O O . LEU A 1 664 ? -2.971 -22.945 -1.867 1.00 88.69 664 LEU A O 1
ATOM 5414 N N . VAL A 1 665 ? -5.044 -23.537 -1.249 1.00 89.50 665 VAL A N 1
ATOM 5415 C CA . VAL A 1 665 ? -5.005 -22.791 0.018 1.00 89.50 665 VAL A CA 1
ATOM 5416 C C . VAL A 1 665 ? -3.986 -23.412 0.981 1.00 89.50 665 VAL A C 1
ATOM 5418 O O . VAL A 1 665 ? -3.214 -22.679 1.603 1.00 89.50 665 VAL A O 1
ATOM 5421 N N . ARG A 1 666 ? -3.895 -24.749 1.041 1.00 86.88 666 ARG A N 1
ATOM 5422 C CA . ARG A 1 666 ? -2.876 -25.481 1.814 1.00 86.88 666 ARG A CA 1
ATOM 5423 C C . ARG A 1 666 ? -1.462 -25.047 1.427 1.00 86.88 666 ARG A C 1
ATOM 5425 O O . ARG A 1 666 ? -0.670 -24.747 2.311 1.00 86.88 666 ARG A O 1
ATOM 5432 N N . ARG A 1 667 ? -1.182 -24.883 0.126 1.00 85.62 667 ARG A N 1
ATOM 5433 C CA . ARG A 1 667 ? 0.114 -24.391 -0.375 1.00 85.62 667 ARG A CA 1
ATOM 5434 C C . ARG A 1 667 ? 0.503 -23.043 0.235 1.00 85.62 667 ARG A C 1
ATOM 5436 O O . ARG A 1 667 ? 1.685 -22.822 0.475 1.00 85.62 667 ARG A O 1
ATOM 5443 N N . LEU A 1 668 ? -0.461 -22.151 0.484 1.00 86.81 668 LEU A N 1
ATOM 5444 C CA . LEU A 1 668 ? -0.223 -20.880 1.176 1.00 86.81 668 LEU A CA 1
ATOM 5445 C C . LEU A 1 668 ? -0.084 -21.078 2.692 1.00 86.81 668 LEU A C 1
ATOM 5447 O O . LEU A 1 668 ? 0.776 -20.461 3.309 1.00 86.81 668 LEU A O 1
ATOM 5451 N N . ILE A 1 669 ? -0.878 -21.952 3.304 1.00 84.38 669 ILE A N 1
ATOM 5452 C CA . ILE A 1 669 ? -0.811 -22.224 4.749 1.00 84.38 669 ILE A CA 1
ATOM 5453 C C . ILE A 1 669 ? 0.517 -22.845 5.151 1.00 84.38 669 ILE A C 1
ATOM 5455 O O . ILE A 1 669 ? 1.103 -22.398 6.133 1.00 84.38 669 ILE A O 1
ATOM 5459 N N . ASP A 1 670 ? 1.030 -23.786 4.364 1.00 79.94 670 ASP A N 1
ATOM 5460 C CA . ASP A 1 670 ? 2.334 -24.404 4.598 1.00 79.94 670 ASP A CA 1
ATOM 5461 C C . ASP A 1 670 ? 3.450 -23.336 4.589 1.00 79.94 670 ASP A C 1
ATOM 5463 O O . ASP A 1 670 ? 4.466 -23.477 5.269 1.00 79.94 670 ASP A O 1
ATOM 5467 N N . THR A 1 671 ? 3.234 -22.198 3.902 1.00 75.00 671 THR A N 1
ATOM 5468 C CA . THR A 1 671 ? 4.147 -21.043 3.966 1.00 75.00 671 THR A CA 1
ATOM 5469 C C . THR A 1 671 ? 4.077 -20.229 5.265 1.00 75.00 671 THR A C 1
ATOM 5471 O O . THR A 1 671 ? 4.990 -19.443 5.539 1.00 75.00 671 THR A O 1
ATOM 5474 N N . PHE A 1 672 ? 3.013 -20.386 6.053 1.00 72.94 672 PHE A N 1
ATOM 5475 C CA . PHE A 1 672 ? 2.817 -19.742 7.354 1.00 72.94 672 PHE A CA 1
ATOM 5476 C C . PHE A 1 672 ? 3.153 -20.673 8.527 1.00 72.94 672 PHE A C 1
ATOM 5478 O O . PHE A 1 672 ? 3.731 -20.209 9.510 1.00 72.94 672 PHE A O 1
ATOM 5485 N N . SER A 1 673 ? 2.783 -21.956 8.444 1.00 61.84 673 SER A N 1
ATOM 5486 C CA . SER A 1 673 ? 2.870 -22.925 9.546 1.00 61.84 673 SER A CA 1
ATOM 5487 C C . SER A 1 673 ? 4.261 -23.527 9.728 1.00 61.84 673 SER A C 1
ATOM 5489 O O . SER A 1 673 ? 4.679 -23.760 10.861 1.00 61.84 673 SER A O 1
ATOM 5491 N N . GLU A 1 674 ? 5.011 -23.730 8.642 1.00 56.22 674 GLU A N 1
ATOM 5492 C CA . GLU A 1 674 ? 6.358 -24.304 8.684 1.00 56.22 674 GLU A CA 1
ATOM 5493 C C . GLU A 1 674 ? 7.404 -23.370 8.051 1.00 56.22 674 GLU A C 1
ATOM 5495 O O . GLU A 1 674 ? 7.970 -23.686 7.000 1.00 56.22 674 GLU A O 1
ATOM 5500 N N . PRO A 1 675 ? 7.771 -22.249 8.712 1.00 50.94 675 PRO A N 1
ATOM 5501 C CA . PRO A 1 675 ? 8.900 -21.419 8.272 1.00 50.94 675 PRO A CA 1
ATOM 5502 C C . PRO A 1 675 ? 10.178 -22.251 8.066 1.00 50.94 675 PRO A C 1
ATOM 5504 O O . PRO A 1 675 ? 10.997 -21.966 7.198 1.00 50.94 675 PRO A O 1
ATOM 5507 N N . ARG A 1 676 ? 10.304 -23.334 8.848 1.00 43.03 676 ARG A N 1
ATOM 5508 C CA . ARG A 1 676 ? 11.463 -24.226 8.959 1.00 43.03 676 ARG A CA 1
ATOM 5509 C C . ARG A 1 676 ? 11.783 -24.997 7.670 1.00 43.03 676 ARG A C 1
ATOM 5511 O O . ARG A 1 676 ? 12.962 -25.174 7.381 1.00 43.03 676 ARG A O 1
ATOM 5518 N N . GLN A 1 677 ? 10.785 -25.395 6.871 1.00 43.78 677 GLN A N 1
ATOM 5519 C CA . GLN A 1 677 ? 11.012 -26.087 5.588 1.00 43.78 677 GLN A CA 1
ATOM 5520 C C . GLN A 1 677 ? 11.192 -25.127 4.400 1.00 43.78 677 GLN A C 1
ATOM 5522 O O . GLN A 1 677 ? 11.794 -25.495 3.392 1.00 43.78 677 GLN A O 1
ATOM 5527 N N . GLN A 1 678 ? 10.724 -23.877 4.502 1.00 47.06 678 GLN A N 1
ATOM 5528 C CA . GLN A 1 678 ? 10.845 -22.891 3.418 1.00 47.06 678 GLN A CA 1
ATOM 5529 C C . GLN A 1 678 ? 12.297 -22.565 3.074 1.00 47.06 678 GLN A C 1
ATOM 5531 O O . GLN A 1 678 ? 12.626 -22.317 1.916 1.00 47.06 678 GLN A O 1
ATOM 5536 N N . TRP A 1 679 ? 13.167 -22.586 4.079 1.00 43.47 679 TRP A N 1
ATOM 5537 C CA . TRP A 1 679 ? 14.571 -22.222 3.941 1.00 43.47 679 TRP A CA 1
ATOM 5538 C C . TRP A 1 679 ? 15.471 -23.357 3.427 1.00 43.47 679 TRP A C 1
ATOM 5540 O O . TRP A 1 679 ? 16.661 -23.130 3.214 1.00 43.47 679 TRP A O 1
ATOM 5550 N N . SER A 1 680 ? 14.925 -24.563 3.204 1.00 35.34 680 SER A N 1
ATOM 5551 C CA . SER A 1 680 ? 15.643 -25.644 2.506 1.00 35.34 680 SER A CA 1
ATOM 5552 C C . SER A 1 680 ? 15.549 -25.526 0.979 1.00 35.34 680 SER A C 1
ATOM 5554 O O . SER A 1 680 ? 16.326 -26.159 0.259 1.00 35.34 680 SER A O 1
ATOM 5556 N N . ARG A 1 681 ? 14.625 -24.697 0.462 1.00 50.16 681 ARG A N 1
ATOM 5557 C CA . ARG A 1 681 ? 14.490 -24.463 -0.978 1.00 50.16 681 ARG A CA 1
ATOM 5558 C C . ARG A 1 681 ? 15.715 -23.697 -1.479 1.00 50.16 681 ARG A C 1
ATOM 5560 O O . ARG A 1 681 ? 16.095 -22.666 -0.932 1.00 50.16 681 ARG A O 1
ATOM 5567 N N . LYS A 1 682 ? 16.343 -24.220 -2.536 1.00 50.22 682 LYS A N 1
ATOM 5568 C CA . LYS A 1 682 ? 17.645 -23.773 -3.069 1.00 50.22 682 LYS A CA 1
ATOM 5569 C C . LYS A 1 682 ? 17.656 -22.337 -3.625 1.00 50.22 682 LYS A C 1
ATOM 5571 O O . LYS A 1 682 ? 18.718 -21.857 -4.014 1.00 50.22 682 LYS A O 1
ATOM 5576 N N . THR A 1 683 ? 16.511 -21.659 -3.695 1.00 59.53 683 THR A N 1
ATOM 5577 C CA . THR A 1 683 ? 16.359 -20.373 -4.382 1.00 59.53 683 THR A CA 1
ATOM 5578 C C . THR A 1 683 ? 16.783 -19.199 -3.500 1.00 59.53 683 THR A C 1
ATOM 5580 O O . THR A 1 683 ? 16.271 -19.002 -2.400 1.00 59.53 683 THR A O 1
ATOM 5583 N N . ASP A 1 684 ? 17.707 -18.384 -4.001 1.00 66.06 684 ASP A N 1
ATOM 5584 C CA . ASP A 1 684 ? 18.159 -17.170 -3.327 1.00 66.06 684 ASP A CA 1
ATOM 5585 C C . ASP A 1 684 ? 17.137 -16.033 -3.500 1.00 66.06 684 ASP A C 1
ATOM 5587 O O . ASP A 1 684 ? 16.970 -15.490 -4.594 1.00 66.06 684 ASP A O 1
ATOM 5591 N N . LEU A 1 685 ? 16.467 -15.655 -2.406 1.00 69.38 685 LEU A N 1
ATOM 5592 C CA . LEU A 1 685 ? 15.396 -14.649 -2.390 1.00 69.38 685 LEU A CA 1
ATOM 5593 C C . LEU A 1 685 ? 15.837 -13.238 -2.834 1.00 69.38 685 LEU A C 1
ATOM 5595 O O . LEU A 1 685 ? 14.994 -12.388 -3.111 1.00 69.38 685 LEU A O 1
ATOM 5599 N N . ARG A 1 686 ? 17.145 -12.971 -2.920 1.00 70.62 686 ARG A N 1
ATOM 5600 C CA . ARG A 1 686 ? 17.692 -11.656 -3.305 1.00 70.62 686 ARG A CA 1
ATOM 5601 C C . ARG A 1 686 ? 17.570 -11.356 -4.797 1.00 70.62 686 ARG A C 1
ATOM 5603 O O . ARG A 1 686 ? 17.505 -10.192 -5.180 1.00 70.62 686 ARG A O 1
ATOM 5610 N N . PHE A 1 687 ? 17.563 -12.398 -5.624 1.00 73.31 687 PHE A N 1
ATOM 5611 C CA . PHE A 1 687 ? 17.592 -12.285 -7.086 1.00 73.31 687 PHE A CA 1
ATOM 5612 C C . PHE A 1 687 ? 16.257 -12.650 -7.743 1.00 73.31 687 PHE A C 1
ATOM 5614 O O . PHE A 1 687 ? 16.156 -12.725 -8.965 1.00 73.31 687 PHE A O 1
ATOM 5621 N N . VAL A 1 688 ? 15.219 -12.872 -6.937 1.00 73.81 688 VAL A N 1
ATOM 5622 C CA . VAL A 1 688 ? 13.859 -13.143 -7.408 1.00 73.81 688 VAL A CA 1
ATOM 5623 C C . VAL A 1 688 ? 12.964 -11.930 -7.178 1.00 73.81 688 VAL A C 1
ATOM 5625 O O . VAL A 1 688 ? 13.255 -11.052 -6.376 1.00 73.81 688 VAL A O 1
ATOM 5628 N N . GLU A 1 689 ? 11.844 -11.889 -7.884 1.00 77.25 689 GLU A N 1
ATOM 5629 C CA . GLU A 1 689 ? 10.874 -10.793 -7.855 1.00 77.25 689 GLU A CA 1
ATOM 5630 C C . GLU A 1 689 ? 10.323 -10.448 -6.456 1.00 77.25 689 GLU A C 1
ATOM 5632 O O . GLU A 1 689 ? 10.062 -9.278 -6.163 1.00 77.25 689 GLU A O 1
ATOM 5637 N N . PHE A 1 690 ? 10.143 -11.449 -5.588 1.00 76.19 690 PHE A N 1
ATOM 5638 C CA . PHE A 1 690 ? 9.606 -11.262 -4.242 1.00 76.19 690 PHE A CA 1
ATOM 5639 C C . PHE A 1 690 ? 10.644 -11.609 -3.180 1.00 76.19 690 PHE A C 1
ATOM 5641 O O . PHE A 1 690 ? 11.173 -12.712 -3.142 1.00 76.19 690 PHE A O 1
ATOM 5648 N N . ASN A 1 691 ? 10.839 -10.697 -2.231 1.00 69.94 691 ASN A N 1
ATOM 5649 C CA . ASN A 1 691 ? 11.733 -10.893 -1.087 1.00 69.94 691 ASN A CA 1
ATOM 5650 C C . ASN A 1 691 ? 11.206 -11.905 -0.048 1.00 69.94 691 ASN A C 1
ATOM 5652 O O . ASN A 1 691 ? 11.833 -12.100 0.993 1.00 69.94 691 ASN A O 1
ATOM 5656 N N . ASN A 1 692 ? 10.036 -12.504 -0.289 1.00 73.19 692 ASN A N 1
ATOM 5657 C CA . ASN A 1 692 ? 9.409 -13.480 0.587 1.00 73.19 692 ASN A CA 1
ATOM 5658 C C . ASN A 1 692 ? 8.615 -14.530 -0.210 1.00 73.19 692 ASN A C 1
ATOM 5660 O O . ASN A 1 692 ? 8.001 -14.252 -1.243 1.00 73.19 692 ASN A O 1
ATOM 5664 N N . PHE A 1 693 ? 8.606 -15.761 0.299 1.00 76.06 693 PHE A N 1
ATOM 5665 C CA . PHE A 1 693 ? 7.891 -16.861 -0.345 1.00 76.06 693 PHE A CA 1
ATOM 5666 C C . PHE A 1 693 ? 6.368 -16.727 -0.211 1.00 76.06 693 PHE A C 1
ATOM 5668 O O . PHE A 1 693 ? 5.653 -17.178 -1.103 1.00 76.06 693 PHE A O 1
ATOM 5675 N N . GLN A 1 694 ? 5.859 -16.070 0.843 1.00 81.12 694 GLN A N 1
ATOM 5676 C CA . GLN A 1 694 ? 4.412 -15.904 1.034 1.00 81.12 694 GLN A CA 1
ATOM 5677 C C . GLN A 1 694 ? 3.780 -15.037 -0.064 1.00 81.12 694 GLN A C 1
ATOM 5679 O O . GLN A 1 694 ? 2.727 -15.398 -0.583 1.00 81.12 694 GLN A O 1
ATOM 5684 N N . THR A 1 695 ? 4.414 -13.924 -0.469 1.00 81.88 695 THR A N 1
ATOM 5685 C CA . THR A 1 695 ? 3.863 -13.075 -1.550 1.00 81.88 695 THR A CA 1
ATOM 5686 C C . THR A 1 695 ? 3.902 -13.804 -2.884 1.00 81.88 695 THR A C 1
ATOM 5688 O O . THR A 1 695 ? 2.939 -13.736 -3.645 1.00 81.88 695 THR A O 1
ATOM 5691 N N . HIS A 1 696 ? 4.989 -14.538 -3.147 1.00 84.31 696 HIS A N 1
ATOM 5692 C CA . HIS A 1 696 ? 5.100 -15.364 -4.346 1.00 84.31 696 HIS A CA 1
ATOM 5693 C C . HIS A 1 696 ? 3.977 -16.406 -4.412 1.00 84.31 696 HIS A C 1
ATOM 5695 O O . HIS A 1 696 ? 3.283 -16.495 -5.424 1.00 84.31 696 HIS A O 1
ATOM 5701 N N . ALA A 1 697 ? 3.752 -17.147 -3.322 1.00 86.25 697 ALA A N 1
ATOM 5702 C CA . ALA A 1 697 ? 2.684 -18.140 -3.231 1.00 86.25 697 ALA A CA 1
ATOM 5703 C C . ALA A 1 697 ? 1.298 -17.502 -3.408 1.00 86.25 697 ALA A C 1
ATOM 5705 O O . ALA A 1 697 ? 0.506 -17.986 -4.214 1.00 86.25 697 ALA A O 1
ATOM 5706 N N . LEU A 1 698 ? 1.029 -16.383 -2.727 1.00 89.88 698 LEU A N 1
ATOM 5707 C CA . LEU A 1 698 ? -0.241 -15.663 -2.821 1.00 89.88 698 LEU A CA 1
ATOM 5708 C C . LEU A 1 698 ? -0.551 -15.232 -4.260 1.00 89.88 698 LEU A C 1
ATOM 5710 O O . LEU A 1 698 ? -1.648 -15.488 -4.754 1.00 89.88 698 LEU A O 1
ATOM 5714 N N . TYR A 1 699 ? 0.401 -14.593 -4.947 1.00 89.44 699 TYR A N 1
ATOM 5715 C CA . TYR A 1 699 ? 0.176 -14.119 -6.315 1.00 89.44 699 TYR A CA 1
ATOM 5716 C C . TYR A 1 699 ? 0.092 -15.270 -7.313 1.00 89.44 699 TYR A C 1
ATOM 5718 O O . TYR A 1 699 ? -0.742 -15.209 -8.211 1.00 89.44 699 TYR A O 1
ATOM 5726 N N . SER A 1 700 ? 0.872 -16.335 -7.121 1.00 88.94 700 SER A N 1
ATOM 5727 C CA . SER A 1 700 ? 0.784 -17.546 -7.946 1.00 88.94 700 SER A CA 1
ATOM 5728 C C . SER A 1 700 ? -0.605 -18.186 -7.850 1.00 88.94 700 SER A C 1
ATOM 5730 O O . SER A 1 700 ? -1.236 -18.434 -8.874 1.00 88.94 700 SER A O 1
ATOM 5732 N N . ILE A 1 701 ? -1.136 -18.339 -6.630 1.00 91.12 701 ILE A N 1
ATOM 5733 C CA . ILE A 1 701 ? -2.493 -18.855 -6.396 1.00 91.12 701 ILE A CA 1
ATOM 5734 C C . ILE A 1 701 ? -3.542 -17.931 -7.022 1.00 91.12 701 ILE A C 1
ATOM 5736 O O . ILE A 1 701 ? -4.450 -18.406 -7.694 1.00 91.12 701 ILE A O 1
ATOM 5740 N N . CYS A 1 702 ? -3.413 -16.610 -6.864 1.00 92.31 702 CYS A N 1
ATOM 5741 C CA . CYS A 1 702 ? -4.360 -15.666 -7.464 1.00 92.31 702 CYS A CA 1
ATOM 5742 C C . CYS A 1 702 ? -4.348 -15.718 -9.000 1.00 92.31 702 CYS A C 1
ATOM 5744 O O . CYS A 1 702 ? -5.409 -15.644 -9.616 1.00 92.31 702 CYS A O 1
ATOM 5746 N N . ILE A 1 703 ? -3.172 -15.839 -9.626 1.00 91.25 703 ILE A N 1
ATOM 5747 C CA . ILE A 1 703 ? -3.041 -15.995 -11.084 1.00 91.25 703 ILE A CA 1
ATOM 5748 C C . ILE A 1 703 ? -3.728 -17.284 -11.535 1.00 91.25 703 ILE A C 1
ATOM 5750 O O . ILE A 1 703 ? -4.506 -17.249 -12.488 1.00 91.25 703 ILE A O 1
ATOM 5754 N N . GLU A 1 704 ? -3.480 -18.393 -10.833 1.00 91.88 704 GLU A N 1
ATOM 5755 C CA . GLU A 1 704 ? -4.077 -19.692 -11.137 1.00 91.88 704 GLU A CA 1
ATOM 5756 C C . GLU A 1 704 ? -5.611 -19.635 -11.017 1.00 91.88 704 GLU A C 1
ATOM 5758 O O . GLU A 1 704 ? -6.305 -19.946 -11.985 1.00 91.88 704 GLU A O 1
ATOM 5763 N N . LEU A 1 705 ? -6.146 -19.097 -9.913 1.00 91.62 705 LEU A N 1
ATOM 5764 C CA . LEU A 1 705 ? -7.589 -18.919 -9.697 1.00 91.62 705 LEU A CA 1
ATOM 5765 C C . LEU A 1 705 ? -8.248 -18.043 -10.774 1.00 91.62 705 LEU A C 1
ATOM 5767 O O . LEU A 1 705 ? -9.308 -18.398 -11.284 1.00 91.62 705 LEU A O 1
ATOM 5771 N N . MET A 1 706 ? -7.616 -16.932 -11.171 1.00 90.00 706 MET A N 1
ATOM 5772 C CA . MET A 1 706 ? -8.135 -16.074 -12.246 1.00 90.00 706 MET A CA 1
ATOM 5773 C C . MET A 1 706 ? -8.099 -16.767 -13.620 1.00 90.00 706 MET A C 1
ATOM 5775 O O . MET A 1 706 ? -8.916 -16.458 -14.493 1.00 90.00 706 MET A O 1
ATOM 5779 N N . SER A 1 707 ? -7.178 -17.715 -13.824 1.00 89.50 707 SER A N 1
ATOM 5780 C CA . SER A 1 707 ? -6.992 -18.445 -15.085 1.00 89.50 707 SER A CA 1
ATOM 5781 C C . SER A 1 707 ? -7.942 -19.637 -15.288 1.00 89.50 707 SER A C 1
ATOM 5783 O O . SER A 1 707 ? -8.049 -20.142 -16.410 1.00 89.50 707 SER A O 1
ATOM 5785 N N . LEU A 1 708 ? -8.690 -20.044 -14.257 1.00 88.75 708 LEU A N 1
ATOM 5786 C CA . LEU A 1 708 ? -9.661 -21.142 -14.330 1.00 88.75 708 LEU A CA 1
ATOM 5787 C C . LEU A 1 708 ? -10.777 -20.868 -15.355 1.00 88.75 708 LEU A C 1
ATOM 5789 O O . LEU A 1 708 ? -11.238 -19.733 -15.461 1.00 88.75 708 LEU A O 1
ATOM 5793 N N . PRO A 1 709 ? -11.272 -21.872 -16.097 1.00 82.81 709 PRO A N 1
ATOM 5794 C CA . PRO A 1 709 ? -12.368 -21.699 -17.062 1.00 82.81 709 PRO A CA 1
ATOM 5795 C C . PRO A 1 709 ? -13.761 -21.557 -16.409 1.00 82.81 709 PRO A C 1
ATOM 5797 O O . PRO A 1 709 ? -14.766 -21.634 -17.109 1.00 82.81 709 PRO A O 1
ATOM 5800 N N . VAL A 1 710 ? -13.830 -21.368 -15.088 1.00 85.62 710 VAL A N 1
ATOM 5801 C CA . VAL A 1 710 ? -15.067 -21.314 -14.293 1.00 85.62 710 VAL A CA 1
ATOM 5802 C C . VAL A 1 710 ? -15.501 -19.859 -14.066 1.00 85.62 710 VAL A C 1
ATOM 5804 O O . VAL A 1 710 ? -14.682 -18.938 -14.144 1.00 85.62 710 VAL A O 1
ATOM 5807 N N . GLY A 1 711 ? -16.791 -19.643 -13.793 1.00 84.50 711 GLY A N 1
ATOM 5808 C CA . GLY A 1 711 ? -17.337 -18.343 -13.426 1.00 84.50 711 GLY A CA 1
ATOM 5809 C C . GLY A 1 711 ? -16.717 -17.770 -12.148 1.00 84.50 711 GLY A C 1
ATOM 5810 O O . GLY A 1 711 ? -16.337 -18.486 -11.223 1.00 84.50 711 GLY A O 1
ATOM 5811 N N . VAL A 1 712 ? -16.639 -16.441 -12.085 1.00 88.75 712 VAL A N 1
ATOM 5812 C CA . VAL A 1 712 ? -16.038 -15.703 -10.961 1.00 88.75 712 VAL A CA 1
ATOM 5813 C C . VAL A 1 712 ? -16.773 -15.966 -9.637 1.00 88.75 712 VAL A C 1
ATOM 5815 O O . VAL A 1 712 ? -16.146 -16.143 -8.591 1.00 88.75 712 VAL A O 1
ATOM 5818 N N . VAL A 1 713 ? -18.105 -16.043 -9.702 1.00 88.56 713 VAL A N 1
ATOM 5819 C CA . VAL A 1 713 ? -18.994 -16.319 -8.563 1.00 88.56 713 VAL A CA 1
ATOM 5820 C C . VAL A 1 713 ? -18.755 -17.729 -8.015 1.00 88.56 713 VAL A C 1
ATOM 5822 O O . VAL A 1 713 ? -18.687 -17.913 -6.803 1.00 88.56 713 VAL A O 1
ATOM 5825 N N . ASP A 1 714 ? -18.547 -18.715 -8.887 1.00 88.69 714 ASP A N 1
ATOM 5826 C CA . ASP A 1 714 ? -18.321 -20.107 -8.487 1.00 88.69 714 ASP A CA 1
ATOM 5827 C C . ASP A 1 714 ? -16.982 -20.276 -7.761 1.00 88.69 714 ASP A C 1
ATOM 5829 O O . ASP A 1 714 ? -16.911 -20.963 -6.744 1.00 88.69 714 ASP A O 1
ATOM 5833 N N . VAL A 1 715 ? -15.930 -19.591 -8.227 1.00 90.81 715 VAL A N 1
ATOM 5834 C CA . VAL A 1 715 ? -14.624 -19.576 -7.547 1.00 90.81 715 VAL A CA 1
ATOM 5835 C C . VAL A 1 715 ? -14.748 -18.955 -6.154 1.00 90.81 715 VAL A C 1
ATOM 5837 O O . VAL A 1 715 ? -14.228 -19.510 -5.186 1.00 90.81 715 VAL A O 1
ATOM 5840 N N . GLY A 1 716 ? -15.461 -17.831 -6.023 1.00 90.19 716 GLY A N 1
ATOM 5841 C CA . GLY A 1 716 ? -15.710 -17.214 -4.718 1.00 90.19 716 GLY A CA 1
ATOM 5842 C C . GLY A 1 716 ? -16.533 -18.117 -3.791 1.00 90.19 716 GLY A C 1
ATOM 5843 O O . GLY A 1 716 ? -16.167 -18.289 -2.628 1.00 90.19 716 GLY A O 1
ATOM 5844 N N . ASN A 1 717 ? -17.581 -18.766 -4.309 1.00 90.56 717 ASN A N 1
ATOM 5845 C CA . ASN A 1 717 ? -18.378 -19.749 -3.570 1.00 90.56 717 ASN A CA 1
ATOM 5846 C C . ASN A 1 717 ? -17.528 -20.933 -3.094 1.00 90.56 717 ASN A C 1
ATOM 5848 O O . ASN A 1 717 ? -17.637 -21.323 -1.932 1.00 90.56 717 ASN A O 1
ATOM 5852 N N . ALA A 1 718 ? -16.654 -21.482 -3.941 1.00 89.50 718 ALA A N 1
ATOM 5853 C CA . ALA A 1 718 ? -15.767 -22.584 -3.572 1.00 89.50 718 ALA A CA 1
ATOM 5854 C C . ALA A 1 718 ? -14.818 -22.195 -2.424 1.00 89.50 718 ALA A C 1
ATOM 5856 O O . ALA A 1 718 ? -14.682 -22.944 -1.456 1.00 89.50 718 ALA A O 1
ATOM 5857 N N . LEU A 1 719 ? -14.228 -20.993 -2.476 1.00 89.94 719 LEU A N 1
ATOM 5858 C CA . LEU A 1 719 ? -13.348 -20.482 -1.418 1.00 89.94 719 LEU A CA 1
ATOM 5859 C C . LEU A 1 719 ? -14.078 -20.269 -0.086 1.00 89.94 719 LEU A C 1
ATOM 5861 O O . LEU A 1 719 ? -13.535 -20.606 0.965 1.00 89.94 719 LEU A O 1
ATOM 5865 N N . VAL A 1 720 ? -15.306 -19.742 -0.110 1.00 88.75 720 VAL A N 1
ATOM 5866 C CA . VAL A 1 720 ? -16.135 -19.624 1.103 1.00 88.75 720 VAL A CA 1
ATOM 5867 C C . VAL A 1 720 ? -16.514 -21.014 1.627 1.00 88.75 720 VAL A C 1
ATOM 5869 O O . VAL A 1 720 ? -16.430 -21.268 2.830 1.00 88.75 720 VAL A O 1
ATOM 5872 N N . THR A 1 721 ? -16.856 -21.940 0.726 1.00 87.75 721 THR A N 1
ATOM 5873 C CA . THR A 1 721 ? -17.288 -23.307 1.055 1.00 87.75 721 THR A CA 1
ATOM 5874 C C . THR A 1 721 ? -16.234 -24.088 1.836 1.00 87.75 721 THR A C 1
ATOM 5876 O O . THR A 1 721 ? -16.593 -24.833 2.745 1.00 87.75 721 THR A O 1
ATOM 5879 N N . LEU A 1 722 ? -14.943 -23.859 1.568 1.00 83.88 722 LEU A N 1
ATOM 5880 C CA . LEU A 1 722 ? -13.833 -24.479 2.306 1.00 83.88 722 LEU A CA 1
ATOM 5881 C C . LEU A 1 722 ? -13.849 -24.200 3.818 1.00 83.88 722 LEU A C 1
ATOM 5883 O O . LEU A 1 722 ? -13.330 -25.003 4.590 1.00 83.88 722 LEU A O 1
ATOM 5887 N N . VAL A 1 723 ? -14.409 -23.063 4.242 1.00 77.50 723 VAL A N 1
ATOM 5888 C CA . VAL A 1 723 ? -14.508 -22.674 5.661 1.00 77.50 723 VAL A CA 1
ATOM 5889 C C . VAL A 1 723 ? -15.886 -23.012 6.229 1.00 77.50 723 VAL A C 1
ATOM 5891 O O . VAL A 1 723 ? -16.014 -23.362 7.406 1.00 77.50 723 VAL A O 1
ATOM 5894 N N . THR A 1 724 ? -16.939 -22.914 5.410 1.00 74.50 724 THR A N 1
ATOM 5895 C CA . THR A 1 724 ? -18.317 -23.172 5.856 1.00 74.50 724 THR A CA 1
ATOM 5896 C C . THR A 1 724 ? -18.627 -24.657 5.999 1.00 74.50 724 THR A C 1
ATOM 5898 O O . THR A 1 724 ? -19.342 -25.042 6.928 1.00 74.50 724 THR A O 1
ATOM 5901 N N . HIS A 1 725 ? -18.041 -25.504 5.158 1.00 73.69 725 HIS A N 1
ATOM 5902 C CA . HIS A 1 725 ? -18.101 -26.954 5.269 1.00 73.69 725 HIS A CA 1
ATOM 5903 C C . HIS A 1 725 ? -16.719 -27.427 5.704 1.00 73.69 725 HIS A C 1
ATOM 5905 O O . HIS A 1 725 ? -15.736 -27.129 5.035 1.00 73.69 725 HIS A O 1
ATOM 5911 N N . TRP A 1 726 ? -16.627 -28.120 6.844 1.00 66.75 726 TRP A N 1
ATOM 5912 C CA . TRP A 1 726 ? -15.361 -28.672 7.328 1.00 66.75 726 TRP A CA 1
ATOM 5913 C C . TRP A 1 726 ? -14.789 -29.637 6.291 1.00 66.75 726 TRP A C 1
ATOM 5915 O O . TRP A 1 726 ? -15.173 -30.805 6.231 1.00 66.75 726 TRP A O 1
ATOM 5925 N N . HIS A 1 727 ? -13.900 -29.133 5.440 1.00 67.31 727 HIS A N 1
ATOM 5926 C CA . HIS A 1 727 ? -13.234 -29.949 4.445 1.00 67.31 727 HIS A CA 1
ATOM 5927 C C . HIS A 1 727 ? -12.299 -30.939 5.149 1.00 67.31 727 HIS A C 1
ATOM 5929 O O . HIS A 1 727 ? -11.680 -30.598 6.155 1.00 67.31 727 HIS A O 1
ATOM 5935 N N . SER A 1 728 ? -12.137 -32.145 4.606 1.00 67.12 728 SER A N 1
ATOM 5936 C CA . SER A 1 728 ? -11.297 -33.203 5.198 1.00 67.12 728 SER A CA 1
ATOM 5937 C C . SER A 1 728 ? -9.833 -32.784 5.417 1.00 67.12 728 SER A C 1
ATOM 5939 O O . SER A 1 728 ? -9.155 -33.321 6.286 1.00 67.12 728 SER A O 1
ATOM 5941 N N . LEU A 1 729 ? -9.354 -31.803 4.645 1.00 66.19 729 LEU A N 1
ATOM 5942 C CA . LEU A 1 729 ? -8.003 -31.229 4.738 1.00 66.19 729 LEU A CA 1
ATOM 5943 C C . LEU A 1 729 ? -7.852 -30.133 5.815 1.00 66.19 729 LEU A C 1
ATOM 5945 O O . LEU A 1 729 ? -6.725 -29.703 6.091 1.00 66.19 729 LEU A O 1
ATOM 5949 N N . VAL A 1 730 ? -8.959 -29.648 6.387 1.00 67.56 730 VAL A N 1
ATOM 5950 C CA . VAL A 1 730 ? -8.987 -28.563 7.376 1.00 67.56 730 VAL A CA 1
ATOM 5951 C C . VAL A 1 730 ? -8.980 -29.173 8.775 1.00 67.56 730 VAL A C 1
ATOM 5953 O O . VAL A 1 730 ? -10.012 -29.594 9.293 1.00 67.56 730 VAL A O 1
ATOM 5956 N N . ASP A 1 731 ? -7.805 -29.207 9.404 1.00 69.00 731 ASP A N 1
ATOM 5957 C CA . ASP A 1 731 ? -7.686 -29.603 10.810 1.00 69.00 731 ASP A CA 1
ATOM 5958 C C . ASP A 1 731 ? -8.145 -28.462 11.734 1.00 69.00 731 ASP A C 1
ATOM 5960 O O . ASP A 1 731 ? -7.739 -27.307 11.541 1.00 69.00 731 ASP A O 1
ATOM 5964 N N . LYS A 1 732 ? -8.933 -28.792 12.770 1.00 64.81 732 LYS A N 1
ATOM 5965 C CA . LYS A 1 732 ? -9.539 -27.848 13.730 1.00 64.81 732 LYS A CA 1
ATOM 5966 C C . LYS A 1 732 ? -8.503 -27.013 14.498 1.00 64.81 732 LYS A C 1
ATOM 5968 O O . LYS A 1 732 ? -8.793 -25.890 14.902 1.00 64.81 732 LYS A O 1
ATOM 5973 N N . ASN A 1 733 ? -7.265 -27.496 14.612 1.00 64.94 733 ASN A N 1
ATOM 5974 C CA . ASN A 1 733 ? -6.159 -26.747 15.223 1.00 64.94 733 ASN A CA 1
ATOM 5975 C C . ASN A 1 733 ? -5.537 -25.691 14.292 1.00 64.94 733 ASN A C 1
ATOM 5977 O O . ASN A 1 733 ? -4.883 -24.758 14.754 1.00 64.94 733 ASN A O 1
ATOM 5981 N N . THR A 1 734 ? -5.733 -25.820 12.978 1.00 74.38 734 THR A N 1
ATOM 5982 C CA . THR A 1 734 ? -5.105 -24.956 11.959 1.00 74.38 734 THR A CA 1
ATOM 5983 C C . THR A 1 734 ? -6.067 -23.952 11.331 1.00 74.38 734 THR A C 1
ATOM 5985 O O . THR A 1 734 ? -5.666 -23.155 10.487 1.00 74.38 734 THR A O 1
ATOM 5988 N N . VAL A 1 735 ? -7.335 -23.952 11.741 1.00 79.38 735 VAL A N 1
ATOM 5989 C CA . VAL A 1 735 ? -8.427 -23.217 11.077 1.00 79.38 735 VAL A CA 1
ATOM 5990 C C . VAL A 1 735 ? -8.178 -21.718 11.023 1.00 79.38 735 VAL A C 1
ATOM 5992 O O . VAL A 1 735 ? -8.492 -21.083 10.022 1.00 79.38 735 VAL A O 1
ATOM 5995 N N . MET A 1 736 ? -7.536 -21.151 12.045 1.00 82.62 736 MET A N 1
ATOM 5996 C CA . MET A 1 736 ? -7.173 -19.732 12.045 1.00 82.62 736 MET A CA 1
ATOM 5997 C C . MET A 1 736 ? -6.185 -19.390 10.917 1.00 82.62 736 MET A C 1
ATOM 5999 O O . MET A 1 736 ? -6.287 -18.321 10.318 1.00 82.62 736 MET A O 1
ATOM 6003 N N . TYR A 1 737 ? -5.282 -20.310 10.551 1.00 84.44 737 TYR A N 1
ATOM 6004 C CA . TYR A 1 737 ? -4.408 -20.141 9.387 1.00 84.44 737 TYR A CA 1
ATOM 6005 C C . TYR A 1 737 ? -5.179 -20.245 8.069 1.00 84.44 737 TYR A C 1
ATOM 6007 O O . TYR A 1 737 ? -4.888 -19.481 7.151 1.00 84.44 737 TYR A O 1
ATOM 6015 N N . TRP A 1 738 ? -6.182 -21.126 7.985 1.00 86.56 738 TRP A N 1
ATOM 6016 C CA . TRP A 1 738 ? -7.074 -21.224 6.823 1.00 86.56 738 TRP A CA 1
ATOM 6017 C C . TRP A 1 738 ? -7.880 -19.947 6.613 1.00 86.56 738 TRP A C 1
ATOM 6019 O O . TRP A 1 738 ? -7.868 -19.382 5.521 1.00 86.56 738 TRP A O 1
ATOM 6029 N N . VAL A 1 739 ? -8.515 -19.449 7.673 1.00 88.12 739 VAL A N 1
ATOM 6030 C CA . VAL A 1 739 ? -9.286 -18.202 7.657 1.00 88.12 739 VAL A CA 1
ATOM 6031 C C . VAL A 1 739 ? -8.397 -17.018 7.258 1.00 88.12 739 VAL A C 1
ATOM 6033 O O . VAL A 1 739 ? -8.771 -16.224 6.395 1.00 88.12 739 VAL A O 1
ATOM 6036 N N . ASN A 1 740 ? -7.180 -16.942 7.803 1.00 89.81 740 ASN A N 1
ATOM 6037 C CA . ASN A 1 740 ? -6.204 -15.916 7.442 1.00 89.81 740 ASN A CA 1
ATOM 6038 C C . ASN A 1 740 ? -5.752 -16.009 5.970 1.00 89.81 740 ASN A C 1
ATOM 6040 O O . ASN A 1 740 ? -5.714 -14.999 5.268 1.00 89.81 740 ASN A O 1
ATOM 6044 N N . ALA A 1 741 ? -5.435 -17.215 5.485 1.00 90.44 741 ALA A N 1
ATOM 6045 C CA . ALA A 1 741 ? -5.007 -17.459 4.107 1.00 90.44 741 ALA A CA 1
ATOM 6046 C C . ALA A 1 741 ? -6.107 -17.108 3.096 1.00 90.44 741 ALA A C 1
ATOM 6048 O O . ALA A 1 741 ? -5.841 -16.441 2.097 1.00 90.44 741 ALA A O 1
ATOM 6049 N N . ILE A 1 742 ? -7.349 -17.496 3.380 1.00 91.19 742 ILE A N 1
ATOM 6050 C CA . ILE A 1 742 ? -8.506 -17.182 2.539 1.00 91.19 742 ILE A CA 1
ATOM 6051 C C . ILE A 1 742 ? -8.786 -15.677 2.555 1.00 91.19 742 ILE A C 1
ATOM 6053 O O . ILE A 1 742 ? -9.007 -15.097 1.494 1.00 91.19 742 ILE A O 1
ATOM 6057 N N . GLY A 1 743 ? -8.672 -15.017 3.713 1.00 90.44 743 GLY A N 1
ATOM 6058 C CA . GLY A 1 743 ? -8.753 -13.557 3.814 1.00 90.44 743 GLY A CA 1
ATOM 6059 C C . GLY A 1 743 ? -7.728 -12.829 2.933 1.00 90.44 743 GLY A C 1
ATOM 6060 O O . GLY A 1 743 ? -8.078 -11.866 2.249 1.00 90.44 743 GLY A O 1
ATOM 6061 N N . LEU A 1 744 ? -6.484 -13.322 2.888 1.00 91.25 744 LEU A N 1
ATOM 6062 C CA . LEU A 1 744 ? -5.425 -12.800 2.013 1.00 91.25 744 LEU A CA 1
ATOM 6063 C C . LEU A 1 744 ? -5.698 -13.051 0.523 1.00 91.25 744 LEU A C 1
ATOM 6065 O O . LEU A 1 744 ? -5.456 -12.171 -0.302 1.00 91.25 744 LEU A O 1
ATOM 6069 N N . ILE A 1 745 ? -6.192 -14.239 0.165 1.00 93.00 745 ILE A N 1
ATOM 6070 C CA . ILE A 1 745 ? -6.529 -14.577 -1.227 1.00 93.00 745 ILE A CA 1
ATOM 6071 C C . ILE A 1 745 ? -7.665 -13.683 -1.716 1.00 93.00 745 ILE A C 1
ATOM 6073 O O . ILE A 1 745 ? -7.542 -13.062 -2.770 1.00 93.00 745 ILE A O 1
ATOM 6077 N N . PHE A 1 746 ? -8.731 -13.548 -0.926 1.00 90.69 746 PHE A N 1
ATOM 6078 C CA . PHE A 1 746 ? -9.831 -12.647 -1.237 1.00 90.69 746 PHE A CA 1
ATOM 6079 C C . PHE A 1 746 ? -9.311 -11.217 -1.442 1.00 90.69 746 PHE A C 1
ATOM 6081 O O . PHE A 1 746 ? -9.527 -10.644 -2.509 1.00 90.69 746 PHE A O 1
ATOM 6088 N N . SER A 1 747 ? -8.555 -10.642 -0.503 1.00 88.31 747 SER A N 1
ATOM 6089 C CA . SER A 1 747 ? -8.074 -9.257 -0.650 1.00 88.31 747 SER A CA 1
ATOM 6090 C C . SER A 1 747 ? -7.172 -9.029 -1.880 1.00 88.31 747 SER A C 1
ATOM 6092 O O . SER A 1 747 ? -7.096 -7.914 -2.423 1.00 88.31 747 SER A O 1
ATOM 6094 N N . ALA A 1 748 ? -6.500 -10.082 -2.353 1.00 87.75 748 ALA A N 1
ATOM 6095 C CA . ALA A 1 748 ? -5.668 -10.062 -3.546 1.00 87.75 748 ALA A CA 1
ATOM 6096 C C . ALA A 1 748 ? -6.452 -10.278 -4.857 1.00 87.75 748 ALA A C 1
ATOM 6098 O O . ALA A 1 748 ? -5.981 -9.826 -5.905 1.00 87.75 748 ALA A O 1
ATOM 6099 N N . LEU A 1 749 ? -7.629 -10.901 -4.836 1.00 89.81 749 LEU A N 1
ATOM 6100 C CA . LEU A 1 749 ? -8.466 -11.096 -6.023 1.00 89.81 749 LEU A CA 1
ATOM 6101 C C . LEU A 1 749 ? -9.204 -9.801 -6.444 1.00 89.81 749 LEU A C 1
ATOM 6103 O O . LEU A 1 749 ? -9.233 -8.818 -5.695 1.00 89.81 749 LEU A O 1
ATOM 6107 N N . PRO A 1 750 ? -9.739 -9.733 -7.679 1.00 87.62 750 PRO A N 1
ATOM 6108 C CA . PRO A 1 750 ? -10.641 -8.665 -8.122 1.00 87.62 750 PRO A CA 1
ATOM 6109 C C . PRO A 1 750 ? -11.941 -8.588 -7.303 1.00 87.62 750 PRO A C 1
ATOM 6111 O O . PRO A 1 750 ? -12.416 -9.594 -6.783 1.00 87.62 750 PRO A O 1
ATOM 6114 N N . ILE A 1 751 ? -12.562 -7.402 -7.257 1.00 83.50 751 ILE A N 1
ATOM 6115 C CA . ILE A 1 751 ? -13.803 -7.142 -6.495 1.00 83.50 751 ILE A CA 1
ATOM 6116 C C . ILE A 1 751 ? -14.941 -8.102 -6.877 1.00 83.50 751 ILE A C 1
ATOM 6118 O O . ILE A 1 751 ? -15.692 -8.515 -6.000 1.00 83.50 751 ILE A O 1
ATOM 6122 N N . SER A 1 752 ? -15.041 -8.506 -8.145 1.00 85.06 752 SER A N 1
ATOM 6123 C CA . SER A 1 752 ? -16.063 -9.438 -8.638 1.00 85.06 752 SER A CA 1
ATOM 6124 C C . SER A 1 752 ? -16.092 -10.773 -7.868 1.00 85.06 752 SER A C 1
ATOM 6126 O O . SER A 1 752 ? -17.154 -11.356 -7.686 1.00 85.06 752 SER A O 1
ATOM 6128 N N . TYR A 1 753 ? -14.950 -11.235 -7.341 1.00 88.12 753 TYR A N 1
ATOM 6129 C CA . TYR A 1 753 ? -14.848 -12.485 -6.570 1.00 88.12 753 TYR A CA 1
ATOM 6130 C C . TYR A 1 753 ? -15.419 -12.364 -5.144 1.00 88.12 753 TYR A C 1
ATOM 6132 O O . TYR A 1 753 ? -15.601 -13.377 -4.474 1.00 88.12 753 TYR A O 1
ATOM 6140 N N . MET A 1 754 ? -15.696 -11.145 -4.661 1.00 86.56 754 MET A N 1
ATOM 6141 C CA . MET A 1 754 ? -16.210 -10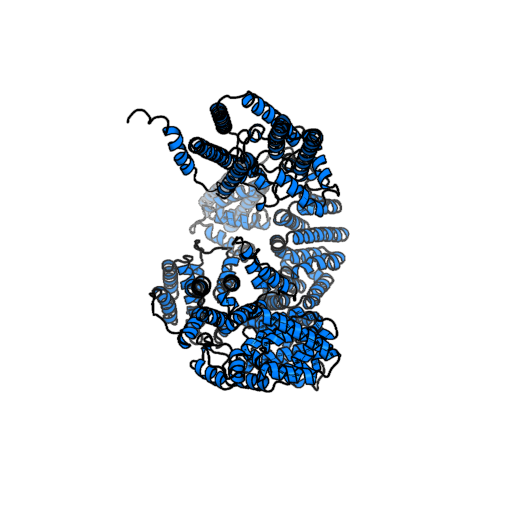.877 -3.306 1.00 86.56 754 MET A CA 1
ATOM 6142 C C . MET A 1 754 ? -17.726 -10.973 -3.190 1.00 86.56 754 MET A C 1
ATOM 6144 O O . MET A 1 754 ? -18.249 -11.022 -2.078 1.00 86.56 754 MET A O 1
ATOM 6148 N N . GLU A 1 755 ? -18.448 -10.949 -4.306 1.00 86.62 755 GLU A N 1
ATOM 6149 C CA . GLU A 1 755 ? -19.910 -10.977 -4.291 1.00 86.62 755 GLU A CA 1
ATOM 6150 C C . GLU A 1 755 ? -20.474 -12.200 -3.533 1.00 86.62 755 GLU A C 1
ATOM 6152 O O . GLU A 1 755 ? -21.280 -11.991 -2.620 1.00 86.62 755 GLU A O 1
ATOM 6157 N N . PRO A 1 756 ? -19.986 -13.440 -3.762 1.00 86.81 756 PRO A N 1
ATOM 6158 C CA . PRO A 1 756 ? -20.372 -14.618 -2.977 1.00 86.81 756 PRO A CA 1
ATOM 6159 C C . PRO A 1 756 ? -20.174 -14.470 -1.467 1.00 86.81 756 PRO A C 1
ATOM 6161 O O . PRO A 1 756 ? -20.974 -14.953 -0.664 1.00 86.81 756 PRO A O 1
ATOM 6164 N N . PHE A 1 757 ? -19.107 -13.781 -1.061 1.00 89.69 757 PHE A N 1
ATOM 6165 C CA . PHE A 1 757 ? -18.795 -13.552 0.344 1.00 89.69 757 PHE A CA 1
ATOM 6166 C C . PHE A 1 757 ? -19.852 -12.648 1.002 1.00 89.69 757 PHE A C 1
ATOM 6168 O O . PHE A 1 757 ? -20.404 -13.015 2.039 1.00 89.69 757 PHE A O 1
ATOM 6175 N N . TYR A 1 758 ? -20.226 -11.528 0.370 1.00 88.19 758 TYR A N 1
ATOM 6176 C CA . TYR A 1 758 ? -21.295 -10.657 0.884 1.00 88.19 758 TYR A CA 1
ATOM 6177 C C . TYR A 1 758 ? -22.677 -11.327 0.842 1.00 88.19 758 TYR A C 1
ATOM 6179 O O . TYR A 1 758 ? -23.471 -11.147 1.770 1.00 88.19 758 TYR A O 1
ATOM 6187 N N . GLN A 1 759 ? -22.953 -12.147 -0.179 1.00 88.00 759 GLN A N 1
ATOM 6188 C CA . GLN A 1 759 ? -24.167 -12.967 -0.234 1.00 88.00 759 GLN A CA 1
ATOM 6189 C C . GLN A 1 759 ? -24.210 -13.988 0.914 1.00 88.00 759 GLN A C 1
ATOM 6191 O O . GLN A 1 759 ? -25.250 -14.160 1.548 1.00 88.00 759 GLN A O 1
ATOM 6196 N N . THR A 1 760 ? -23.081 -14.608 1.264 1.00 88.75 760 THR A N 1
ATOM 6197 C CA . THR A 1 760 ? -23.006 -15.558 2.387 1.00 88.75 760 THR A CA 1
ATOM 6198 C C . THR A 1 760 ? -23.320 -14.883 3.727 1.00 88.75 760 THR A C 1
ATOM 6200 O O . THR A 1 760 ? -24.038 -15.451 4.552 1.00 88.75 760 THR A O 1
ATOM 6203 N N . ILE A 1 761 ? -22.872 -13.642 3.944 1.00 89.81 761 ILE A N 1
ATOM 6204 C CA . ILE A 1 761 ? -23.242 -12.873 5.146 1.00 89.81 761 ILE A CA 1
ATOM 6205 C C . ILE A 1 761 ? -24.756 -12.645 5.187 1.00 89.81 761 ILE A C 1
ATOM 6207 O O . ILE A 1 761 ? -25.390 -12.882 6.215 1.00 89.81 761 ILE A O 1
ATOM 6211 N N . LEU A 1 762 ? -25.349 -12.250 4.057 1.00 87.94 762 LEU A N 1
ATOM 6212 C CA . LEU A 1 762 ? -26.787 -12.017 3.959 1.00 87.94 762 LEU A CA 1
ATOM 6213 C C . LEU A 1 762 ? -27.600 -13.296 4.215 1.00 87.94 762 LEU A C 1
ATOM 6215 O O . LEU A 1 762 ? -28.553 -13.271 4.993 1.00 87.94 762 LEU A O 1
ATOM 6219 N N . THR A 1 763 ? -27.204 -14.424 3.617 1.00 88.50 763 THR A N 1
ATOM 6220 C CA . THR A 1 763 ? -27.853 -15.723 3.875 1.00 88.50 763 THR A CA 1
ATOM 6221 C C . THR A 1 763 ? -27.734 -16.130 5.341 1.00 88.50 763 THR A C 1
ATOM 6223 O O . THR A 1 763 ? -28.696 -16.640 5.905 1.00 88.50 763 THR A O 1
ATOM 6226 N N . THR A 1 764 ? -26.605 -15.831 5.992 1.00 86.88 764 THR A N 1
ATOM 6227 C CA . THR A 1 764 ? -26.408 -16.096 7.424 1.00 86.88 764 THR A CA 1
ATOM 6228 C C . THR A 1 764 ? -27.364 -15.257 8.271 1.00 86.88 764 THR A C 1
ATOM 6230 O O . THR A 1 764 ? -28.048 -15.818 9.124 1.00 86.88 764 THR A O 1
ATOM 6233 N N . LEU A 1 765 ? -27.490 -13.953 7.989 1.00 85.75 765 LEU A N 1
ATOM 6234 C CA . LEU A 1 765 ? -28.427 -13.049 8.673 1.00 85.75 765 LEU A CA 1
ATOM 6235 C C . LEU A 1 765 ? -29.889 -13.503 8.548 1.00 85.75 765 LEU A C 1
ATOM 6237 O O . LEU A 1 765 ? -30.652 -13.363 9.503 1.00 85.75 765 LEU A O 1
ATOM 6241 N N . CYS A 1 766 ? -30.267 -14.058 7.394 1.00 85.44 766 CYS A N 1
ATOM 6242 C CA . CYS A 1 766 ? -31.623 -14.546 7.126 1.00 85.44 766 CYS A CA 1
ATOM 6243 C C . CYS A 1 766 ? -31.873 -15.987 7.606 1.00 85.44 766 CYS A C 1
ATOM 6245 O O . CYS A 1 766 ? -32.999 -16.464 7.508 1.00 85.44 766 CYS A O 1
ATOM 6247 N N . SER A 1 767 ? -30.847 -16.700 8.078 1.00 83.75 767 SER A N 1
ATOM 6248 C CA . SER A 1 767 ? -30.953 -18.121 8.423 1.00 83.75 767 SER A CA 1
ATOM 6249 C C . SER A 1 767 ? -31.441 -18.369 9.853 1.00 83.75 767 SER A C 1
ATOM 6251 O O . SER A 1 767 ? -31.139 -17.607 10.774 1.00 83.75 767 SER A O 1
ATOM 6253 N N . ASP A 1 768 ? -32.076 -19.525 10.068 1.00 77.88 768 ASP A N 1
ATOM 6254 C CA . ASP A 1 768 ? -32.520 -19.982 11.395 1.00 77.88 768 ASP A CA 1
ATOM 6255 C C . ASP A 1 768 ? -31.364 -20.189 12.389 1.00 77.88 768 ASP A C 1
ATOM 6257 O O . ASP A 1 768 ? -31.574 -20.194 13.604 1.00 77.88 768 ASP A O 1
ATOM 6261 N N . HIS A 1 769 ? -30.123 -20.297 11.898 1.00 73.50 769 HIS A N 1
ATOM 6262 C CA . HIS A 1 769 ? -28.919 -20.407 12.724 1.00 73.50 769 HIS A CA 1
ATOM 6263 C C . HIS A 1 769 ? -28.687 -19.167 13.597 1.00 73.50 769 HIS A C 1
ATOM 6265 O O . HIS A 1 769 ? -28.018 -19.271 14.618 1.00 73.50 769 HIS A O 1
ATOM 6271 N N . MET A 1 770 ? -29.261 -18.008 13.262 1.00 78.56 770 MET A N 1
ATOM 6272 C CA . MET A 1 770 ? -29.180 -16.817 14.118 1.00 78.56 770 MET A CA 1
ATOM 6273 C C . MET A 1 770 ? -29.907 -17.006 15.455 1.00 78.56 770 MET A C 1
ATOM 6275 O O . MET A 1 770 ? -29.495 -16.445 16.473 1.00 78.56 770 MET A O 1
ATOM 6279 N N . ASN A 1 771 ? -30.922 -17.875 15.500 1.00 73.19 771 ASN A N 1
ATOM 6280 C CA . ASN A 1 771 ? -31.641 -18.188 16.734 1.00 73.19 771 ASN A CA 1
ATOM 6281 C C . ASN A 1 771 ? -30.763 -18.919 17.756 1.00 73.19 771 ASN A C 1
ATOM 6283 O O . ASN A 1 771 ? -31.018 -18.825 18.959 1.00 73.19 771 ASN A O 1
ATOM 6287 N N . SER A 1 772 ? -29.694 -19.595 17.313 1.00 69.12 772 SER A N 1
ATOM 6288 C CA . SER A 1 772 ? -28.779 -20.303 18.212 1.00 69.12 772 SER A CA 1
ATOM 6289 C C . SER A 1 772 ? -27.965 -19.357 19.101 1.00 69.12 772 SER A C 1
ATOM 6291 O O . SER A 1 772 ? -27.378 -19.813 20.083 1.00 69.12 772 SER A O 1
ATOM 6293 N N . ILE A 1 773 ? -27.936 -18.053 18.802 1.00 72.94 773 ILE A N 1
ATOM 6294 C CA . ILE A 1 773 ? -27.068 -17.055 19.447 1.00 72.94 773 ILE A CA 1
ATOM 6295 C C . ILE A 1 773 ? -27.817 -16.228 20.512 1.00 72.94 773 ILE A C 1
ATOM 6297 O O . ILE A 1 773 ? -27.196 -15.710 21.436 1.00 72.94 773 ILE A O 1
ATOM 6301 N N . ASN A 1 774 ? -29.154 -16.213 20.486 1.00 71.00 774 ASN A N 1
ATOM 6302 C CA . ASN A 1 774 ? -30.039 -15.336 21.280 1.00 71.00 774 ASN A CA 1
ATOM 6303 C C . ASN A 1 774 ? -29.986 -15.472 22.821 1.00 71.00 774 ASN A C 1
ATOM 6305 O O . ASN A 1 774 ? -30.704 -14.752 23.523 1.00 71.00 774 ASN A O 1
ATOM 6309 N N . THR A 1 775 ? -29.214 -16.414 23.366 1.00 65.50 775 THR A N 1
ATOM 6310 C CA . THR A 1 775 ? -29.109 -16.646 24.818 1.00 65.50 775 THR A CA 1
ATOM 6311 C C . THR A 1 775 ? -27.804 -16.131 25.424 1.00 65.50 775 THR A C 1
ATOM 6313 O O . THR A 1 775 ? -27.779 -15.904 26.626 1.00 65.50 775 THR A O 1
ATOM 6316 N N . ASP A 1 776 ? -26.738 -15.979 24.624 1.00 72.12 776 ASP A N 1
ATOM 6317 C CA . ASP A 1 776 ? -25.434 -15.448 25.056 1.00 72.12 776 ASP A CA 1
ATOM 6318 C C . ASP A 1 776 ? -24.568 -15.095 23.831 1.00 72.12 776 ASP A C 1
ATOM 6320 O O . ASP A 1 776 ? -23.791 -15.916 23.336 1.00 72.12 776 ASP A O 1
ATOM 6324 N N . VAL A 1 777 ? -24.778 -13.894 23.282 1.00 74.50 777 VAL A N 1
ATOM 6325 C CA . VAL A 1 777 ? -24.255 -13.498 21.964 1.00 74.50 777 VAL A CA 1
ATOM 6326 C C . VAL A 1 777 ? -22.725 -13.430 21.951 1.00 74.50 777 VAL A C 1
ATOM 6328 O O . VAL A 1 777 ? -22.089 -14.093 21.131 1.00 74.50 777 VAL A O 1
ATOM 6331 N N . SER A 1 778 ? -22.123 -12.702 22.894 1.00 72.44 778 SER A N 1
ATOM 6332 C CA . SER A 1 778 ? -20.675 -12.454 22.926 1.00 72.44 778 SER A CA 1
ATOM 6333 C C . SER A 1 778 ? -19.860 -13.743 23.082 1.00 72.44 778 SER A C 1
ATOM 6335 O O . SER A 1 778 ? -18.919 -13.976 22.326 1.00 72.44 778 SER A O 1
ATOM 6337 N N . ASN A 1 779 ? -20.259 -14.639 23.992 1.00 73.94 779 ASN A N 1
ATOM 6338 C CA . ASN A 1 779 ? -19.555 -15.909 24.204 1.00 73.94 779 ASN A CA 1
ATOM 6339 C C . ASN A 1 779 ? -19.780 -16.924 23.076 1.00 73.94 779 ASN A C 1
ATOM 6341 O O . ASN A 1 779 ? -18.988 -17.857 22.913 1.00 73.94 779 ASN A O 1
ATOM 6345 N N . LYS A 1 780 ? -20.895 -16.842 22.341 1.00 75.44 780 LYS A N 1
ATOM 6346 C CA . LYS A 1 780 ? -21.184 -17.747 21.214 1.00 75.44 780 LYS A CA 1
ATOM 6347 C C . LYS A 1 780 ? -20.520 -17.307 19.913 1.00 75.44 780 LYS A C 1
ATOM 6349 O O . LYS A 1 780 ? -20.363 -18.141 19.023 1.00 75.44 780 LYS A O 1
ATOM 6354 N N . LEU A 1 781 ? -20.133 -16.036 19.813 1.00 81.31 781 LEU A N 1
ATOM 6355 C CA . LEU A 1 781 ? -19.434 -15.466 18.662 1.00 81.31 781 LEU A CA 1
ATOM 6356 C C . LEU A 1 781 ? -17.903 -15.551 18.756 1.00 81.31 781 LEU A C 1
ATOM 6358 O O . LEU A 1 781 ? -17.239 -15.381 17.735 1.00 81.31 781 LEU A O 1
ATOM 6362 N N . ASP A 1 782 ? -17.342 -15.870 19.926 1.00 78.88 782 ASP A N 1
ATOM 6363 C CA . ASP A 1 782 ? -15.911 -16.157 20.078 1.00 78.88 782 ASP A CA 1
ATOM 6364 C C . ASP A 1 782 ? -15.538 -17.483 19.396 1.00 78.88 782 ASP A C 1
ATOM 6366 O O . ASP A 1 782 ? -15.685 -18.579 19.948 1.00 78.88 782 ASP A O 1
ATOM 6370 N N . PHE A 1 783 ? -15.054 -17.374 18.161 1.00 78.69 783 PHE A N 1
ATOM 6371 C CA . PHE A 1 783 ? -14.705 -18.526 17.347 1.00 78.69 783 PHE A CA 1
ATOM 6372 C C . PHE A 1 783 ? -13.503 -19.310 17.894 1.00 78.69 783 PHE A C 1
ATOM 6374 O O . PHE A 1 783 ? -13.506 -20.538 17.835 1.00 78.69 783 PHE A O 1
ATOM 6381 N N . GLU A 1 784 ? -12.491 -18.644 18.456 1.00 71.19 784 GLU A N 1
ATOM 6382 C CA . GLU A 1 784 ? -11.274 -19.321 18.916 1.00 71.19 784 GLU A CA 1
ATOM 6383 C C . GLU A 1 784 ? -11.564 -20.199 20.137 1.00 71.19 784 GLU A C 1
ATOM 6385 O O . GLU A 1 784 ? -11.163 -21.367 20.185 1.00 71.19 784 GLU A O 1
ATOM 6390 N N . LYS A 1 785 ? -12.315 -19.664 21.105 1.00 71.25 785 LYS A N 1
ATOM 6391 C CA . LYS A 1 785 ? -12.729 -20.408 22.297 1.00 71.25 785 LYS A CA 1
ATOM 6392 C C . LYS A 1 785 ? -13.620 -21.594 21.933 1.00 71.25 785 LYS A C 1
ATOM 6394 O O . LYS A 1 785 ? -13.411 -22.691 22.446 1.00 71.25 785 LYS A O 1
ATOM 6399 N N . ARG A 1 786 ? -14.565 -21.415 21.003 1.00 71.38 786 ARG A N 1
ATOM 6400 C CA . ARG A 1 786 ? -15.476 -22.484 20.550 1.00 71.38 786 ARG A CA 1
ATOM 6401 C C . ARG A 1 786 ? -14.764 -23.563 19.738 1.00 71.38 786 ARG A C 1
ATOM 6403 O O . ARG A 1 786 ? -14.990 -24.745 19.982 1.00 71.38 786 ARG A O 1
ATOM 6410 N N . SER A 1 787 ? -13.832 -23.172 18.867 1.00 65.81 787 SER A N 1
ATOM 6411 C CA . SER A 1 787 ? -12.993 -24.110 18.114 1.00 65.81 787 SER A CA 1
ATOM 6412 C C . SER A 1 787 ? -12.167 -25.000 19.048 1.00 65.81 787 SER A C 1
ATOM 6414 O O . SER A 1 787 ? -12.076 -26.203 18.818 1.00 65.81 787 SER A O 1
ATOM 6416 N N . LYS A 1 788 ? -11.612 -24.442 20.136 1.00 66.56 788 LYS A N 1
ATOM 6417 C CA . LYS A 1 788 ? -10.885 -25.214 21.166 1.00 66.56 788 LYS A CA 1
ATOM 6418 C C . LYS A 1 788 ? -11.800 -26.149 21.966 1.00 66.56 788 LYS A C 1
ATOM 6420 O O . LYS A 1 788 ? -11.362 -27.220 22.372 1.00 66.56 788 LYS A O 1
ATOM 6425 N N . LEU A 1 789 ? -13.058 -25.757 22.174 1.00 64.69 789 LEU A N 1
ATOM 6426 C CA . LEU A 1 789 ? -14.084 -26.550 22.864 1.00 64.69 789 LEU A CA 1
ATOM 6427 C C . LEU A 1 789 ? -14.781 -27.581 21.956 1.00 64.69 789 LEU A C 1
ATOM 6429 O O . LEU A 1 789 ? -15.655 -28.301 22.427 1.00 64.69 789 LEU A O 1
ATOM 6433 N N . MET A 1 790 ? -14.396 -27.673 20.677 1.00 61.06 790 MET A N 1
ATOM 6434 C CA . MET A 1 790 ? -15.005 -28.550 19.665 1.00 61.06 790 MET A CA 1
ATOM 6435 C C . MET A 1 790 ? -16.497 -28.281 19.390 1.00 61.06 790 MET A C 1
ATOM 6437 O O . MET A 1 790 ? -17.162 -29.104 18.760 1.00 61.06 790 MET A O 1
ATOM 6441 N N . GLU A 1 791 ? -17.018 -27.121 19.797 1.00 64.94 791 GLU A N 1
ATOM 6442 C CA . GLU A 1 791 ? -18.400 -26.711 19.543 1.00 64.94 791 GLU A CA 1
ATOM 6443 C C . GLU A 1 791 ? -18.487 -25.870 18.265 1.00 64.94 791 GLU A C 1
ATOM 6445 O O . GLU A 1 791 ? -17.904 -24.789 18.170 1.00 64.94 791 GLU A O 1
ATOM 6450 N N . ASP A 1 792 ? -19.248 -26.342 17.277 1.00 66.31 792 ASP A N 1
ATOM 6451 C CA . ASP A 1 792 ? -19.381 -25.649 15.997 1.00 66.31 792 ASP A CA 1
ATOM 6452 C C . ASP A 1 792 ? -20.543 -24.647 16.005 1.00 66.31 792 ASP A C 1
ATOM 6454 O O . ASP A 1 792 ? -21.717 -25.013 16.021 1.00 66.31 792 ASP A O 1
ATOM 6458 N N . CYS A 1 793 ? -20.209 -23.357 15.925 1.00 76.44 793 CYS A N 1
ATOM 6459 C CA . CYS A 1 793 ? -21.167 -22.265 15.747 1.00 76.44 793 CYS A CA 1
ATOM 6460 C C . CYS A 1 793 ? -21.020 -21.676 14.334 1.00 76.44 793 CYS A C 1
ATOM 6462 O O . CYS A 1 793 ? -19.998 -21.069 14.005 1.00 76.44 793 CYS A O 1
ATOM 6464 N N . TYR A 1 794 ? -22.028 -21.871 13.472 1.00 82.88 794 TYR A N 1
ATOM 6465 C CA . TYR A 1 794 ? -21.976 -21.423 12.072 1.00 82.88 794 TYR A CA 1
ATOM 6466 C C . TYR A 1 794 ? -21.777 -19.898 11.932 1.00 82.88 794 TYR A C 1
ATOM 6468 O O . TYR A 1 794 ? -20.835 -19.501 11.243 1.00 82.88 794 TYR A O 1
ATOM 6476 N N . PRO A 1 795 ? -22.532 -19.020 12.625 1.00 85.69 795 PRO A N 1
ATOM 6477 C CA . PRO A 1 795 ? -22.338 -17.578 12.455 1.00 85.69 795 PRO A CA 1
ATOM 6478 C C . PRO A 1 795 ? -21.014 -17.057 13.038 1.00 85.69 795 PRO A C 1
ATOM 6480 O O . PRO A 1 795 ? -20.472 -16.085 12.513 1.00 85.69 795 PRO A O 1
ATOM 6483 N N . ALA A 1 796 ? -20.445 -17.717 14.057 1.00 84.62 796 ALA A N 1
ATOM 6484 C CA . ALA A 1 796 ? -19.116 -17.384 14.585 1.00 84.62 796 ALA A CA 1
ATOM 6485 C C . ALA A 1 796 ? -17.998 -17.664 13.562 1.00 84.62 796 ALA A C 1
ATOM 6487 O O . ALA A 1 796 ? -17.062 -16.878 13.432 1.00 84.62 796 ALA A O 1
ATOM 6488 N N . ARG A 1 797 ? -18.126 -18.742 12.771 1.00 84.56 797 ARG A N 1
ATOM 6489 C CA . ARG A 1 797 ? -17.199 -19.050 11.665 1.00 84.56 797 ARG A CA 1
ATOM 6490 C C . ARG A 1 797 ? -17.230 -17.984 10.579 1.00 84.56 797 ARG A C 1
ATOM 6492 O O . ARG A 1 797 ? -16.181 -17.507 10.150 1.00 84.56 797 ARG A O 1
ATOM 6499 N N . ILE A 1 798 ? -18.433 -17.592 10.160 1.00 88.31 798 ILE A N 1
ATOM 6500 C CA . ILE A 1 798 ? -18.612 -16.524 9.170 1.00 88.31 798 ILE A CA 1
ATOM 6501 C C . ILE A 1 798 ? -18.066 -15.199 9.707 1.00 88.31 798 ILE A C 1
ATOM 6503 O O . ILE A 1 798 ? -17.377 -14.496 8.974 1.00 88.31 798 ILE A O 1
ATOM 6507 N N . LEU A 1 799 ? -18.288 -14.891 10.989 1.00 90.00 799 LEU A N 1
ATOM 6508 C CA . LEU A 1 799 ? -17.751 -13.692 11.636 1.00 90.00 799 LEU A CA 1
ATOM 6509 C C . LEU A 1 799 ? -16.216 -13.661 11.577 1.00 90.00 799 LEU A C 1
ATOM 6511 O O . LEU A 1 799 ? -15.644 -12.666 11.135 1.00 90.00 799 LEU A O 1
ATOM 6515 N N . ALA A 1 800 ? -15.557 -14.765 11.942 1.00 88.44 800 ALA A N 1
ATOM 6516 C CA . ALA A 1 800 ? -14.102 -14.883 11.876 1.00 88.44 800 ALA A CA 1
ATOM 6517 C C . ALA A 1 800 ? -13.569 -14.719 10.441 1.00 88.44 800 ALA A C 1
ATOM 6519 O O . ALA A 1 800 ? -12.580 -14.016 10.220 1.00 88.44 800 ALA A O 1
ATOM 6520 N N . LEU A 1 801 ? -14.252 -15.307 9.449 1.00 89.62 801 LEU A N 1
ATOM 6521 C CA . LEU A 1 801 ? -13.918 -15.123 8.036 1.00 89.62 801 LEU A CA 1
ATOM 6522 C C . LEU A 1 801 ? -14.061 -13.660 7.603 1.00 89.62 801 LEU A C 1
ATOM 6524 O O . LEU A 1 801 ? -13.166 -13.130 6.943 1.00 89.62 801 LEU A O 1
ATOM 6528 N N . CYS A 1 802 ? -15.142 -12.989 8.007 1.00 90.69 802 CYS A N 1
ATOM 6529 C CA . CYS A 1 802 ? -15.354 -11.578 7.698 1.00 90.69 802 CYS A CA 1
ATOM 6530 C C . CYS A 1 802 ? -14.252 -10.703 8.281 1.00 90.69 802 CYS A C 1
ATOM 6532 O O . CYS A 1 802 ? -13.705 -9.847 7.585 1.00 90.69 802 CYS A O 1
ATOM 6534 N N . HIS A 1 803 ? -13.880 -10.959 9.537 1.00 91.19 803 HIS A N 1
ATOM 6535 C CA . HIS A 1 803 ? -12.804 -10.231 10.192 1.00 91.19 803 HIS A CA 1
ATOM 6536 C C . HIS A 1 803 ? -11.471 -10.417 9.462 1.00 91.19 803 HIS A C 1
ATOM 6538 O O . HIS A 1 803 ? -10.777 -9.435 9.215 1.00 91.19 803 HIS A O 1
ATOM 6544 N N . ALA A 1 804 ? -11.133 -11.635 9.035 1.00 90.62 804 ALA A N 1
ATOM 6545 C CA . ALA A 1 804 ? -9.906 -11.877 8.278 1.00 90.62 804 ALA A CA 1
ATOM 6546 C C . ALA A 1 804 ? -9.912 -11.208 6.893 1.00 90.62 804 ALA A C 1
ATOM 6548 O O . ALA A 1 804 ? -8.929 -10.570 6.514 1.00 90.62 804 ALA A O 1
ATOM 6549 N N . VAL A 1 805 ? -11.015 -11.301 6.142 1.00 90.69 805 VAL A N 1
ATOM 6550 C CA . VAL A 1 805 ? -11.142 -10.661 4.821 1.00 90.69 805 VAL A CA 1
ATOM 6551 C C . VAL A 1 805 ? -11.018 -9.142 4.945 1.00 90.69 805 VAL A C 1
ATOM 6553 O O . VAL A 1 805 ? -10.242 -8.523 4.211 1.00 90.69 805 VAL A O 1
ATOM 6556 N N . TRP A 1 806 ? -11.736 -8.516 5.879 1.00 89.75 806 TRP A N 1
ATOM 6557 C CA . TRP A 1 806 ? -11.697 -7.063 6.054 1.00 89.75 806 TRP A CA 1
ATOM 6558 C C . TRP A 1 806 ? -10.388 -6.567 6.657 1.00 89.75 806 TRP A C 1
ATOM 6560 O O . TRP A 1 806 ? -9.946 -5.482 6.285 1.00 89.75 806 TRP A O 1
ATOM 6570 N N . LEU A 1 807 ? -9.714 -7.357 7.499 1.00 89.56 807 LEU A N 1
ATOM 6571 C CA . LEU A 1 807 ? -8.377 -7.036 8.003 1.00 89.56 807 LEU A CA 1
ATOM 6572 C C . LEU A 1 807 ? -7.366 -6.893 6.858 1.00 89.56 807 LEU A C 1
ATOM 6574 O O . LEU A 1 807 ? -6.614 -5.920 6.826 1.00 89.56 807 LEU A O 1
ATOM 6578 N N . HIS A 1 808 ? -7.398 -7.804 5.882 1.00 87.88 808 HIS A N 1
ATOM 6579 C CA . HIS A 1 808 ? -6.468 -7.801 4.743 1.00 87.88 808 HIS A CA 1
ATOM 6580 C C . HIS A 1 808 ? -6.911 -6.927 3.567 1.00 87.88 808 HIS A C 1
ATOM 6582 O O . HIS A 1 808 ? -6.114 -6.632 2.676 1.00 87.88 808 HIS A O 1
ATOM 6588 N N . SER A 1 809 ? -8.179 -6.519 3.532 1.00 84.81 809 SER A N 1
ATOM 6589 C CA . SER A 1 809 ? -8.747 -5.702 2.456 1.00 84.81 809 SER A CA 1
ATOM 6590 C C . SER A 1 809 ? -8.134 -4.306 2.417 1.00 84.81 809 SER A C 1
ATOM 6592 O O . SER A 1 809 ? -7.936 -3.680 3.452 1.00 84.81 809 SER A O 1
ATOM 6594 N N . ALA A 1 810 ? -7.868 -3.770 1.223 1.00 77.81 810 ALA A N 1
ATOM 6595 C CA . ALA A 1 810 ? -7.449 -2.376 1.066 1.00 77.81 810 ALA A CA 1
ATOM 6596 C C . ALA A 1 810 ? -8.620 -1.401 1.315 1.00 77.81 810 ALA A C 1
ATOM 6598 O O . ALA A 1 810 ? -9.783 -1.766 1.145 1.00 77.81 810 ALA A O 1
ATOM 6599 N N . SER A 1 811 ? -8.318 -0.132 1.609 1.00 69.62 811 SER A N 1
ATOM 6600 C CA . SER A 1 811 ? -9.316 0.930 1.854 1.00 69.62 811 SER A CA 1
ATOM 6601 C C . SER A 1 811 ? -10.369 1.078 0.743 1.00 69.62 811 SER A C 1
ATOM 6603 O O . SER A 1 811 ? -11.511 1.459 0.994 1.00 69.62 811 SER A O 1
ATOM 6605 N N . GLY A 1 812 ? -10.008 0.742 -0.502 1.00 70.44 812 GLY A N 1
ATOM 6606 C CA . GLY A 1 812 ? -10.935 0.682 -1.635 1.00 70.44 812 GLY A CA 1
ATOM 6607 C C . GLY A 1 812 ? -11.979 -0.435 -1.526 1.00 70.44 812 GLY A C 1
ATOM 6608 O O . GLY A 1 812 ? -13.144 -0.184 -1.805 1.00 70.44 812 GLY A O 1
ATOM 6609 N N . TYR A 1 813 ? -11.589 -1.633 -1.076 1.00 74.38 813 TYR A N 1
ATOM 6610 C CA . TYR A 1 813 ? -12.485 -2.793 -0.925 1.00 74.38 813 TYR A CA 1
ATOM 6611 C C . TYR A 1 813 ? -13.482 -2.598 0.218 1.00 74.38 813 TYR A C 1
ATOM 6613 O O . TYR A 1 813 ? -14.622 -3.048 0.132 1.00 74.38 813 TYR A O 1
ATOM 6621 N N . LEU A 1 814 ? -13.076 -1.868 1.259 1.00 78.94 814 LEU A N 1
ATOM 6622 C CA . LEU A 1 814 ? -13.938 -1.556 2.395 1.00 78.94 814 LEU A CA 1
ATOM 6623 C C . LEU A 1 814 ? -15.136 -0.673 1.996 1.00 78.94 814 LEU A C 1
ATOM 6625 O O . LEU A 1 814 ? -16.164 -0.744 2.653 1.00 78.94 814 LEU A O 1
ATOM 6629 N N . GLN A 1 815 ? -15.080 0.066 0.877 1.00 77.31 815 GLN A N 1
ATOM 6630 C CA . GLN A 1 815 ? -16.219 0.851 0.356 1.00 77.31 815 GLN A CA 1
ATOM 6631 C C . GLN A 1 815 ? -17.472 0.023 0.052 1.00 77.31 815 GLN A C 1
ATOM 6633 O O . GLN A 1 815 ? -18.572 0.568 0.046 1.00 77.31 815 GLN A O 1
ATOM 6638 N N . LEU A 1 816 ? -17.318 -1.282 -0.173 1.00 79.94 816 LEU A N 1
ATOM 6639 C CA . LEU A 1 816 ? -18.438 -2.182 -0.431 1.00 79.94 816 LEU A CA 1
ATOM 6640 C C . LEU A 1 816 ? -19.277 -2.431 0.828 1.00 79.94 816 LEU A C 1
ATOM 6642 O O . LEU A 1 816 ? -20.460 -2.729 0.710 1.00 79.94 816 LEU A O 1
ATOM 6646 N N . LEU A 1 817 ? -18.704 -2.269 2.026 1.00 84.62 817 LEU A N 1
ATOM 6647 C CA . LEU A 1 817 ? -19.390 -2.563 3.283 1.00 84.62 817 LEU A CA 1
ATOM 6648 C C . LEU A 1 817 ? -20.561 -1.600 3.578 1.00 84.62 817 LEU A C 1
ATOM 6650 O O . LEU A 1 817 ? -21.658 -2.104 3.785 1.00 84.62 817 LEU A O 1
ATOM 6654 N N . PRO A 1 818 ? -20.431 -0.256 3.549 1.00 82.69 818 PRO A N 1
ATOM 6655 C CA . PRO A 1 818 ? -21.565 0.646 3.758 1.00 82.69 818 PRO A CA 1
ATOM 6656 C C . PRO A 1 818 ? -22.572 0.556 2.622 1.00 82.69 818 PRO A C 1
ATOM 6658 O O . PRO A 1 818 ? -23.771 0.689 2.845 1.00 82.69 818 PRO A O 1
ATOM 6661 N N . GLN A 1 819 ? -22.101 0.293 1.397 1.00 84.44 819 GLN A N 1
ATOM 6662 C CA . GLN A 1 819 ? -22.996 0.044 0.274 1.00 84.44 819 GLN A CA 1
ATOM 6663 C C . GLN A 1 819 ? -23.859 -1.194 0.544 1.00 84.44 819 GLN A C 1
ATOM 6665 O O . GLN A 1 819 ? -25.078 -1.116 0.401 1.00 84.44 819 GLN A O 1
ATOM 6670 N N . ALA A 1 820 ? -23.257 -2.303 0.983 1.00 83.75 820 ALA A N 1
ATOM 6671 C CA . ALA A 1 820 ? -23.973 -3.516 1.366 1.00 83.75 820 ALA A CA 1
ATOM 6672 C C . ALA A 1 820 ? -24.897 -3.274 2.572 1.00 83.75 820 ALA A C 1
ATOM 6674 O O . ALA A 1 820 ? -26.067 -3.657 2.515 1.00 83.75 820 ALA A O 1
ATOM 6675 N N . LEU A 1 821 ? -24.425 -2.569 3.608 1.00 85.50 821 LEU A N 1
ATOM 6676 C CA . LEU A 1 821 ? -25.224 -2.197 4.779 1.00 85.50 821 LEU A CA 1
ATOM 6677 C C . LEU A 1 821 ? -26.505 -1.469 4.353 1.00 85.50 821 LEU A C 1
ATOM 6679 O O . LEU A 1 821 ? -27.597 -1.958 4.638 1.00 85.50 821 LEU A O 1
ATOM 6683 N N . ARG A 1 822 ? -26.382 -0.369 3.597 1.00 84.94 822 ARG A N 1
ATOM 6684 C CA . ARG A 1 822 ? -27.522 0.463 3.171 1.00 84.94 822 ARG A CA 1
ATOM 6685 C C . ARG A 1 822 ? -28.472 -0.231 2.212 1.00 84.94 822 ARG A C 1
ATOM 6687 O O . ARG A 1 822 ? -29.682 -0.129 2.375 1.00 84.94 822 ARG A O 1
ATOM 6694 N N . SER A 1 823 ? -27.929 -0.876 1.181 1.00 82.94 823 SER A N 1
ATOM 6695 C CA . SER A 1 823 ? -28.742 -1.407 0.082 1.00 82.94 823 SER A CA 1
ATOM 6696 C C . SER A 1 823 ? -29.323 -2.787 0.369 1.00 82.94 823 SER A C 1
ATOM 6698 O O . SER A 1 823 ? -30.409 -3.088 -0.117 1.00 82.94 823 SER A O 1
ATOM 6700 N N . THR A 1 824 ? -28.624 -3.613 1.156 1.00 82.50 824 THR A N 1
ATOM 6701 C CA . THR A 1 824 ? -28.996 -5.019 1.350 1.00 82.50 824 THR A CA 1
ATOM 6702 C C . THR A 1 824 ? -29.249 -5.397 2.802 1.00 82.50 824 THR A C 1
ATOM 6704 O O . THR A 1 824 ? -30.196 -6.126 3.036 1.00 82.50 824 THR A O 1
ATOM 6707 N N . TRP A 1 825 ? -28.487 -4.928 3.799 1.00 89.06 825 TRP A N 1
ATOM 6708 C CA . TRP A 1 825 ? -28.626 -5.469 5.166 1.00 89.06 825 TRP A CA 1
ATOM 6709 C C . TRP A 1 825 ? -29.694 -4.756 6.008 1.00 89.06 825 TRP A C 1
ATOM 6711 O O . TRP A 1 825 ? -30.465 -5.437 6.681 1.00 89.06 825 TRP A O 1
ATOM 6721 N N . ILE A 1 826 ? -29.797 -3.417 5.945 1.00 87.81 826 ILE A N 1
ATOM 6722 C CA . ILE A 1 826 ? -30.798 -2.630 6.706 1.00 87.81 826 ILE A CA 1
ATOM 6723 C C . ILE A 1 826 ? -32.232 -3.192 6.583 1.00 87.81 826 ILE A C 1
ATOM 6725 O O . ILE A 1 826 ? -32.916 -3.259 7.607 1.00 87.81 826 ILE A O 1
ATOM 6729 N N . PRO A 1 827 ? -32.718 -3.618 5.397 1.00 86.38 827 PRO A N 1
ATOM 6730 C CA . PRO A 1 827 ? -34.073 -4.156 5.257 1.00 86.38 827 PRO A CA 1
ATOM 6731 C C . PRO A 1 827 ? -34.341 -5.458 6.032 1.00 86.38 827 PRO A C 1
ATOM 6733 O O . PRO A 1 827 ? -35.488 -5.690 6.425 1.00 86.38 827 PRO A O 1
ATOM 6736 N N . HIS A 1 828 ? -33.314 -6.291 6.249 1.00 86.56 828 HIS A N 1
ATOM 6737 C CA . HIS A 1 828 ? -33.442 -7.653 6.789 1.00 86.56 828 HIS A CA 1
ATOM 6738 C C . HIS A 1 828 ? -33.110 -7.780 8.283 1.00 86.56 828 HIS A C 1
ATOM 6740 O O . HIS A 1 828 ? -33.475 -8.777 8.901 1.00 86.56 828 HIS A O 1
ATOM 6746 N N . VAL A 1 829 ? -32.428 -6.798 8.879 1.00 88.56 829 VAL A N 1
ATOM 6747 C CA . VAL A 1 829 ? -32.061 -6.818 10.305 1.00 88.56 829 VAL A CA 1
ATOM 6748 C C . VAL A 1 829 ? -33.253 -6.376 11.148 1.00 88.56 829 VAL A C 1
ATOM 6750 O O . VAL A 1 829 ? -33.551 -5.186 11.225 1.00 88.56 829 VAL A O 1
ATOM 6753 N N . ARG A 1 830 ? -33.929 -7.348 11.768 1.00 87.69 830 ARG A N 1
ATOM 6754 C CA . ARG A 1 830 ? -35.202 -7.162 12.485 1.00 87.69 830 ARG A CA 1
ATOM 6755 C C . ARG A 1 830 ? -35.199 -7.648 13.933 1.00 87.69 830 ARG A C 1
ATOM 6757 O O . ARG A 1 830 ? -36.007 -7.205 14.739 1.00 87.69 830 ARG A O 1
ATOM 6764 N N . SER A 1 831 ? -34.268 -8.529 14.285 1.00 87.31 831 SER A N 1
ATOM 6765 C CA . SER A 1 831 ? -34.124 -9.064 15.642 1.00 87.31 831 SER A CA 1
ATOM 6766 C C . SER A 1 831 ? -32.912 -8.490 16.378 1.00 87.31 831 SER A C 1
ATOM 6768 O O . SER A 1 831 ? -31.911 -8.105 15.770 1.00 87.31 831 SER A O 1
ATOM 6770 N N . GLU A 1 832 ? -32.974 -8.513 17.712 1.00 87.50 832 GLU A N 1
ATOM 6771 C CA . GLU A 1 832 ? -31.873 -8.099 18.593 1.00 87.50 832 GLU A CA 1
ATOM 6772 C C . GLU A 1 832 ? -30.575 -8.889 18.321 1.00 87.50 832 GLU A C 1
ATOM 6774 O O . GLU A 1 832 ? -29.498 -8.300 18.228 1.00 87.50 832 GLU A O 1
ATOM 6779 N N . GLY A 1 833 ? -30.664 -10.209 18.106 1.00 84.12 833 GLY A N 1
ATOM 6780 C CA . GLY A 1 833 ? -29.502 -11.053 17.798 1.00 84.12 833 GLY A CA 1
ATOM 6781 C C . GLY A 1 833 ? -28.838 -10.722 16.455 1.00 84.12 833 GLY A C 1
ATOM 6782 O O . GLY A 1 833 ? -27.610 -10.713 16.360 1.00 84.12 833 GLY A O 1
ATOM 6783 N N . GLN A 1 834 ? -29.627 -10.390 15.424 1.00 88.94 834 GLN A N 1
ATOM 6784 C CA . GLN A 1 834 ? -29.099 -9.937 14.129 1.00 88.94 834 GLN A CA 1
ATOM 6785 C C . GLN A 1 834 ? -28.397 -8.584 14.246 1.00 88.94 834 GLN A C 1
ATOM 6787 O O . GLN A 1 834 ? -27.321 -8.406 13.677 1.00 88.94 834 GLN A O 1
ATOM 6792 N N . PHE A 1 835 ? -28.970 -7.646 15.004 1.00 90.31 835 PHE A N 1
ATOM 6793 C CA . PHE A 1 835 ? -28.359 -6.337 15.223 1.00 90.31 835 PHE A CA 1
ATOM 6794 C C . PHE A 1 835 ? -27.008 -6.454 15.933 1.00 90.31 835 PHE A C 1
ATOM 6796 O O . PHE A 1 835 ? -26.009 -5.916 15.455 1.00 90.31 835 PHE A O 1
ATOM 6803 N N . LEU A 1 836 ? -26.945 -7.230 17.019 1.00 89.12 836 LEU A N 1
ATOM 6804 C CA . LEU A 1 836 ? -25.695 -7.469 17.740 1.00 89.12 836 LEU A CA 1
ATOM 6805 C C . LEU A 1 836 ? -24.640 -8.143 16.854 1.00 89.12 836 LEU A C 1
ATOM 6807 O O . LEU A 1 836 ? -23.468 -7.779 16.917 1.00 89.12 836 LEU A O 1
ATOM 6811 N N . TYR A 1 837 ? -25.039 -9.065 15.975 1.00 90.12 837 TYR A N 1
ATOM 6812 C CA . TYR A 1 837 ? -24.123 -9.675 15.010 1.00 90.12 837 TYR A CA 1
ATOM 6813 C C . TYR A 1 837 ? -23.519 -8.653 14.038 1.00 90.12 837 TYR A C 1
ATOM 6815 O O . TYR A 1 837 ? -22.310 -8.666 13.806 1.00 90.12 837 TYR A O 1
ATOM 6823 N N . VAL A 1 838 ? -24.326 -7.720 13.519 1.00 91.38 838 VAL A N 1
ATOM 6824 C CA . VAL A 1 838 ? -23.829 -6.617 12.677 1.00 91.38 838 VAL A CA 1
ATOM 6825 C C . VAL A 1 838 ? -22.883 -5.704 13.463 1.00 91.38 838 VAL A C 1
ATOM 6827 O O . VAL A 1 838 ? -21.831 -5.326 12.944 1.00 91.38 838 VAL A O 1
ATOM 6830 N N . CYS A 1 839 ? -23.183 -5.409 14.730 1.00 90.75 839 CYS A N 1
ATOM 6831 C CA . CYS A 1 839 ? -22.267 -4.665 15.597 1.00 90.75 839 CYS A CA 1
ATOM 6832 C C . CYS A 1 839 ? -20.924 -5.399 15.763 1.00 90.75 839 CYS A C 1
ATOM 6834 O O . CYS A 1 839 ? -19.875 -4.782 15.588 1.00 90.75 839 CYS A O 1
ATOM 6836 N N . HIS A 1 840 ? -20.926 -6.715 15.999 1.00 89.44 840 HIS A N 1
ATOM 6837 C CA . HIS A 1 840 ? -19.702 -7.525 16.084 1.00 89.44 840 HIS A CA 1
ATOM 6838 C C . HIS A 1 840 ? -18.922 -7.604 14.762 1.00 89.44 840 HIS A C 1
ATOM 6840 O O . HIS A 1 840 ? -17.693 -7.703 14.778 1.00 89.44 840 HIS A O 1
ATOM 6846 N N . LEU A 1 841 ? -19.600 -7.540 13.614 1.00 90.19 841 LEU A N 1
ATOM 6847 C CA . LEU A 1 841 ? -18.951 -7.464 12.304 1.00 90.19 841 LEU A CA 1
ATOM 6848 C C . LEU A 1 841 ? -18.184 -6.144 12.140 1.00 90.19 841 LEU A C 1
ATOM 6850 O O . LEU A 1 841 ? -17.026 -6.148 11.725 1.00 90.19 841 LEU A O 1
ATOM 6854 N N . VAL A 1 842 ? -18.817 -5.020 12.471 1.00 90.00 842 VAL A N 1
ATOM 6855 C CA . VAL A 1 842 ? -18.318 -3.682 12.123 1.00 90.00 842 VAL A CA 1
ATOM 6856 C C . VAL A 1 842 ? -17.398 -3.084 13.193 1.00 90.00 842 VAL A C 1
ATOM 6858 O O . VAL A 1 842 ? -16.427 -2.405 12.849 1.00 90.00 842 VAL A O 1
ATOM 6861 N N . ALA A 1 843 ? -17.667 -3.339 14.477 1.00 88.31 843 ALA A N 1
ATOM 6862 C CA . ALA A 1 843 ? -16.990 -2.687 15.600 1.00 88.31 843 ALA A CA 1
ATOM 6863 C C . ALA A 1 843 ? -15.448 -2.756 15.552 1.00 88.31 843 ALA A C 1
ATOM 6865 O O . ALA A 1 843 ? -14.824 -1.702 15.705 1.00 88.31 843 ALA A O 1
ATOM 6866 N N . PRO A 1 844 ? -14.801 -3.909 15.260 1.00 88.25 844 PRO A N 1
ATOM 6867 C CA . PRO A 1 844 ? -13.335 -4.002 15.239 1.00 88.25 844 PRO A CA 1
ATOM 6868 C C . PRO A 1 844 ? -12.663 -3.110 14.186 1.00 88.25 844 PRO A C 1
ATOM 6870 O O . PRO A 1 844 ? -11.485 -2.776 14.305 1.00 88.25 844 PRO A O 1
ATOM 6873 N N . PHE A 1 845 ? -13.402 -2.705 13.149 1.00 88.19 845 PHE A N 1
ATOM 6874 C CA . PHE A 1 845 ? -12.869 -1.937 12.027 1.00 88.19 845 PHE A CA 1
ATOM 6875 C C . PHE A 1 845 ? -13.142 -0.434 12.131 1.00 88.19 845 PHE A C 1
ATOM 6877 O O . PHE A 1 845 ? -12.594 0.327 11.336 1.00 88.19 845 PHE A O 1
ATOM 6884 N N . LEU A 1 846 ? -13.909 0.029 13.127 1.00 86.94 846 LEU A N 1
ATOM 6885 C CA . LEU A 1 846 ? -14.247 1.451 13.290 1.00 86.94 846 LEU A CA 1
ATOM 6886 C C . LEU A 1 846 ? -13.013 2.349 13.425 1.00 86.94 846 LEU A C 1
ATOM 6888 O O . LEU A 1 846 ? -12.953 3.405 12.791 1.00 86.94 846 LEU A O 1
ATOM 6892 N N . GLN A 1 847 ? -12.001 1.912 14.180 1.00 86.19 847 GLN A N 1
ATOM 6893 C CA . GLN A 1 847 ? -10.737 2.642 14.308 1.00 86.19 847 GLN A CA 1
ATOM 6894 C C . GLN A 1 847 ? -10.016 2.768 12.965 1.00 86.19 847 GLN A C 1
ATOM 6896 O O . GLN A 1 847 ? -9.520 3.842 12.621 1.00 86.19 847 GLN A O 1
ATOM 6901 N N . ARG A 1 848 ? -9.988 1.683 12.187 1.00 84.44 848 ARG A N 1
ATOM 6902 C CA . ARG A 1 848 ? -9.375 1.666 10.860 1.00 84.44 848 ARG A CA 1
ATOM 6903 C C . ARG A 1 848 ? -10.121 2.587 9.899 1.00 84.44 848 ARG A C 1
ATOM 6905 O O . ARG A 1 848 ? -9.497 3.388 9.209 1.00 84.44 848 ARG A O 1
ATOM 6912 N N . PHE A 1 849 ? -11.449 2.515 9.894 1.00 84.62 849 PHE A N 1
ATOM 6913 C CA . PHE A 1 849 ? -12.293 3.400 9.100 1.00 84.62 849 PHE A CA 1
ATOM 6914 C C . PHE A 1 849 ? -12.064 4.865 9.462 1.00 84.62 849 PHE A C 1
ATOM 6916 O O . PHE A 1 849 ? -11.924 5.690 8.567 1.00 84.62 849 PHE A O 1
ATOM 6923 N N . TYR A 1 850 ? -11.927 5.180 10.751 1.00 84.31 850 TYR A N 1
ATOM 6924 C CA . TYR A 1 850 ? -11.688 6.544 11.207 1.00 84.31 850 TYR A CA 1
ATOM 6925 C C . TYR A 1 850 ? -10.320 7.074 10.750 1.00 84.31 850 TYR A C 1
ATOM 6927 O O . TYR A 1 850 ? -10.234 8.191 10.242 1.00 84.31 850 TYR A O 1
ATOM 6935 N N . GLN A 1 851 ? -9.265 6.261 10.872 1.00 82.50 851 GLN A N 1
ATOM 6936 C CA . GLN A 1 851 ? -7.904 6.630 10.465 1.00 82.50 851 GLN A CA 1
ATOM 6937 C C . GLN A 1 851 ? -7.749 6.768 8.944 1.00 82.50 851 GLN A C 1
ATOM 6939 O O . GLN A 1 851 ? -7.083 7.690 8.479 1.00 82.50 851 GLN A O 1
ATOM 6944 N N . GLU A 1 852 ? -8.343 5.860 8.163 1.00 78.00 852 GLU A N 1
ATOM 6945 C CA . GLU A 1 852 ? -8.211 5.866 6.704 1.00 78.00 852 GLU A CA 1
ATOM 6946 C C . GLU A 1 852 ? -9.198 6.838 6.031 1.00 78.00 852 GLU A C 1
ATOM 6948 O O . GLU A 1 852 ? -8.820 7.543 5.092 1.00 78.00 852 GLU A O 1
ATOM 6953 N N . ARG A 1 853 ? -10.468 6.872 6.473 1.00 77.44 853 ARG A N 1
ATOM 6954 C CA . ARG A 1 853 ? -11.559 7.686 5.901 1.00 77.44 853 ARG A CA 1
ATOM 6955 C C . ARG A 1 853 ? -12.665 8.002 6.919 1.00 77.44 853 ARG A C 1
ATOM 6957 O O . ARG A 1 853 ? -13.702 7.345 6.940 1.00 77.44 853 ARG A O 1
ATOM 6964 N N . THR A 1 854 ? -12.527 9.101 7.655 1.00 82.44 854 THR A N 1
ATOM 6965 C CA . THR A 1 854 ? -13.496 9.550 8.682 1.00 82.44 854 THR A CA 1
ATOM 6966 C C . THR A 1 854 ? -14.968 9.554 8.240 1.00 82.44 854 THR A C 1
ATOM 6968 O O . THR A 1 854 ? -15.831 9.125 9.003 1.00 82.44 854 THR A O 1
ATOM 6971 N N . LYS A 1 855 ? -15.270 9.973 7.000 1.00 82.75 855 LYS A N 1
ATOM 6972 C CA . LYS A 1 855 ? -16.641 9.972 6.448 1.00 82.75 855 LYS A CA 1
ATOM 6973 C C . LYS A 1 855 ? -17.296 8.585 6.486 1.00 82.75 855 LYS A C 1
ATOM 6975 O O . LYS A 1 855 ? -18.484 8.475 6.750 1.00 82.75 855 LYS A O 1
ATOM 6980 N N . PHE A 1 856 ? -16.516 7.534 6.262 1.00 81.44 856 PHE A N 1
ATOM 6981 C CA . PHE A 1 856 ? -17.003 6.160 6.248 1.00 81.44 856 PHE A CA 1
ATOM 6982 C C . PHE A 1 856 ? -17.505 5.718 7.627 1.00 81.44 856 PHE A C 1
ATOM 6984 O O . PHE A 1 856 ? -18.556 5.093 7.737 1.00 81.44 856 PHE A O 1
ATOM 6991 N N . THR A 1 857 ? -16.792 6.095 8.691 1.00 85.69 857 THR A N 1
ATOM 6992 C CA . THR A 1 857 ? -17.220 5.843 10.073 1.00 85.69 857 THR A CA 1
ATOM 6993 C C . THR A 1 857 ? -18.515 6.583 10.398 1.00 85.69 857 THR A C 1
ATOM 6995 O O . THR A 1 857 ? -19.380 6.023 11.068 1.00 85.69 857 THR A O 1
ATOM 6998 N N . MET A 1 858 ? -18.680 7.812 9.897 1.00 86.06 858 MET A N 1
ATOM 6999 C CA . MET A 1 858 ? -19.922 8.580 10.061 1.00 86.06 858 MET A CA 1
ATOM 7000 C C . MET A 1 858 ? -21.093 7.884 9.358 1.00 86.06 858 MET A C 1
ATOM 7002 O O . MET A 1 858 ? -22.108 7.627 9.996 1.00 86.06 858 MET A O 1
ATOM 7006 N N . ASP A 1 859 ? -20.902 7.512 8.089 1.00 87.12 859 ASP A N 1
ATOM 7007 C CA . ASP A 1 859 ? -21.895 6.828 7.255 1.00 87.12 859 ASP A CA 1
ATOM 7008 C C . ASP A 1 859 ? -22.372 5.504 7.883 1.00 87.12 859 ASP A C 1
ATOM 7010 O O . ASP A 1 859 ? -23.571 5.245 7.956 1.00 87.12 859 ASP A O 1
ATOM 7014 N N . ILE A 1 860 ? -21.443 4.692 8.395 1.00 89.12 860 ILE A N 1
ATOM 7015 C CA . ILE A 1 860 ? -21.765 3.452 9.112 1.00 89.12 860 ILE A CA 1
ATOM 7016 C C . ILE A 1 860 ? -22.523 3.737 10.405 1.00 89.12 860 ILE A C 1
ATOM 7018 O O . ILE A 1 860 ? -23.471 3.031 10.735 1.00 89.12 860 ILE A O 1
ATOM 7022 N N . THR A 1 861 ? -22.109 4.756 11.158 1.00 90.06 861 THR A N 1
ATOM 7023 C CA . THR A 1 861 ? -22.745 5.078 12.440 1.00 90.06 861 THR A CA 1
ATOM 7024 C C . THR A 1 861 ? -24.202 5.478 12.229 1.00 90.06 861 THR A C 1
ATOM 7026 O O . THR A 1 861 ? -25.072 4.997 12.951 1.00 90.06 861 THR A O 1
ATOM 7029 N N . THR A 1 862 ? -24.493 6.286 11.205 1.00 89.44 862 THR A N 1
ATOM 7030 C CA . THR A 1 862 ? -25.875 6.628 10.839 1.00 89.44 862 THR A CA 1
ATOM 7031 C C . THR A 1 862 ? -26.681 5.399 10.420 1.00 89.44 862 THR A C 1
ATOM 7033 O O . THR A 1 862 ? -27.829 5.255 10.839 1.00 89.44 862 THR A O 1
ATOM 7036 N N . ASP A 1 863 ? -26.073 4.473 9.671 1.00 90.56 863 ASP A N 1
ATOM 7037 C CA . ASP A 1 863 ? -26.734 3.233 9.248 1.00 90.56 863 ASP A CA 1
ATOM 7038 C C . ASP A 1 863 ? -27.054 2.325 10.451 1.00 90.56 863 ASP A C 1
ATOM 7040 O O . ASP A 1 863 ? -28.133 1.737 10.511 1.00 90.56 863 ASP A O 1
ATOM 7044 N N . LEU A 1 864 ? -26.165 2.260 11.450 1.00 92.56 864 LEU A N 1
ATOM 7045 C CA . LEU A 1 864 ? -26.389 1.511 12.693 1.00 92.56 864 LEU A CA 1
ATOM 7046 C C . LEU A 1 864 ? -27.529 2.102 13.534 1.00 92.56 864 LEU A C 1
ATOM 7048 O O . LEU A 1 864 ? -28.338 1.342 14.063 1.00 92.56 864 LEU A O 1
ATOM 7052 N N . TYR A 1 865 ? -27.645 3.432 13.631 1.00 91.19 865 TYR A N 1
ATOM 7053 C CA . TYR A 1 865 ? -28.798 4.064 14.290 1.00 91.19 865 TYR A CA 1
ATOM 7054 C C . TYR A 1 865 ? -30.109 3.774 13.548 1.00 91.19 865 TYR A C 1
ATOM 7056 O O . TYR A 1 865 ? -31.130 3.517 14.185 1.00 91.19 865 TYR A O 1
ATOM 7064 N N . GLN A 1 866 ? -30.088 3.754 12.212 1.00 90.62 866 GLN A N 1
ATOM 7065 C CA . GLN A 1 866 ? -31.261 3.386 11.419 1.00 90.62 866 GLN A CA 1
ATOM 7066 C C . GLN A 1 866 ? -31.669 1.920 11.642 1.00 90.62 866 GLN A C 1
ATOM 7068 O O . GLN A 1 866 ? -32.858 1.624 11.763 1.00 90.62 866 GLN A O 1
ATOM 7073 N N . MET A 1 867 ? -30.704 0.997 11.730 1.00 90.75 867 MET A N 1
ATOM 7074 C CA . MET A 1 867 ? -30.978 -0.404 12.073 1.00 90.75 867 MET A CA 1
ATOM 7075 C C . MET A 1 867 ? -31.540 -0.544 13.489 1.00 90.75 867 MET A C 1
ATOM 7077 O O . MET A 1 867 ? -32.498 -1.290 13.679 1.00 90.75 867 MET A O 1
ATOM 7081 N N . LEU A 1 868 ? -30.988 0.191 14.461 1.00 91.88 868 LEU A N 1
ATOM 7082 C CA . LEU A 1 868 ? -31.484 0.195 15.837 1.00 91.88 868 LEU A CA 1
ATOM 7083 C C . LEU A 1 868 ? -32.968 0.574 15.877 1.00 91.88 868 LEU A C 1
ATOM 7085 O O . LEU A 1 868 ? -33.749 -0.115 16.523 1.00 91.88 868 LEU A O 1
ATOM 7089 N N . TYR A 1 869 ? -33.361 1.615 15.139 1.00 91.38 869 TYR A N 1
ATOM 7090 C CA . TYR A 1 869 ? -34.759 2.028 15.032 1.00 91.38 869 TYR A CA 1
ATOM 7091 C C . TYR A 1 869 ? -35.658 0.940 14.424 1.00 91.38 869 TYR A C 1
ATOM 7093 O O . TYR A 1 869 ? -36.723 0.649 14.968 1.00 91.38 869 TYR A O 1
ATOM 7101 N N . ASN A 1 870 ? -35.229 0.300 13.330 1.00 90.44 870 ASN A N 1
ATOM 7102 C CA . ASN A 1 870 ? -36.008 -0.764 12.686 1.00 90.44 870 ASN A CA 1
ATOM 7103 C C . ASN A 1 870 ? -36.239 -1.961 13.625 1.00 90.44 870 ASN A C 1
ATOM 7105 O O . ASN A 1 870 ? -37.335 -2.513 13.659 1.00 90.44 870 ASN A O 1
ATOM 7109 N N . VAL A 1 871 ? -35.217 -2.345 14.393 1.00 89.94 871 VAL A N 1
ATOM 7110 C CA . VAL A 1 871 ? -35.290 -3.452 15.360 1.00 89.94 871 VAL A CA 1
ATOM 7111 C C . VAL A 1 871 ? -36.135 -3.060 16.570 1.00 89.94 871 VAL A C 1
ATOM 7113 O O . VAL A 1 871 ? -36.932 -3.862 17.051 1.00 89.94 871 VAL A O 1
ATOM 7116 N N . ASP A 1 872 ? -36.024 -1.813 17.031 1.00 90.25 872 ASP A N 1
ATOM 7117 C CA . ASP A 1 872 ? -36.811 -1.297 18.151 1.00 90.25 872 ASP A CA 1
ATOM 7118 C C . ASP A 1 872 ? -38.320 -1.335 17.883 1.00 90.25 872 ASP A C 1
ATOM 7120 O O . ASP A 1 872 ? -39.100 -1.580 18.804 1.00 90.25 872 ASP A O 1
ATOM 7124 N N . CYS A 1 873 ? -38.719 -1.140 16.622 1.00 87.94 873 CYS A N 1
ATOM 7125 C CA . CYS A 1 873 ? -40.112 -1.216 16.187 1.00 87.94 873 CYS A CA 1
ATOM 7126 C C . CYS A 1 873 ? -40.689 -2.643 16.224 1.00 87.94 873 CYS A C 1
ATOM 7128 O O . CYS A 1 873 ? -41.905 -2.795 16.320 1.00 87.94 873 CYS A O 1
ATOM 7130 N N . GLU A 1 874 ? -39.852 -3.679 16.126 1.00 86.06 874 GLU A N 1
ATOM 7131 C CA . GLU A 1 874 ? -40.297 -5.076 15.995 1.00 86.06 874 GLU A CA 1
ATOM 7132 C C . GLU A 1 874 ? -40.075 -5.911 17.263 1.00 86.06 874 GLU A C 1
ATOM 7134 O O . GLU A 1 874 ? -40.818 -6.859 17.528 1.00 86.06 874 GLU A O 1
ATOM 7139 N N . VAL A 1 875 ? -39.083 -5.562 18.084 1.00 85.62 875 VAL A N 1
ATOM 7140 C CA . VAL A 1 875 ? -38.747 -6.304 19.304 1.00 85.62 875 VAL A CA 1
ATOM 7141 C C . VAL A 1 875 ? -39.628 -5.863 20.476 1.00 85.62 875 VAL A C 1
ATOM 7143 O O . VAL A 1 875 ? -39.690 -4.690 20.823 1.00 85.62 875 VAL A O 1
ATOM 7146 N N . GLY A 1 876 ? -40.266 -6.815 21.165 1.00 76.94 876 GLY A N 1
ATOM 7147 C CA . GLY A 1 876 ? -41.064 -6.526 22.366 1.00 76.94 876 GLY A CA 1
ATOM 7148 C C . GLY A 1 876 ? -40.219 -6.046 23.555 1.00 76.94 876 GLY A C 1
ATOM 7149 O O . GLY A 1 876 ? -40.450 -4.955 24.070 1.00 76.94 876 GLY A O 1
ATOM 7150 N N . ASN A 1 877 ? -39.199 -6.818 23.949 1.00 82.50 877 ASN A N 1
ATOM 7151 C CA . ASN A 1 877 ? -38.307 -6.525 25.080 1.00 82.50 877 ASN A CA 1
ATOM 7152 C C . ASN A 1 877 ? -36.837 -6.728 24.686 1.00 82.50 877 ASN A C 1
ATOM 7154 O O . ASN A 1 877 ? -36.503 -7.776 24.136 1.00 82.50 877 ASN A O 1
ATOM 7158 N N . TRP A 1 878 ? -35.976 -5.764 25.025 1.00 83.94 878 TRP A N 1
ATOM 7159 C CA . TRP A 1 878 ? -34.523 -5.841 24.831 1.00 83.94 878 TRP A CA 1
ATOM 7160 C C . TRP A 1 878 ? -33.846 -6.590 25.985 1.00 83.94 878 TRP A C 1
ATOM 7162 O O . TRP A 1 878 ? -34.164 -6.345 27.150 1.00 83.94 878 TRP A O 1
ATOM 7172 N N . LYS A 1 879 ? -32.893 -7.476 25.677 1.00 83.06 879 LYS A N 1
ATOM 7173 C CA . LYS A 1 879 ? -32.068 -8.192 26.669 1.00 83.06 879 LYS A CA 1
ATOM 7174 C C . LYS A 1 879 ? -30.707 -7.532 26.907 1.00 83.06 879 LYS A C 1
ATOM 7176 O O . LYS A 1 879 ? -30.196 -7.593 28.019 1.00 83.06 879 LYS A O 1
ATOM 7181 N N . TYR A 1 880 ? -30.131 -6.910 25.882 1.00 84.81 880 TYR A N 1
ATOM 7182 C CA . TYR A 1 880 ? -28.774 -6.351 25.853 1.00 84.81 880 TYR A CA 1
ATOM 7183 C C . TYR A 1 880 ? -28.772 -4.831 25.646 1.00 84.81 880 TYR A C 1
ATOM 7185 O O . TYR A 1 880 ? -27.853 -4.270 25.051 1.00 84.81 880 TYR A O 1
ATOM 7193 N N . GLU A 1 881 ? -29.811 -4.157 26.138 1.00 86.75 881 GLU A N 1
ATOM 7194 C CA . GLU A 1 881 ? -30.010 -2.716 25.960 1.00 86.75 881 GLU A CA 1
ATOM 7195 C C . GLU A 1 881 ? -28.799 -1.890 26.436 1.00 86.75 881 GLU A C 1
ATOM 7197 O O . GLU A 1 881 ? -28.335 -1.012 25.713 1.00 86.75 881 GLU A O 1
ATOM 7202 N N . ASP A 1 882 ? -28.245 -2.208 27.613 1.00 86.62 882 ASP A N 1
ATOM 7203 C CA . ASP A 1 882 ? -27.098 -1.485 28.186 1.00 86.62 882 ASP A CA 1
ATOM 7204 C C . ASP A 1 882 ? -25.840 -1.620 27.326 1.00 86.62 882 ASP A C 1
ATOM 7206 O O . ASP A 1 882 ? -25.198 -0.623 27.005 1.00 86.62 882 ASP A O 1
ATOM 7210 N N . LEU A 1 883 ? -25.542 -2.837 26.862 1.00 87.31 883 LEU A N 1
ATOM 7211 C CA . LEU A 1 883 ? -24.380 -3.116 26.016 1.00 87.31 883 LEU A CA 1
ATOM 7212 C C . LEU A 1 883 ? -24.438 -2.330 24.697 1.00 87.31 883 LEU A C 1
ATOM 7214 O O . LEU A 1 883 ? -23.425 -1.815 24.223 1.00 87.31 883 LEU A O 1
ATOM 7218 N N . ILE A 1 884 ? -25.630 -2.232 24.102 1.00 89.69 884 ILE A N 1
ATOM 7219 C CA . ILE A 1 884 ? -25.850 -1.477 22.866 1.00 89.69 884 ILE A CA 1
ATOM 7220 C C . ILE A 1 884 ? -25.631 0.019 23.114 1.00 89.69 884 ILE A C 1
ATOM 7222 O O . ILE A 1 884 ? -24.950 0.679 22.326 1.00 89.69 884 ILE A O 1
ATOM 7226 N N . CYS A 1 885 ? -26.167 0.558 24.211 1.00 89.81 885 CYS A N 1
ATOM 7227 C CA . CYS A 1 885 ? -25.956 1.954 24.581 1.00 89.81 885 CYS A CA 1
ATOM 7228 C C . CYS A 1 885 ? -24.475 2.264 24.843 1.00 89.81 885 CYS A C 1
ATOM 7230 O O . CYS A 1 885 ? -23.964 3.253 24.314 1.00 89.81 885 CYS A O 1
ATOM 7232 N N . ASP A 1 886 ? -23.773 1.406 25.585 1.00 89.62 886 ASP A N 1
ATOM 7233 C CA . ASP A 1 886 ? -22.339 1.538 25.861 1.00 89.62 886 ASP A CA 1
ATOM 7234 C C . ASP A 1 886 ? -21.515 1.543 24.571 1.00 89.62 886 ASP A C 1
ATOM 7236 O O . ASP A 1 886 ? -20.612 2.369 24.405 1.00 89.62 886 ASP A O 1
ATOM 7240 N N . PHE A 1 887 ? -21.865 0.678 23.615 1.00 90.62 887 PHE A N 1
ATOM 7241 C CA . PHE A 1 887 ? -21.247 0.675 22.294 1.00 90.62 887 PHE A CA 1
ATOM 7242 C C . PHE A 1 887 ? -21.451 2.012 21.568 1.00 90.62 887 PHE A C 1
ATOM 7244 O O . PHE A 1 887 ? -20.479 2.596 21.089 1.00 90.62 887 PHE A O 1
ATOM 7251 N N . PHE A 1 888 ? -22.667 2.564 21.527 1.00 90.94 888 PHE A N 1
ATOM 7252 C CA . PHE A 1 888 ? -22.905 3.864 20.886 1.00 90.94 888 PHE A CA 1
ATOM 7253 C C . PHE A 1 888 ? -22.186 5.026 21.588 1.00 90.94 888 PHE A C 1
ATOM 7255 O O . PHE A 1 888 ? -21.682 5.927 20.909 1.00 90.94 888 PHE A O 1
ATOM 7262 N N . TYR A 1 889 ? -22.058 4.993 22.918 1.00 89.00 889 TYR A N 1
ATOM 7263 C CA . TYR A 1 889 ? -21.226 5.950 23.650 1.00 89.00 889 TYR A CA 1
ATOM 7264 C C . TYR A 1 889 ? -19.748 5.810 23.299 1.00 89.00 889 TYR A C 1
ATOM 7266 O O . TYR A 1 889 ? -19.085 6.814 23.035 1.00 89.00 889 TYR A O 1
ATOM 7274 N N . HIS A 1 890 ? -19.236 4.582 23.226 1.00 89.12 890 HIS A N 1
ATOM 7275 C CA . HIS A 1 890 ? -17.876 4.323 22.774 1.00 89.12 890 HIS A CA 1
ATOM 7276 C C . HIS A 1 890 ? -17.642 4.894 21.367 1.00 89.12 890 HIS A C 1
ATOM 7278 O O . HIS A 1 890 ? -16.678 5.632 21.159 1.00 89.12 890 HIS A O 1
ATOM 7284 N N . VAL A 1 891 ? -18.560 4.647 20.424 1.00 88.88 891 VAL A N 1
ATOM 7285 C CA . VAL A 1 891 ? -18.467 5.175 19.053 1.00 88.88 891 VAL A CA 1
ATOM 7286 C C . VAL A 1 891 ? -18.492 6.706 19.025 1.00 88.88 891 VAL A C 1
ATOM 7288 O O . VAL A 1 891 ? -17.697 7.324 18.306 1.00 88.88 891 VAL A O 1
ATOM 7291 N N . LYS A 1 892 ? -19.356 7.331 19.834 1.00 86.56 892 LYS A N 1
ATOM 7292 C CA . LYS A 1 892 ? -19.423 8.789 19.974 1.00 86.56 892 LYS A CA 1
ATOM 7293 C C . LYS A 1 892 ? -18.100 9.357 20.483 1.00 86.56 892 LYS A C 1
ATOM 7295 O O . LYS A 1 892 ? -17.531 10.225 19.829 1.00 86.56 892 LYS A O 1
ATOM 7300 N N . TYR A 1 893 ? -17.607 8.892 21.628 1.00 85.69 893 TYR A N 1
ATOM 7301 C CA . TYR A 1 893 ? -16.455 9.515 22.283 1.00 85.69 893 TYR A CA 1
ATOM 7302 C C . TYR A 1 893 ? -15.118 9.195 21.608 1.00 85.69 893 TYR A C 1
ATOM 7304 O O . TYR A 1 893 ? -14.228 10.041 21.620 1.00 85.69 893 TYR A O 1
ATOM 7312 N N . MET A 1 894 ? -14.971 8.012 21.004 1.00 83.12 894 MET A N 1
ATOM 7313 C CA . MET A 1 894 ? -13.706 7.603 20.385 1.00 83.12 894 MET A CA 1
ATOM 7314 C C . MET A 1 894 ? -13.572 8.018 18.921 1.00 83.12 894 MET A C 1
ATOM 7316 O O . MET A 1 894 ? -12.450 8.245 18.468 1.00 83.12 894 MET A O 1
ATOM 7320 N N . TYR A 1 895 ? -14.678 8.109 18.170 1.00 85.38 895 TYR A N 1
ATOM 7321 C CA . TYR A 1 895 ? -14.607 8.273 16.714 1.00 85.38 895 TYR A CA 1
ATOM 7322 C C . TYR A 1 895 ? -15.416 9.456 16.180 1.00 85.38 895 TYR A C 1
ATOM 7324 O O . TYR A 1 895 ? -14.872 10.307 15.483 1.00 85.38 895 TYR A O 1
ATOM 7332 N N . VAL A 1 896 ? -16.724 9.507 16.439 1.00 84.25 896 VAL A N 1
ATOM 7333 C CA . VAL A 1 896 ? -17.622 10.379 15.659 1.00 84.25 896 VAL A CA 1
ATOM 7334 C C . VAL A 1 896 ? -17.800 11.772 16.275 1.00 84.25 896 VAL A C 1
ATOM 7336 O O . VAL A 1 896 ? -18.028 12.750 15.551 1.00 84.25 896 VAL A O 1
ATOM 7339 N N . GLY A 1 897 ? -17.675 11.883 17.597 1.00 84.12 897 GLY A N 1
ATOM 7340 C CA . GLY A 1 897 ? -17.959 13.102 18.347 1.00 84.12 897 GLY A CA 1
ATOM 7341 C C . GLY A 1 897 ? -19.371 13.613 18.056 1.00 84.12 897 GLY A C 1
ATOM 7342 O O . GLY A 1 897 ? -20.340 12.857 18.109 1.00 84.12 897 GLY A O 1
ATOM 7343 N N . ASP A 1 898 ? -19.470 14.888 17.683 1.00 80.88 898 ASP A N 1
ATOM 7344 C CA . ASP A 1 898 ? -20.741 15.547 17.355 1.00 80.88 898 ASP A CA 1
ATOM 7345 C C . ASP A 1 898 ? -21.072 15.536 15.848 1.00 80.88 898 ASP A C 1
ATOM 7347 O O . ASP A 1 898 ? -22.033 16.168 15.412 1.00 80.88 898 ASP A O 1
ATOM 7351 N N . SER A 1 899 ? -20.296 14.822 15.025 1.00 80.56 899 SER A N 1
ATOM 7352 C CA . SER A 1 899 ? -20.397 14.917 13.558 1.00 80.56 899 SER A CA 1
ATOM 7353 C C . SER A 1 899 ? -21.709 14.364 12.985 1.00 80.56 899 SER A C 1
ATOM 7355 O O . SER A 1 899 ? -22.203 14.884 11.991 1.00 80.56 899 SER A O 1
ATOM 7357 N N . VAL A 1 900 ? -22.290 13.333 13.613 1.00 83.38 900 VAL A N 1
ATOM 7358 C CA . VAL A 1 900 ? -23.564 12.696 13.198 1.00 83.38 900 VAL A CA 1
ATOM 7359 C C . VAL A 1 900 ? -24.771 13.208 13.981 1.00 83.38 900 VAL A C 1
ATOM 7361 O O . VAL A 1 900 ? -25.862 12.649 13.891 1.00 83.38 900 VAL A O 1
ATOM 7364 N N . ARG A 1 901 ? -24.593 14.282 14.757 1.00 81.38 901 ARG A N 1
ATOM 7365 C CA . ARG A 1 901 ? -25.604 14.769 15.696 1.00 81.38 901 ARG A CA 1
ATOM 7366 C C . ARG A 1 901 ? -26.949 15.070 15.033 1.00 81.38 901 ARG A C 1
ATOM 7368 O O . ARG A 1 901 ? -27.990 14.747 15.587 1.00 81.38 901 ARG A O 1
ATOM 7375 N N . GLN A 1 902 ? -26.936 15.671 13.844 1.00 81.56 902 GLN A N 1
ATOM 7376 C CA . GLN A 1 902 ? -28.169 16.029 13.132 1.00 81.56 902 GLN A CA 1
ATOM 7377 C C . GLN A 1 902 ? -29.026 14.808 12.782 1.00 81.56 902 GLN A C 1
ATOM 7379 O O . GLN A 1 902 ? -30.250 14.908 12.777 1.00 81.56 902 GLN A O 1
ATOM 7384 N N . ASP A 1 903 ? -28.392 13.668 12.506 1.00 79.75 903 ASP A N 1
ATOM 7385 C CA . ASP A 1 903 ? -29.086 12.426 12.180 1.00 79.75 903 ASP A CA 1
ATOM 7386 C C . ASP A 1 903 ? -29.488 11.671 13.455 1.00 79.75 903 ASP A C 1
ATOM 7388 O O . ASP A 1 903 ? -30.599 11.149 13.537 1.00 79.75 903 ASP A O 1
ATOM 7392 N N . THR A 1 904 ? -28.656 11.693 14.504 1.00 80.94 904 THR A N 1
ATOM 7393 C CA . THR A 1 904 ? -29.009 11.085 15.800 1.00 80.94 904 THR A CA 1
ATOM 7394 C C . THR A 1 904 ? -30.141 11.825 16.503 1.00 80.94 904 THR A C 1
ATOM 7396 O O . THR A 1 904 ? -31.028 11.183 17.055 1.00 80.94 904 THR A O 1
ATOM 7399 N N . ASP A 1 905 ? -30.166 13.159 16.432 1.00 82.31 905 ASP A N 1
ATOM 7400 C CA . ASP A 1 905 ? -31.222 13.992 17.023 1.00 82.31 905 ASP A CA 1
ATOM 7401 C C . ASP A 1 905 ? -32.582 13.759 16.326 1.00 82.31 905 ASP A C 1
ATOM 7403 O O . ASP A 1 905 ? -33.625 14.056 16.904 1.00 82.31 905 ASP A O 1
ATOM 7407 N N . ARG A 1 906 ? -32.595 13.184 15.110 1.00 85.56 906 ARG A N 1
ATOM 7408 C CA . ARG A 1 906 ? -33.821 12.736 14.422 1.00 85.56 906 ARG A CA 1
ATOM 7409 C C . ARG A 1 906 ? -34.276 11.350 14.872 1.00 85.56 906 ARG A C 1
ATOM 7411 O O . ARG A 1 906 ? -35.471 11.146 15.045 1.00 85.56 906 ARG A O 1
ATOM 7418 N N . ILE A 1 907 ? -33.344 10.411 15.039 1.00 85.88 907 ILE A N 1
ATOM 7419 C CA . ILE A 1 907 ? -33.658 8.997 15.302 1.00 85.88 907 ILE A CA 1
ATOM 7420 C C . ILE A 1 907 ? -33.943 8.742 16.788 1.00 85.88 907 ILE A C 1
ATOM 7422 O O . ILE A 1 907 ? -34.900 8.043 17.109 1.00 85.88 907 ILE A O 1
ATOM 7426 N N . ILE A 1 908 ? -33.159 9.320 17.707 1.00 86.50 908 ILE A N 1
ATOM 7427 C CA . ILE A 1 908 ? -33.270 9.056 19.154 1.00 86.50 908 ILE A CA 1
ATOM 7428 C C . ILE A 1 908 ? -34.684 9.335 19.699 1.00 86.50 908 ILE A C 1
ATOM 7430 O O . ILE A 1 908 ? -35.202 8.475 20.412 1.00 86.50 908 ILE A O 1
ATOM 7434 N N . PRO A 1 909 ? -35.367 10.446 19.347 1.00 87.31 909 PRO A N 1
ATOM 7435 C CA . PRO A 1 909 ? -36.736 10.699 19.809 1.00 87.31 909 PRO A CA 1
ATOM 7436 C C . PRO A 1 909 ? -37.778 9.694 19.299 1.00 87.31 909 PRO A C 1
ATOM 7438 O O . PRO A 1 909 ? -38.883 9.643 19.834 1.00 87.31 909 PRO A O 1
ATOM 7441 N N . MET A 1 910 ? -37.459 8.921 18.256 1.00 88.00 910 MET A N 1
ATOM 7442 C CA . MET A 1 910 ? -38.347 7.901 17.690 1.00 88.00 910 MET A CA 1
ATOM 7443 C C . MET A 1 910 ? -38.182 6.527 18.361 1.00 88.00 910 MET A C 1
ATOM 7445 O O . MET A 1 910 ? -38.999 5.644 18.118 1.00 88.00 910 MET A O 1
ATOM 7449 N N . LEU A 1 911 ? -37.147 6.340 19.189 1.00 87.56 911 LEU A N 1
ATOM 7450 C CA . LEU A 1 911 ? -36.905 5.105 19.944 1.00 87.56 911 LEU A CA 1
ATOM 7451 C C . LEU A 1 911 ? -37.816 5.013 21.175 1.00 87.56 911 LEU A C 1
ATOM 7453 O O . LEU A 1 911 ? -38.369 6.015 21.625 1.00 87.56 911 LEU A O 1
ATOM 7457 N N . ARG A 1 912 ? -37.932 3.831 21.784 1.00 89.19 912 ARG A N 1
ATOM 7458 C CA . ARG A 1 912 ? -38.672 3.657 23.046 1.00 89.19 912 ARG A CA 1
ATOM 7459 C C . ARG A 1 912 ? -38.092 4.473 24.221 1.00 89.19 912 ARG A C 1
ATOM 7461 O O . ARG A 1 912 ? -36.888 4.738 24.256 1.00 89.19 912 ARG A O 1
ATOM 7468 N N . PRO A 1 913 ? -38.902 4.795 25.252 1.00 87.62 913 PRO A N 1
ATOM 7469 C CA . PRO A 1 913 ? -38.479 5.649 26.369 1.00 87.62 913 PRO A CA 1
ATOM 7470 C C . PRO A 1 913 ? -37.248 5.158 27.149 1.00 87.62 913 PRO A C 1
ATOM 7472 O O . PRO A 1 913 ? -36.453 5.977 27.607 1.00 87.62 913 PRO A O 1
ATOM 7475 N N . SER A 1 914 ? -37.063 3.841 27.294 1.00 87.00 914 SER A N 1
ATOM 7476 C CA . SER A 1 914 ? -35.905 3.273 28.001 1.00 87.00 914 SER A CA 1
ATOM 7477 C C . SER A 1 914 ? -34.587 3.570 27.271 1.00 87.00 914 SER A C 1
ATOM 7479 O O . SER A 1 914 ? -33.645 4.085 27.879 1.00 87.00 914 SER A O 1
ATOM 7481 N N . LEU A 1 915 ? -34.562 3.372 25.947 1.00 86.25 915 LEU A N 1
ATOM 7482 C CA . LEU A 1 915 ? -33.425 3.700 25.085 1.00 86.25 915 LEU A CA 1
ATOM 7483 C C . LEU A 1 915 ? -33.178 5.209 25.041 1.00 86.25 915 LEU A C 1
ATOM 7485 O O . LEU A 1 915 ? -32.030 5.638 25.125 1.00 86.25 915 LEU A O 1
ATOM 7489 N N . GLN A 1 916 ? -34.234 6.026 24.980 1.00 86.38 916 GLN A N 1
ATOM 7490 C CA . GLN A 1 916 ? -34.108 7.487 25.051 1.00 86.38 916 GLN A CA 1
ATOM 7491 C C . GLN A 1 916 ? -33.423 7.938 26.347 1.00 86.38 916 GLN A C 1
ATOM 7493 O O . GLN A 1 916 ? -32.526 8.780 26.318 1.00 86.38 916 GLN A O 1
ATOM 7498 N N . GLN A 1 917 ? -33.811 7.360 27.488 1.00 85.12 917 GLN A N 1
ATOM 7499 C CA . GLN A 1 917 ? -33.222 7.695 28.781 1.00 85.12 917 GLN A CA 1
ATOM 7500 C C . GLN A 1 917 ? -31.741 7.306 28.850 1.00 85.12 917 GLN A C 1
ATOM 7502 O O . GLN A 1 917 ? -30.931 8.085 29.358 1.00 85.12 917 GLN A O 1
ATOM 7507 N N . LYS A 1 918 ? -31.375 6.131 28.325 1.00 84.12 918 LYS A N 1
ATOM 7508 C CA . LYS A 1 918 ? -29.987 5.645 28.312 1.00 84.12 918 LYS A CA 1
ATOM 7509 C C . LYS A 1 918 ? -29.110 6.412 27.321 1.00 84.12 918 LYS A C 1
ATOM 7511 O O . LYS A 1 918 ? -27.977 6.747 27.652 1.00 84.12 918 LYS A O 1
ATOM 7516 N N . LEU A 1 919 ? -29.636 6.779 26.152 1.00 85.44 919 LEU A N 1
ATOM 7517 C CA . LEU A 1 919 ? -28.928 7.517 25.092 1.00 85.44 919 LEU A CA 1
ATOM 7518 C C . LEU A 1 919 ? -29.008 9.051 25.248 1.00 85.44 919 LEU A C 1
ATOM 7520 O O . LEU A 1 919 ? -28.530 9.785 24.383 1.00 85.44 919 LEU A O 1
ATOM 7524 N N . ARG A 1 920 ? -29.564 9.564 26.355 1.00 79.06 920 ARG A N 1
ATOM 7525 C CA . ARG A 1 920 ? -29.812 11.004 26.570 1.00 79.06 920 ARG A CA 1
ATOM 7526 C C . ARG A 1 920 ? -28.585 11.906 26.427 1.00 79.06 920 ARG A C 1
ATOM 7528 O O . ARG A 1 920 ? -28.725 13.073 26.085 1.00 79.06 920 ARG A O 1
ATOM 7535 N N . TYR A 1 921 ? -27.383 11.389 26.687 1.00 74.94 921 TYR A N 1
ATOM 7536 C CA . TYR A 1 921 ? -26.139 12.164 26.606 1.00 74.94 921 TYR A CA 1
ATOM 7537 C C . TYR A 1 921 ? -25.507 12.141 25.206 1.00 74.94 921 TYR A C 1
ATOM 7539 O O . TYR A 1 921 ? -24.481 12.784 24.956 1.00 74.94 921 TYR A O 1
ATOM 7547 N N . ILE A 1 922 ? -26.109 11.417 24.259 1.00 77.44 922 ILE A N 1
ATOM 7548 C CA . ILE A 1 922 ? -25.719 11.475 22.850 1.00 77.44 922 ILE A CA 1
ATOM 7549 C C . ILE A 1 922 ? -26.245 12.771 22.224 1.00 77.44 922 ILE A C 1
ATOM 7551 O O . ILE A 1 922 ? -25.465 13.475 21.582 1.00 77.44 922 ILE A O 1
ATOM 7555 N N . SER A 1 923 ? -27.486 13.157 22.522 1.00 63.72 923 SER A N 1
ATOM 7556 C CA . SER A 1 923 ? -28.102 14.427 22.127 1.00 63.72 923 SER A CA 1
ATOM 7557 C C . SER A 1 923 ? -28.038 15.448 23.276 1.00 63.72 923 SER A C 1
ATOM 7559 O O . SER A 1 923 ? -28.904 15.467 24.147 1.00 63.72 923 SER A O 1
ATOM 7561 N N . PHE A 1 924 ? -27.027 16.323 23.334 1.00 54.94 924 PHE A N 1
ATOM 7562 C CA . PHE A 1 924 ? -26.990 17.376 24.366 1.00 54.94 924 PHE A CA 1
ATOM 7563 C C . PHE A 1 924 ? -28.028 18.469 24.079 1.00 54.94 924 PHE A C 1
ATOM 7565 O O . PHE A 1 924 ? -27.735 19.476 23.430 1.00 54.94 924 PHE A O 1
ATOM 7572 N N . ALA A 1 925 ? -29.240 18.279 24.587 1.00 43.31 925 ALA A N 1
ATOM 7573 C CA . ALA A 1 925 ? -30.262 19.307 24.699 1.00 43.31 925 ALA A CA 1
ATOM 7574 C C . ALA A 1 925 ? -30.889 19.257 26.102 1.00 43.31 925 ALA A C 1
ATOM 7576 O O . ALA A 1 925 ? -31.984 18.734 26.252 1.00 43.31 925 ALA A O 1
ATOM 7577 N N . GLN A 1 926 ? -30.175 19.765 27.120 1.00 37.09 926 GLN A N 1
ATOM 7578 C CA . GLN A 1 926 ? -30.706 20.570 28.242 1.00 37.09 926 GLN A CA 1
ATOM 7579 C C . GLN A 1 926 ? -29.630 20.847 29.318 1.00 37.09 926 GLN A C 1
ATOM 7581 O O . GLN A 1 926 ? -29.131 19.930 29.954 1.00 37.09 926 GLN A O 1
ATOM 7586 N N . GLY A 1 927 ? -29.323 22.139 29.506 1.00 36.56 927 GLY A N 1
ATOM 7587 C CA . GLY A 1 927 ? -28.964 22.802 30.771 1.00 36.56 927 GLY A CA 1
ATOM 7588 C C . GLY A 1 927 ? -27.781 22.300 31.608 1.00 36.56 927 GLY A C 1
ATOM 7589 O O . GLY A 1 927 ? -27.970 21.470 32.486 1.00 36.56 927 GLY A O 1
ATOM 7590 N N . GLU A 1 928 ? -26.634 22.980 31.511 1.00 30.42 928 GLU A N 1
ATOM 7591 C CA . GLU A 1 928 ? -25.734 23.150 32.661 1.00 30.42 928 GLU A CA 1
ATOM 7592 C C . GLU A 1 928 ? -25.493 24.637 32.934 1.00 30.42 928 GLU A C 1
ATOM 7594 O O . GLU A 1 928 ? -24.757 25.340 32.242 1.00 30.42 928 GLU A O 1
ATOM 7599 N N . GLN A 1 929 ? -26.166 25.096 33.989 1.00 36.06 929 GLN A N 1
ATOM 7600 C CA . GLN A 1 929 ? -25.734 26.192 34.835 1.00 36.06 929 GLN A CA 1
ATOM 7601 C C . GLN A 1 929 ? -24.410 25.777 35.491 1.00 36.06 929 GLN A C 1
ATOM 7603 O O . GLN A 1 929 ? -24.401 24.984 36.427 1.00 36.06 929 GLN A O 1
ATOM 7608 N N . SER A 1 930 ? -23.291 26.330 35.039 1.00 27.94 930 SER A N 1
ATOM 7609 C CA . SER A 1 930 ? -22.107 26.465 35.883 1.00 27.94 930 SER A CA 1
ATOM 7610 C C . SER A 1 930 ? -21.703 27.931 35.899 1.00 27.94 930 SER A C 1
ATOM 7612 O O . SER A 1 930 ? -21.636 28.608 34.874 1.00 27.94 930 SER A O 1
ATOM 7614 N N . ALA A 1 931 ? -21.564 28.443 37.116 1.00 32.59 931 ALA A N 1
ATOM 7615 C CA . ALA A 1 931 ? -21.278 29.827 37.419 1.00 32.59 931 ALA A CA 1
ATOM 7616 C C . ALA A 1 931 ? -19.943 30.258 36.793 1.00 32.59 931 ALA A C 1
ATOM 7618 O O . ALA A 1 931 ? -18.867 29.988 37.316 1.00 32.59 931 ALA A O 1
ATOM 7619 N N . GLY A 1 932 ? -20.046 30.964 35.674 1.00 26.31 932 GLY A N 1
ATOM 7620 C CA . GLY A 1 932 ? -18.990 31.741 35.050 1.00 26.31 932 GLY A CA 1
ATOM 7621 C C . GLY A 1 932 ? -19.655 32.938 34.387 1.00 26.31 932 GLY A C 1
ATOM 7622 O O . GLY A 1 932 ? -20.378 32.779 33.414 1.00 26.31 932 GLY A O 1
ATOM 7623 N N . THR A 1 933 ? -19.495 34.102 35.011 1.00 28.88 933 THR A N 1
ATOM 7624 C CA . THR A 1 933 ? -19.850 35.468 34.579 1.00 28.88 933 THR A CA 1
ATOM 7625 C C . THR A 1 933 ? -20.433 35.646 33.162 1.00 28.88 933 THR A C 1
ATOM 7627 O O . THR A 1 933 ? -19.786 35.256 32.187 1.00 28.88 933 THR A O 1
ATOM 7630 N N . PRO A 1 934 ? -21.573 36.351 33.001 1.00 32.66 934 PRO A N 1
ATOM 7631 C CA . PRO A 1 934 ? -22.098 36.677 31.686 1.00 32.66 934 PRO A CA 1
ATOM 7632 C C . PRO A 1 934 ? -21.192 37.728 31.040 1.00 32.66 934 PRO A C 1
ATOM 7634 O O . PRO A 1 934 ? -21.245 38.906 31.373 1.00 32.66 934 PRO A O 1
ATOM 7637 N N . PHE A 1 935 ? -20.372 37.301 30.091 1.00 29.36 935 PHE A N 1
ATOM 7638 C CA . PHE A 1 935 ? -19.889 38.176 29.030 1.00 29.36 935 PHE A CA 1
ATOM 7639 C C . PHE A 1 935 ? -20.365 37.599 27.696 1.00 29.36 935 PHE A C 1
ATOM 7641 O O . PHE A 1 935 ? -19.590 37.200 26.835 1.00 29.36 935 PHE A O 1
ATOM 7648 N N . SER A 1 936 ? -21.688 37.583 27.506 1.00 35.00 936 SER A N 1
ATOM 7649 C CA . SER A 1 936 ? -22.199 37.945 26.190 1.00 35.00 936 SER A CA 1
ATOM 7650 C C . SER A 1 936 ? -21.894 39.434 26.027 1.00 35.00 936 SER A C 1
ATOM 7652 O O . SER A 1 936 ? -22.709 40.288 26.386 1.00 35.00 936 SER A O 1
ATOM 7654 N N . GLU A 1 937 ? -20.695 39.769 25.548 1.00 42.97 937 GLU A N 1
ATOM 7655 C CA . GLU A 1 937 ? -20.547 41.058 24.881 1.00 42.97 937 GLU A CA 1
ATOM 7656 C C . GLU A 1 937 ? -21.674 41.119 23.850 1.00 42.97 937 GLU A C 1
ATOM 7658 O O . GLU A 1 937 ? -21.852 40.173 23.077 1.00 42.97 937 GLU A O 1
ATOM 7663 N N . MET A 1 938 ? -22.494 42.174 23.905 1.00 47.19 938 MET A N 1
ATOM 7664 C CA . MET A 1 938 ? -23.467 42.481 22.858 1.00 47.19 938 MET A CA 1
ATOM 7665 C C . MET A 1 938 ? -22.812 42.177 21.513 1.00 47.19 938 MET A C 1
ATOM 7667 O O . MET A 1 938 ? -21.832 42.838 21.165 1.00 47.19 938 MET A O 1
ATOM 7671 N N . ILE A 1 939 ? -23.313 41.169 20.786 1.00 57.47 939 ILE A N 1
ATOM 7672 C CA . ILE A 1 939 ? -22.832 40.864 19.438 1.00 57.47 939 ILE A CA 1
ATOM 7673 C C . ILE A 1 939 ? -22.894 42.181 18.680 1.00 57.47 939 ILE A C 1
ATOM 7675 O O . ILE A 1 939 ? -23.981 42.714 18.464 1.00 57.47 939 ILE A O 1
ATOM 7679 N N . ASN A 1 940 ? -21.727 42.740 18.356 1.00 68.12 940 ASN A N 1
ATOM 7680 C CA . ASN A 1 940 ? -21.655 44.080 17.803 1.00 68.12 940 ASN A CA 1
ATOM 7681 C C . ASN A 1 940 ? -22.452 44.080 16.483 1.00 68.12 940 ASN A C 1
ATOM 7683 O O . ASN A 1 940 ? -22.042 43.391 15.539 1.00 68.12 940 ASN A O 1
ATOM 7687 N N . PRO A 1 941 ? -23.592 44.795 16.399 1.00 71.75 941 PRO A N 1
ATOM 7688 C CA . PRO A 1 941 ? -24.512 44.674 15.269 1.00 71.75 941 PRO A CA 1
ATOM 7689 C C . PRO A 1 941 ? -23.840 45.076 13.952 1.00 71.75 941 PRO A C 1
ATOM 7691 O O . PRO A 1 941 ? -2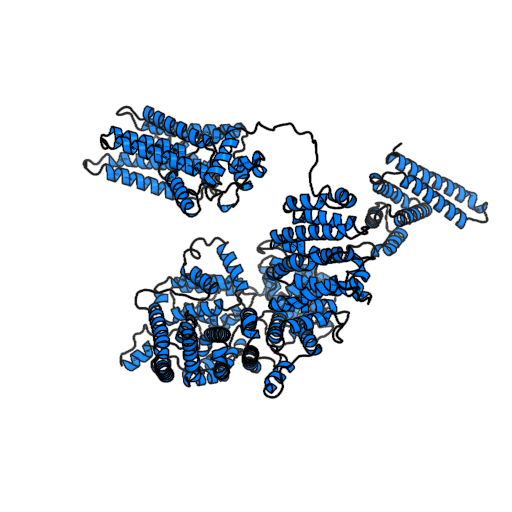4.164 44.535 12.897 1.00 71.75 941 PRO A O 1
ATOM 7694 N N . ILE A 1 942 ? -22.833 45.952 14.026 1.00 73.62 942 ILE A N 1
ATOM 7695 C CA . ILE A 1 942 ? -22.017 46.388 12.890 1.00 73.62 942 ILE A CA 1
ATOM 7696 C C . ILE A 1 942 ? -21.192 45.221 12.328 1.00 73.62 942 ILE A C 1
ATOM 7698 O O . ILE A 1 942 ? -21.150 45.026 11.114 1.00 73.62 942 ILE A O 1
ATOM 7702 N N . LYS A 1 943 ? -20.583 44.395 13.190 1.00 77.06 943 LYS A N 1
ATOM 7703 C CA . LYS A 1 943 ? -19.796 43.226 12.759 1.00 77.06 943 LYS A CA 1
ATOM 7704 C C . LYS A 1 943 ? -20.681 42.098 12.239 1.00 77.06 943 LYS A C 1
ATOM 7706 O O . LYS A 1 943 ? -20.326 41.455 11.253 1.00 77.06 943 LYS A O 1
ATOM 7711 N N . LEU A 1 944 ? -21.856 41.894 12.838 1.00 78.81 944 LEU A N 1
ATOM 7712 C CA . LEU A 1 944 ? -22.825 40.913 12.344 1.00 78.81 944 LEU A CA 1
ATOM 7713 C C . LEU A 1 944 ? -23.322 41.280 10.934 1.00 78.81 944 LEU A C 1
ATOM 7715 O O . LEU A 1 944 ? -23.289 40.437 10.035 1.00 78.81 944 LEU A O 1
ATOM 7719 N N . LEU A 1 945 ? -23.689 42.550 10.717 1.00 80.19 945 LEU A N 1
ATOM 7720 C CA . LEU A 1 945 ? -24.043 43.080 9.396 1.00 80.19 945 LEU A CA 1
ATOM 7721 C C . LEU A 1 945 ? -22.866 42.964 8.412 1.00 80.19 945 LEU A C 1
ATOM 7723 O O . LEU A 1 945 ? -23.041 42.552 7.265 1.00 80.19 945 LEU A O 1
ATOM 7727 N N . GLY A 1 946 ? -21.649 43.267 8.872 1.00 81.44 946 GLY A N 1
ATOM 7728 C CA . GLY A 1 946 ? -20.426 43.152 8.082 1.00 81.44 946 GLY A CA 1
ATOM 7729 C C . GLY A 1 946 ? -20.161 41.728 7.586 1.00 81.44 946 GLY A C 1
ATOM 7730 O O . GLY A 1 946 ? -19.839 41.537 6.416 1.00 81.44 946 GLY A O 1
ATOM 7731 N N . ILE A 1 947 ? -20.354 40.709 8.426 1.00 83.50 947 ILE A N 1
ATOM 7732 C CA . ILE A 1 947 ? -20.216 39.300 8.019 1.00 83.50 947 ILE A CA 1
ATOM 7733 C C . ILE A 1 947 ? -21.323 38.861 7.065 1.00 83.50 947 ILE A C 1
ATOM 7735 O O . ILE A 1 947 ? -21.037 38.155 6.097 1.00 83.50 947 ILE A O 1
ATOM 7739 N N . GLN A 1 948 ? -22.565 39.300 7.279 1.00 82.00 948 GLN A N 1
ATOM 7740 C CA . GLN A 1 948 ? -23.651 39.032 6.334 1.00 82.00 948 GLN A CA 1
ATOM 7741 C C . GLN A 1 948 ? -23.342 39.626 4.953 1.00 82.00 948 GLN A C 1
ATOM 7743 O O . GLN A 1 948 ? -23.551 38.958 3.940 1.00 82.00 948 GLN A O 1
ATOM 7748 N N . MET A 1 949 ? -22.755 40.826 4.907 1.00 81.56 949 MET A N 1
ATOM 7749 C CA . MET A 1 949 ? -22.291 41.454 3.669 1.00 81.56 949 MET A CA 1
ATOM 7750 C C . MET A 1 949 ? -21.157 40.660 2.999 1.00 81.56 949 MET A C 1
ATOM 7752 O O . MET A 1 949 ? -21.172 40.496 1.781 1.00 81.56 949 MET A O 1
ATOM 7756 N N . VAL A 1 950 ? -20.204 40.117 3.765 1.00 84.38 950 VAL A N 1
ATOM 7757 C CA . VAL A 1 950 ? -19.124 39.264 3.228 1.00 84.38 950 VAL A CA 1
ATOM 7758 C C . VAL A 1 950 ? -19.685 37.979 2.611 1.00 84.38 950 VAL A C 1
ATOM 7760 O O . VAL A 1 950 ? -19.331 37.631 1.485 1.00 84.38 950 VAL A O 1
ATOM 7763 N N . VAL A 1 951 ? -20.598 37.294 3.304 1.00 82.62 951 VAL A N 1
ATOM 7764 C CA . VAL A 1 951 ? -21.248 36.080 2.779 1.00 82.62 951 VAL A CA 1
ATOM 7765 C C . VAL A 1 951 ? -22.087 36.398 1.543 1.00 82.62 951 VAL A C 1
ATOM 7767 O O . VAL A 1 951 ? -22.090 35.622 0.589 1.00 82.62 951 VAL A O 1
ATOM 7770 N N . TRP A 1 952 ? -22.769 37.544 1.527 1.00 83.75 952 TRP A N 1
ATOM 7771 C CA . TRP A 1 952 ? -23.515 38.012 0.363 1.00 83.75 952 TRP A CA 1
ATOM 7772 C C . TRP A 1 952 ? -22.597 38.275 -0.843 1.00 83.75 952 TRP A C 1
ATOM 7774 O O . TRP A 1 952 ? -22.871 37.764 -1.929 1.00 83.75 952 TRP A O 1
ATOM 7784 N N . LEU A 1 953 ? -21.461 38.960 -0.650 1.00 81.75 953 LEU A N 1
ATOM 7785 C CA . LEU A 1 953 ? -20.452 39.180 -1.697 1.00 81.75 953 LEU A CA 1
ATOM 7786 C C . LEU A 1 953 ? -19.917 37.860 -2.270 1.00 81.75 953 LEU A C 1
ATOM 7788 O O . LEU A 1 953 ? -19.766 37.733 -3.483 1.00 81.75 953 LEU A O 1
ATOM 7792 N N . GLN A 1 954 ? -19.684 36.855 -1.422 1.00 82.69 954 GLN A N 1
ATOM 7793 C CA . GLN A 1 954 ? -19.209 35.534 -1.851 1.00 82.69 954 GLN A CA 1
ATOM 7794 C C . GLN A 1 954 ? -20.235 34.723 -2.665 1.00 82.69 954 GLN A C 1
ATOM 7796 O O . GLN A 1 954 ? -19.852 33.738 -3.300 1.00 82.69 954 GLN A O 1
ATOM 7801 N N . ARG A 1 955 ? -21.520 35.110 -2.663 1.00 79.88 955 ARG A N 1
ATOM 7802 C CA . ARG A 1 955 ? -22.587 34.457 -3.446 1.00 79.88 955 ARG A CA 1
ATOM 7803 C C . ARG A 1 955 ? -22.845 35.101 -4.803 1.00 79.88 955 ARG A C 1
ATOM 7805 O O . ARG A 1 955 ? -23.478 34.475 -5.649 1.00 79.88 955 ARG A O 1
ATOM 7812 N N . LEU A 1 956 ? -22.419 36.344 -5.010 1.00 78.88 956 LEU A N 1
ATOM 7813 C CA . LEU A 1 956 ? -22.707 37.050 -6.252 1.00 78.88 956 LEU A CA 1
ATOM 7814 C C . LEU A 1 956 ? -22.010 36.354 -7.440 1.00 78.88 956 LEU A C 1
ATOM 7816 O O . LEU A 1 956 ? -20.812 36.078 -7.363 1.00 78.88 956 LEU A O 1
ATOM 7820 N N . PRO A 1 957 ? -22.708 36.119 -8.568 1.00 68.56 957 PRO A N 1
ATOM 7821 C CA . PRO A 1 957 ? -22.156 35.397 -9.722 1.00 68.56 957 PRO A CA 1
ATOM 7822 C C . PRO A 1 957 ? -20.948 36.103 -10.362 1.00 68.56 957 PRO A C 1
ATOM 7824 O O . PRO A 1 957 ? -20.086 35.449 -10.942 1.00 68.56 957 PRO A O 1
ATOM 7827 N N . ILE A 1 958 ? -20.830 37.425 -10.178 1.00 67.75 958 ILE A N 1
ATOM 7828 C CA . ILE A 1 958 ? -19.674 38.247 -10.587 1.00 67.75 958 ILE A CA 1
ATOM 7829 C C . ILE A 1 958 ? -18.374 37.816 -9.866 1.00 67.75 958 ILE A C 1
ATOM 7831 O O . ILE A 1 958 ? -17.277 38.114 -10.331 1.00 67.75 958 ILE A O 1
ATOM 7835 N N . PHE A 1 959 ? -18.479 37.083 -8.752 1.00 67.38 959 PHE A N 1
ATOM 7836 C CA . PHE A 1 959 ? -17.360 36.579 -7.952 1.00 67.38 959 PHE A CA 1
ATOM 7837 C C . PHE A 1 959 ? -17.241 35.040 -7.976 1.00 67.38 959 PHE A C 1
ATOM 7839 O O . PHE A 1 959 ? -16.689 34.443 -7.045 1.00 67.38 959 PHE A O 1
ATOM 7846 N N . GLY A 1 960 ? -17.772 34.395 -9.023 1.00 62.16 960 GLY A N 1
ATOM 7847 C CA . GLY A 1 960 ? -17.644 32.953 -9.265 1.00 62.16 960 GLY A CA 1
ATOM 7848 C C . GLY A 1 960 ? -16.207 32.493 -9.569 1.00 62.16 960 GLY A C 1
ATOM 7849 O O . GLY A 1 960 ? -15.279 33.299 -9.641 1.00 62.16 960 GLY A O 1
ATOM 7850 N N . GLU A 1 961 ? -16.015 31.185 -9.775 1.00 60.28 961 GLU A N 1
ATOM 7851 C CA . GLU A 1 961 ? -14.687 30.546 -9.907 1.00 60.28 961 GLU A CA 1
ATOM 7852 C C . GLU A 1 961 ? -13.800 31.159 -11.009 1.00 60.28 961 GLU A C 1
ATOM 7854 O O . GLU A 1 961 ? -12.591 31.293 -10.831 1.00 60.28 961 GLU A O 1
ATOM 7859 N N . THR A 1 962 ? -14.387 31.626 -12.116 1.00 58.41 962 THR A N 1
ATOM 7860 C CA . THR A 1 962 ? -13.656 32.271 -13.223 1.00 58.41 962 THR A CA 1
ATOM 7861 C C . THR A 1 962 ? -13.169 33.687 -12.892 1.00 58.41 962 THR A C 1
ATOM 7863 O O . THR A 1 962 ? -12.125 34.110 -13.386 1.00 58.41 962 THR A O 1
ATOM 7866 N N . ALA A 1 963 ? -13.872 34.417 -12.019 1.00 61.53 963 ALA A N 1
ATOM 7867 C CA . ALA A 1 963 ? -13.520 35.775 -11.593 1.00 61.53 963 ALA A CA 1
ATOM 7868 C C . ALA A 1 963 ? -12.646 35.806 -10.325 1.00 61.53 963 ALA A C 1
ATOM 7870 O O . ALA A 1 963 ? -12.068 36.841 -9.986 1.00 61.53 963 ALA A O 1
ATOM 7871 N N . GLN A 1 964 ? -12.491 34.674 -9.633 1.00 68.44 964 GLN A N 1
ATOM 7872 C CA . GLN A 1 964 ? -11.681 34.562 -8.418 1.00 68.44 964 GLN A CA 1
ATOM 7873 C C . GLN A 1 964 ? -10.221 34.995 -8.647 1.00 68.44 964 GLN A C 1
ATOM 7875 O O . GLN A 1 964 ? -9.647 35.723 -7.834 1.00 68.44 964 GLN A O 1
ATOM 7880 N N . HIS A 1 965 ? -9.625 34.606 -9.779 1.00 74.31 965 HIS A N 1
ATOM 7881 C CA . HIS A 1 965 ? -8.264 35.011 -10.146 1.00 74.31 965 HIS A CA 1
ATOM 7882 C C . HIS A 1 965 ? -8.134 36.522 -10.380 1.00 74.31 965 HIS A C 1
ATOM 7884 O O . HIS A 1 965 ? -7.102 37.099 -10.035 1.00 74.31 965 HIS A O 1
ATOM 7890 N N . PHE A 1 966 ? -9.178 37.168 -10.907 1.00 77.62 966 PHE A N 1
ATOM 7891 C CA . PHE A 1 966 ? -9.203 38.613 -11.128 1.00 77.62 966 PHE A CA 1
ATOM 7892 C C . PHE A 1 966 ? -9.182 39.379 -9.800 1.00 77.62 966 PHE A C 1
ATOM 7894 O O . PHE A 1 966 ? -8.318 40.228 -9.602 1.00 77.62 966 PHE A O 1
ATOM 7901 N N . TRP A 1 967 ? -10.044 39.033 -8.840 1.00 76.06 967 TRP A N 1
ATOM 7902 C CA . TRP A 1 967 ? -10.071 39.697 -7.527 1.00 76.06 967 TRP A CA 1
ATOM 7903 C C . TRP A 1 967 ? -8.800 39.427 -6.703 1.00 76.06 967 TRP A C 1
ATOM 7905 O O . TRP A 1 967 ? -8.235 40.326 -6.074 1.00 76.06 967 TRP A O 1
ATOM 7915 N N . LEU A 1 968 ? -8.241 38.218 -6.792 1.00 72.81 968 LEU A N 1
ATOM 7916 C CA . LEU A 1 968 ? -6.917 37.928 -6.231 1.00 72.81 968 LEU A CA 1
ATOM 7917 C C . LEU A 1 968 ? -5.813 38.791 -6.874 1.00 72.81 968 LEU A C 1
ATOM 7919 O O . LEU A 1 968 ? -4.923 39.265 -6.167 1.00 72.81 968 LEU A O 1
ATOM 7923 N N . ALA A 1 969 ? -5.879 39.048 -8.185 1.00 71.81 969 ALA A N 1
ATOM 7924 C CA . ALA A 1 969 ? -4.945 39.936 -8.878 1.00 71.81 969 ALA A CA 1
ATOM 7925 C C . ALA A 1 969 ? -5.129 41.414 -8.486 1.00 71.81 969 ALA A C 1
ATOM 7927 O O . ALA A 1 969 ? -4.138 42.098 -8.233 1.00 71.81 969 ALA A O 1
ATOM 7928 N N . VAL A 1 970 ? -6.369 41.896 -8.338 1.00 74.62 970 VAL A N 1
ATOM 7929 C CA . VAL A 1 970 ? -6.673 43.247 -7.823 1.00 74.62 970 VAL A CA 1
ATOM 7930 C C . VAL A 1 970 ? -6.096 43.437 -6.416 1.00 74.62 970 VAL A C 1
ATOM 7932 O O . VAL A 1 970 ? -5.517 44.478 -6.114 1.00 74.62 970 VAL A O 1
ATOM 7935 N N . THR A 1 971 ? -6.156 42.402 -5.572 1.00 70.19 971 THR A N 1
ATOM 7936 C CA . THR A 1 971 ? -5.537 42.422 -4.234 1.00 70.19 971 THR A CA 1
ATOM 7937 C C . THR A 1 971 ? -4.015 42.562 -4.303 1.00 70.19 971 THR A C 1
ATOM 7939 O O . THR A 1 971 ? -3.441 43.306 -3.511 1.00 70.19 971 THR A O 1
ATOM 7942 N N . LYS A 1 972 ? -3.362 41.900 -5.271 1.00 67.31 972 LYS A N 1
ATOM 7943 C CA . LYS A 1 972 ? -1.914 42.035 -5.509 1.00 67.31 972 LYS A CA 1
ATOM 7944 C C . LYS A 1 972 ? -1.517 43.427 -6.009 1.00 67.31 972 LYS A C 1
ATOM 7946 O O . LYS A 1 972 ? -0.433 43.892 -5.682 1.00 67.31 972 LYS A O 1
ATOM 7951 N N . LEU A 1 973 ? -2.372 44.110 -6.775 1.00 63.66 973 LEU A N 1
ATOM 7952 C CA . LEU A 1 973 ? -2.110 45.488 -7.219 1.00 63.66 973 LEU A CA 1
ATOM 7953 C C . LEU A 1 973 ? -2.135 46.497 -6.058 1.00 63.66 973 LEU A C 1
ATOM 7955 O O . LEU A 1 973 ? -1.441 47.509 -6.114 1.00 63.66 973 LEU A O 1
ATOM 7959 N N . GLY A 1 974 ? -2.904 46.213 -5.003 1.00 56.78 974 GLY A N 1
ATOM 7960 C CA . GLY A 1 974 ? -2.914 46.987 -3.758 1.00 56.78 974 GLY A CA 1
ATOM 7961 C C . GLY A 1 974 ? -1.840 46.573 -2.744 1.00 56.78 974 GLY A C 1
ATOM 7962 O O . GLY A 1 974 ? -1.859 47.066 -1.614 1.00 56.78 974 GLY A O 1
ATOM 7963 N N . ASP A 1 975 ? -0.949 45.635 -3.090 1.00 60.22 975 ASP A N 1
ATOM 7964 C CA . ASP A 1 975 ? 0.032 45.075 -2.160 1.00 60.22 975 ASP A CA 1
ATOM 7965 C C . ASP A 1 975 ? 1.135 46.105 -1.837 1.00 60.22 975 ASP A C 1
ATOM 7967 O O . ASP A 1 975 ? 1.680 46.737 -2.751 1.00 60.22 975 ASP A O 1
ATOM 7971 N N . PRO A 1 976 ? 1.516 46.304 -0.557 1.00 52.97 976 PRO A N 1
ATOM 7972 C CA . PRO A 1 976 ? 2.422 47.383 -0.163 1.00 52.97 976 PRO A CA 1
ATOM 7973 C C . PRO A 1 976 ? 3.799 47.320 -0.828 1.00 52.97 976 PRO A C 1
ATOM 7975 O O . PRO A 1 976 ? 4.483 48.342 -0.869 1.00 52.97 976 PRO A O 1
ATOM 7978 N N . LEU A 1 977 ? 4.215 46.146 -1.327 1.00 48.88 977 LEU A N 1
ATOM 7979 C CA . LEU A 1 977 ? 5.525 45.867 -1.935 1.00 48.88 977 LEU A CA 1
ATOM 7980 C C . LEU A 1 977 ? 5.927 46.865 -3.029 1.00 48.88 977 LEU A C 1
ATOM 7982 O O . LEU A 1 977 ? 7.119 47.103 -3.217 1.00 48.88 977 LEU A O 1
ATOM 7986 N N . CYS A 1 978 ? 4.964 47.487 -3.711 1.00 42.81 978 CYS A N 1
ATOM 7987 C CA . CYS A 1 978 ? 5.265 48.454 -4.761 1.00 42.81 978 CYS A CA 1
ATOM 7988 C C . CYS A 1 978 ? 5.606 49.866 -4.241 1.00 42.81 978 CYS A C 1
ATOM 7990 O O . CYS A 1 978 ? 6.296 50.592 -4.951 1.00 42.81 978 CYS A O 1
ATOM 7992 N N . PHE A 1 979 ? 5.204 50.270 -3.022 1.00 50.41 979 PHE A N 1
ATOM 7993 C CA . PHE A 1 979 ? 5.379 51.655 -2.543 1.00 50.41 979 PHE A CA 1
ATOM 7994 C C . PHE A 1 979 ? 5.500 51.767 -1.002 1.00 50.41 979 PHE A C 1
ATOM 7996 O O . PHE A 1 979 ? 4.566 52.159 -0.307 1.00 50.41 979 PHE A O 1
ATOM 8003 N N . HIS A 1 980 ? 6.675 51.449 -0.442 1.00 51.09 980 HIS A N 1
ATOM 8004 C CA . HIS A 1 980 ? 6.944 51.400 1.015 1.00 51.09 980 HIS A CA 1
ATOM 8005 C C . HIS A 1 980 ? 7.225 52.755 1.711 1.00 51.09 980 HIS A C 1
ATOM 8007 O O . HIS A 1 980 ? 7.656 52.783 2.861 1.00 51.09 980 HIS A O 1
ATOM 8013 N N . PHE A 1 981 ? 6.967 53.899 1.071 1.00 48.44 981 PHE A N 1
ATOM 8014 C CA . PHE A 1 981 ? 7.388 55.212 1.596 1.00 48.44 981 PHE A CA 1
ATOM 8015 C C . PHE A 1 981 ? 6.625 55.712 2.843 1.00 48.44 981 PHE A C 1
ATOM 8017 O O . PHE A 1 981 ? 7.067 56.677 3.459 1.00 48.44 981 PHE A O 1
ATOM 8024 N N . LEU A 1 982 ? 5.519 55.068 3.243 1.00 48.81 982 LEU A N 1
ATOM 8025 C CA . LEU A 1 982 ? 4.661 55.492 4.369 1.00 48.81 982 LEU A CA 1
ATOM 8026 C C . LEU A 1 982 ? 4.419 54.386 5.420 1.00 48.81 982 LEU A C 1
ATOM 8028 O O . LEU A 1 982 ? 3.535 54.507 6.264 1.00 48.81 982 LEU A O 1
ATOM 8032 N N . ALA A 1 983 ? 5.217 53.314 5.393 1.00 51.66 983 ALA A N 1
ATOM 8033 C CA . ALA A 1 983 ? 5.030 52.124 6.227 1.00 51.66 983 ALA A CA 1
ATOM 8034 C C . ALA A 1 983 ? 5.251 52.251 7.760 1.00 51.66 983 ALA A C 1
ATOM 8036 O O . ALA A 1 983 ? 4.673 51.419 8.461 1.00 51.66 983 ALA A O 1
ATOM 8037 N N . PRO A 1 984 ? 5.980 53.237 8.338 1.00 48.72 984 PRO A N 1
ATOM 8038 C CA . PRO A 1 984 ? 6.310 53.185 9.771 1.00 48.72 984 PRO A CA 1
ATOM 8039 C C . PRO A 1 984 ? 5.154 53.539 10.731 1.00 48.72 984 PRO A C 1
ATOM 8041 O O . PRO A 1 984 ? 5.370 53.689 11.927 1.00 48.72 984 PRO A O 1
ATOM 8044 N N . LEU A 1 985 ? 3.910 53.620 10.250 1.00 51.22 985 LEU A N 1
ATOM 8045 C CA . LEU A 1 985 ? 2.709 53.818 11.068 1.00 51.22 985 LEU A CA 1
ATOM 8046 C C . LEU A 1 985 ? 1.715 52.671 10.853 1.00 51.22 985 LEU A C 1
ATOM 8048 O O . LEU A 1 985 ? 0.637 52.840 10.283 1.00 51.22 985 LEU A O 1
ATOM 8052 N N . ARG A 1 986 ? 2.056 51.467 11.318 1.00 56.94 986 ARG A N 1
ATOM 8053 C CA . ARG A 1 986 ? 1.074 50.379 11.438 1.00 56.94 986 ARG A CA 1
ATOM 8054 C C . ARG A 1 986 ? 0.264 50.539 12.725 1.00 56.94 986 ARG A C 1
ATOM 8056 O O . ARG A 1 986 ? 0.460 49.808 13.688 1.00 56.94 986 ARG A O 1
ATOM 8063 N N . TRP A 1 987 ? -0.719 51.440 12.676 1.00 53.81 987 TRP A N 1
ATOM 8064 C CA . TRP A 1 987 ? -1.784 51.609 13.682 1.00 53.81 987 TRP A CA 1
ATOM 8065 C C . TRP A 1 987 ? -2.588 50.325 13.959 1.00 53.81 987 TRP A C 1
ATOM 8067 O O . TRP A 1 987 ? -3.295 50.238 14.957 1.00 53.81 987 TRP A O 1
ATOM 8077 N N . ILE A 1 988 ? -2.439 49.314 13.097 1.00 54.19 988 ILE A N 1
ATOM 8078 C CA . ILE A 1 988 ? -3.089 48.000 13.173 1.00 54.19 988 ILE A CA 1
ATOM 8079 C C . ILE A 1 988 ? -2.898 47.327 14.532 1.00 54.19 988 ILE A C 1
ATOM 8081 O O . ILE A 1 988 ? -3.813 46.697 15.052 1.00 54.19 988 ILE A O 1
ATOM 8085 N N . TRP A 1 989 ? -1.720 47.494 15.131 1.00 56.97 989 TRP A N 1
ATOM 8086 C CA . TRP A 1 989 ? -1.388 46.851 16.399 1.00 56.97 989 TRP A CA 1
ATOM 8087 C C . TRP A 1 989 ? -1.941 47.575 17.626 1.00 56.97 989 TRP A C 1
ATOM 8089 O O . TRP A 1 989 ? -1.947 46.972 18.687 1.00 56.97 989 TRP A O 1
ATOM 8099 N N . ILE A 1 990 ? -2.452 48.804 17.485 1.00 58.81 990 ILE A N 1
ATOM 8100 C CA . ILE A 1 990 ? -3.012 49.591 18.596 1.00 58.81 990 ILE A CA 1
ATOM 8101 C C . ILE A 1 990 ? -4.477 49.209 18.857 1.00 58.81 990 ILE A C 1
ATOM 8103 O O . ILE A 1 990 ? -4.887 49.112 20.008 1.00 58.81 990 ILE A O 1
ATOM 8107 N N . LEU A 1 991 ? -5.269 48.975 17.801 1.00 64.06 991 LEU A N 1
ATOM 8108 C CA . LEU A 1 991 ? -6.711 48.709 17.920 1.00 64.06 991 LEU A CA 1
ATOM 8109 C C . LEU A 1 991 ? -7.055 47.237 18.199 1.00 64.06 991 LEU A C 1
ATOM 8111 O O . LEU A 1 991 ? -8.167 46.970 18.637 1.00 64.06 991 LEU A O 1
ATOM 8115 N N . LEU A 1 992 ? -6.120 46.303 17.955 1.00 66.12 992 LEU A N 1
ATOM 8116 C CA . LEU A 1 992 ? -6.235 44.862 18.270 1.00 66.12 992 LEU A CA 1
ATOM 8117 C C . LEU A 1 992 ? -7.572 44.224 17.848 1.00 66.12 992 LEU A C 1
ATOM 8119 O O . LEU A 1 992 ? -8.075 43.319 18.507 1.00 66.12 992 LEU A O 1
ATOM 8123 N N . ASP A 1 993 ? -8.145 44.701 16.746 1.00 73.06 993 ASP A N 1
ATOM 8124 C CA . ASP A 1 993 ? -9.493 44.318 16.350 1.00 73.06 993 ASP A CA 1
ATOM 8125 C C . ASP A 1 993 ? -9.526 43.001 15.565 1.00 73.06 993 ASP A C 1
ATOM 8127 O O . ASP A 1 993 ? -8.628 42.700 14.765 1.00 73.06 993 ASP A O 1
ATOM 8131 N N . ASP A 1 994 ? -10.615 42.255 15.735 1.00 78.50 994 ASP A N 1
ATOM 8132 C CA . ASP A 1 994 ? -10.828 40.983 15.067 1.00 78.50 994 ASP A CA 1
ATOM 8133 C C . ASP A 1 994 ? -11.209 41.185 13.567 1.00 78.50 994 ASP A C 1
ATOM 8135 O O . ASP A 1 994 ? -12.222 41.789 13.245 1.00 78.50 994 ASP A O 1
ATOM 8139 N N . ARG A 1 995 ? -10.437 40.648 12.609 1.00 84.25 995 ARG A N 1
ATOM 8140 C CA . ARG A 1 995 ? -10.856 40.134 11.272 1.00 84.25 995 ARG A CA 1
ATOM 8141 C C . ARG A 1 995 ? -12.146 39.264 11.257 1.00 84.25 995 ARG A C 1
ATOM 8143 O O . ARG A 1 995 ? -12.570 38.753 12.286 1.00 84.25 995 ARG A O 1
ATOM 8150 N N . PRO A 1 996 ? -12.735 38.986 10.083 1.00 84.62 996 PRO A N 1
ATOM 8151 C CA . PRO A 1 996 ? -13.961 38.185 9.985 1.00 84.62 996 PRO A CA 1
ATOM 8152 C C . PRO A 1 996 ? -13.831 36.702 10.376 1.00 84.62 996 PRO A C 1
ATOM 8154 O O . PRO A 1 996 ? -14.667 36.195 11.116 1.00 84.62 996 PRO A O 1
ATOM 8157 N N . TYR A 1 997 ? -12.800 35.986 9.904 1.00 81.62 997 TYR A N 1
ATOM 8158 C CA . TYR A 1 997 ? -12.782 34.513 9.985 1.00 81.62 997 TYR A CA 1
ATOM 8159 C C . TYR A 1 997 ? -12.598 33.963 11.412 1.00 81.62 997 TYR A C 1
ATOM 8161 O O . TYR A 1 997 ? -13.365 33.109 11.831 1.00 81.62 997 TYR A O 1
ATOM 8169 N N . TRP A 1 998 ? -11.649 34.481 12.195 1.00 85.06 998 TRP A N 1
ATOM 8170 C CA . TRP A 1 998 ? -11.527 34.213 13.641 1.00 85.06 998 TRP A CA 1
ATOM 8171 C C . TRP A 1 998 ? -12.718 34.762 14.472 1.00 85.06 998 TRP A C 1
ATOM 8173 O O . TRP A 1 998 ? -13.131 34.069 15.395 1.00 85.06 998 TRP A O 1
ATOM 8183 N N . TRP A 1 999 ? -13.348 35.903 14.121 1.00 83.56 999 TRP A N 1
ATOM 8184 C CA . TRP A 1 999 ? -14.457 36.507 14.883 1.00 83.56 999 TRP A CA 1
ATOM 8185 C C . TRP A 1 999 ? -15.714 35.644 14.843 1.00 83.56 999 TRP A C 1
ATOM 8187 O O . TRP A 1 999 ? -16.381 35.472 15.853 1.00 83.56 999 TRP A O 1
ATOM 8197 N N . VAL A 1 1000 ? -16.021 35.041 13.689 1.00 80.38 1000 VAL A N 1
ATOM 8198 C CA . VAL A 1 1000 ? -17.151 34.103 13.550 1.00 80.38 1000 VAL A CA 1
ATOM 8199 C C . VAL A 1 1000 ? -17.033 32.931 14.533 1.00 80.38 1000 VAL A C 1
ATOM 8201 O O . VAL A 1 1000 ? -18.045 32.453 15.050 1.00 80.38 1000 VAL A O 1
ATOM 8204 N N . HIS A 1 1001 ? -15.804 32.484 14.805 1.00 77.50 1001 HIS A N 1
ATOM 8205 C CA . HIS A 1 1001 ? -15.527 31.398 15.739 1.00 77.50 1001 HIS A CA 1
ATOM 8206 C C . HIS A 1 1001 ? -15.434 31.874 17.195 1.00 77.50 1001 HIS A C 1
ATOM 8208 O O . HIS A 1 1001 ? -15.949 31.187 18.071 1.00 77.50 1001 HIS A O 1
ATOM 8214 N N . THR A 1 1002 ? -14.832 33.037 17.474 1.00 76.94 1002 THR A N 1
ATOM 8215 C CA . THR A 1 1002 ? -14.739 33.583 18.843 1.00 76.94 1002 THR A CA 1
ATOM 8216 C C . THR A 1 1002 ? -16.077 34.114 19.362 1.00 76.94 1002 THR A C 1
ATOM 8218 O O . THR A 1 1002 ? -16.343 33.988 20.551 1.00 76.94 1002 THR A O 1
ATOM 8221 N N . ALA A 1 1003 ? -16.945 34.630 18.487 1.00 69.38 1003 ALA A N 1
ATOM 8222 C CA . ALA A 1 1003 ? -18.285 35.114 18.831 1.00 69.38 1003 ALA A CA 1
ATOM 8223 C C . ALA A 1 1003 ? -19.370 34.014 18.824 1.00 69.38 1003 ALA A C 1
ATOM 8225 O O . ALA A 1 1003 ? -20.530 34.304 19.104 1.00 69.38 1003 ALA A O 1
ATOM 8226 N N . GLY A 1 1004 ? -19.035 32.763 18.474 1.00 66.88 1004 GLY A N 1
ATOM 8227 C CA . GLY A 1 1004 ? -19.981 31.635 18.477 1.00 66.88 1004 GLY A CA 1
ATOM 8228 C C . GLY A 1 1004 ? -21.063 31.671 17.383 1.00 66.88 1004 GLY A C 1
ATOM 8229 O O . GLY A 1 1004 ? -22.041 30.931 17.460 1.00 66.88 1004 GLY A O 1
ATOM 8230 N N . VAL A 1 1005 ? -20.902 32.506 16.349 1.00 67.75 1005 VAL A N 1
ATOM 8231 C CA . VAL A 1 1005 ? -21.903 32.727 15.279 1.00 67.75 1005 VAL A CA 1
ATOM 8232 C C . VAL A 1 1005 ? -21.728 31.743 14.105 1.00 67.75 1005 VAL A C 1
ATOM 8234 O O . VAL A 1 1005 ? -22.549 31.703 13.190 1.00 67.75 1005 VAL A O 1
ATOM 8237 N N . SER A 1 1006 ? -20.691 30.895 14.124 1.00 62.84 1006 SER A N 1
ATOM 8238 C CA . SER A 1 1006 ? -20.384 29.929 13.051 1.00 62.84 1006 SER A CA 1
ATOM 8239 C C . SER A 1 1006 ? -21.553 29.006 12.681 1.00 62.84 1006 SER A C 1
ATOM 8241 O O . SER A 1 1006 ? -21.726 28.708 11.503 1.00 62.84 1006 SER A O 1
ATOM 8243 N N . GLY A 1 1007 ? -22.370 28.593 13.656 1.00 60.12 1007 GLY A N 1
ATOM 8244 C CA . GLY A 1 1007 ? -23.542 27.733 13.441 1.00 60.12 1007 GLY A CA 1
ATOM 8245 C C . GLY A 1 1007 ? -24.816 28.463 12.992 1.00 60.12 1007 GLY A C 1
ATOM 8246 O O . GLY A 1 1007 ? -25.752 27.815 12.538 1.00 60.12 1007 GLY A O 1
ATOM 8247 N N . GLN A 1 1008 ? -24.865 29.797 13.099 1.00 61.97 1008 GLN A N 1
ATOM 8248 C CA . GLN A 1 1008 ? -26.018 30.622 12.696 1.00 61.97 1008 GLN A CA 1
ATOM 8249 C C . GLN A 1 1008 ? -25.907 31.137 11.251 1.00 61.97 1008 GLN A C 1
ATOM 8251 O O . GLN A 1 1008 ? -26.867 31.664 10.686 1.00 61.97 1008 GLN A O 1
ATOM 8256 N N . LEU A 1 1009 ? -24.733 30.994 10.635 1.00 64.75 1009 LEU A N 1
ATOM 8257 C CA . LEU A 1 1009 ? -24.499 31.345 9.241 1.00 64.75 1009 LEU A CA 1
ATOM 8258 C C . LEU A 1 1009 ? -25.110 30.284 8.324 1.00 64.75 1009 LEU A C 1
ATOM 8260 O O . LEU A 1 1009 ? -24.737 29.117 8.367 1.00 64.75 1009 LEU A O 1
ATOM 8264 N N . SER A 1 1010 ? -26.014 30.703 7.437 1.00 57.12 1010 SER A N 1
ATOM 8265 C CA . SER A 1 1010 ? -26.677 29.796 6.487 1.00 57.12 1010 SER A CA 1
ATOM 8266 C C . SER A 1 1010 ? -25.702 29.057 5.559 1.00 57.12 1010 SER A C 1
ATOM 8268 O O . SER A 1 1010 ? -26.027 27.969 5.089 1.00 57.12 1010 SER A O 1
ATOM 8270 N N . HIS A 1 1011 ? -24.506 29.609 5.311 1.00 69.88 1011 HIS A N 1
ATOM 8271 C CA . HIS A 1 1011 ? -23.410 28.950 4.593 1.00 69.88 1011 HIS A CA 1
ATOM 8272 C C . HIS A 1 1011 ? -22.057 29.221 5.268 1.00 69.88 1011 HIS A C 1
ATOM 8274 O O . HIS A 1 1011 ? -21.854 30.324 5.784 1.00 69.88 1011 HIS A O 1
ATOM 8280 N N . PRO A 1 1012 ? -21.111 28.263 5.213 1.00 71.50 1012 PRO A N 1
ATOM 8281 C CA . PRO A 1 1012 ? -19.776 28.445 5.768 1.00 71.50 1012 PRO A CA 1
ATOM 8282 C C . PRO A 1 1012 ? -18.989 29.511 4.994 1.00 71.50 1012 PRO A C 1
ATOM 8284 O O . PRO A 1 1012 ? -19.037 29.577 3.763 1.00 71.50 1012 PRO A O 1
ATOM 8287 N N . LEU A 1 1013 ? -18.240 30.334 5.730 1.00 79.94 1013 LEU A N 1
ATOM 8288 C CA . LEU A 1 1013 ? -17.367 31.370 5.181 1.00 79.94 1013 LEU A CA 1
ATOM 8289 C C . LEU A 1 1013 ? -16.248 30.734 4.338 1.00 79.94 1013 LEU A C 1
ATOM 8291 O O . LEU A 1 1013 ? -15.501 29.890 4.839 1.00 79.94 1013 LEU A O 1
ATOM 8295 N N . LYS A 1 1014 ? -16.092 31.147 3.073 1.00 80.56 1014 LYS A N 1
ATOM 8296 C CA . LYS A 1 1014 ? -14.995 30.654 2.223 1.00 80.56 1014 LYS A CA 1
ATOM 8297 C C . LYS A 1 1014 ? -13.684 31.355 2.591 1.00 80.56 1014 LYS A C 1
ATOM 8299 O O . LYS A 1 1014 ? -13.623 32.583 2.592 1.00 80.56 1014 LYS A O 1
ATOM 8304 N N . GLN A 1 1015 ? -12.636 30.577 2.869 1.00 83.06 1015 GLN A N 1
ATOM 8305 C CA . GLN A 1 1015 ? -11.270 31.074 3.080 1.00 83.06 1015 GLN A CA 1
ATOM 8306 C C . GLN A 1 1015 ? -10.416 30.870 1.818 1.00 83.06 1015 GLN A C 1
ATOM 8308 O O . GLN A 1 1015 ? -10.542 29.863 1.122 1.00 83.06 1015 GLN A O 1
ATOM 8313 N N . PHE A 1 1016 ? -9.510 31.809 1.551 1.00 80.88 1016 PHE A N 1
ATOM 8314 C CA . PHE A 1 1016 ? -8.569 31.802 0.430 1.00 80.88 1016 PHE A CA 1
ATOM 8315 C C . PHE A 1 1016 ? -7.120 31.934 0.931 1.00 80.88 1016 PHE A C 1
ATOM 8317 O O . PHE A 1 1016 ? -6.868 32.237 2.096 1.00 80.88 1016 PHE A O 1
ATOM 8324 N N . GLN A 1 1017 ? -6.145 31.789 0.025 1.00 77.00 1017 GLN A N 1
ATOM 8325 C CA . GLN A 1 1017 ? -4.711 31.849 0.351 1.00 77.00 1017 GLN A CA 1
ATOM 8326 C C . GLN A 1 1017 ? -4.283 33.128 1.098 1.00 77.00 1017 GLN A C 1
ATOM 8328 O O . GLN A 1 1017 ? -3.326 33.083 1.860 1.00 77.00 1017 GLN A O 1
ATOM 8333 N N . TRP A 1 1018 ? -4.967 34.259 0.894 1.00 73.44 1018 TRP A N 1
ATOM 8334 C CA . TRP A 1 1018 ? -4.655 35.550 1.533 1.00 73.44 1018 TRP A CA 1
ATOM 8335 C C . TRP A 1 1018 ? -5.589 35.900 2.703 1.00 73.44 1018 TRP A C 1
ATOM 8337 O O . TRP A 1 1018 ? -5.552 37.020 3.204 1.00 73.44 1018 TRP A O 1
ATOM 8347 N N . THR A 1 1019 ? -6.439 34.965 3.139 1.00 79.94 1019 THR A N 1
ATOM 8348 C CA . THR A 1 1019 ? -7.351 35.165 4.277 1.00 79.94 1019 THR A CA 1
ATOM 8349 C C . THR A 1 1019 ? -6.612 35.044 5.614 1.00 79.94 1019 THR A C 1
ATOM 8351 O O . THR A 1 1019 ? -6.869 35.824 6.530 1.00 79.94 1019 THR A O 1
ATOM 8354 N N . CYS A 1 1020 ? -5.652 34.118 5.720 1.00 80.19 1020 CYS A N 1
ATOM 8355 C CA . CYS A 1 1020 ? -4.961 33.776 6.968 1.00 80.19 1020 CYS A CA 1
ATOM 8356 C C . CYS A 1 1020 ? -3.704 34.628 7.233 1.00 80.19 1020 CYS A C 1
ATOM 8358 O O . CYS A 1 1020 ? -2.590 34.126 7.400 1.00 80.19 1020 CYS A O 1
ATOM 8360 N N . GLU A 1 1021 ? -3.872 35.948 7.264 1.00 75.69 1021 GLU A N 1
ATOM 8361 C CA . GLU A 1 1021 ? -2.830 36.868 7.732 1.00 75.69 1021 GLU A CA 1
ATOM 8362 C C . GLU A 1 1021 ? -2.727 36.849 9.268 1.00 75.69 1021 GLU A C 1
ATOM 8364 O O . GLU A 1 1021 ? -3.736 36.761 9.968 1.00 75.69 1021 GLU A O 1
ATOM 8369 N N . THR A 1 1022 ? -1.506 36.979 9.796 1.00 72.00 1022 THR A N 1
ATOM 8370 C CA . THR A 1 1022 ? -1.194 36.842 11.234 1.00 72.00 1022 THR A CA 1
ATOM 8371 C C . THR A 1 1022 ? -1.235 38.159 12.017 1.00 72.00 1022 THR A C 1
ATOM 8373 O O . THR A 1 1022 ? -0.776 38.201 13.153 1.00 72.00 1022 THR A O 1
ATOM 8376 N N . GLY A 1 1023 ? -1.680 39.260 11.404 1.00 70.88 1023 GLY A N 1
ATOM 8377 C CA . GLY A 1 1023 ? -1.805 40.571 12.057 1.00 70.88 1023 GLY A CA 1
ATOM 8378 C C . GLY A 1 1023 ? -3.266 40.945 12.350 1.00 70.88 1023 GLY A C 1
ATOM 8379 O O . GLY A 1 1023 ? -4.148 40.405 11.679 1.00 70.88 1023 GLY A O 1
ATOM 8380 N N . PRO A 1 1024 ? -3.539 41.883 13.278 1.00 70.06 1024 PRO A N 1
ATOM 8381 C CA . PRO A 1 1024 ? -4.892 42.350 13.590 1.00 70.06 1024 PRO A CA 1
ATOM 8382 C C . PRO A 1 1024 ? -5.642 42.926 12.378 1.00 70.06 1024 PRO A C 1
ATOM 8384 O O . PRO A 1 1024 ? -5.044 43.262 11.352 1.00 70.06 1024 PRO A O 1
ATOM 8387 N N . GLY A 1 1025 ? -6.971 43.002 12.481 1.00 70.31 1025 GLY A N 1
ATOM 8388 C CA . GLY A 1 1025 ? -7.862 43.331 11.368 1.00 70.31 1025 GLY A CA 1
ATOM 8389 C C . GLY A 1 1025 ? -8.054 44.822 11.087 1.00 70.31 1025 GLY A C 1
ATOM 8390 O O . GLY A 1 1025 ? -8.340 45.174 9.947 1.00 70.31 1025 GLY A O 1
ATOM 8391 N N . SER A 1 1026 ? -7.876 45.719 12.056 1.00 75.88 1026 SER A N 1
ATOM 8392 C CA . SER A 1 1026 ? -8.208 47.142 11.876 1.00 75.88 1026 SER A CA 1
ATOM 8393 C C . SER A 1 1026 ? -7.021 48.061 12.154 1.00 75.88 1026 SER A C 1
ATOM 8395 O O . SER A 1 1026 ? -6.409 47.902 13.208 1.00 75.88 1026 SER A O 1
ATOM 8397 N N . PRO A 1 1027 ? -6.703 49.048 11.288 1.00 73.94 1027 PRO A N 1
ATOM 8398 C CA . PRO A 1 1027 ? -7.301 49.334 9.972 1.00 73.94 1027 PRO A CA 1
ATOM 8399 C C . PRO A 1 1027 ? -6.764 48.448 8.826 1.00 73.94 1027 PRO A C 1
ATOM 8401 O O . PRO A 1 1027 ? -5.709 47.827 8.930 1.00 73.94 1027 PRO A O 1
ATOM 8404 N N . SER A 1 1028 ? -7.437 48.420 7.670 1.00 78.19 1028 SER A N 1
ATOM 8405 C CA . SER A 1 1028 ? -6.928 47.668 6.511 1.00 78.19 1028 SER A CA 1
ATOM 8406 C C . SER A 1 1028 ? -5.663 48.298 5.904 1.00 78.19 1028 SER A C 1
ATOM 8408 O O . SER A 1 1028 ? -5.699 49.399 5.348 1.00 78.19 1028 SER A O 1
ATOM 8410 N N . GLY A 1 1029 ? -4.542 47.569 5.952 1.00 73.25 1029 GLY A N 1
ATOM 8411 C CA . GLY A 1 1029 ? -3.243 48.040 5.456 1.00 73.25 1029 GLY A CA 1
ATOM 8412 C C . GLY A 1 1029 ? -3.202 48.309 3.947 1.00 73.25 1029 GLY A C 1
ATOM 8413 O O . GLY A 1 1029 ? -2.726 49.365 3.533 1.00 73.25 1029 GLY A O 1
ATOM 8414 N N . HIS A 1 1030 ? -3.732 47.398 3.121 1.00 74.38 1030 HIS A N 1
ATOM 8415 C CA . HIS A 1 1030 ? -3.770 47.549 1.656 1.00 74.38 1030 HIS A CA 1
ATOM 8416 C C . HIS A 1 1030 ? -4.601 48.761 1.221 1.00 74.38 1030 HIS A C 1
ATOM 8418 O O . HIS A 1 1030 ? -4.181 49.505 0.335 1.00 74.38 1030 HIS A O 1
ATOM 8424 N N . ALA A 1 1031 ? -5.739 49.008 1.877 1.00 78.94 1031 ALA A N 1
ATOM 8425 C CA . ALA A 1 1031 ? -6.585 50.167 1.593 1.00 78.94 1031 ALA A CA 1
ATOM 8426 C C . ALA A 1 1031 ? -5.922 51.482 2.038 1.00 78.94 1031 ALA A C 1
ATOM 8428 O O . ALA A 1 1031 ? -5.890 52.445 1.276 1.00 78.94 1031 ALA A O 1
ATOM 8429 N N . MET A 1 1032 ? -5.316 51.502 3.230 1.00 79.38 1032 MET A N 1
ATOM 8430 C CA . MET A 1 1032 ? -4.613 52.668 3.775 1.00 79.38 1032 MET A CA 1
ATOM 8431 C C . MET A 1 1032 ? -3.410 53.095 2.922 1.00 79.38 1032 MET A C 1
ATOM 8433 O O . MET A 1 1032 ? -3.238 54.279 2.617 1.00 79.38 1032 MET A O 1
ATOM 8437 N N . VAL A 1 1033 ? -2.574 52.141 2.500 1.00 73.44 1033 VAL A N 1
ATOM 8438 C CA . VAL A 1 1033 ? -1.406 52.426 1.649 1.00 73.44 1033 VAL A CA 1
ATOM 8439 C C . VAL A 1 1033 ? -1.852 52.860 0.253 1.00 73.44 1033 VAL A C 1
ATOM 8441 O O . VAL A 1 1033 ? -1.359 53.866 -0.255 1.00 73.44 1033 VAL A O 1
ATOM 8444 N N . SER A 1 1034 ? -2.830 52.166 -0.337 1.00 76.00 1034 SER A N 1
ATOM 8445 C CA . SER A 1 1034 ? -3.361 52.524 -1.657 1.00 76.00 1034 SER A CA 1
ATOM 8446 C C . SER A 1 1034 ? -3.970 53.927 -1.659 1.00 76.00 1034 SER A C 1
ATOM 8448 O O . SER A 1 1034 ? -3.713 54.697 -2.582 1.00 76.00 1034 SER A O 1
ATOM 8450 N N . ALA A 1 1035 ? -4.705 54.293 -0.605 1.00 80.25 1035 ALA A N 1
ATOM 8451 C CA . ALA A 1 1035 ? -5.275 55.627 -0.462 1.00 80.25 1035 ALA A CA 1
ATOM 8452 C C . ALA A 1 1035 ? -4.199 56.705 -0.263 1.00 80.25 1035 ALA A C 1
ATOM 8454 O O . ALA A 1 1035 ? -4.279 57.777 -0.847 1.00 80.25 1035 ALA A O 1
ATOM 8455 N N . SER A 1 1036 ? -3.156 56.442 0.525 1.00 75.75 1036 SER A N 1
ATOM 8456 C CA . SER A 1 1036 ? -2.146 57.467 0.823 1.00 75.75 1036 SER A CA 1
ATOM 8457 C C . SER A 1 1036 ? -1.168 57.737 -0.330 1.00 75.75 1036 SER A C 1
ATOM 8459 O O . SER A 1 1036 ? -0.835 58.891 -0.619 1.00 75.75 1036 SER A O 1
ATOM 8461 N N . VAL A 1 1037 ? -0.692 56.684 -1.000 1.00 72.44 1037 VAL A N 1
ATOM 8462 C CA . VAL A 1 1037 ? 0.344 56.782 -2.041 1.00 72.44 1037 VAL A CA 1
ATOM 8463 C C . VAL A 1 1037 ? -0.225 57.344 -3.337 1.00 72.44 1037 VAL A C 1
ATOM 8465 O O . VAL A 1 1037 ? 0.308 58.320 -3.869 1.00 72.44 1037 VAL A O 1
ATOM 8468 N N . TRP A 1 1038 ? -1.309 56.753 -3.844 1.00 73.25 1038 TRP A N 1
ATOM 8469 C CA . TRP A 1 1038 ? -1.890 57.160 -5.122 1.00 73.25 1038 TRP A CA 1
ATOM 8470 C C . TRP A 1 1038 ? -2.499 58.558 -5.049 1.00 73.25 1038 TRP A C 1
ATOM 8472 O O . TRP A 1 1038 ? -2.352 59.317 -6.004 1.00 73.25 1038 TRP A O 1
ATOM 8482 N N . PHE A 1 1039 ? -3.066 58.948 -3.901 1.00 76.44 1039 PHE A N 1
ATOM 8483 C CA . PHE A 1 1039 ? -3.516 60.321 -3.666 1.00 76.44 1039 PHE A CA 1
ATOM 8484 C C . PHE A 1 1039 ? -2.374 61.331 -3.823 1.00 76.44 1039 PHE A C 1
ATOM 8486 O O . PHE A 1 1039 ? -2.508 62.301 -4.563 1.00 76.44 1039 PHE A O 1
ATOM 8493 N N . ASN A 1 1040 ? -1.223 61.092 -3.184 1.00 70.38 1040 ASN A N 1
ATOM 8494 C CA . ASN A 1 1040 ? -0.062 61.977 -3.317 1.00 70.38 1040 ASN A CA 1
ATOM 8495 C C . ASN A 1 1040 ? 0.512 61.978 -4.741 1.00 70.38 1040 ASN A C 1
ATOM 8497 O O . ASN A 1 1040 ? 0.935 63.024 -5.231 1.00 70.38 1040 ASN A O 1
ATOM 8501 N N . LEU A 1 1041 ? 0.538 60.823 -5.412 1.00 70.38 1041 LEU A N 1
ATOM 8502 C CA . LEU A 1 1041 ? 1.035 60.710 -6.783 1.00 70.38 1041 LEU A CA 1
ATOM 8503 C C . LEU A 1 1041 ? 0.165 61.508 -7.764 1.00 70.38 1041 LEU A C 1
ATOM 8505 O O . LEU A 1 1041 ? 0.691 62.323 -8.518 1.00 70.38 1041 LEU A O 1
ATOM 8509 N N . LEU A 1 1042 ? -1.154 61.312 -7.720 1.00 71.44 1042 LEU A N 1
ATOM 8510 C CA . LEU A 1 1042 ? -2.123 62.010 -8.569 1.00 71.44 1042 LEU A CA 1
ATOM 8511 C C . LEU A 1 1042 ? -2.147 63.509 -8.291 1.00 71.44 1042 LEU A C 1
ATOM 8513 O O . LEU A 1 1042 ? -2.153 64.305 -9.227 1.00 71.44 1042 LEU A O 1
ATOM 8517 N N . TYR A 1 1043 ? -2.080 63.894 -7.017 1.00 71.25 1043 TYR A N 1
ATOM 8518 C CA . TYR A 1 1043 ? -2.019 65.295 -6.625 1.00 71.25 1043 TYR A CA 1
ATOM 8519 C C . TYR A 1 1043 ? -0.765 65.994 -7.181 1.00 71.25 1043 TYR A C 1
ATOM 8521 O O . TYR A 1 1043 ? -0.860 67.095 -7.721 1.00 71.25 1043 TYR A O 1
ATOM 8529 N N . ASN A 1 1044 ? 0.410 65.360 -7.090 1.00 65.12 1044 ASN A N 1
ATOM 8530 C CA . ASN A 1 1044 ? 1.654 65.929 -7.624 1.00 65.12 1044 ASN A CA 1
ATOM 8531 C C . ASN A 1 1044 ? 1.645 66.002 -9.162 1.00 65.12 1044 ASN A C 1
ATOM 8533 O O . ASN A 1 1044 ? 2.077 66.999 -9.738 1.00 65.12 1044 ASN A O 1
ATOM 8537 N N . LEU A 1 1045 ? 1.097 64.979 -9.828 1.00 64.62 1045 LEU A N 1
ATOM 8538 C CA . LEU A 1 1045 ? 0.907 64.962 -11.283 1.00 64.62 1045 LEU A CA 1
ATOM 8539 C C . LEU A 1 1045 ? -0.076 66.049 -11.760 1.00 64.62 1045 LEU A C 1
ATOM 8541 O O . LEU A 1 1045 ? 0.089 66.589 -12.854 1.00 64.62 1045 LEU A O 1
ATOM 8545 N N . GLN A 1 1046 ? -1.067 66.398 -10.933 1.00 66.44 1046 GLN A N 1
ATOM 8546 C CA . GLN A 1 1046 ? -1.990 67.509 -11.169 1.00 66.44 1046 GLN A CA 1
ATOM 8547 C C . GLN A 1 1046 ? -1.313 68.876 -10.965 1.00 66.44 1046 GLN A C 1
ATOM 8549 O O . GLN A 1 1046 ? -1.531 69.783 -11.766 1.00 66.44 1046 GLN A O 1
ATOM 8554 N N . SER A 1 1047 ? -0.480 69.041 -9.928 1.00 58.69 1047 SER A N 1
ATOM 8555 C CA . SER A 1 1047 ? 0.188 70.321 -9.639 1.00 58.69 1047 SER A CA 1
ATOM 8556 C C . SER A 1 1047 ? 1.286 70.698 -10.638 1.00 58.69 1047 SER A C 1
ATOM 8558 O O . SER A 1 1047 ? 1.546 71.886 -10.817 1.00 58.69 1047 SER A O 1
ATOM 8560 N N . ASP A 1 1048 ? 1.897 69.713 -11.304 1.00 56.94 1048 ASP A N 1
ATOM 8561 C CA . ASP A 1 1048 ? 2.937 69.921 -12.323 1.00 56.94 1048 ASP A CA 1
ATOM 8562 C C . ASP A 1 1048 ? 2.364 70.173 -13.743 1.00 56.94 1048 ASP A C 1
ATOM 8564 O O . ASP A 1 1048 ? 3.115 70.178 -14.716 1.00 56.94 1048 ASP A O 1
ATOM 8568 N N . LEU A 1 1049 ? 1.049 70.433 -13.877 1.00 51.81 1049 LEU A N 1
ATOM 8569 C CA . LEU A 1 1049 ? 0.367 70.855 -15.121 1.00 51.81 1049 LEU A CA 1
ATOM 8570 C C . LEU A 1 1049 ? 0.432 69.861 -16.307 1.00 51.81 1049 LEU A C 1
ATOM 8572 O O . LEU A 1 1049 ? 0.128 70.235 -17.437 1.00 51.81 1049 LEU A O 1
ATOM 8576 N N . VAL A 1 1050 ? 0.757 68.582 -16.079 1.00 56.62 1050 VAL A N 1
ATOM 8577 C CA . VAL A 1 1050 ? 0.921 67.582 -17.161 1.00 56.62 1050 VAL A CA 1
ATOM 8578 C C . VAL A 1 1050 ? -0.410 66.990 -17.663 1.00 56.62 1050 VAL A C 1
ATOM 8580 O O . VAL A 1 1050 ? -0.471 66.508 -18.790 1.00 56.62 1050 VAL A O 1
ATOM 8583 N N . LEU A 1 1051 ? -1.485 67.016 -16.864 1.00 57.03 1051 LEU A N 1
ATOM 8584 C CA . LEU A 1 1051 ? -2.705 66.230 -17.137 1.00 57.03 1051 LEU A CA 1
ATOM 8585 C C . LEU A 1 1051 ? -3.937 67.000 -17.639 1.00 57.03 1051 LEU A C 1
ATOM 8587 O O . LEU A 1 1051 ? -4.884 66.337 -18.048 1.00 57.03 1051 LEU A O 1
ATOM 8591 N N . GLY A 1 1052 ? -3.944 68.341 -17.655 1.00 62.00 1052 GLY A N 1
ATOM 8592 C CA . GLY A 1 1052 ? -5.046 69.149 -18.220 1.00 62.00 1052 GLY A CA 1
ATOM 8593 C C . GLY A 1 1052 ? -6.461 68.599 -17.939 1.00 62.00 1052 GLY A C 1
ATOM 8594 O O . GLY A 1 1052 ? -6.769 68.208 -16.809 1.00 62.00 1052 GLY A O 1
ATOM 8595 N N . ASP A 1 1053 ? -7.292 68.500 -18.983 1.00 60.66 1053 ASP A N 1
ATOM 8596 C CA . ASP A 1 1053 ? -8.685 68.010 -18.933 1.00 60.66 1053 ASP A CA 1
ATOM 8597 C C . ASP A 1 1053 ? -8.833 66.524 -18.529 1.00 60.66 1053 ASP A C 1
ATOM 8599 O O . ASP A 1 1053 ? -9.919 66.082 -18.151 1.00 60.66 1053 ASP A O 1
ATOM 8603 N N . LEU A 1 1054 ? -7.748 65.736 -18.539 1.00 66.75 1054 LEU A N 1
ATOM 8604 C CA . LEU A 1 1054 ? -7.752 64.323 -18.123 1.00 66.75 1054 LEU A CA 1
ATOM 8605 C C . LEU A 1 1054 ? -7.688 64.151 -16.598 1.00 66.75 1054 LEU A C 1
ATOM 8607 O O . LEU A 1 1054 ? -7.856 63.039 -16.093 1.00 66.75 1054 LEU A O 1
ATOM 8611 N N . CYS A 1 1055 ? -7.482 65.235 -15.842 1.00 69.81 1055 CYS A N 1
ATOM 8612 C CA . CYS A 1 1055 ? -7.387 65.186 -14.386 1.00 69.81 1055 CYS A CA 1
ATOM 8613 C C . CYS A 1 1055 ? -8.653 64.599 -13.735 1.00 69.81 1055 CYS A C 1
ATOM 8615 O O . CYS A 1 1055 ? -8.549 63.757 -12.841 1.00 69.81 1055 CYS A O 1
ATOM 8617 N N . GLY A 1 1056 ? -9.842 64.961 -14.234 1.00 75.50 1056 GLY A N 1
ATOM 8618 C CA . GLY A 1 1056 ? -11.111 64.408 -13.746 1.00 75.50 1056 GLY A CA 1
ATOM 8619 C C . GLY A 1 1056 ? -11.217 62.892 -13.948 1.00 75.50 1056 GLY A C 1
ATOM 8620 O O . GLY A 1 1056 ? -11.642 62.175 -13.044 1.00 75.50 1056 GLY A O 1
ATOM 8621 N N . ILE A 1 1057 ? -10.747 62.386 -15.094 1.00 77.31 1057 ILE A N 1
ATOM 8622 C CA . ILE A 1 1057 ? -10.735 60.949 -15.409 1.00 77.31 1057 ILE A CA 1
ATOM 8623 C C . ILE A 1 1057 ? -9.739 60.206 -14.511 1.00 77.31 1057 ILE A C 1
ATOM 8625 O O . ILE A 1 1057 ? -10.049 59.126 -14.016 1.00 77.31 1057 ILE A O 1
ATOM 8629 N N . CYS A 1 1058 ? -8.565 60.778 -14.237 1.00 77.06 1058 CYS A N 1
ATOM 8630 C CA . CYS A 1 1058 ? -7.585 60.161 -13.341 1.00 77.06 1058 CYS A CA 1
ATOM 8631 C C . CYS A 1 1058 ? -8.080 60.071 -11.888 1.00 77.06 1058 CYS A C 1
ATOM 8633 O O . CYS A 1 1058 ? -7.871 59.045 -11.238 1.00 77.06 1058 CYS A O 1
ATOM 8635 N N . TRP A 1 1059 ? -8.779 61.097 -11.391 1.00 83.94 1059 TRP A N 1
ATOM 8636 C CA . TRP A 1 1059 ? -9.426 61.046 -10.076 1.00 83.94 1059 TRP A CA 1
ATOM 8637 C C . TRP A 1 1059 ? -10.573 60.028 -10.035 1.00 83.94 1059 TRP A C 1
ATOM 8639 O O . TRP A 1 1059 ? -10.690 59.287 -9.059 1.00 83.94 1059 TRP A O 1
ATOM 8649 N N . LEU A 1 1060 ? -11.368 59.923 -11.106 1.00 83.56 1060 LEU A N 1
ATOM 8650 C CA . LEU A 1 1060 ? -12.406 58.896 -11.234 1.00 83.56 1060 LEU A CA 1
ATOM 8651 C C . LEU A 1 1060 ? -11.803 57.481 -11.200 1.00 83.56 1060 LEU A C 1
ATOM 8653 O O . LEU A 1 1060 ? -12.248 56.639 -10.423 1.00 83.56 1060 LEU A O 1
ATOM 8657 N N . LEU A 1 1061 ? -10.757 57.226 -11.992 1.00 81.75 1061 LEU A N 1
ATOM 8658 C CA . LEU A 1 1061 ? -10.061 55.935 -12.031 1.00 81.75 1061 LEU A CA 1
ATOM 8659 C C . LEU A 1 1061 ? -9.451 55.566 -10.674 1.00 81.75 1061 LEU A C 1
ATOM 8661 O O . LEU A 1 1061 ? -9.479 54.400 -10.288 1.00 81.75 1061 LEU A O 1
ATOM 8665 N N . TYR A 1 1062 ? -8.951 56.548 -9.925 1.00 84.12 1062 TYR A N 1
ATOM 8666 C CA . TYR A 1 1062 ? -8.460 56.344 -8.564 1.00 84.12 1062 TYR A CA 1
ATOM 8667 C C . TYR A 1 1062 ? -9.561 55.918 -7.591 1.00 84.12 1062 TYR A C 1
ATOM 8669 O O . TYR A 1 1062 ? -9.373 54.967 -6.832 1.00 84.12 1062 TYR A O 1
ATOM 8677 N N . VAL A 1 1063 ? -10.723 56.575 -7.639 1.00 86.88 1063 VAL A N 1
ATOM 8678 C CA . VAL A 1 1063 ? -11.875 56.192 -6.812 1.00 86.88 1063 VAL A CA 1
ATOM 8679 C C . VAL A 1 1063 ? -12.345 54.780 -7.171 1.00 86.88 1063 VAL A C 1
ATOM 8681 O O . VAL A 1 1063 ? -12.546 53.960 -6.276 1.00 86.88 1063 VAL A O 1
ATOM 8684 N N . VAL A 1 1064 ? -12.436 54.454 -8.466 1.00 86.62 1064 VAL A N 1
ATOM 8685 C CA . VAL A 1 1064 ? -12.783 53.102 -8.940 1.00 86.62 1064 VAL A CA 1
ATOM 8686 C C . VAL A 1 1064 ? -11.770 52.064 -8.448 1.00 86.62 1064 VAL A C 1
ATOM 8688 O O . VAL A 1 1064 ? -12.164 51.009 -7.951 1.00 86.62 1064 VAL A O 1
ATOM 8691 N N . PHE A 1 1065 ? -10.473 52.367 -8.522 1.00 84.31 1065 PHE A N 1
ATOM 8692 C CA . PHE A 1 1065 ? -9.413 51.493 -8.023 1.00 84.31 1065 PHE A CA 1
ATOM 8693 C C . PHE A 1 1065 ? -9.530 51.244 -6.512 1.00 84.31 1065 PHE A C 1
ATOM 8695 O O . PHE A 1 1065 ? -9.467 50.094 -6.077 1.00 84.31 1065 PHE A O 1
ATOM 8702 N N . LEU A 1 1066 ? -9.765 52.285 -5.705 1.00 84.88 1066 LEU A N 1
ATOM 8703 C CA . LEU A 1 1066 ? -9.949 52.133 -4.259 1.00 84.88 1066 LEU A CA 1
ATOM 8704 C C . LEU A 1 1066 ? -11.174 51.289 -3.907 1.00 84.88 1066 LEU A C 1
ATOM 8706 O O . LEU A 1 1066 ? -11.097 50.445 -3.010 1.00 84.88 1066 LEU A O 1
ATOM 8710 N N . ILE A 1 1067 ? -12.289 51.478 -4.616 1.00 87.56 1067 ILE A N 1
ATOM 8711 C CA . ILE A 1 1067 ? -13.495 50.662 -4.435 1.00 87.56 1067 ILE A CA 1
ATOM 8712 C C . ILE A 1 1067 ? -13.193 49.200 -4.785 1.00 87.56 1067 ILE A C 1
ATOM 8714 O O . ILE A 1 1067 ? -13.526 48.306 -4.006 1.00 87.56 1067 ILE A O 1
ATOM 8718 N N . ALA A 1 1068 ? -12.493 48.944 -5.893 1.00 84.81 1068 ALA A N 1
ATOM 8719 C CA . ALA A 1 1068 ? -12.119 47.593 -6.306 1.00 84.81 1068 ALA A CA 1
ATOM 8720 C C . ALA A 1 1068 ? -11.213 46.891 -5.274 1.00 84.81 1068 ALA A C 1
ATOM 8722 O O . ALA A 1 1068 ? -11.474 45.744 -4.905 1.00 84.81 1068 ALA A O 1
ATOM 8723 N N . VAL A 1 1069 ? -10.196 47.580 -4.741 1.00 84.56 1069 VAL A N 1
ATOM 8724 C CA . VAL A 1 1069 ? -9.331 47.045 -3.670 1.00 84.56 1069 VAL A CA 1
ATOM 8725 C C . VAL A 1 1069 ? -10.142 46.757 -2.398 1.00 84.56 1069 VAL A C 1
ATOM 8727 O O . VAL A 1 1069 ? -9.945 45.722 -1.758 1.00 84.56 1069 VAL A O 1
ATOM 8730 N N . SER A 1 1070 ? -11.096 47.627 -2.060 1.00 86.88 1070 SER A N 1
ATOM 8731 C CA . SER A 1 1070 ? -11.942 47.499 -0.865 1.00 86.88 1070 SER A CA 1
ATOM 8732 C C . SER A 1 1070 ? -12.897 46.304 -0.935 1.00 86.88 1070 SER A C 1
ATOM 8734 O O . SER A 1 1070 ? -12.991 45.513 0.010 1.00 86.88 1070 SER A O 1
ATOM 8736 N N . ILE A 1 1071 ? -13.560 46.126 -2.079 1.00 86.81 1071 ILE A N 1
ATOM 8737 C CA . ILE A 1 1071 ? -14.428 44.975 -2.360 1.00 86.81 1071 ILE A CA 1
ATOM 8738 C C . ILE A 1 1071 ? -13.611 43.679 -2.339 1.00 86.81 1071 ILE A C 1
ATOM 8740 O O . ILE A 1 1071 ? -14.039 42.675 -1.778 1.00 86.81 1071 ILE A O 1
ATOM 8744 N N . SER A 1 1072 ? -12.391 43.706 -2.874 1.00 86.94 1072 SER A N 1
ATOM 8745 C CA . SER A 1 1072 ? -11.536 42.523 -2.891 1.00 86.94 1072 SER A CA 1
ATOM 8746 C C . SER A 1 1072 ? -11.145 42.040 -1.486 1.00 86.94 1072 SER A C 1
ATOM 8748 O O . SER A 1 1072 ? -11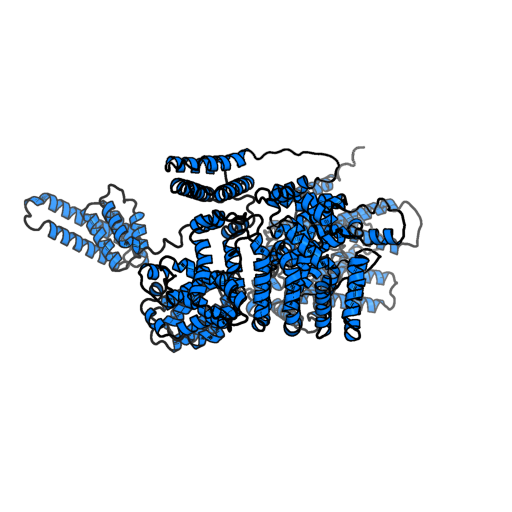.212 40.847 -1.184 1.00 86.94 1072 SER A O 1
ATOM 8750 N N . ARG A 1 1073 ? -10.774 42.959 -0.580 1.00 85.88 1073 ARG A N 1
ATOM 8751 C CA . ARG A 1 1073 ? -10.362 42.610 0.797 1.00 85.88 1073 ARG A CA 1
ATOM 8752 C C . ARG A 1 1073 ? -11.521 42.120 1.669 1.00 85.88 1073 ARG A C 1
ATOM 8754 O O . ARG A 1 1073 ? -11.297 41.283 2.547 1.00 85.88 1073 ARG A O 1
ATOM 8761 N N . THR A 1 1074 ? -12.734 42.602 1.407 1.00 87.75 1074 THR A N 1
ATOM 8762 C CA . THR A 1 1074 ? -13.959 42.121 2.064 1.00 87.75 1074 THR A CA 1
ATOM 8763 C C . THR A 1 1074 ? -14.398 40.765 1.502 1.00 87.75 1074 THR A C 1
ATOM 8765 O O . THR A 1 1074 ? -14.663 39.854 2.283 1.00 87.75 1074 THR A O 1
ATOM 8768 N N . TYR A 1 1075 ? -14.349 40.559 0.179 1.00 84.75 1075 TYR A N 1
ATOM 8769 C CA . TYR A 1 1075 ? -14.642 39.268 -0.468 1.00 84.75 1075 TYR A CA 1
ATOM 8770 C C . TYR A 1 1075 ? -13.748 38.123 0.039 1.00 84.75 1075 TYR A C 1
ATOM 8772 O O . TYR A 1 1075 ? -14.244 37.043 0.365 1.00 84.75 1075 TYR A O 1
ATOM 8780 N N . ILE A 1 1076 ? -12.440 38.371 0.186 1.00 83.00 1076 ILE A N 1
ATOM 8781 C CA . ILE A 1 1076 ? -11.464 37.385 0.696 1.00 83.00 1076 ILE A CA 1
ATOM 8782 C C . ILE A 1 1076 ? -11.645 37.114 2.207 1.00 83.00 1076 ILE A C 1
ATOM 8784 O O . ILE A 1 1076 ? -10.971 36.256 2.777 1.00 83.00 1076 ILE A O 1
ATOM 8788 N N . SER A 1 1077 ? -12.560 37.824 2.877 1.00 82.00 1077 SER A N 1
ATOM 8789 C CA . SER A 1 1077 ? -12.794 37.735 4.326 1.00 82.00 1077 SER A CA 1
ATOM 8790 C C . SER A 1 1077 ? -11.569 38.101 5.171 1.00 82.00 1077 SER A C 1
ATOM 8792 O O . SER A 1 1077 ? -11.433 37.657 6.311 1.00 82.00 1077 SER A O 1
ATOM 8794 N N . ALA A 1 1078 ? -10.667 38.916 4.618 1.00 79.94 1078 ALA A N 1
ATOM 8795 C CA . ALA A 1 1078 ? -9.475 39.370 5.325 1.00 79.94 1078 ALA A CA 1
ATOM 8796 C C . ALA A 1 1078 ? -9.787 40.514 6.304 1.00 79.94 1078 ALA A C 1
ATOM 8798 O O . ALA A 1 1078 ? -9.110 40.623 7.327 1.00 79.94 1078 ALA A O 1
ATOM 8799 N N . HIS A 1 1079 ? -10.796 41.342 6.001 1.00 85.81 1079 HIS A N 1
ATOM 8800 C CA . HIS A 1 1079 ? -11.227 42.497 6.799 1.00 85.81 1079 HIS A CA 1
ATOM 8801 C C . HIS A 1 1079 ? -12.742 42.701 6.728 1.00 85.81 1079 HIS A C 1
ATOM 8803 O O . HIS A 1 1079 ? -13.371 42.341 5.730 1.00 85.81 1079 HIS A O 1
ATOM 8809 N N . PHE A 1 1080 ? -13.310 43.324 7.759 1.00 86.56 1080 PHE A N 1
ATOM 8810 C CA . PHE A 1 1080 ? -14.678 43.833 7.710 1.00 86.56 1080 PHE A CA 1
ATOM 8811 C C . PHE A 1 1080 ? -14.777 45.143 6.898 1.00 86.56 1080 PHE A C 1
ATOM 8813 O O . PHE A 1 1080 ? -13.775 45.854 6.762 1.00 86.56 1080 PHE A O 1
ATOM 8820 N N . PRO A 1 1081 ? -15.960 45.496 6.358 1.00 86.12 1081 PRO A N 1
ATOM 8821 C CA . PRO A 1 1081 ? -16.146 46.736 5.601 1.00 86.12 1081 PRO A CA 1
ATOM 8822 C C . PRO A 1 1081 ? -15.766 48.008 6.378 1.00 86.12 1081 PRO A C 1
ATOM 8824 O O . PRO A 1 1081 ? -15.109 48.887 5.824 1.00 86.12 1081 PRO A O 1
ATOM 8827 N N . ASP A 1 1082 ? -16.100 48.093 7.666 1.00 83.12 1082 ASP A N 1
ATOM 8828 C CA . ASP A 1 1082 ? -15.750 49.218 8.543 1.00 83.12 1082 ASP A CA 1
ATOM 8829 C C . ASP A 1 1082 ? -14.228 49.368 8.715 1.00 83.12 1082 ASP A C 1
ATOM 8831 O O . ASP A 1 1082 ? -13.701 50.479 8.632 1.00 83.12 1082 ASP A O 1
ATOM 8835 N N . GLN A 1 1083 ? -13.497 48.254 8.827 1.00 87.00 1083 GLN A N 1
ATOM 8836 C CA . GLN A 1 1083 ? -12.030 48.242 8.920 1.00 87.00 1083 GLN A CA 1
ATOM 8837 C C . GLN A 1 1083 ? -11.360 48.765 7.639 1.00 87.00 1083 GLN A C 1
ATOM 8839 O O . GLN A 1 1083 ? -10.290 49.383 7.684 1.00 87.00 1083 GLN A O 1
ATOM 8844 N N . VAL A 1 1084 ? -11.976 48.517 6.480 1.00 86.44 1084 VAL A N 1
ATOM 8845 C CA . VAL A 1 1084 ? -11.498 49.010 5.183 1.00 86.44 1084 VAL A CA 1
ATOM 8846 C C . VAL A 1 1084 ? -11.774 50.506 5.031 1.00 86.44 1084 VAL A C 1
ATOM 8848 O O . VAL A 1 1084 ? -10.870 51.245 4.638 1.00 86.44 1084 VAL A O 1
ATOM 8851 N N . ILE A 1 1085 ? -12.970 50.967 5.410 1.00 85.56 1085 ILE A N 1
ATOM 8852 C CA . ILE A 1 1085 ? -13.338 52.391 5.400 1.00 85.56 1085 ILE A CA 1
ATOM 8853 C C . ILE A 1 1085 ? -12.411 53.188 6.323 1.00 85.56 1085 ILE A C 1
ATOM 8855 O O . ILE A 1 1085 ? -11.854 54.204 5.904 1.00 85.56 1085 ILE A O 1
ATOM 8859 N N . LEU A 1 1086 ? -12.168 52.690 7.541 1.00 83.62 1086 LEU A N 1
ATOM 8860 C CA . LEU A 1 1086 ? -11.219 53.298 8.471 1.00 83.62 1086 LEU A CA 1
ATOM 8861 C C . LEU A 1 1086 ? -9.810 53.367 7.862 1.00 83.62 1086 LEU A C 1
ATOM 8863 O O . LEU A 1 1086 ? -9.141 54.392 7.975 1.00 83.62 1086 LEU A O 1
ATOM 8867 N N . GLY A 1 1087 ? -9.382 52.317 7.154 1.00 81.44 1087 GLY A N 1
ATOM 8868 C CA . GLY A 1 1087 ? -8.119 52.308 6.413 1.00 81.44 1087 GLY A CA 1
ATOM 8869 C C . GLY A 1 1087 ? -8.019 53.425 5.374 1.00 81.44 1087 GLY A C 1
ATOM 8870 O O . GLY A 1 1087 ? -7.003 54.116 5.328 1.00 81.44 1087 GLY A O 1
ATOM 8871 N N . ILE A 1 1088 ? -9.069 53.656 4.581 1.00 84.50 1088 ILE A N 1
ATOM 8872 C CA . ILE A 1 1088 ? -9.100 54.739 3.584 1.00 84.50 1088 ILE A CA 1
ATOM 8873 C C . ILE A 1 1088 ? -9.009 56.110 4.262 1.00 84.50 1088 ILE A C 1
ATOM 8875 O O . ILE A 1 1088 ? -8.196 56.936 3.847 1.00 84.50 1088 ILE A O 1
ATOM 8879 N N . VAL A 1 1089 ? -9.794 56.345 5.319 1.00 84.50 1089 VAL A N 1
ATOM 8880 C CA . VAL A 1 1089 ? -9.799 57.623 6.055 1.00 84.50 1089 VAL A CA 1
ATOM 8881 C C . VAL A 1 1089 ? -8.417 57.915 6.637 1.00 84.50 1089 VAL A C 1
ATOM 8883 O O . VAL A 1 1089 ? -7.860 58.986 6.395 1.00 84.50 1089 VAL A O 1
ATOM 8886 N N . VAL A 1 1090 ? -7.822 56.943 7.336 1.00 80.12 1090 VAL A N 1
ATOM 8887 C CA . VAL A 1 1090 ? -6.468 57.073 7.893 1.00 80.12 1090 VAL A CA 1
ATOM 8888 C C . VAL A 1 1090 ? -5.445 57.306 6.777 1.00 80.12 1090 VAL A C 1
ATOM 8890 O O . VAL A 1 1090 ? -4.576 58.165 6.916 1.00 80.12 1090 VAL A O 1
ATOM 8893 N N . GLY A 1 1091 ? -5.569 56.611 5.642 1.00 78.56 1091 GLY A N 1
ATOM 8894 C CA . GLY A 1 1091 ? -4.691 56.781 4.482 1.00 78.56 1091 GLY A CA 1
ATOM 8895 C C . GLY A 1 1091 ? -4.746 58.188 3.876 1.00 78.56 1091 GLY A C 1
ATOM 8896 O O . GLY A 1 1091 ? -3.703 58.779 3.589 1.00 78.56 1091 GLY A O 1
ATOM 8897 N N . ILE A 1 1092 ? -5.940 58.766 3.731 1.00 81.12 1092 ILE A N 1
ATOM 8898 C CA . ILE A 1 1092 ? -6.118 60.134 3.222 1.00 81.12 1092 ILE A CA 1
ATOM 8899 C C . ILE A 1 1092 ? -5.575 61.158 4.226 1.00 81.12 1092 ILE A C 1
ATOM 8901 O O . ILE A 1 1092 ? -4.819 62.048 3.836 1.00 81.12 1092 ILE A O 1
ATOM 8905 N N . CYS A 1 1093 ? -5.874 61.009 5.521 1.00 78.25 1093 CYS A N 1
ATOM 8906 C CA . CYS A 1 1093 ? -5.310 61.864 6.572 1.00 78.25 1093 CYS A CA 1
ATOM 8907 C C . CYS A 1 1093 ? -3.775 61.846 6.546 1.00 78.25 1093 CYS A C 1
ATOM 8909 O O . CYS A 1 1093 ? -3.134 62.897 6.564 1.00 78.25 1093 CYS A O 1
ATOM 8911 N N . MET A 1 1094 ? -3.179 60.658 6.415 1.00 70.88 1094 MET A N 1
ATOM 8912 C CA . MET A 1 1094 ? -1.733 60.482 6.283 1.00 70.88 1094 MET A CA 1
ATOM 8913 C C . MET A 1 1094 ? -1.164 61.181 5.050 1.00 70.88 1094 MET A C 1
ATOM 8915 O O . MET A 1 1094 ? -0.103 61.808 5.131 1.00 70.88 1094 MET A O 1
ATOM 8919 N N . ALA A 1 1095 ? -1.857 61.119 3.913 1.00 72.38 1095 ALA A N 1
ATOM 8920 C CA . ALA A 1 1095 ? -1.438 61.835 2.717 1.00 72.38 1095 ALA A CA 1
ATOM 8921 C C . ALA A 1 1095 ? -1.442 63.357 2.926 1.00 72.38 1095 ALA A C 1
ATOM 8923 O O . ALA A 1 1095 ? -0.471 64.025 2.569 1.00 72.38 1095 ALA A O 1
ATOM 8924 N N . LEU A 1 1096 ? -2.483 63.895 3.567 1.00 76.50 1096 LEU A N 1
ATOM 8925 C CA . LEU A 1 1096 ? -2.606 65.323 3.870 1.00 76.50 1096 LEU A CA 1
ATOM 8926 C C . LEU A 1 1096 ? -1.533 65.811 4.858 1.00 76.50 1096 LEU A C 1
ATOM 8928 O O . LEU A 1 1096 ? -0.958 66.878 4.646 1.00 76.50 1096 LEU A O 1
ATOM 8932 N N . VAL A 1 1097 ? -1.211 65.018 5.887 1.00 70.31 1097 VAL A N 1
ATOM 8933 C CA . VAL A 1 1097 ? -0.149 65.326 6.865 1.00 70.31 1097 VAL A CA 1
ATOM 8934 C C . VAL A 1 1097 ? 1.238 65.257 6.223 1.00 70.31 1097 VAL A C 1
ATOM 8936 O O . VAL A 1 1097 ? 2.062 66.155 6.397 1.00 70.31 1097 VAL A O 1
ATOM 8939 N N . THR A 1 1098 ? 1.503 64.220 5.425 1.00 65.44 1098 THR A N 1
ATOM 8940 C CA . THR A 1 1098 ? 2.774 64.100 4.690 1.00 65.44 1098 THR A CA 1
ATOM 8941 C C . THR A 1 1098 ? 2.969 65.310 3.778 1.00 65.44 1098 THR A C 1
ATOM 8943 O O . THR A 1 1098 ? 4.049 65.896 3.715 1.00 65.44 1098 THR A O 1
ATOM 8946 N N . ARG A 1 1099 ? 1.893 65.755 3.130 1.00 66.06 1099 ARG A N 1
ATOM 8947 C CA . ARG A 1 1099 ? 1.875 66.959 2.304 1.00 66.06 1099 ARG A CA 1
ATOM 8948 C C . ARG A 1 1099 ? 2.112 68.239 3.110 1.00 66.06 1099 ARG A C 1
ATOM 8950 O O . ARG A 1 1099 ? 2.877 69.074 2.640 1.00 66.06 1099 ARG A O 1
ATOM 8957 N N . SER A 1 1100 ? 1.517 68.421 4.291 1.00 66.38 1100 SER A N 1
ATOM 8958 C CA . SER A 1 1100 ? 1.765 69.622 5.110 1.00 66.38 1100 SER A CA 1
ATOM 8959 C C . SER A 1 1100 ? 3.204 69.695 5.628 1.00 66.38 1100 SER A C 1
ATOM 8961 O O . SER A 1 1100 ? 3.750 70.784 5.773 1.00 66.38 1100 SER A O 1
ATOM 8963 N N . LEU A 1 1101 ? 3.836 68.542 5.869 1.00 60.44 1101 LEU A N 1
ATOM 8964 C CA . LEU A 1 1101 ? 5.223 68.453 6.337 1.00 60.44 1101 LEU A CA 1
ATOM 8965 C C . LEU A 1 1101 ? 6.255 68.636 5.211 1.00 60.44 1101 LEU A C 1
ATOM 8967 O O . LEU A 1 1101 ? 7.333 69.182 5.444 1.00 60.44 1101 LEU A O 1
ATOM 8971 N N . VAL A 1 1102 ? 5.935 68.193 3.990 1.00 58.75 1102 VAL A N 1
ATOM 8972 C CA . VAL A 1 1102 ? 6.833 68.249 2.819 1.00 58.75 1102 VAL A CA 1
ATOM 8973 C C . VAL A 1 1102 ? 6.577 69.495 1.946 1.00 58.75 1102 VAL A C 1
ATOM 8975 O O . VAL A 1 1102 ? 7.451 69.932 1.195 1.00 58.75 1102 VAL A O 1
ATOM 8978 N N . GLY A 1 1103 ? 5.402 70.117 2.061 1.00 46.72 1103 GLY A N 1
ATOM 8979 C CA . GLY A 1 1103 ? 4.921 71.191 1.193 1.00 46.72 1103 GLY A CA 1
ATOM 8980 C C . GLY A 1 1103 ? 5.101 72.615 1.725 1.00 46.72 1103 GLY A C 1
ATOM 8981 O O . GLY A 1 1103 ? 4.128 73.253 2.110 1.00 46.72 1103 GLY A O 1
ATOM 8982 N N . HIS A 1 1104 ? 6.310 73.169 1.611 1.00 43.00 1104 HIS A N 1
ATOM 8983 C CA . HIS A 1 1104 ? 6.533 74.549 1.146 1.00 43.00 1104 HIS A CA 1
ATOM 8984 C C . HIS A 1 1104 ? 7.948 74.652 0.563 1.00 43.00 1104 HIS A C 1
ATOM 8986 O O . HIS A 1 1104 ? 8.930 74.267 1.197 1.00 43.00 1104 HIS A O 1
ATOM 8992 N N . ARG A 1 1105 ? 8.021 75.123 -0.690 1.00 52.00 1105 ARG A N 1
ATOM 8993 C CA . ARG A 1 1105 ? 9.222 75.344 -1.515 1.00 52.00 1105 ARG A CA 1
ATOM 8994 C C . ARG A 1 1105 ? 10.508 75.527 -0.690 1.00 52.00 1105 ARG A C 1
ATOM 8996 O O . ARG A 1 1105 ? 10.718 76.567 -0.078 1.00 52.00 1105 ARG A O 1
ATOM 9003 N N . ARG A 1 1106 ? 11.410 74.541 -0.804 1.00 52.19 1106 ARG A N 1
ATOM 9004 C CA . ARG A 1 1106 ? 12.844 74.626 -0.465 1.00 52.19 1106 ARG A CA 1
ATOM 9005 C C . ARG A 1 1106 ? 13.166 74.685 1.046 1.00 52.19 1106 ARG A C 1
ATOM 9007 O O . ARG A 1 1106 ? 13.745 75.662 1.501 1.00 52.19 1106 ARG A O 1
ATOM 9014 N N . ARG A 1 1107 ? 12.930 73.602 1.806 1.00 44.78 1107 ARG A N 1
ATOM 9015 C CA . ARG A 1 1107 ? 13.583 73.341 3.117 1.00 44.78 1107 ARG A CA 1
ATOM 9016 C C . ARG A 1 1107 ? 13.934 71.852 3.305 1.00 44.78 1107 ARG A C 1
ATOM 9018 O O . ARG A 1 1107 ? 13.339 70.981 2.687 1.00 44.78 1107 ARG A O 1
ATOM 9025 N N . ARG A 1 1108 ? 15.021 71.617 4.050 1.00 54.28 1108 ARG A N 1
ATOM 9026 C CA . ARG A 1 1108 ? 15.989 70.506 3.947 1.00 54.28 1108 ARG A CA 1
ATOM 9027 C C . ARG A 1 1108 ? 15.418 69.098 4.188 1.00 54.28 1108 ARG A C 1
ATOM 9029 O O . ARG A 1 1108 ? 14.684 68.862 5.140 1.00 54.28 1108 ARG A O 1
ATOM 9036 N N . TRP A 1 1109 ? 15.923 68.150 3.395 1.00 55.31 1109 TRP A N 1
ATOM 9037 C CA . TRP A 1 1109 ? 15.807 66.686 3.516 1.00 55.31 1109 TRP A CA 1
ATOM 9038 C C . TRP A 1 1109 ? 16.047 66.123 4.934 1.00 55.31 1109 TRP A C 1
ATOM 9040 O O . TRP A 1 1109 ? 15.614 65.013 5.230 1.00 55.31 1109 TRP A O 1
ATOM 9050 N N . SER A 1 1110 ? 16.664 66.901 5.830 1.00 57.31 1110 SER A N 1
ATOM 9051 C CA . SER A 1 1110 ? 16.786 66.608 7.262 1.00 57.31 1110 SER A CA 1
ATOM 9052 C C . SER A 1 1110 ? 15.439 66.454 7.968 1.00 57.31 1110 SER A C 1
ATOM 9054 O O . SER A 1 1110 ? 15.333 65.627 8.860 1.00 57.31 1110 SER A O 1
ATOM 9056 N N . ASN A 1 1111 ? 14.404 67.198 7.565 1.00 57.78 1111 ASN A N 1
ATOM 9057 C CA . ASN A 1 1111 ? 13.088 67.130 8.209 1.00 57.78 1111 ASN A CA 1
ATOM 9058 C C . ASN A 1 1111 ? 12.340 65.849 7.829 1.00 57.78 1111 ASN A C 1
ATOM 9060 O O . ASN A 1 1111 ? 11.613 65.302 8.648 1.00 57.78 1111 ASN A O 1
ATOM 9064 N N . LEU A 1 1112 ? 12.566 65.341 6.612 1.00 59.84 1112 LEU A N 1
ATOM 9065 C CA . LEU A 1 1112 ? 12.044 64.046 6.182 1.00 59.84 1112 LEU A CA 1
ATOM 9066 C C . LEU A 1 1112 ? 12.734 62.915 6.954 1.00 59.84 1112 LEU A C 1
ATOM 9068 O O . LEU A 1 1112 ? 12.061 62.034 7.468 1.00 59.84 1112 LEU A O 1
ATOM 9072 N N . ILE A 1 1113 ? 14.061 62.976 7.102 1.00 61.00 1113 ILE A N 1
ATOM 9073 C CA . ILE A 1 1113 ? 14.823 61.998 7.895 1.00 61.00 1113 ILE A CA 1
ATOM 9074 C C . ILE A 1 1113 ? 14.417 62.062 9.376 1.00 61.00 1113 ILE A C 1
ATOM 9076 O O . ILE A 1 1113 ? 14.171 61.023 9.977 1.00 61.00 1113 ILE A O 1
ATOM 9080 N N . ALA A 1 1114 ? 14.267 63.259 9.951 1.00 62.69 1114 ALA A N 1
ATOM 9081 C CA . ALA A 1 1114 ? 13.805 63.444 11.327 1.00 62.69 1114 ALA A CA 1
ATOM 9082 C C . ALA A 1 1114 ? 12.372 62.930 11.533 1.00 62.69 1114 ALA A C 1
ATOM 9084 O O . ALA A 1 1114 ? 12.099 62.289 12.542 1.00 62.69 1114 ALA A O 1
ATOM 9085 N N . PHE A 1 1115 ? 11.478 63.143 10.563 1.00 65.50 1115 PHE A N 1
ATOM 9086 C CA . PHE A 1 1115 ? 10.129 62.581 10.581 1.00 65.50 1115 PHE A CA 1
ATOM 9087 C C . PHE A 1 1115 ? 10.160 61.049 10.527 1.00 65.50 1115 PHE A C 1
ATOM 9089 O O . PHE A 1 1115 ? 9.508 60.403 11.338 1.00 65.50 1115 PHE A O 1
ATOM 9096 N N . MET A 1 1116 ? 10.980 60.450 9.658 1.00 63.56 1116 MET A N 1
ATOM 9097 C CA . MET A 1 1116 ? 11.131 58.991 9.596 1.00 63.56 1116 MET A CA 1
ATOM 9098 C C . MET A 1 1116 ? 11.722 58.399 10.886 1.00 63.56 1116 MET A C 1
ATOM 9100 O O . MET A 1 1116 ? 11.261 57.354 11.339 1.00 63.56 1116 MET A O 1
ATOM 9104 N N . ILE A 1 1117 ? 12.700 59.071 11.504 1.00 65.81 1117 ILE A N 1
ATOM 9105 C CA . ILE A 1 1117 ? 13.260 58.676 12.806 1.00 65.81 1117 ILE A CA 1
ATOM 9106 C C . ILE A 1 1117 ? 12.200 58.806 13.906 1.00 65.81 1117 ILE A C 1
ATOM 9108 O O . ILE A 1 1117 ? 12.068 57.904 14.725 1.00 65.81 1117 ILE A O 1
ATOM 9112 N N . ALA A 1 1118 ? 11.401 59.876 13.908 1.00 66.31 1118 ALA A N 1
ATOM 9113 C CA . ALA A 1 1118 ? 10.311 60.049 14.864 1.00 66.31 1118 ALA A CA 1
ATOM 9114 C C . ALA A 1 1118 ? 9.250 58.944 14.731 1.00 66.31 1118 ALA A C 1
ATOM 9116 O O . ALA A 1 1118 ? 8.825 58.388 15.738 1.00 66.31 1118 ALA A O 1
ATOM 9117 N N . LEU A 1 1119 ? 8.872 58.564 13.505 1.00 63.94 1119 LEU A N 1
ATOM 9118 C CA . LEU A 1 1119 ? 7.942 57.454 13.277 1.00 63.94 1119 LEU A CA 1
ATOM 9119 C C . LEU A 1 1119 ? 8.522 56.104 13.725 1.00 63.94 1119 LEU A C 1
ATOM 9121 O O . LEU A 1 1119 ? 7.805 55.304 14.322 1.00 63.94 1119 LEU A O 1
ATOM 9125 N N . LEU A 1 1120 ? 9.822 55.870 13.513 1.00 65.62 1120 LEU A N 1
ATOM 9126 C CA . LEU A 1 1120 ? 10.512 54.678 14.015 1.00 65.62 1120 LEU A CA 1
ATOM 9127 C C . LEU A 1 1120 ? 10.534 54.634 15.553 1.00 65.62 1120 LEU A C 1
ATOM 9129 O O . LEU A 1 1120 ? 10.283 53.584 16.140 1.00 65.62 1120 LEU A O 1
ATOM 9133 N N . LEU A 1 1121 ? 10.792 55.770 16.209 1.00 65.31 1121 LEU A N 1
ATOM 9134 C CA . LEU A 1 1121 ? 10.773 55.885 17.670 1.00 65.31 1121 LEU A CA 1
ATOM 9135 C C . LEU A 1 1121 ? 9.367 55.678 18.246 1.00 65.31 1121 LEU A C 1
ATOM 9137 O O . LEU A 1 1121 ? 9.231 55.000 19.259 1.00 65.31 1121 LEU A O 1
ATOM 9141 N N . ILE A 1 1122 ? 8.325 56.184 17.576 1.00 66.56 1122 ILE A N 1
ATOM 9142 C CA . ILE A 1 1122 ? 6.923 55.946 17.954 1.00 66.56 1122 ILE A CA 1
ATOM 9143 C C . ILE A 1 1122 ? 6.573 54.456 17.826 1.00 66.56 1122 ILE A C 1
ATOM 9145 O O . ILE A 1 1122 ? 5.963 53.883 18.729 1.00 66.56 1122 ILE A O 1
ATOM 9149 N N . ALA A 1 1123 ? 6.993 53.795 16.743 1.00 64.38 1123 ALA A N 1
ATOM 9150 C CA . ALA A 1 1123 ? 6.776 52.360 16.563 1.00 64.38 1123 ALA A CA 1
ATOM 9151 C C . ALA A 1 1123 ? 7.483 51.524 17.650 1.00 64.38 1123 ALA A C 1
ATOM 9153 O O . ALA A 1 1123 ? 6.892 50.584 18.185 1.00 64.38 1123 ALA A O 1
ATOM 9154 N N . LEU A 1 1124 ? 8.713 51.898 18.025 1.00 65.44 1124 LEU A N 1
ATOM 9155 C CA . LEU A 1 1124 ? 9.457 51.275 19.127 1.00 65.44 1124 LEU A CA 1
ATOM 9156 C C . LEU A 1 1124 ? 8.789 51.522 20.487 1.00 65.44 1124 LEU A C 1
ATOM 9158 O O . LEU A 1 1124 ? 8.664 50.588 21.276 1.00 65.44 1124 LEU A O 1
ATOM 9162 N N . SER A 1 1125 ? 8.295 52.737 20.751 1.00 64.50 1125 SER A N 1
ATOM 9163 C CA . SER A 1 1125 ? 7.599 53.039 22.007 1.00 64.50 1125 SER A CA 1
ATOM 9164 C C . SER A 1 1125 ? 6.273 52.294 22.137 1.00 64.50 1125 SER A C 1
ATOM 9166 O O . SER A 1 1125 ? 5.933 51.861 23.231 1.00 64.50 1125 SER A O 1
ATOM 9168 N N . VAL A 1 1126 ? 5.538 52.092 21.035 1.00 65.75 1126 VAL A N 1
ATOM 9169 C CA . VAL A 1 1126 ? 4.314 51.273 21.033 1.00 65.75 1126 VAL A CA 1
ATOM 9170 C C . VAL A 1 1126 ? 4.653 49.806 21.312 1.00 65.75 1126 VAL A C 1
ATOM 9172 O O . VAL A 1 1126 ? 3.963 49.165 22.098 1.00 65.75 1126 VAL A O 1
ATOM 9175 N N . HIS A 1 1127 ? 5.740 49.273 20.745 1.00 65.50 1127 HIS A N 1
ATOM 9176 C CA . HIS A 1 1127 ? 6.175 47.901 21.028 1.00 65.50 1127 HIS A CA 1
ATOM 9177 C C . HIS A 1 1127 ? 6.528 47.688 22.510 1.00 65.50 1127 HIS A C 1
ATOM 9179 O O . HIS A 1 1127 ? 6.042 46.738 23.125 1.00 65.50 1127 HIS A O 1
ATOM 9185 N N . GLU A 1 1128 ? 7.311 48.595 23.103 1.00 63.72 1128 GLU A N 1
ATOM 9186 C CA . GLU A 1 1128 ? 7.662 48.529 24.528 1.00 63.72 1128 GLU A CA 1
ATOM 9187 C C . GLU A 1 1128 ? 6.452 48.785 25.440 1.00 63.72 1128 GLU A C 1
ATOM 9189 O O . GLU A 1 1128 ? 6.301 48.112 26.457 1.00 63.72 1128 GLU A O 1
ATOM 9194 N N . ALA A 1 1129 ? 5.529 49.675 25.056 1.00 65.69 1129 ALA A N 1
ATOM 9195 C CA . ALA A 1 1129 ? 4.284 49.891 25.793 1.00 65.69 1129 ALA A CA 1
ATOM 9196 C C . ALA A 1 1129 ? 3.405 48.630 25.807 1.00 65.69 1129 ALA A C 1
ATOM 9198 O O . ALA A 1 1129 ? 2.914 48.241 26.861 1.00 65.69 1129 ALA A O 1
ATOM 9199 N N . HIS A 1 1130 ? 3.251 47.938 24.675 1.00 65.00 1130 HIS A N 1
ATOM 9200 C CA . HIS A 1 1130 ? 2.503 46.676 24.615 1.00 65.00 1130 HIS A CA 1
ATOM 9201 C C . HIS A 1 1130 ? 3.137 45.583 25.486 1.00 65.00 1130 HIS A C 1
ATOM 9203 O O . HIS A 1 1130 ? 2.417 44.833 26.147 1.00 65.00 1130 HIS A O 1
ATOM 9209 N N . ARG A 1 1131 ? 4.476 45.523 25.526 1.00 63.84 1131 ARG A N 1
ATOM 9210 C CA . ARG A 1 1131 ? 5.222 44.614 26.404 1.00 63.84 1131 ARG A CA 1
ATOM 9211 C C . ARG A 1 1131 ? 5.033 44.966 27.882 1.00 63.84 1131 ARG A C 1
ATOM 9213 O O . ARG A 1 1131 ? 4.875 44.063 28.696 1.00 63.84 1131 ARG A O 1
ATOM 9220 N N . PHE A 1 1132 ? 5.007 46.256 28.216 1.00 65.50 1132 PHE A N 1
ATOM 9221 C CA . PHE A 1 1132 ? 4.775 46.752 29.574 1.00 65.50 1132 PHE A CA 1
ATOM 9222 C C . PHE A 1 1132 ? 3.338 46.498 30.060 1.00 65.50 1132 PHE A C 1
ATOM 9224 O O . PHE A 1 1132 ? 3.145 46.090 31.200 1.00 65.50 1132 PHE A O 1
ATOM 9231 N N . PHE A 1 1133 ? 2.335 46.665 29.191 1.00 64.69 1133 PHE A N 1
ATOM 9232 C CA . PHE A 1 1133 ? 0.926 46.380 29.497 1.00 64.69 1133 PHE A CA 1
ATOM 9233 C C . PHE A 1 1133 ? 0.552 44.888 29.400 1.00 64.69 1133 PHE A C 1
ATOM 9235 O O . PHE A 1 1133 ? -0.618 44.548 29.564 1.00 64.69 1133 PHE A O 1
ATOM 9242 N N . GLY A 1 1134 ? 1.513 43.990 29.143 1.00 54.97 1134 GLY A N 1
ATOM 9243 C CA . GLY A 1 1134 ? 1.276 42.542 29.110 1.00 54.97 1134 GLY A CA 1
ATOM 9244 C C . GLY A 1 1134 ? 0.359 42.073 27.974 1.00 54.97 1134 GLY A C 1
ATOM 9245 O O . GLY A 1 1134 ? -0.297 41.043 28.099 1.00 54.97 1134 GLY A O 1
ATOM 9246 N N . VAL A 1 1135 ? 0.274 42.824 26.871 1.00 62.75 1135 VAL A N 1
ATOM 9247 C CA . VAL A 1 1135 ? -0.578 42.466 25.730 1.00 62.75 1135 VAL A CA 1
ATOM 9248 C C . VAL A 1 1135 ? 0.117 41.397 24.885 1.00 62.75 1135 VAL A C 1
ATOM 9250 O O . VAL A 1 1135 ? 1.106 41.677 24.201 1.00 62.75 1135 VAL A O 1
ATOM 9253 N N . ASP A 1 1136 ? -0.424 40.176 24.885 1.00 62.00 1136 ASP A N 1
ATOM 9254 C CA . ASP A 1 1136 ? 0.120 39.049 24.122 1.00 62.00 1136 ASP A CA 1
ATOM 9255 C C . ASP A 1 1136 ? 0.041 39.276 22.606 1.00 62.00 1136 ASP A C 1
ATOM 9257 O O . ASP A 1 1136 ? -0.958 38.998 21.937 1.00 62.00 1136 ASP A O 1
ATOM 9261 N N . THR A 1 1137 ? 1.153 39.724 22.023 1.00 59.03 1137 THR A N 1
ATOM 9262 C CA . THR A 1 1137 ? 1.307 39.858 20.563 1.00 59.03 1137 THR A CA 1
ATOM 9263 C C . THR A 1 1137 ? 1.191 38.512 19.828 1.00 59.03 1137 THR A C 1
ATOM 9265 O O . THR A 1 1137 ? 0.839 38.482 18.645 1.00 59.03 1137 THR A O 1
ATOM 9268 N N . HIS A 1 1138 ? 1.398 37.395 20.537 1.00 64.75 1138 HIS A N 1
ATOM 9269 C CA . HIS A 1 1138 ? 1.245 36.029 20.034 1.00 64.75 1138 HIS A CA 1
ATOM 9270 C C . HIS A 1 1138 ? -0.215 35.584 19.857 1.00 64.75 1138 HIS A C 1
ATOM 9272 O O . HIS A 1 1138 ? -0.468 34.718 19.020 1.00 64.75 1138 HIS A O 1
ATOM 9278 N N . ARG A 1 1139 ? -1.188 36.229 20.523 1.00 69.94 1139 ARG A N 1
ATOM 9279 C CA . ARG A 1 1139 ? -2.619 35.875 20.435 1.00 69.94 1139 ARG A CA 1
ATOM 9280 C C . ARG A 1 1139 ? -3.129 35.839 18.991 1.00 69.94 1139 ARG A C 1
ATOM 9282 O O . ARG A 1 1139 ? -3.860 34.936 18.599 1.00 69.94 1139 ARG A O 1
ATOM 9289 N N . SER A 1 1140 ? -2.713 36.805 18.173 1.00 71.06 1140 SER A N 1
ATOM 9290 C CA . SER A 1 1140 ? -3.096 36.874 16.754 1.00 71.06 1140 SER A CA 1
ATOM 9291 C C . SER A 1 1140 ? -2.512 35.740 15.903 1.00 71.06 1140 SER A C 1
ATOM 9293 O O . SER A 1 1140 ? -3.168 35.254 14.981 1.00 71.06 1140 SER A O 1
ATOM 9295 N N . ILE A 1 1141 ? -1.311 35.268 16.248 1.00 71.69 1141 ILE A N 1
ATOM 9296 C CA . ILE A 1 1141 ? -0.635 34.150 15.581 1.00 71.69 1141 ILE A CA 1
ATOM 9297 C C . ILE A 1 1141 ? -1.313 32.831 15.960 1.00 71.69 1141 ILE A C 1
ATOM 9299 O O . ILE A 1 1141 ? -1.573 32.007 15.086 1.00 71.69 1141 ILE A O 1
ATOM 9303 N N . GLU A 1 1142 ? -1.645 32.651 17.237 1.00 75.00 1142 GLU A N 1
ATOM 9304 C CA . GLU A 1 1142 ? -2.341 31.461 17.732 1.00 75.00 1142 GLU A CA 1
ATOM 9305 C C . GLU A 1 1142 ? -3.745 31.332 17.140 1.00 75.00 1142 GLU A C 1
ATOM 9307 O O . GLU A 1 1142 ? -4.127 30.256 16.685 1.00 75.00 1142 GLU A O 1
ATOM 9312 N N . LEU A 1 1143 ? -4.502 32.429 17.067 1.00 75.00 1143 LEU A N 1
ATOM 9313 C CA . LEU A 1 1143 ? -5.836 32.426 16.467 1.00 75.00 1143 LEU A CA 1
ATOM 9314 C C . LEU A 1 1143 ? -5.791 32.162 14.953 1.00 75.00 1143 LEU A C 1
ATOM 9316 O O . LEU A 1 1143 ? -6.625 31.411 14.444 1.00 75.00 1143 LEU A O 1
ATOM 9320 N N . ALA A 1 1144 ? -4.807 32.719 14.238 1.00 75.56 1144 ALA A N 1
ATOM 9321 C CA . ALA A 1 1144 ? -4.592 32.412 12.825 1.00 75.56 1144 ALA A CA 1
ATOM 9322 C C . ALA A 1 1144 ? -4.199 30.937 12.621 1.00 75.56 1144 ALA A C 1
ATOM 9324 O O . ALA A 1 1144 ? -4.704 30.292 11.706 1.00 75.56 1144 ALA A O 1
ATOM 9325 N N . ALA A 1 1145 ? -3.356 30.374 13.493 1.00 76.50 1145 ALA A N 1
ATOM 9326 C CA . ALA A 1 1145 ? -2.989 28.958 13.454 1.00 76.50 1145 ALA A CA 1
ATOM 9327 C C . ALA A 1 1145 ? -4.165 28.026 13.791 1.00 76.50 1145 ALA A C 1
ATOM 9329 O O . ALA A 1 1145 ? -4.269 26.945 13.217 1.00 76.50 1145 ALA A O 1
ATOM 9330 N N . LYS A 1 1146 ? -5.060 28.450 14.690 1.00 80.75 1146 LYS A N 1
ATOM 9331 C CA . LYS A 1 1146 ? -6.205 27.659 15.158 1.00 80.75 1146 LYS A CA 1
ATOM 9332 C C . LYS A 1 1146 ? -7.379 27.641 14.176 1.00 80.75 1146 LYS A C 1
ATOM 9334 O O . LYS A 1 1146 ? -8.027 26.609 14.042 1.00 80.75 1146 LYS A O 1
ATOM 9339 N N . TYR A 1 1147 ? -7.675 28.765 13.517 1.00 80.75 1147 TYR A N 1
ATOM 9340 C CA . TYR A 1 1147 ? -8.890 28.927 12.699 1.00 80.75 1147 TYR A CA 1
ATOM 9341 C C . TYR A 1 1147 ? -8.643 29.003 11.182 1.00 80.75 1147 TYR A C 1
ATOM 9343 O O . TYR A 1 1147 ? -9.598 29.126 10.409 1.00 80.75 1147 TYR A O 1
ATOM 9351 N N . CYS A 1 1148 ? -7.389 28.926 10.726 1.00 82.69 1148 CYS A N 1
ATOM 9352 C CA . CYS A 1 1148 ? -7.084 28.824 9.299 1.00 82.69 1148 CYS A CA 1
ATOM 9353 C C . CYS A 1 1148 ? -7.279 27.391 8.780 1.00 82.69 1148 CYS A C 1
ATOM 9355 O O . CYS A 1 1148 ? -6.797 26.434 9.379 1.00 82.69 1148 CYS A O 1
ATOM 9357 N N . HIS A 1 1149 ? -7.931 27.236 7.624 1.00 80.31 1149 HIS A N 1
ATOM 9358 C CA . HIS A 1 1149 ? -8.243 25.918 7.058 1.00 80.31 1149 HIS A CA 1
ATOM 9359 C C . HIS A 1 1149 ? -7.008 25.135 6.569 1.00 80.31 1149 HIS A C 1
ATOM 9361 O O . HIS A 1 1149 ? -7.005 23.906 6.592 1.00 80.31 1149 HIS A O 1
ATOM 9367 N N . ARG A 1 1150 ? -5.950 25.828 6.117 1.00 76.69 1150 ARG A N 1
ATOM 9368 C CA . ARG A 1 1150 ? -4.677 25.216 5.695 1.00 76.69 1150 ARG A CA 1
ATOM 9369 C C . ARG A 1 1150 ? -3.497 25.938 6.330 1.00 76.69 1150 ARG A C 1
ATOM 9371 O O . ARG A 1 1150 ? -3.344 27.142 6.146 1.00 76.69 1150 ARG A O 1
ATOM 9378 N N . ALA A 1 1151 ? -2.602 25.191 6.975 1.00 72.88 1151 ALA A N 1
ATOM 9379 C CA . ALA A 1 1151 ? -1.400 25.749 7.602 1.00 72.88 1151 ALA A CA 1
ATOM 9380 C C . ALA A 1 1151 ? -0.488 26.506 6.611 1.00 72.88 1151 ALA A C 1
ATOM 9382 O O . ALA A 1 1151 ? 0.192 27.457 6.985 1.00 72.88 1151 ALA A O 1
ATOM 9383 N N . GLU A 1 1152 ? -0.514 26.129 5.329 1.00 70.94 1152 GLU A N 1
ATOM 9384 C CA . GLU A 1 1152 ? 0.260 26.763 4.251 1.00 70.94 1152 GLU A CA 1
ATOM 9385 C C . GLU A 1 1152 ? -0.175 28.202 3.929 1.00 70.94 1152 GLU A C 1
ATOM 9387 O O . GLU A 1 1152 ? 0.580 28.951 3.312 1.00 70.94 1152 GLU A O 1
ATOM 9392 N N . TRP A 1 1153 ? -1.393 28.595 4.310 1.00 77.00 1153 TRP A N 1
ATOM 9393 C CA . TRP A 1 1153 ? -1.928 29.934 4.047 1.00 77.00 1153 TRP A CA 1
ATOM 9394 C C . TRP A 1 1153 ? -1.555 30.948 5.132 1.00 77.00 1153 TRP A C 1
ATOM 9396 O O . TRP A 1 1153 ? -1.874 32.126 4.999 1.00 77.00 1153 TRP A O 1
ATOM 9406 N N . ILE A 1 1154 ? -0.876 30.511 6.195 1.00 75.19 1154 ILE A N 1
ATOM 9407 C CA . ILE A 1 1154 ? -0.459 31.371 7.301 1.00 75.19 1154 ILE A CA 1
ATOM 9408 C C . ILE A 1 1154 ? 0.743 32.219 6.865 1.00 75.19 1154 ILE A C 1
ATOM 9410 O O . ILE A 1 1154 ? 1.873 31.738 6.753 1.00 75.19 1154 ILE A O 1
ATOM 9414 N N . HIS A 1 1155 ? 0.513 33.515 6.656 1.00 67.69 1155 HIS A N 1
ATOM 9415 C CA . HIS A 1 1155 ? 1.557 34.452 6.226 1.00 67.69 1155 HIS A CA 1
ATOM 9416 C C . HIS A 1 1155 ? 2.336 35.026 7.415 1.00 67.69 1155 HIS A C 1
ATOM 9418 O O . HIS A 1 1155 ? 1.976 36.055 7.980 1.00 67.69 1155 HIS A O 1
ATOM 9424 N N . GLN A 1 1156 ? 3.467 34.410 7.768 1.00 58.88 1156 GLN A N 1
ATOM 9425 C CA . GLN A 1 1156 ? 4.345 34.881 8.859 1.00 58.88 1156 GLN A CA 1
ATOM 9426 C C . GLN A 1 1156 ? 5.019 36.244 8.583 1.00 58.88 1156 GLN A C 1
ATOM 9428 O O . GLN A 1 1156 ? 5.542 36.888 9.496 1.00 58.88 1156 GLN A O 1
ATOM 9433 N N . SER A 1 1157 ? 4.988 36.716 7.334 1.00 54.31 1157 SER A N 1
ATOM 9434 C CA . SER A 1 1157 ? 5.511 38.025 6.917 1.00 54.31 1157 SER A CA 1
ATOM 9435 C C . SER A 1 1157 ? 4.734 39.209 7.508 1.00 54.31 1157 SER A C 1
ATOM 9437 O O . SER A 1 1157 ? 5.236 40.333 7.505 1.00 54.31 1157 SER A O 1
ATOM 9439 N N . THR A 1 1158 ? 3.530 38.976 8.044 1.00 56.44 1158 THR A N 1
ATOM 9440 C CA . THR A 1 1158 ? 2.721 40.000 8.721 1.00 56.44 1158 THR A CA 1
ATOM 9441 C C . THR A 1 1158 ? 2.959 40.095 10.229 1.00 56.44 1158 THR A C 1
ATOM 9443 O O . THR A 1 1158 ? 2.317 40.913 10.886 1.00 56.44 1158 THR A O 1
ATOM 9446 N N . THR A 1 1159 ? 3.888 39.312 10.791 1.00 61.44 1159 THR A N 1
ATOM 9447 C CA . THR A 1 1159 ? 4.261 39.408 12.214 1.00 61.44 1159 THR A CA 1
ATOM 9448 C C . THR A 1 1159 ? 4.878 40.777 12.550 1.00 61.44 1159 THR A C 1
ATOM 9450 O O . THR A 1 1159 ? 5.475 41.411 11.668 1.00 61.44 1159 THR A O 1
ATOM 9453 N N . PRO A 1 1160 ? 4.770 41.254 13.809 1.00 57.69 1160 PRO A N 1
ATOM 9454 C CA . PRO A 1 1160 ? 5.316 42.553 14.218 1.00 57.69 1160 PRO A CA 1
ATOM 9455 C C . PRO A 1 1160 ? 6.808 42.688 13.895 1.00 57.69 1160 PRO A C 1
ATOM 9457 O O . PRO A 1 1160 ? 7.236 43.671 13.294 1.00 57.69 1160 PRO A O 1
ATOM 9460 N N . LEU A 1 1161 ? 7.582 41.648 14.216 1.00 57.12 1161 LEU A N 1
ATOM 9461 C CA . LEU A 1 1161 ? 9.034 41.623 14.061 1.00 57.12 1161 LEU A CA 1
ATOM 9462 C C . LEU A 1 1161 ? 9.458 41.580 12.585 1.00 57.12 1161 LEU A C 1
ATOM 9464 O O . LEU A 1 1161 ? 10.290 42.382 12.168 1.00 57.12 1161 LEU A O 1
ATOM 9468 N N . ALA A 1 1162 ? 8.842 40.722 11.763 1.00 57.66 1162 ALA A N 1
ATOM 9469 C CA . ALA A 1 1162 ? 9.131 40.680 10.325 1.00 57.66 1162 ALA A CA 1
ATOM 9470 C C . ALA A 1 1162 ? 8.773 42.001 9.621 1.00 57.66 1162 ALA A C 1
ATOM 9472 O O . ALA A 1 1162 ? 9.476 42.436 8.708 1.00 57.66 1162 ALA A O 1
ATOM 9473 N N . SER A 1 1163 ? 7.707 42.664 10.077 1.00 58.25 1163 SER A N 1
ATOM 9474 C CA . SER A 1 1163 ? 7.292 43.971 9.563 1.00 58.25 1163 SER A CA 1
ATOM 9475 C C . SER A 1 1163 ? 8.298 45.065 9.928 1.00 58.25 1163 SER A C 1
ATOM 9477 O O . SER A 1 1163 ? 8.697 45.831 9.058 1.00 58.25 1163 SER A O 1
ATOM 9479 N N . PHE A 1 1164 ? 8.780 45.071 11.174 1.00 59.22 1164 PHE A N 1
ATOM 9480 C CA . PHE A 1 1164 ? 9.798 46.008 11.649 1.00 59.22 1164 PHE A CA 1
ATOM 9481 C C . PHE A 1 1164 ? 11.122 45.890 10.874 1.00 59.22 1164 PHE A C 1
ATOM 9483 O O . PHE A 1 1164 ? 11.650 46.895 10.401 1.00 59.22 1164 PHE A O 1
ATOM 9490 N N . PHE A 1 1165 ? 11.637 44.667 10.675 1.00 56.97 1165 PHE A N 1
ATOM 9491 C CA . PHE A 1 1165 ? 12.862 44.433 9.891 1.00 56.97 1165 PHE A CA 1
ATOM 9492 C C . PHE A 1 1165 ? 12.749 44.958 8.458 1.00 56.97 1165 PHE A C 1
ATOM 9494 O O . PHE A 1 1165 ? 13.703 45.528 7.924 1.00 56.97 1165 PHE A O 1
ATOM 9501 N N . ARG A 1 1166 ? 11.576 44.790 7.840 1.00 57.25 1166 ARG A N 1
ATOM 9502 C CA . ARG A 1 1166 ? 11.313 45.288 6.491 1.00 57.25 1166 ARG A CA 1
ATOM 9503 C C . ARG A 1 1166 ? 11.307 46.817 6.447 1.00 57.25 1166 ARG A C 1
ATOM 9505 O O . ARG A 1 1166 ? 11.936 47.389 5.562 1.00 57.25 1166 ARG A O 1
ATOM 9512 N N . ASP A 1 1167 ? 10.661 47.472 7.407 1.00 59.50 1167 ASP A N 1
ATOM 9513 C CA . ASP A 1 1167 ? 10.542 48.935 7.438 1.00 59.50 1167 ASP A CA 1
ATOM 9514 C C . ASP A 1 1167 ? 11.899 49.614 7.729 1.00 59.50 1167 ASP A C 1
ATOM 9516 O O . ASP A 1 1167 ? 12.261 50.593 7.071 1.00 59.50 1167 ASP A O 1
ATOM 9520 N N . VAL A 1 1168 ? 12.714 49.043 8.626 1.00 56.56 1168 VAL A N 1
ATOM 9521 C CA . VAL A 1 1168 ? 14.104 49.481 8.868 1.00 56.56 1168 VAL A CA 1
ATOM 9522 C C . VAL A 1 1168 ? 14.987 49.244 7.639 1.00 56.56 1168 VAL A C 1
ATOM 9524 O O . VAL A 1 1168 ? 15.768 50.119 7.264 1.00 56.56 1168 VAL A O 1
ATOM 9527 N N . GLY A 1 1169 ? 14.840 48.099 6.966 1.00 57.41 1169 GLY A N 1
ATOM 9528 C CA . GLY A 1 1169 ? 15.564 47.798 5.728 1.00 57.41 1169 GLY A CA 1
ATOM 9529 C C . GLY A 1 1169 ? 15.281 48.814 4.618 1.00 57.41 1169 GLY A C 1
ATOM 9530 O O . GLY A 1 1169 ? 16.207 49.286 3.956 1.00 57.41 1169 GLY A O 1
ATOM 9531 N N . VAL A 1 1170 ? 14.021 49.235 4.472 1.00 55.69 1170 VAL A N 1
ATOM 9532 C CA . VAL A 1 1170 ? 13.625 50.282 3.516 1.00 55.69 1170 VAL A CA 1
ATOM 9533 C C . VAL A 1 1170 ? 14.265 51.618 3.886 1.00 55.69 1170 VAL A C 1
ATOM 9535 O O . VAL A 1 1170 ? 14.835 52.277 3.018 1.00 55.69 1170 VAL A O 1
ATOM 9538 N N . LEU A 1 1171 ? 14.235 52.010 5.162 1.00 54.75 1171 LEU A N 1
ATOM 9539 C CA . LEU A 1 1171 ? 14.860 53.247 5.641 1.00 54.75 1171 LEU A CA 1
ATOM 9540 C C . LEU A 1 1171 ? 16.366 53.286 5.369 1.00 54.75 1171 LEU A C 1
ATOM 9542 O O . LEU A 1 1171 ? 16.872 54.292 4.871 1.00 54.75 1171 LEU A O 1
ATOM 9546 N N . ILE A 1 1172 ? 17.067 52.181 5.631 1.00 54.81 1172 ILE A N 1
ATOM 9547 C CA . ILE A 1 1172 ? 18.497 52.030 5.335 1.00 54.81 1172 ILE A CA 1
ATOM 9548 C C . ILE A 1 1172 ? 18.737 52.117 3.825 1.00 54.81 1172 ILE A C 1
ATOM 9550 O O . ILE A 1 1172 ? 19.628 52.843 3.388 1.00 54.81 1172 ILE A O 1
ATOM 9554 N N . SER A 1 1173 ? 17.918 51.442 3.013 1.00 54.81 1173 SER A N 1
ATOM 9555 C CA . SER A 1 1173 ? 18.050 51.482 1.552 1.00 54.81 1173 SER A CA 1
ATOM 9556 C C . SER A 1 1173 ? 17.890 52.903 1.002 1.00 54.81 1173 SER A C 1
ATOM 9558 O O . SER A 1 1173 ? 18.680 53.332 0.163 1.00 54.81 1173 SER A O 1
ATOM 9560 N N . VAL A 1 1174 ? 16.938 53.677 1.536 1.00 54.94 1174 VAL A N 1
ATOM 9561 C CA . VAL A 1 1174 ? 16.716 55.078 1.166 1.00 54.94 1174 VAL A CA 1
ATOM 9562 C C . VAL A 1 1174 ? 17.862 55.958 1.668 1.00 54.94 1174 VAL A C 1
ATOM 9564 O O . VAL A 1 1174 ? 18.322 56.818 0.920 1.00 54.94 1174 VAL A O 1
ATOM 9567 N N . ALA A 1 1175 ? 18.382 55.727 2.876 1.00 54.25 1175 ALA A N 1
ATOM 9568 C CA . ALA A 1 1175 ? 19.547 56.441 3.400 1.00 54.25 1175 ALA A CA 1
ATOM 9569 C C . ALA A 1 1175 ? 20.800 56.218 2.532 1.00 54.25 1175 ALA A C 1
ATOM 9571 O O . ALA A 1 1175 ? 21.493 57.179 2.203 1.00 54.25 1175 ALA A O 1
ATOM 9572 N N . ILE A 1 1176 ? 21.042 54.983 2.080 1.00 53.84 1176 ILE A N 1
ATOM 9573 C CA . ILE A 1 1176 ? 22.138 54.631 1.162 1.00 53.84 1176 ILE A CA 1
ATOM 9574 C C . ILE A 1 1176 ? 21.923 55.272 -0.216 1.00 53.84 1176 ILE A C 1
ATOM 9576 O O . ILE A 1 1176 ? 22.845 55.860 -0.786 1.00 53.84 1176 ILE A O 1
ATOM 9580 N N . LEU A 1 1177 ? 20.695 55.218 -0.746 1.00 53.94 1177 LEU A N 1
ATOM 9581 C CA . LEU A 1 1177 ? 20.347 55.834 -2.029 1.00 53.94 1177 LEU A CA 1
ATOM 9582 C C . LEU A 1 1177 ? 20.547 57.361 -1.996 1.00 53.94 1177 LEU A C 1
ATOM 9584 O O . LEU A 1 1177 ? 20.980 57.961 -2.982 1.00 53.94 1177 LEU A O 1
ATOM 9588 N N . LEU A 1 1178 ? 20.260 57.992 -0.853 1.00 52.09 1178 LEU A N 1
ATOM 9589 C CA . LEU A 1 1178 ? 20.450 59.424 -0.620 1.00 52.09 1178 LEU A CA 1
ATOM 9590 C C . LEU A 1 1178 ? 21.922 59.794 -0.392 1.00 52.09 1178 LEU A C 1
ATOM 9592 O O . LEU A 1 1178 ? 22.354 60.823 -0.913 1.00 52.09 1178 LEU A O 1
ATOM 9596 N N . ALA A 1 1179 ? 22.704 58.957 0.299 1.00 53.16 1179 ALA A N 1
ATOM 9597 C CA . ALA A 1 1179 ? 24.151 59.133 0.451 1.00 53.16 1179 ALA A CA 1
ATOM 9598 C C . ALA A 1 1179 ? 24.875 59.118 -0.908 1.00 53.16 1179 ALA A C 1
ATOM 9600 O O . ALA A 1 1179 ? 25.810 59.880 -1.131 1.00 53.16 1179 ALA A O 1
ATOM 9601 N N . ASN A 1 1180 ? 24.378 58.336 -1.870 1.00 47.41 1180 ASN A N 1
ATOM 9602 C CA . ASN A 1 1180 ? 24.917 58.311 -3.231 1.00 47.41 1180 ASN A CA 1
ATOM 9603 C C . ASN A 1 1180 ? 24.580 59.570 -4.056 1.00 47.41 1180 ASN A C 1
ATOM 9605 O O . ASN A 1 1180 ? 25.267 59.890 -5.027 1.00 47.41 1180 ASN A O 1
ATOM 9609 N N . LYS A 1 1181 ? 23.539 60.323 -3.677 1.00 45.06 1181 LYS A N 1
ATOM 9610 C CA . LYS A 1 1181 ? 23.128 61.538 -4.392 1.00 45.06 1181 LYS A CA 1
ATOM 9611 C C . LYS A 1 1181 ? 24.051 62.730 -4.110 1.00 45.06 1181 LYS A C 1
ATOM 9613 O O . LYS A 1 1181 ? 24.175 63.582 -4.984 1.00 45.06 1181 LYS A O 1
ATOM 9618 N N . SER A 1 1182 ? 24.724 62.775 -2.952 1.00 43.56 1182 SER A N 1
ATOM 9619 C CA . SER A 1 1182 ? 25.755 63.791 -2.671 1.00 43.56 1182 SER A CA 1
ATOM 9620 C C . SER A 1 1182 ? 27.061 63.531 -3.432 1.00 43.56 1182 SER A C 1
ATOM 9622 O O . SER A 1 1182 ? 27.742 64.487 -3.797 1.00 43.56 1182 SER A O 1
ATOM 9624 N N . MET A 1 1183 ? 27.374 62.269 -3.765 1.00 42.00 1183 MET A N 1
ATOM 9625 C CA . MET A 1 1183 ? 28.517 61.932 -4.629 1.00 42.00 1183 MET A CA 1
ATOM 9626 C C . MET A 1 1183 ? 28.296 62.319 -6.099 1.00 42.00 1183 MET A C 1
ATOM 9628 O O . MET A 1 1183 ? 29.247 62.677 -6.788 1.00 42.00 1183 MET A O 1
ATOM 9632 N N . PHE A 1 1184 ? 27.051 62.314 -6.585 1.00 43.25 1184 PHE A N 1
ATOM 9633 C CA . PHE A 1 1184 ? 26.741 62.652 -7.981 1.00 43.25 1184 PHE A CA 1
ATOM 9634 C C . PHE A 1 1184 ? 26.535 64.152 -8.254 1.00 43.25 1184 PHE A C 1
ATOM 9636 O O . PHE A 1 1184 ? 26.497 64.552 -9.416 1.00 43.25 1184 PHE A O 1
ATOM 9643 N N . THR A 1 1185 ? 26.431 65.006 -7.229 1.00 41.84 1185 THR A N 1
ATOM 9644 C CA . THR A 1 1185 ? 26.229 66.458 -7.417 1.00 41.84 1185 THR A CA 1
ATOM 9645 C C . THR A 1 1185 ? 27.481 67.247 -7.810 1.00 41.84 1185 THR A C 1
ATOM 9647 O O . THR A 1 1185 ? 27.365 68.448 -8.028 1.00 41.84 1185 THR A O 1
ATOM 9650 N N . ASN A 1 1186 ? 28.647 66.605 -7.963 1.00 40.94 1186 ASN A N 1
ATOM 9651 C CA . ASN A 1 1186 ? 29.877 67.286 -8.392 1.00 40.94 1186 ASN A CA 1
ATOM 9652 C C . ASN A 1 1186 ? 30.180 67.228 -9.897 1.00 40.94 1186 ASN A C 1
ATOM 9654 O O . ASN A 1 1186 ? 31.150 67.849 -10.317 1.00 40.94 1186 ASN A O 1
ATOM 9658 N N . ASN A 1 1187 ? 29.358 66.576 -10.728 1.00 36.16 1187 ASN A N 1
ATOM 9659 C CA . ASN A 1 1187 ? 29.545 66.614 -12.182 1.00 36.16 1187 ASN A CA 1
ATOM 9660 C C . ASN A 1 1187 ? 28.324 67.190 -12.907 1.00 36.16 1187 ASN A C 1
ATOM 9662 O O . ASN A 1 1187 ? 27.211 66.668 -12.867 1.00 36.16 1187 ASN A O 1
ATOM 9666 N N . ASN A 1 1188 ? 28.575 68.323 -13.556 1.00 41.12 1188 ASN A N 1
ATOM 9667 C CA . ASN A 1 1188 ? 27.623 69.168 -14.259 1.00 41.12 1188 ASN A CA 1
ATOM 9668 C C . ASN A 1 1188 ? 27.036 68.533 -15.535 1.00 41.12 1188 ASN A C 1
ATOM 9670 O O . ASN A 1 1188 ? 27.713 67.810 -16.256 1.00 41.12 1188 ASN A O 1
ATOM 9674 N N . LYS A 1 1189 ? 25.815 68.998 -15.856 1.00 44.16 1189 LYS A N 1
ATOM 9675 C CA . LYS A 1 1189 ? 25.123 69.020 -17.165 1.00 44.16 1189 LYS A CA 1
ATOM 9676 C C . LYS A 1 1189 ? 24.754 67.672 -17.809 1.00 44.16 1189 LYS A C 1
ATOM 9678 O O . LYS A 1 1189 ? 25.524 67.134 -18.583 1.00 44.16 1189 LYS A O 1
ATOM 9683 N N . ILE A 1 1190 ? 23.488 67.262 -17.642 1.00 39.75 1190 ILE A N 1
ATOM 9684 C CA . ILE A 1 1190 ? 22.583 66.766 -18.708 1.00 39.75 1190 ILE A CA 1
ATOM 9685 C C . ILE A 1 1190 ? 21.140 67.021 -18.234 1.00 39.75 1190 ILE A C 1
ATOM 9687 O O . ILE A 1 1190 ? 20.681 66.445 -17.249 1.00 39.75 1190 ILE A O 1
ATOM 9691 N N . ALA A 1 1191 ? 20.422 67.899 -18.935 1.00 42.19 1191 ALA A N 1
ATOM 9692 C CA . ALA A 1 1191 ? 19.081 68.363 -18.572 1.00 42.19 1191 ALA A CA 1
ATOM 9693 C C . ALA A 1 1191 ? 17.925 67.582 -19.243 1.00 42.19 1191 ALA A C 1
ATOM 9695 O O . ALA A 1 1191 ? 16.795 68.050 -19.213 1.00 42.19 1191 ALA A O 1
ATOM 9696 N N . SER A 1 1192 ? 18.148 66.391 -19.820 1.00 40.09 1192 SER A N 1
ATOM 9697 C CA . SER A 1 1192 ? 17.097 65.667 -20.576 1.00 40.09 1192 SER A CA 1
ATOM 9698 C C . SER A 1 1192 ? 16.809 64.217 -20.149 1.00 40.09 1192 SER A C 1
ATOM 9700 O O . SER A 1 1192 ? 16.039 63.527 -20.808 1.00 40.09 1192 SER A O 1
ATOM 9702 N N . LYS A 1 1193 ? 17.343 63.733 -19.017 1.00 41.69 1193 LYS A N 1
ATOM 9703 C CA . LYS A 1 1193 ? 17.048 62.378 -18.485 1.00 41.69 1193 LYS A CA 1
ATOM 9704 C C . LYS A 1 1193 ? 16.522 62.374 -17.044 1.00 41.69 1193 LYS A C 1
ATOM 9706 O O . LYS A 1 1193 ? 16.768 61.440 -16.281 1.00 41.69 1193 LYS A O 1
ATOM 9711 N N . PHE A 1 1194 ? 15.773 63.405 -16.655 1.00 44.44 1194 PHE A N 1
ATOM 9712 C CA . PHE A 1 1194 ? 15.276 63.538 -15.278 1.00 44.44 1194 PHE A CA 1
ATOM 9713 C C . PHE A 1 1194 ? 14.204 62.490 -14.905 1.00 44.44 1194 PHE A C 1
ATOM 9715 O O . PHE A 1 1194 ? 14.124 62.077 -13.750 1.00 44.44 1194 PHE A O 1
ATOM 9722 N N . PHE A 1 1195 ? 13.423 62.007 -15.881 1.00 40.62 1195 PHE A N 1
ATOM 9723 C CA . PHE A 1 1195 ? 12.389 60.983 -15.669 1.00 40.62 1195 PHE A CA 1
ATOM 9724 C C . PHE A 1 1195 ? 12.969 59.555 -15.639 1.00 40.62 1195 PHE A C 1
ATOM 9726 O O . PHE A 1 1195 ? 12.687 58.782 -14.728 1.00 40.62 1195 PHE A O 1
ATOM 9733 N N . SER A 1 1196 ? 13.869 59.232 -16.578 1.00 47.88 1196 SER A N 1
ATOM 9734 C CA . SER A 1 1196 ? 14.508 57.908 -16.692 1.00 47.88 1196 SER A CA 1
ATOM 9735 C C . SER A 1 1196 ? 15.403 57.567 -15.495 1.00 47.88 1196 SER A C 1
ATOM 9737 O O . SER A 1 1196 ? 15.398 56.427 -15.039 1.00 47.88 1196 SER A O 1
ATOM 9739 N N . THR A 1 1197 ? 16.125 58.542 -14.934 1.00 48.41 1197 THR A N 1
ATOM 9740 C CA . THR A 1 1197 ? 17.022 58.300 -13.789 1.00 48.41 1197 THR A CA 1
ATOM 9741 C C . THR A 1 1197 ? 16.266 58.086 -12.480 1.00 48.41 1197 THR A C 1
ATOM 9743 O O . THR A 1 1197 ? 16.623 57.188 -11.724 1.00 48.41 1197 THR A O 1
ATOM 9746 N N . LYS A 1 1198 ? 15.179 58.828 -12.227 1.00 46.03 1198 LYS A N 1
ATOM 9747 C CA . LYS A 1 1198 ? 14.324 58.607 -11.048 1.00 46.03 1198 LYS A CA 1
ATOM 9748 C C . LYS A 1 1198 ? 13.519 57.313 -11.140 1.00 46.03 1198 LYS A C 1
ATOM 9750 O O . LYS A 1 1198 ? 13.371 56.627 -10.135 1.00 46.03 1198 LYS A O 1
ATOM 9755 N N . PHE A 1 1199 ? 13.043 56.962 -12.334 1.00 46.31 1199 PHE A N 1
ATOM 9756 C CA . PHE A 1 1199 ? 12.338 55.704 -12.573 1.00 46.31 1199 PHE A CA 1
ATOM 9757 C C . PHE A 1 1199 ? 13.274 54.495 -12.434 1.00 46.31 1199 PHE A C 1
ATOM 9759 O O . PHE A 1 1199 ? 12.929 53.526 -11.765 1.00 46.31 1199 PHE A O 1
ATOM 9766 N N . ALA A 1 1200 ? 14.500 54.586 -12.963 1.00 47.94 1200 ALA A N 1
ATOM 9767 C CA . ALA A 1 1200 ? 15.530 53.567 -12.769 1.00 47.94 1200 ALA A CA 1
ATOM 9768 C C . ALA A 1 1200 ? 15.941 53.436 -11.294 1.00 47.94 1200 ALA A C 1
ATOM 9770 O O . ALA A 1 1200 ? 16.071 52.324 -10.803 1.00 47.94 1200 ALA A O 1
ATOM 9771 N N . GLN A 1 1201 ? 16.082 54.546 -10.562 1.00 50.06 1201 GLN A N 1
ATOM 9772 C CA . GLN A 1 1201 ? 16.354 54.531 -9.118 1.00 50.06 1201 GLN A CA 1
ATOM 9773 C C . GLN A 1 1201 ? 15.197 53.930 -8.306 1.00 50.06 1201 GLN A C 1
ATOM 9775 O O . GLN A 1 1201 ? 15.447 53.189 -7.359 1.00 50.06 1201 GLN A O 1
ATOM 9780 N N . ALA A 1 1202 ? 13.945 54.198 -8.690 1.00 48.00 1202 ALA A N 1
ATOM 9781 C CA . ALA A 1 1202 ? 12.770 53.582 -8.080 1.00 48.00 1202 ALA A CA 1
ATOM 9782 C C . ALA A 1 1202 ? 12.725 52.067 -8.345 1.00 48.00 1202 ALA A C 1
ATOM 9784 O O . ALA A 1 1202 ? 12.514 51.299 -7.413 1.00 48.00 1202 ALA A O 1
ATOM 9785 N N . LEU A 1 1203 ? 13.014 51.627 -9.574 1.00 49.12 1203 LEU A N 1
ATOM 9786 C CA . LEU A 1 1203 ? 13.126 50.209 -9.935 1.00 49.12 1203 LEU A CA 1
ATOM 9787 C C . LEU A 1 1203 ? 14.263 49.497 -9.193 1.00 49.12 1203 LEU A C 1
ATOM 9789 O O . LEU A 1 1203 ? 14.081 48.372 -8.740 1.00 49.12 1203 LEU A O 1
ATOM 9793 N N . LEU A 1 1204 ? 15.414 50.152 -9.026 1.00 50.62 1204 LEU A N 1
ATOM 9794 C CA . LEU A 1 1204 ? 16.558 49.602 -8.294 1.00 50.62 1204 LEU A CA 1
ATOM 9795 C C . LEU A 1 1204 ? 16.256 49.496 -6.791 1.00 50.62 1204 LEU A C 1
ATOM 9797 O O . LEU A 1 1204 ? 16.603 48.498 -6.167 1.00 50.62 1204 LEU A O 1
ATOM 9801 N N . GLY A 1 1205 ? 15.535 50.474 -6.230 1.00 47.81 1205 GLY A N 1
ATOM 9802 C CA . GLY A 1 1205 ? 15.013 50.417 -4.862 1.00 47.81 1205 GLY A CA 1
ATOM 9803 C C . GLY A 1 1205 ? 13.970 49.312 -4.661 1.00 47.81 1205 GLY A C 1
ATOM 9804 O O . GLY A 1 1205 ? 14.029 48.587 -3.671 1.00 47.81 1205 GLY A O 1
ATOM 9805 N N . VAL A 1 1206 ? 13.058 49.122 -5.621 1.00 49.06 1206 VAL A N 1
ATOM 9806 C CA . VAL A 1 1206 ? 12.086 48.013 -5.614 1.00 49.06 1206 VAL A CA 1
ATOM 9807 C C . VAL A 1 1206 ? 12.800 46.661 -5.734 1.00 49.06 1206 VAL A C 1
ATOM 9809 O O . VAL A 1 1206 ? 12.475 45.741 -4.989 1.00 49.06 1206 VAL A O 1
ATOM 9812 N N . GLY A 1 1207 ? 13.817 46.550 -6.593 1.00 50.16 1207 GLY A N 1
ATOM 9813 C CA . GLY A 1 1207 ? 14.634 45.342 -6.744 1.00 50.16 1207 GLY A CA 1
ATOM 9814 C C . GLY A 1 1207 ? 15.432 44.987 -5.484 1.00 50.16 1207 GLY A C 1
ATOM 9815 O O . GLY A 1 1207 ? 15.441 43.831 -5.069 1.00 50.16 1207 GLY A O 1
ATOM 9816 N N . LEU A 1 1208 ? 16.036 45.978 -4.818 1.00 50.41 1208 LEU A N 1
ATOM 9817 C CA . LEU A 1 1208 ? 16.704 45.795 -3.521 1.00 50.41 1208 LEU A CA 1
ATOM 9818 C C . LEU A 1 1208 ? 15.721 45.373 -2.421 1.00 50.41 1208 LEU A C 1
ATOM 9820 O O . LEU A 1 1208 ? 16.026 44.462 -1.655 1.00 50.41 1208 LEU A O 1
ATOM 9824 N N . ASN A 1 1209 ? 14.523 45.963 -2.370 1.00 48.12 1209 ASN A N 1
ATOM 9825 C CA . ASN A 1 1209 ? 13.479 45.544 -1.428 1.00 48.12 1209 ASN A CA 1
ATOM 9826 C C . ASN A 1 1209 ? 12.999 44.108 -1.679 1.00 48.12 1209 ASN A C 1
ATOM 9828 O O . ASN A 1 1209 ? 12.769 43.367 -0.724 1.00 48.12 1209 ASN A O 1
ATOM 9832 N N . GLN A 1 1210 ? 12.878 43.689 -2.942 1.00 49.66 1210 GLN A N 1
ATOM 9833 C CA . GLN A 1 1210 ? 12.539 42.304 -3.279 1.00 49.66 1210 GLN A CA 1
ATOM 9834 C C . GLN A 1 1210 ? 13.657 41.325 -2.896 1.00 49.66 1210 GLN A C 1
ATOM 9836 O O . GLN A 1 1210 ? 13.361 40.233 -2.420 1.00 49.66 1210 GLN A O 1
ATOM 9841 N N . LEU A 1 1211 ? 14.927 41.725 -3.016 1.00 51.28 1211 LEU A N 1
ATOM 9842 C CA . LEU A 1 1211 ? 16.068 40.930 -2.547 1.00 51.28 1211 LEU A CA 1
ATOM 9843 C C . LEU A 1 1211 ? 16.098 40.791 -1.017 1.00 51.28 1211 LEU A C 1
ATOM 9845 O O . LEU A 1 1211 ? 16.357 39.701 -0.513 1.00 51.28 1211 LEU A O 1
ATOM 9849 N N . VAL A 1 1212 ? 15.780 41.851 -0.266 1.00 49.44 1212 VAL A N 1
ATOM 9850 C CA . VAL A 1 1212 ? 15.664 41.788 1.206 1.00 49.44 1212 VAL A CA 1
ATOM 9851 C C . VAL A 1 1212 ? 14.488 40.904 1.635 1.00 49.44 1212 VAL A C 1
ATOM 9853 O O . VAL A 1 1212 ? 14.603 40.163 2.608 1.00 49.44 1212 VAL A O 1
ATOM 9856 N N . ALA A 1 1213 ? 13.382 40.905 0.884 1.00 47.72 1213 ALA A N 1
ATOM 9857 C CA . ALA A 1 1213 ? 12.230 40.038 1.140 1.00 47.72 1213 ALA A CA 1
ATOM 9858 C C . ALA A 1 1213 ? 12.514 38.534 0.922 1.00 47.72 1213 ALA A C 1
ATOM 9860 O O . ALA A 1 1213 ? 11.753 37.701 1.414 1.00 47.72 1213 ALA A O 1
ATOM 9861 N N . LEU A 1 1214 ? 13.603 38.174 0.225 1.00 49.62 1214 LEU A N 1
ATOM 9862 C CA . LEU A 1 1214 ? 14.067 36.786 0.079 1.00 49.62 1214 LEU A CA 1
ATOM 9863 C C . LEU A 1 1214 ? 14.852 36.284 1.302 1.00 49.62 1214 LEU A C 1
ATOM 9865 O O . LEU A 1 1214 ? 15.109 35.084 1.413 1.00 49.62 1214 LEU A O 1
ATOM 9869 N N . ILE A 1 1215 ? 15.229 37.172 2.229 1.00 55.59 1215 ILE A N 1
ATOM 9870 C CA . ILE A 1 1215 ? 15.912 36.790 3.464 1.00 55.59 1215 ILE A CA 1
ATOM 9871 C C . ILE A 1 1215 ? 14.872 36.174 4.419 1.00 55.59 1215 ILE A C 1
ATOM 9873 O O . ILE A 1 1215 ? 13.870 36.819 4.735 1.00 55.59 1215 ILE A O 1
ATOM 9877 N N . PRO A 1 1216 ? 15.071 34.939 4.919 1.00 49.75 1216 PRO A N 1
ATOM 9878 C CA . PRO A 1 1216 ? 14.129 34.281 5.821 1.00 49.75 1216 PRO A CA 1
ATOM 9879 C C . PRO A 1 1216 ? 14.241 34.864 7.242 1.00 49.75 1216 PRO A C 1
ATOM 9881 O O . PRO A 1 1216 ? 14.835 34.264 8.139 1.00 49.75 1216 PRO A O 1
ATOM 9884 N N . ILE A 1 1217 ? 13.656 36.049 7.445 1.00 48.47 1217 ILE A N 1
ATOM 9885 C CA . ILE A 1 1217 ? 13.737 36.853 8.681 1.00 48.47 1217 ILE A CA 1
ATOM 9886 C C . ILE A 1 1217 ? 13.245 36.079 9.918 1.00 48.47 1217 ILE A C 1
ATOM 9888 O O . ILE A 1 1217 ? 13.802 36.234 11.000 1.00 48.47 1217 ILE A O 1
ATOM 9892 N N . GLY A 1 1218 ? 12.280 35.166 9.759 1.00 45.53 1218 GLY A N 1
ATOM 9893 C CA . GLY A 1 1218 ? 11.739 34.346 10.854 1.00 45.53 1218 GLY A CA 1
ATOM 9894 C C . GLY A 1 1218 ? 12.710 33.329 11.477 1.00 45.53 1218 GLY A C 1
ATOM 9895 O O . GLY A 1 1218 ? 12.335 32.658 12.432 1.00 45.53 1218 GLY A O 1
ATOM 9896 N N . ARG A 1 1219 ? 13.937 33.184 10.951 1.00 49.25 1219 ARG A N 1
ATOM 9897 C CA . ARG A 1 1219 ? 14.968 32.260 11.469 1.00 49.25 1219 ARG A CA 1
ATOM 9898 C C . ARG A 1 1219 ? 16.214 32.958 12.027 1.00 49.25 1219 ARG A C 1
ATOM 9900 O O . ARG A 1 1219 ? 17.156 32.275 12.423 1.00 49.25 1219 ARG A O 1
ATOM 9907 N N . LEU A 1 1220 ? 16.253 34.291 12.033 1.00 49.31 1220 LEU A N 1
ATOM 9908 C CA . LEU A 1 1220 ? 17.412 35.049 12.507 1.00 49.31 1220 LEU A CA 1
ATOM 9909 C C . LEU A 1 1220 ? 17.428 35.139 14.051 1.00 49.31 1220 LEU A C 1
ATOM 9911 O O . LEU A 1 1220 ? 16.417 35.516 14.642 1.00 49.31 1220 LEU A O 1
ATOM 9915 N N . PRO A 1 1221 ? 18.553 34.817 14.723 1.00 48.25 1221 PRO A N 1
ATOM 9916 C CA . PRO A 1 1221 ? 18.682 34.937 16.176 1.00 48.25 1221 PRO A CA 1
ATOM 9917 C C . PRO A 1 1221 ? 18.526 36.387 16.658 1.00 48.25 1221 PRO A C 1
ATOM 9919 O O . PRO A 1 1221 ? 19.141 37.297 16.104 1.00 48.25 1221 PRO A O 1
ATOM 9922 N N . THR A 1 1222 ? 17.813 36.603 17.766 1.00 49.69 1222 THR A N 1
ATOM 9923 C CA . THR A 1 1222 ? 17.699 37.907 18.460 1.00 49.69 1222 THR A CA 1
ATOM 9924 C C . THR A 1 1222 ? 19.051 38.499 18.884 1.00 49.69 1222 THR A C 1
ATOM 9926 O O . THR A 1 1222 ? 19.174 39.707 19.051 1.00 49.69 1222 THR A O 1
ATOM 9929 N N . ALA A 1 1223 ? 20.106 37.689 18.998 1.00 47.28 1223 ALA A N 1
ATOM 9930 C CA . ALA A 1 1223 ? 21.466 38.164 19.268 1.00 47.28 1223 ALA A CA 1
ATOM 9931 C C . ALA A 1 1223 ? 22.081 38.955 18.093 1.00 47.28 1223 ALA A C 1
ATOM 9933 O O . ALA A 1 1223 ? 22.797 39.933 18.308 1.00 47.28 1223 ALA A O 1
ATOM 9934 N N . LEU A 1 1224 ? 21.760 38.580 16.848 1.00 50.28 1224 LEU A N 1
ATOM 9935 C CA . LEU A 1 1224 ? 22.203 39.303 15.648 1.00 50.28 1224 LEU A CA 1
ATOM 9936 C C . LEU A 1 1224 ? 21.552 40.693 15.554 1.00 50.28 1224 LEU A C 1
ATOM 9938 O O . LEU A 1 1224 ? 22.159 41.617 15.021 1.00 50.28 1224 LEU A O 1
ATOM 9942 N N . PHE A 1 1225 ? 20.362 40.864 16.138 1.00 44.12 1225 PHE A N 1
ATOM 9943 C CA . PHE A 1 1225 ? 19.674 42.152 16.238 1.00 44.12 1225 PHE A CA 1
ATOM 9944 C C . PHE A 1 1225 ? 20.440 43.157 17.116 1.00 44.12 1225 PHE A C 1
ATOM 9946 O O . PHE A 1 1225 ? 20.719 44.263 16.659 1.00 44.12 1225 PHE A O 1
ATOM 9953 N N . TYR A 1 1226 ? 20.872 42.771 18.323 1.00 46.62 1226 TYR A N 1
ATOM 9954 C CA . TYR A 1 1226 ? 21.678 43.657 19.180 1.00 46.62 1226 TYR A CA 1
ATOM 9955 C C . TYR A 1 1226 ? 23.070 43.932 18.592 1.00 46.62 1226 TYR A C 1
ATOM 9957 O O . TYR A 1 1226 ? 23.570 45.052 18.691 1.00 46.62 1226 TYR A O 1
ATOM 9965 N N . ALA A 1 1227 ? 23.665 42.949 17.908 1.00 45.09 1227 ALA A N 1
ATOM 9966 C CA . ALA A 1 1227 ? 24.971 43.097 17.267 1.00 45.09 1227 ALA A CA 1
ATOM 9967 C C . ALA A 1 1227 ? 24.969 44.091 16.088 1.00 45.09 1227 ALA A C 1
ATOM 9969 O O . ALA A 1 1227 ? 25.966 44.774 15.872 1.00 45.09 1227 ALA A O 1
ATOM 9970 N N . VAL A 1 1228 ? 23.860 44.205 15.345 1.00 44.62 1228 VAL A N 1
ATOM 9971 C CA . VAL A 1 1228 ? 23.712 45.157 14.224 1.00 44.62 1228 VAL A CA 1
ATOM 9972 C C . VAL A 1 1228 ? 23.251 46.545 14.694 1.00 44.62 1228 VAL A C 1
ATOM 9974 O O . VAL A 1 1228 ? 23.539 47.539 14.028 1.00 44.62 1228 VAL A O 1
ATOM 9977 N N . LEU A 1 1229 ? 22.588 46.648 15.853 1.00 39.59 1229 LEU A N 1
ATOM 9978 C CA . LEU A 1 1229 ? 22.161 47.930 16.432 1.00 39.59 1229 LEU A CA 1
ATOM 9979 C C . LEU A 1 1229 ? 23.313 48.688 17.126 1.00 39.59 1229 LEU A C 1
ATOM 9981 O O . LEU A 1 1229 ? 23.349 49.920 17.090 1.00 39.59 1229 LEU A O 1
ATOM 9985 N N . LEU A 1 1230 ? 24.267 47.966 17.732 1.00 38.97 1230 LEU A N 1
ATOM 9986 C CA . LEU A 1 1230 ? 25.403 48.552 18.460 1.00 38.97 1230 LEU A CA 1
ATOM 9987 C C . LEU A 1 1230 ? 26.261 49.522 17.614 1.00 38.97 1230 LEU A C 1
ATOM 9989 O O . LEU A 1 1230 ? 26.571 50.605 18.106 1.00 38.97 1230 LEU A O 1
ATOM 9993 N N . PRO A 1 1231 ? 26.610 49.225 16.347 1.00 41.25 1231 PRO A N 1
ATOM 9994 C CA . PRO A 1 1231 ? 27.389 50.145 15.521 1.00 41.25 1231 PRO A CA 1
ATOM 9995 C C . PRO A 1 1231 ? 26.658 51.460 15.225 1.00 41.25 1231 PRO A C 1
ATOM 9997 O O . PRO A 1 1231 ? 27.295 52.503 15.158 1.00 41.25 1231 PRO A O 1
ATOM 10000 N N . VAL A 1 1232 ? 25.326 51.438 15.090 1.00 38.28 1232 VAL A N 1
ATOM 10001 C CA . VAL A 1 1232 ? 24.530 52.616 14.695 1.00 38.28 1232 VAL A CA 1
ATOM 10002 C C . VAL A 1 1232 ? 24.341 53.600 15.857 1.00 38.28 1232 VAL A C 1
ATOM 10004 O O . VAL A 1 1232 ? 24.287 54.809 15.637 1.00 38.28 1232 VAL A O 1
ATOM 10007 N N . LEU A 1 1233 ? 24.292 53.108 17.099 1.00 36.03 1233 LEU A N 1
ATOM 10008 C CA . LEU A 1 1233 ? 24.218 53.958 18.295 1.00 36.03 1233 LEU A CA 1
ATOM 10009 C C . LEU A 1 1233 ? 25.578 54.566 18.686 1.00 36.03 1233 LEU A C 1
ATOM 10011 O O . LEU A 1 1233 ? 25.608 55.651 19.264 1.00 36.03 1233 LEU A O 1
ATOM 10015 N N . PHE A 1 1234 ? 26.700 53.921 18.340 1.00 35.19 1234 PHE A N 1
ATOM 10016 C CA . PHE A 1 1234 ? 28.045 54.376 18.726 1.00 35.19 1234 PHE A CA 1
ATOM 10017 C C . PHE A 1 1234 ? 28.773 55.245 17.685 1.00 35.19 1234 PHE A C 1
ATOM 10019 O O . PHE A 1 1234 ? 29.778 55.871 18.021 1.00 35.19 1234 PHE A O 1
ATOM 10026 N N . THR A 1 1235 ? 28.268 55.389 16.456 1.00 34.25 1235 THR A N 1
ATOM 10027 C CA . THR A 1 1235 ? 28.932 56.204 15.415 1.00 34.25 1235 THR A CA 1
ATOM 10028 C C . THR A 1 1235 ? 28.789 57.724 15.570 1.00 34.25 1235 THR A C 1
ATOM 10030 O O . THR A 1 1235 ? 29.301 58.461 14.733 1.00 34.25 1235 THR A O 1
ATOM 10033 N N . ASN A 1 1236 ? 28.148 58.228 16.630 1.00 36.47 1236 ASN A N 1
ATOM 10034 C CA . ASN A 1 1236 ? 27.972 59.674 16.835 1.00 36.47 1236 ASN A CA 1
ATOM 10035 C C . ASN A 1 1236 ? 29.016 60.344 17.751 1.00 36.47 1236 ASN A C 1
ATOM 10037 O O . ASN A 1 1236 ? 28.877 61.533 18.022 1.00 36.47 1236 ASN A O 1
ATOM 10041 N N . ASN A 1 1237 ? 30.066 59.639 18.199 1.00 35.62 1237 ASN A N 1
ATOM 10042 C CA . ASN A 1 1237 ? 31.051 60.202 19.143 1.00 35.62 1237 ASN A CA 1
ATOM 10043 C C . ASN A 1 1237 ? 32.529 60.186 18.705 1.00 35.62 1237 ASN A C 1
ATOM 10045 O O . ASN A 1 1237 ? 33.389 60.531 19.510 1.00 35.62 1237 ASN A O 1
ATOM 10049 N N . SER A 1 1238 ? 32.862 59.874 17.450 1.00 31.17 1238 SER A N 1
ATOM 10050 C CA . SER A 1 1238 ? 34.267 59.797 17.000 1.00 31.17 1238 SER A CA 1
ATOM 10051 C C . SER A 1 1238 ? 34.656 60.823 15.927 1.00 31.17 1238 SER A C 1
ATOM 10053 O O . SER A 1 1238 ? 35.408 60.491 15.023 1.00 31.17 1238 SER A O 1
ATOM 10055 N N . ASN A 1 1239 ? 34.173 62.068 16.028 1.00 34.50 1239 ASN A N 1
ATOM 10056 C CA . ASN A 1 1239 ? 34.709 63.221 15.277 1.00 34.50 1239 ASN A CA 1
ATOM 10057 C C . ASN A 1 1239 ? 35.170 64.351 16.222 1.00 34.50 1239 ASN A C 1
ATOM 10059 O O . ASN A 1 1239 ? 34.856 65.527 16.042 1.00 34.50 1239 ASN A O 1
ATOM 10063 N N . LYS A 1 1240 ? 35.936 63.972 17.251 1.00 35.78 1240 LYS A N 1
ATOM 10064 C CA . LYS A 1 1240 ? 36.889 64.839 17.961 1.00 35.78 1240 LYS A CA 1
ATOM 10065 C C . LYS A 1 1240 ? 38.122 64.013 18.336 1.00 35.78 1240 LYS A C 1
ATOM 10067 O O . LYS A 1 1240 ? 38.274 63.652 19.493 1.00 35.78 1240 LYS A O 1
ATOM 10072 N N . LEU A 1 1241 ? 38.950 63.679 17.346 1.00 31.14 1241 LEU A N 1
ATOM 10073 C CA . LEU A 1 1241 ? 40.416 63.564 17.420 1.00 31.14 1241 LEU A CA 1
ATOM 10074 C C . LEU A 1 1241 ? 40.925 62.965 16.097 1.00 31.14 1241 LEU A C 1
ATOM 10076 O O . LEU A 1 1241 ? 40.597 61.825 15.787 1.00 31.14 1241 LEU A O 1
ATOM 10080 N N . GLN A 1 1242 ? 41.756 63.769 15.419 1.00 28.22 1242 GLN A N 1
ATOM 10081 C CA . GLN A 1 1242 ? 42.435 63.603 14.120 1.00 28.22 1242 GLN A CA 1
ATOM 10082 C C . GLN A 1 1242 ? 41.631 63.937 12.864 1.00 28.22 1242 GLN A C 1
ATOM 10084 O O . GLN A 1 1242 ? 40.714 63.181 12.485 1.00 28.22 1242 GLN A O 1
#

Secondary structure (DSSP, 8-state):
----HHHHHHHHHHHHHHHHHHHHHHHHTTTT--S-HHHHHHHHHHHHHHHHHHHHHTS-HHHHHHHHHHHHHGGGS-HHHHHHHHHHHHHHHHTTSS-HHHHHHHHHT-TT--TTSTHHHHHHHHHHHHGGG---TTTSS--HHHHHHHHTSTTHHHHHHHHTT-S-TTS---TTHHHHHHHHHHHHHHHHHH-GGG--HHHHHHHHHHHHHHHHTTSS-HHHHHHHHHHHHHHS---TTHHHHHHHHHHHHT---PPP----SPPPHHHHHHHHHHHT-GGGIIIIIIHIIIIIHHHHHHTT-HHHHHHHHHHHHHT--S--HHHHHHHHHHHHHHTTSHHHHH-HHHHHHHHHHHHHHHTS-HHHHHHHHHHHHHTT-TTTTTS-HHHHHHHHHHHTT-------SSSHHHHHHHHHHHHHHHHHHHTTS-HHHHHHHHHIIIIIS-SS-HHHHHHHHHTS---THHHHHHHHHHHHHHHH-HHHHHHHHHHHHHS-S-GGG-S-HHHHHHHHHHHS----HHHHHHHHHTPPPPGGGPPPP-SS--HHHHHHHHHHHHHHHHHHSHHHHHHHHHHHHHHHGGGGGG-S-HHHHHHHHHHHSHHHHSS-HHHHHHHHHHHHHHHGGGS-TTSSS-HHHHHHHTTTTSS------HHHHHHHHHHHHHHHH-HHHHTTS---TTSSS-SSHHHHHHHHHHHHHHHSSS-HHHHHHHHHHHHHTT-TT--TTTHHHHHHHHHHHHHHS-GGGGHHHHHHHHHHHHSGGGGGGTT-HHHHH-HHHHHHTT---HHHHHHHHHHHHHHHS-HHHHTHHHHHIIIIITTT--SHHHHHHHHHHHGGGHHHHHHHHHHHHHHHHHHHHHHHHHHHTT-SS-SSHHHHHHHHHHHIIIIITTTTHHHHHHHGGGS-HHHHHHTTTTS--S--------------HHHHHHHHHHHHHHHSGGGSHHHHHHHHHHHHHT-GGG--TTTT--THHHH----HHHHHHHTT-TTTSSSPPPP-TTT-BSS-SSS-HHHHHHHHHHHHHHHHHHHTT--GGGHHHHHHHHHHHHHHHHHHHHHTTSS-HHHHHHHHHHHHHHHHHHHHHH-SSS--THHHHHHHHHHHHHHHHHHHHHHHTT--TTHHHHHHHHH-S-GGG-BGGGSHHHHHHHHHHHHHHHHHHHHHHHHHTTS----S-HHHHHHHHHHHHHHHHHHHHTS-GGG--HHHHHHHHHHHHHTTS--S--

Organism: NCBI:txid990121

Radius of gyration: 41.5 Å; chains: 1; bounding box: 84×108×131 Å

Foldseek 3Di:
DAQDLVNLLVVLVVLVVVVVVVVVVCVVCVVVDPPDVPPVLVVSLLVSLVVNLVSLVSHDLVCNLVSLLSLLLQCQVDLSSVSSNLSNLVVCVVVVSDDPVSSLVSNVPRPPADPPGSNPVSNVVSCVVCVVVVPDPDPPDPPLVVLLVLLQFPPSVVVVCVVVVPPDLQDDADPCPLVSLLVSVVVLLVVCQVPVVLNFLSSLVSSLLVVLQCVVSVNDDPVVSVVVNVVVCVVVVRDRCVVSVVVSVVVNVPPDDDDDDDDDDPQPLVRLLVLLVVCLRPSCCVVRLVCLLPPQCLVCLVVVPLQSNLSSLLSLQARAADDQLLSLVSNLLSLVVSCVDPSQQQDQSSVVSNVLSVLLVLLFPVVRNVVSVVVVVVVPPPDRCVVPPVNVCVVVCSVVPADDDDDDDDGNRVLLVVLLVVLVVLLVVVVPDDLVVSLVVVLCVCQVQVVDDLLSSLLSLLRDDDDDVSLLSSLVSNLCNLLVDPLLLVLLVLCLVQADLPCVPDPCRQVSVVVSCVVNPDDHNVNSVCVVVVDDDDPVPDDRDDSDDDSLSSNVSSVLSSLLSCLVPVPRCPVSVVSNLVRNLLSLLNPQALLSSLLVSLQVSVVSCLVPLPSLLSSQCSNLVSNVVVDPNPQQEDPVSNVCVVVVPPDDADDDDLVVVVVLLVQLLCLVPCVSVVSVPPDDCSRHNHSGVNVSSLSSSQSHLSSGNDDLQVSLLSLVCCQLPVDPSDDLVSSLSSLLSSLQSLQSHHLSNCPNLLVVLLCVLQDPLLVVCVPPPPVLLPPVVCSVVVHDRNLSSSLSSLCSNVVNHDPVSCVVVLVCLVPPVLVRLAEPSSLVSVCSNCVVCLVVCQVPPLVVNLSVLLSSLSSVLNNQVRDPDDDCLLVVLVSNVCSCPPHCPCPNVVSCVVRLVSGDPVSVVSNVVVHPPDDDDDDDDDPPPPPPVQLVVLVVVLVVLLPDPCCDPVCVVVLVVLLVVLDCLQPLLQQLDPCQQVVQAAFNQLCCVVSVVQVVDPDHRDADLQQLELTHAAADPSLLSLLQVLVLVLVVCVVVVPQPPCSVVSVVVSVVSSVSNLSSCSNNSNYGSVNSVRSNVNSNVSNVVVCVQVDDPDDDPVSVLVVLVVSLVVLVVVVVVCVVVVPPLCPSVVSSCVRPPDPSSNDPCNRSQNSSVLSVQLSVLVVVLVVVVVVPVPDDDDPPCPPVVVVVSSVVSSVSSVVVVPPPSVPDDPVVVVVVVVVVVPPPPPPPDD

pLDDT: mean 70.95, std 15.03, range [24.14, 93.0]

InterPro domains:
  IPR000326 Phosphatidic acid phosphatase type 2/haloperoxidase [PF01569] (993-1105)
  IPR000326 Phosphatidic acid phosphatase type 2/haloperoxidase [SM00014] (977-1099)
  IPR021629 Mediator complex, subunit Med23 [PF11573] (9-137)
  IPR021629 Mediator complex, subunit Med23 [PF11573] (138-260)
  IPR021629 Mediator complex, subunit Med23 [PF11573] (267-407)
  IPR021629 Mediator complex, subunit Med23 [PF11573] (411-897)
  IPR021629 Mediator complex, subunit Med23 [PTHR12691] (410-925)
  IPR036938 Phosphatidic acid phosphatase type 2/haloperoxidase superfamily [SSF48317] (942-1109)